Protein AF-A0A9D6H8S3-F1 (afdb_monomer_lite)

pLDDT: mean 74.0, std 25.75, range [20.06, 98.12]

Radius of gyration: 40.2 Å; chains: 1; bounding box: 94×130×103 Å

Foldseek 3Di:
DDDDDDDDDDDDDDDDDDDDDDDDDDDDDDDDDDDDDDDDDDDDDDDDDDDDDDDDDDDDDDDDDDDDDDDDDDDDDDDDDDDDDDDDDDDDYDDDDDDDDDDDDDDDDDDDDPPPPPVPPDDDDDDDDPDDDDDDDDDDDDFDDKDADDPQWIKGWRDDPPDPDTDIDTDGHDDDPPDDDGDDDDDDDDDPGDDDDDDDDDDDDDDDDDDDDDDDDDPDCVVVVVVVVVVVVVVLLVLLVVLVVVVLVCCVVCCVPVVVVVVVVCVVPVPDPVAPCVLQLPDDLQLFDPDAAAEEEEQADLVSLVLVLLQQVLLCVLCVPHAYEYEYNDPVSQVSNCVRPVVRHRYYGHHHQLNLQSLLNNCLGNVYLAYEYEADPLRQNNLVVCLLLFHAYEYAQYAQDPVGLVVLLVCLSHRQNSLCSHQAYAYQDVVSLVSSVSSNHDNNRYDHLHHSVLADDLVVQAQDPLVVVLCVVLVFPFEEEEAQADDPGLLLVLVLVVLVCVVRVRYEYEYEHNDLVCLVVSQCSNVVSVAAEDEPVCPPDPDRDHPPHYYYDSDPDNRLNCLLVHQEYEWYPAAPQNQTDDPLSNLLSLFEYEGEHRNNVPVVLVVLLVVLLLYYYDPHSVVNNVVVVVCSVPVPVRSVSSPSSNVSSVVSHDSSVSVSVVVVQSSVLGQGHSADNPVLCVVWVVVLVVLQVVLVVVVVCLVVCVAAADEFPAAEEEQAEQFPFDQCLLLVLLVLLVVVVVVVFQEAEEEAQPPAQDPDQKDKADPVRGDDCNHRPLSRVLSQVVCVVSVHRHIYIYHPDRRVSSVVCVVPDDHRYYYYRNCLSVSNYDHLAYEYGDESSHPSVSAGGPPSGTGNYPLLSLQRHQAYEYEQDDPPRDPVVVVVVSCVSHVNYYYWYKYKDFAWKDFLQPDPDDTDGLLNQAPFAEEEEEQGPCCVSVVVNSVVSNHPDLYYDYHHNLDAQDPVNLVVSQVRCVVSPGQAYEYAPSCSSRYDPHRDVVCVPDTRTYIYTDIHMDIPPVVVVSVSVVVSSVVSVVVVVVVPDD

Secondary structure (DSSP, 8-state):
----------------------------------------S-------------------------------------------------------------------------GGGSTTS--------SS-------------EEEE-SSSEEEEEE--SSSS--EEEEEE----TT------------SSS-------------------------TTHHHHHHHHHHHHHHHHHHHHHHHHHHHHHHHHHHHHHHHHHHHHHHHTT-S-GGGGGGGGT---GGG--SSS-PEEEE--SHHHHHHHHHHHHHHHHH-TTS-EEEEESSHHHHHHHHHHHTTT-SEEEEPPPS-HHHHHHHHHHH--SEEEEETT---HHHHHHHHHHT-EEEEEEE---TTTHHHHHHTHHHHHHHHTT-SEEEESSHHHHHHHHHTT--GGGEEE---GGG---GGG-PPPHHHHHHHHHH--SEEEEEEEE-TTTHHHHHHHHHHHHTT-TTEEEEEEESSGGGHHHHHHHHHHTT-EEEEGGGPSPSSPPPSSEEEE--SSS-GGGTGGG-SEEEESSSSSSS----THHHHHTT--EEE-S--TTSHHHHHHHHHTT-SEE-SSGGGHHHHHHHHHH-HHHHHHHHHHHHHHHHHT--HHHHHHHHHHHHHHH-----PPPHHHHHHHHHHHHHHHHHHHHHHHHHHTTSS--B--SSEEEEEEESBSS--SHHHHHHHHHHHHHHTT--EEEEE--TT-----S-EEEBTTBPPPHHHH-HHHHHHHHHHHHTT----EEE-S-HHHHHHHHHHHS--SEEEETTGGG-TTB--SEEEEEEETTTTTTTPPBTTTSSBSS-GGGGGG-SEEEEES--TT---HHHHHHHHTT-TTS-EEEEEEEEEEEEE-SSSS-PPPPGGGGTT-EEEEEE--S-HHHHHHHHHHTT-EEEEEEE--TT----HHHHHHHHHHHHHTT-SEEEEEHHHHTTS-S---HHHHSSSPPEEEEEEEEEETT-HHHHHHHHHHHHHHHHHHHTTS--

Structure (mmCIF, N/CA/C/O backbone):
data_AF-A0A9D6H8S3-F1
#
_entry.id   AF-A0A9D6H8S3-F1
#
loop_
_atom_site.group_PDB
_atom_site.id
_atom_site.type_symbol
_atom_site.label_atom_id
_atom_site.label_alt_id
_atom_site.label_comp_id
_atom_site.label_asym_id
_atom_site.label_entity_id
_atom_site.label_seq_id
_atom_site.pdbx_PDB_ins_code
_atom_site.Cartn_x
_atom_site.Cartn_y
_atom_site.Cartn_z
_atom_site.occupancy
_atom_site.B_iso_or_equiv
_atom_site.auth_seq_id
_atom_site.auth_comp_id
_atom_site.auth_asym_id
_atom_site.auth_atom_id
_atom_site.pdbx_PDB_model_num
ATOM 1 N N . MET A 1 1 ? -20.662 59.085 -33.090 1.00 33.81 1 MET A N 1
ATOM 2 C CA . MET A 1 1 ? -19.699 58.443 -34.010 1.00 33.81 1 MET A CA 1
ATOM 3 C C . MET A 1 1 ? -19.449 57.039 -33.480 1.00 33.81 1 MET A C 1
ATOM 5 O O . MET A 1 1 ? -19.087 56.949 -32.317 1.00 33.81 1 MET A O 1
ATOM 9 N N . SER A 1 2 ? -19.647 55.932 -34.194 1.00 29.31 2 SER A N 1
ATOM 10 C CA . SER A 1 2 ? -20.456 55.616 -35.398 1.00 29.31 2 SER A CA 1
ATOM 11 C C . SER A 1 2 ? -20.367 54.081 -35.533 1.00 29.31 2 SER A C 1
ATOM 13 O O . SER A 1 2 ? -19.266 53.553 -35.450 1.00 29.31 2 SER A O 1
ATOM 15 N N . ASP A 1 3 ? -21.464 53.318 -35.443 1.00 36.59 3 ASP A N 1
ATOM 16 C CA . ASP A 1 3 ? -22.306 52.869 -36.580 1.00 36.59 3 ASP A CA 1
ATOM 17 C C . ASP A 1 3 ? -21.443 52.171 -37.668 1.00 36.59 3 ASP A C 1
ATOM 19 O O . ASP A 1 3 ? -20.520 52.786 -38.193 1.00 36.59 3 ASP A O 1
ATOM 23 N N . ILE A 1 4 ? -21.626 50.882 -38.001 1.00 33.19 4 ILE A N 1
ATOM 24 C CA . ILE A 1 4 ? -22.729 50.390 -38.854 1.00 33.19 4 ILE A CA 1
ATOM 25 C C . ILE A 1 4 ? -23.028 48.871 -38.682 1.00 33.19 4 ILE A C 1
ATOM 27 O O . ILE A 1 4 ? -22.128 48.039 -38.672 1.00 33.19 4 ILE A O 1
ATOM 31 N N . ARG A 1 5 ? -24.334 48.564 -38.576 1.00 31.28 5 ARG A N 1
ATOM 32 C CA . ARG A 1 5 ? -25.188 47.462 -39.133 1.00 31.28 5 ARG A CA 1
ATOM 33 C C . ARG A 1 5 ? -24.490 46.249 -39.815 1.00 31.28 5 ARG A C 1
ATOM 35 O O . ARG A 1 5 ? -23.592 46.451 -40.615 1.00 31.28 5 ARG A O 1
ATOM 42 N N . ALA A 1 6 ? -24.828 44.963 -39.611 1.00 31.61 6 ALA A N 1
ATOM 43 C CA . ALA A 1 6 ? -26.097 44.210 -39.424 1.00 31.61 6 ALA A CA 1
ATOM 44 C C . ALA A 1 6 ? -26.842 43.780 -40.716 1.00 31.61 6 ALA A C 1
ATOM 46 O O . ALA A 1 6 ? -27.068 44.618 -41.583 1.00 31.61 6 ALA A O 1
ATOM 47 N N . LEU A 1 7 ? -27.315 42.515 -40.785 1.00 26.23 7 LEU A N 1
ATOM 48 C CA . LEU A 1 7 ? -28.462 42.060 -41.610 1.00 26.23 7 LEU A CA 1
ATOM 49 C C . LEU A 1 7 ? -28.982 40.644 -41.229 1.00 26.23 7 LEU A C 1
ATOM 51 O O . LEU A 1 7 ? -28.207 39.765 -40.867 1.00 26.23 7 LEU A O 1
ATOM 55 N N . LEU A 1 8 ? -30.305 40.440 -41.334 1.00 33.34 8 LEU A N 1
ATOM 56 C CA . LEU A 1 8 ? -31.075 39.185 -41.164 1.00 33.34 8 LEU A CA 1
ATOM 57 C C . LEU A 1 8 ? -32.303 39.220 -42.102 1.00 33.34 8 LEU A C 1
ATOM 59 O O . LEU A 1 8 ? -32.842 40.304 -42.337 1.00 33.34 8 LEU A O 1
ATOM 63 N N . PRO A 1 9 ? -32.811 38.061 -42.562 1.00 40.59 9 PRO A N 1
ATOM 64 C CA . PRO A 1 9 ? -34.229 37.691 -42.328 1.00 40.59 9 PRO A CA 1
ATOM 65 C C . PRO A 1 9 ? -34.366 36.222 -41.834 1.00 40.59 9 PRO A C 1
ATOM 67 O O . PRO A 1 9 ? -33.515 35.402 -42.149 1.00 40.59 9 PRO A O 1
ATOM 70 N N . ARG A 1 10 ? -35.291 35.802 -40.942 1.00 33.41 10 ARG A N 1
ATOM 71 C CA . ARG A 1 10 ? -36.786 35.866 -40.893 1.00 33.41 10 ARG A CA 1
ATOM 72 C C . ARG A 1 10 ? -37.466 35.010 -41.982 1.00 33.41 10 ARG A C 1
ATOM 74 O O . ARG A 1 10 ? -37.045 35.089 -43.124 1.00 33.41 10 ARG A O 1
ATOM 81 N N . ARG A 1 11 ? -38.539 34.231 -41.738 1.00 32.72 11 ARG A N 1
ATOM 82 C CA . ARG A 1 11 ? -39.524 34.063 -40.612 1.00 32.72 11 ARG A CA 1
ATOM 83 C C . ARG A 1 11 ? -39.671 32.526 -40.304 1.00 32.72 11 ARG A C 1
ATOM 85 O O . ARG A 1 11 ? -38.696 31.849 -40.590 1.00 32.72 11 ARG A O 1
ATOM 92 N N . SER A 1 12 ? -40.681 31.831 -39.733 1.00 27.11 12 SER A N 1
ATOM 93 C CA . SER A 1 12 ? -42.059 31.995 -39.164 1.00 27.11 12 SER A CA 1
ATOM 94 C C . SER A 1 12 ? -42.478 30.643 -38.489 1.00 27.11 12 SER A C 1
ATOM 96 O O . SER A 1 12 ? -41.861 29.646 -38.838 1.00 27.11 12 SER A O 1
ATOM 98 N N . ILE A 1 13 ? -43.508 30.440 -37.636 1.00 28.83 13 ILE A N 1
ATOM 99 C CA . ILE A 1 13 ? -44.349 31.269 -36.728 1.00 28.83 13 ILE A CA 1
ATOM 100 C C . ILE A 1 13 ? -45.072 30.347 -35.685 1.00 28.83 13 ILE A C 1
ATOM 102 O O . ILE A 1 13 ? -45.577 29.303 -36.067 1.00 28.83 13 ILE A O 1
ATOM 106 N N . LEU A 1 14 ? -45.112 30.787 -34.414 1.00 27.53 14 LEU A N 1
ATOM 107 C CA . LEU A 1 14 ? -46.030 30.558 -33.252 1.00 27.53 14 LEU A CA 1
ATOM 108 C C . LEU A 1 14 ? -46.636 29.166 -32.828 1.00 27.53 14 LEU A C 1
ATOM 110 O O . LEU A 1 14 ? -47.081 28.401 -33.677 1.00 27.53 14 LEU A O 1
ATOM 114 N N . PRO A 1 15 ? -46.753 28.891 -31.494 1.00 54.25 15 PRO A N 1
ATOM 115 C CA . PRO A 1 15 ? -47.412 27.713 -30.873 1.00 54.25 15 PRO A CA 1
ATOM 116 C C . PRO A 1 15 ? -48.730 28.030 -30.102 1.00 54.25 15 PRO A C 1
ATOM 118 O O . PRO A 1 15 ? -49.084 29.204 -29.958 1.00 54.25 15 PRO A O 1
ATOM 121 N N . PRO A 1 16 ? -49.401 27.009 -29.513 1.00 43.47 16 PRO A N 1
ATOM 122 C CA . PRO A 1 16 ? -50.008 27.151 -28.170 1.00 43.47 16 PRO A CA 1
ATOM 123 C C . PRO A 1 16 ? -49.776 25.935 -27.211 1.00 43.47 16 PRO A C 1
ATOM 125 O O . PRO A 1 16 ? -48.857 25.148 -27.417 1.00 43.47 16 PRO A O 1
ATOM 128 N N . ASP A 1 17 ? -50.591 25.833 -26.147 1.00 32.09 17 ASP A N 1
ATOM 129 C CA . ASP A 1 17 ? -50.578 24.954 -24.938 1.00 32.09 17 ASP A CA 1
ATOM 130 C C . ASP A 1 17 ? -52.064 24.836 -24.429 1.00 32.09 17 ASP A C 1
ATOM 132 O O . ASP A 1 17 ? -52.899 25.492 -25.072 1.00 32.09 17 ASP A O 1
ATOM 136 N N . PRO A 1 18 ? -52.513 24.188 -23.311 1.00 55.19 18 PRO A N 1
ATOM 137 C CA . PRO A 1 18 ? -52.066 23.038 -22.472 1.00 55.19 18 PRO A CA 1
ATOM 138 C C . PRO A 1 18 ? -53.147 21.916 -22.292 1.00 55.19 18 PRO A C 1
ATOM 140 O O . PRO A 1 18 ? -54.264 22.068 -22.779 1.00 55.19 18 PRO A O 1
ATOM 143 N N . GLN A 1 19 ? -52.880 20.844 -21.501 1.00 26.05 19 GLN A N 1
ATOM 144 C CA . GLN A 1 19 ? -53.746 20.343 -20.379 1.00 26.05 19 GLN A CA 1
ATOM 145 C C . GLN A 1 19 ? -53.243 19.048 -19.662 1.00 26.05 19 GLN A C 1
ATOM 147 O O . GLN A 1 19 ? -52.348 18.357 -20.134 1.00 26.05 19 GLN A O 1
ATOM 152 N N . THR A 1 20 ? -53.816 18.741 -18.482 1.00 32.62 20 THR A N 1
ATOM 153 C CA . THR A 1 20 ? -53.541 17.594 -17.560 1.00 32.62 20 THR A CA 1
ATOM 154 C C . THR A 1 20 ? -54.868 16.845 -17.235 1.00 32.62 20 THR A C 1
ATOM 156 O O . THR A 1 20 ? -55.903 17.462 -17.496 1.00 32.62 20 THR A O 1
ATOM 159 N N . PRO A 1 21 ? -54.934 15.568 -16.733 1.00 33.53 21 PRO A N 1
ATOM 160 C CA . PRO A 1 21 ? -54.555 15.182 -15.347 1.00 33.53 21 PRO A CA 1
ATOM 161 C C . PRO A 1 21 ? -54.120 13.699 -15.078 1.00 33.53 21 PRO A C 1
ATOM 163 O O . PRO A 1 21 ? -54.003 12.867 -15.971 1.00 33.53 21 PRO A O 1
ATOM 166 N N . LYS A 1 22 ? -53.884 13.384 -13.788 1.00 30.67 22 LYS A N 1
ATOM 167 C CA . LYS A 1 22 ? -53.785 12.039 -13.138 1.00 30.67 22 LYS A CA 1
ATOM 168 C C . LYS A 1 22 ? -55.205 11.456 -12.873 1.00 30.67 22 LYS A C 1
ATOM 170 O O . LYS A 1 22 ? -56.114 12.286 -12.859 1.00 30.67 22 LYS A O 1
ATOM 175 N N . PRO A 1 23 ? -55.462 10.136 -12.611 1.00 35.81 23 PRO A N 1
ATOM 176 C CA . PRO A 1 23 ? -54.751 9.209 -11.685 1.00 35.81 23 PRO A CA 1
ATOM 177 C C . PRO A 1 23 ? -54.600 7.743 -12.234 1.00 35.81 23 PRO A C 1
ATOM 179 O O . PRO A 1 23 ? -54.707 7.564 -13.437 1.00 35.81 23 PRO A O 1
ATOM 182 N N . GLY A 1 24 ? -54.299 6.655 -11.486 1.00 23.38 24 GLY A N 1
ATOM 183 C CA . GLY A 1 24 ? -54.131 6.473 -10.030 1.00 23.38 24 GLY A CA 1
ATOM 184 C C . GLY A 1 24 ? -53.680 5.079 -9.514 1.00 23.38 24 GLY A C 1
ATOM 185 O O . GLY A 1 24 ? -53.259 4.207 -10.262 1.00 23.38 24 GLY A O 1
ATOM 186 N N . ILE A 1 25 ? -53.770 4.951 -8.183 1.00 24.86 25 ILE A N 1
ATOM 187 C CA . ILE A 1 25 ? -53.483 3.852 -7.224 1.00 24.86 25 ILE A CA 1
ATOM 188 C C . ILE A 1 25 ? -53.869 2.409 -7.643 1.00 24.86 25 ILE A C 1
ATOM 190 O O . ILE A 1 25 ? -55.033 2.154 -7.935 1.00 24.86 25 ILE A O 1
ATOM 194 N N . ALA A 1 26 ? -52.952 1.445 -7.429 1.00 23.09 26 ALA A N 1
ATOM 195 C CA . ALA A 1 26 ? -53.270 0.071 -6.987 1.00 23.09 26 ALA A CA 1
ATOM 196 C C . ALA A 1 26 ? -52.069 -0.633 -6.296 1.00 23.09 26 ALA A C 1
ATOM 198 O O . ALA A 1 26 ? -50.996 -0.762 -6.879 1.00 23.09 26 ALA A O 1
ATOM 199 N N . GLN A 1 27 ? -52.267 -1.144 -5.074 1.00 24.50 27 GLN A N 1
ATOM 200 C CA . GLN A 1 27 ? -51.538 -2.297 -4.504 1.00 24.50 27 GLN A CA 1
ATOM 201 C C . GLN A 1 27 ? -52.573 -3.410 -4.255 1.00 24.50 27 GLN A C 1
ATOM 203 O O . GLN A 1 27 ? -53.744 -3.084 -4.042 1.00 24.50 27 GLN A O 1
ATOM 208 N N . PRO A 1 28 ? -52.179 -4.699 -4.250 1.00 28.92 28 PRO A N 1
ATOM 209 C CA . PRO A 1 28 ? -52.040 -5.345 -2.937 1.00 28.92 28 PRO A CA 1
ATOM 210 C C . PRO A 1 28 ? -50.944 -6.434 -2.808 1.00 28.92 28 PRO A C 1
ATOM 212 O O . PRO A 1 28 ? -50.746 -7.267 -3.683 1.00 28.92 28 PRO A O 1
ATOM 215 N N . LEU A 1 29 ? -50.313 -6.448 -1.628 1.00 22.42 29 LEU A N 1
ATOM 216 C CA . LEU A 1 29 ? -49.989 -7.609 -0.771 1.00 22.42 29 LEU A CA 1
ATOM 217 C C . LEU A 1 29 ? -49.414 -8.927 -1.366 1.00 22.42 29 LEU A C 1
ATOM 219 O O . LEU A 1 29 ? -50.128 -9.756 -1.912 1.00 22.42 29 LEU A O 1
ATOM 223 N N . LEU A 1 30 ? -48.155 -9.197 -0.983 1.00 22.56 30 LEU A N 1
ATOM 224 C CA . LEU A 1 30 ? -47.640 -10.461 -0.402 1.00 22.56 30 LEU A CA 1
ATOM 225 C C . LEU A 1 30 ? -48.010 -11.832 -1.030 1.00 22.56 30 LEU A C 1
ATOM 227 O O . LEU A 1 30 ? -49.073 -12.374 -0.731 1.00 22.56 30 LEU A O 1
ATOM 231 N N . ARG A 1 31 ? -46.998 -12.542 -1.577 1.00 23.41 31 ARG A N 1
ATOM 232 C CA . ARG A 1 31 ? -46.445 -13.771 -0.936 1.00 23.41 31 ARG A CA 1
ATOM 233 C C . ARG A 1 31 ? -45.162 -14.350 -1.580 1.00 23.41 31 ARG A C 1
ATOM 235 O O . ARG A 1 31 ? -45.115 -14.617 -2.766 1.00 23.41 31 ARG A O 1
ATOM 242 N N . GLU A 1 32 ? -44.182 -14.604 -0.706 1.00 24.72 32 GLU A N 1
ATOM 243 C CA . GLU A 1 32 ? -43.235 -15.744 -0.639 1.00 24.72 32 GLU A CA 1
ATOM 244 C C . GLU A 1 32 ? -42.379 -16.258 -1.839 1.00 24.72 32 GLU A C 1
ATOM 246 O O . GLU A 1 32 ? -42.882 -16.826 -2.798 1.00 24.72 32 GLU A O 1
ATOM 251 N N . ARG A 1 33 ? -41.054 -16.303 -1.563 1.00 24.73 33 ARG A N 1
ATOM 252 C CA . ARG A 1 33 ? -40.019 -17.319 -1.923 1.00 24.73 33 ARG A CA 1
ATOM 253 C C . ARG A 1 33 ? -39.271 -17.298 -3.280 1.00 24.73 33 ARG A C 1
ATOM 255 O O . ARG A 1 33 ? -39.770 -17.723 -4.307 1.00 24.73 33 ARG A O 1
ATOM 262 N N . ASN A 1 34 ? -37.958 -17.067 -3.124 1.00 23.72 34 ASN A N 1
ATOM 263 C CA . ASN A 1 34 ? -36.814 -17.816 -3.687 1.00 23.72 34 ASN A CA 1
ATOM 264 C C . ASN A 1 34 ? -36.468 -17.753 -5.196 1.00 23.72 34 ASN A C 1
ATOM 266 O O . ASN A 1 34 ? -37.016 -18.481 -6.010 1.00 23.72 34 ASN A O 1
ATOM 270 N N . LEU A 1 35 ? -35.392 -17.004 -5.486 1.00 23.89 35 LEU A N 1
ATOM 271 C CA . LEU A 1 35 ? -34.115 -17.498 -6.055 1.00 23.89 35 LEU A CA 1
ATOM 272 C C . LEU A 1 35 ? -34.138 -18.692 -7.040 1.00 23.89 35 LEU A C 1
ATOM 274 O O . LEU A 1 35 ? -34.229 -19.830 -6.595 1.00 23.89 35 LEU A O 1
ATOM 278 N N . GLU A 1 36 ? -33.843 -18.426 -8.321 1.00 25.59 36 GLU A N 1
ATOM 279 C CA . GLU A 1 36 ? -32.632 -18.863 -9.074 1.00 25.59 36 GLU A CA 1
ATOM 280 C C . GLU A 1 36 ? -32.708 -18.273 -10.511 1.00 25.59 36 GLU A C 1
ATOM 282 O O . GLU A 1 36 ? -33.702 -18.434 -11.204 1.00 25.59 36 GLU A O 1
ATOM 287 N N . VAL A 1 37 ? -31.872 -17.297 -10.894 1.00 23.05 37 VAL A N 1
ATOM 288 C CA . VAL A 1 37 ? -30.551 -17.441 -11.555 1.00 23.05 37 VAL A CA 1
ATOM 289 C C . VAL A 1 37 ? -30.594 -18.190 -12.905 1.00 23.05 37 VAL A C 1
ATOM 291 O O . VAL A 1 37 ? -30.011 -19.258 -13.040 1.00 23.05 37 VAL A O 1
ATOM 294 N N . GLU A 1 38 ? -31.199 -17.586 -13.941 1.00 25.58 38 GLU A N 1
ATOM 295 C CA . GLU A 1 38 ? -31.004 -18.025 -15.343 1.00 25.58 38 GLU A CA 1
ATOM 296 C C . GLU A 1 38 ? -31.072 -16.881 -16.391 1.00 25.58 38 GLU A C 1
ATOM 298 O O . GLU A 1 38 ? -31.665 -17.003 -17.458 1.00 25.58 38 GLU A O 1
ATOM 303 N N . GLN A 1 39 ? -30.434 -15.735 -16.111 1.00 25.38 39 GLN A N 1
ATOM 304 C CA . GLN A 1 39 ? -30.171 -14.689 -17.120 1.00 25.38 39 GLN A CA 1
ATOM 305 C C . GLN A 1 39 ? -28.735 -14.158 -17.028 1.00 25.38 39 GLN A C 1
ATOM 307 O O . GLN A 1 39 ? -28.475 -13.118 -16.427 1.00 25.38 39 GLN A O 1
ATOM 312 N N . LEU A 1 40 ? -27.789 -14.880 -17.637 1.00 23.80 40 LEU A N 1
ATOM 313 C CA . LEU A 1 40 ? -26.440 -14.374 -17.910 1.00 23.80 40 LEU A CA 1
ATOM 314 C C . LEU A 1 40 ? -25.747 -15.221 -18.996 1.00 23.80 40 LEU A C 1
ATOM 316 O O . LEU A 1 40 ? -24.937 -16.079 -18.668 1.00 23.80 40 LEU A O 1
ATOM 320 N N . LEU A 1 41 ? -26.110 -15.003 -20.273 1.00 24.98 41 LEU A N 1
ATOM 321 C CA . LEU A 1 41 ? -25.296 -15.229 -21.497 1.00 24.98 41 LEU A CA 1
ATOM 322 C C . LEU A 1 41 ? -26.126 -14.999 -22.789 1.00 24.98 41 LEU A C 1
ATOM 324 O O . LEU A 1 41 ? -26.194 -15.843 -23.677 1.00 24.98 41 LEU A O 1
ATOM 328 N N . ALA A 1 42 ? -26.749 -13.825 -22.914 1.00 25.20 42 ALA A N 1
ATOM 329 C CA . ALA A 1 42 ? -27.334 -13.344 -24.169 1.00 25.20 42 ALA A CA 1
ATOM 330 C C . ALA A 1 42 ? -26.985 -11.856 -24.325 1.00 25.20 42 ALA A C 1
ATOM 332 O O . ALA A 1 42 ? -27.493 -11.020 -23.583 1.00 25.20 42 ALA A O 1
ATOM 333 N N . GLY A 1 43 ? -26.047 -11.538 -25.221 1.00 23.30 43 GLY A N 1
ATOM 334 C CA . GLY A 1 43 ? -25.469 -10.193 -25.325 1.00 23.30 43 GLY A CA 1
ATOM 335 C C . GLY A 1 43 ? -24.113 -10.195 -26.026 1.00 23.30 43 GLY A C 1
ATOM 336 O O . GLY A 1 43 ? -23.083 -9.996 -25.391 1.00 23.30 43 GLY A O 1
ATOM 337 N N . GLY A 1 44 ? -24.117 -10.461 -27.333 1.00 23.67 44 GLY A N 1
ATOM 338 C CA . GLY A 1 44 ? -22.907 -10.575 -28.151 1.00 23.67 44 GLY A CA 1
ATOM 339 C C . GLY A 1 44 ? -23.187 -10.238 -29.611 1.00 23.67 44 GLY A C 1
ATOM 340 O O . GLY A 1 44 ? -23.170 -11.120 -30.462 1.00 23.67 44 GLY A O 1
ATOM 341 N N . HIS A 1 45 ? -23.493 -8.970 -29.893 1.00 24.23 45 HIS A N 1
ATOM 342 C CA . HIS A 1 45 ? -23.654 -8.488 -31.265 1.00 24.23 45 HIS A CA 1
ATOM 343 C C . HIS A 1 45 ? -22.294 -8.374 -31.968 1.00 24.23 45 HIS A C 1
ATOM 345 O O . HIS A 1 45 ? -21.372 -7.759 -31.435 1.00 24.23 45 HIS A O 1
ATOM 351 N N . ILE A 1 46 ? -22.218 -8.873 -33.201 1.00 25.72 46 ILE A N 1
ATOM 352 C CA . ILE A 1 46 ? -21.268 -8.422 -34.227 1.00 25.72 46 ILE A CA 1
ATOM 353 C C . ILE A 1 46 ? -22.103 -7.984 -35.443 1.00 25.72 46 ILE A C 1
ATOM 355 O O . ILE A 1 46 ? -23.221 -8.466 -35.635 1.00 25.72 46 ILE A O 1
ATOM 359 N N . ALA A 1 47 ? -21.618 -6.978 -36.174 1.00 22.89 47 ALA A N 1
ATOM 360 C CA . ALA A 1 47 ? -22.399 -6.210 -37.144 1.00 22.89 47 ALA A CA 1
ATOM 361 C C . ALA A 1 47 ? -22.504 -6.855 -38.546 1.00 22.89 47 ALA A C 1
ATOM 363 O O . ALA A 1 47 ? -21.920 -7.898 -38.826 1.00 22.89 47 ALA A O 1
ATOM 364 N N . GLN A 1 48 ? -23.298 -6.211 -39.405 1.00 23.09 48 GLN A N 1
ATOM 365 C CA . GLN A 1 48 ? -23.763 -6.690 -40.711 1.00 23.09 48 GLN A CA 1
ATOM 366 C C . GLN A 1 48 ? -22.693 -6.679 -41.815 1.00 23.09 48 GLN A C 1
ATOM 368 O O . GLN A 1 48 ? -21.868 -5.770 -41.874 1.00 23.09 48 GLN A O 1
ATOM 373 N N . THR A 1 49 ? -22.814 -7.612 -42.765 1.00 23.12 49 THR A N 1
ATOM 374 C CA . THR A 1 49 ? -22.696 -7.443 -44.239 1.00 23.12 49 THR A CA 1
ATOM 375 C C . THR A 1 49 ? -22.949 -8.818 -44.889 1.00 23.12 49 THR A C 1
ATOM 377 O O . THR A 1 49 ? -22.525 -9.822 -44.328 1.00 23.12 49 THR A O 1
ATOM 380 N N . GLY A 1 50 ? -23.653 -8.981 -46.013 1.00 22.61 50 GLY A N 1
ATOM 381 C CA . GLY A 1 50 ? -24.462 -8.057 -46.824 1.00 22.61 50 GLY A CA 1
ATOM 382 C C . GLY A 1 50 ? -25.577 -8.830 -47.566 1.00 22.61 50 GLY A C 1
ATOM 383 O O . GLY A 1 50 ? -25.818 -9.995 -47.253 1.00 22.61 50 GLY A O 1
ATOM 384 N N . ASP A 1 51 ? -26.276 -8.191 -48.506 1.00 21.12 51 ASP A N 1
ATOM 385 C CA . ASP A 1 51 ? -27.444 -8.757 -49.209 1.00 21.12 51 ASP A CA 1
ATOM 386 C C . ASP A 1 51 ? -27.139 -9.932 -50.164 1.00 21.12 51 ASP A C 1
ATOM 388 O O . ASP A 1 51 ? -26.064 -9.997 -50.757 1.00 21.12 51 ASP A O 1
ATOM 392 N N . VAL A 1 52 ? -28.133 -10.807 -50.394 1.00 24.66 52 VAL A N 1
ATOM 393 C CA . VAL A 1 52 ? -28.931 -10.825 -51.648 1.00 24.66 52 VAL A CA 1
ATOM 394 C C . VAL A 1 52 ? -30.140 -11.779 -51.534 1.00 24.66 52 VAL A C 1
ATOM 396 O O . VAL A 1 52 ? -29.987 -12.984 -51.387 1.00 24.66 52 VAL A O 1
ATOM 399 N N . ASP A 1 53 ? -31.325 -11.161 -51.606 1.00 24.33 53 ASP A N 1
ATOM 400 C CA . ASP A 1 53 ? -32.641 -11.568 -52.150 1.00 24.33 53 ASP A CA 1
ATOM 401 C C . ASP A 1 53 ? -33.268 -12.983 -51.962 1.00 24.33 53 ASP A C 1
ATOM 403 O O . ASP A 1 53 ? -32.640 -13.994 -51.664 1.00 24.33 53 ASP A O 1
ATOM 407 N N . ARG A 1 54 ? -34.596 -13.041 -52.144 1.00 29.34 54 ARG A N 1
ATOM 408 C CA . ARG A 1 54 ? -35.477 -14.209 -51.992 1.00 29.34 54 ARG A CA 1
ATOM 409 C C . ARG A 1 54 ? -36.208 -14.518 -53.301 1.00 29.34 54 ARG A C 1
ATOM 411 O O . ARG A 1 54 ? -36.960 -13.683 -53.794 1.00 29.34 54 ARG A O 1
ATOM 418 N N . SER A 1 55 ? -36.170 -15.762 -53.775 1.00 24.39 55 SER A N 1
ATOM 419 C CA . SER A 1 55 ? -37.177 -16.252 -54.733 1.00 24.39 55 SER A CA 1
ATOM 420 C C . SER A 1 55 ? -37.443 -17.758 -54.595 1.00 24.39 55 SER A C 1
ATOM 422 O O . SER A 1 55 ? -36.636 -18.480 -54.022 1.00 24.39 55 SER A O 1
ATOM 424 N N . ALA A 1 56 ? -38.622 -18.189 -55.068 1.00 27.61 56 ALA A N 1
ATOM 425 C CA . ALA A 1 56 ? -39.075 -19.578 -55.254 1.00 27.61 56 ALA A CA 1
ATOM 426 C C . ALA A 1 56 ? -38.725 -20.603 -54.146 1.00 27.61 56 ALA A C 1
ATOM 428 O O . ALA A 1 56 ? -37.708 -21.288 -54.192 1.00 27.61 56 ALA A O 1
ATOM 429 N N . GLY A 1 57 ? -39.631 -20.802 -53.183 1.00 24.38 57 GLY A N 1
ATOM 430 C CA . GLY A 1 57 ? -39.474 -21.843 -52.162 1.00 24.38 57 GLY A CA 1
ATOM 431 C C . GLY A 1 57 ? -40.199 -23.153 -52.487 1.00 24.38 57 GLY A C 1
ATOM 432 O O . GLY A 1 57 ? -41.411 -23.141 -52.691 1.00 24.38 57 GLY A O 1
ATOM 433 N N . GLN A 1 58 ? -39.501 -24.290 -52.377 1.00 24.44 58 GLN A N 1
ATOM 434 C CA . GLN A 1 58 ? -40.062 -25.525 -51.810 1.00 24.44 58 GLN A CA 1
ATOM 435 C C . GLN A 1 58 ? -38.961 -26.473 -51.291 1.00 24.44 58 GLN A C 1
ATOM 437 O O . GLN A 1 58 ? -37.949 -26.679 -51.943 1.00 24.44 58 GLN A O 1
ATOM 442 N N . ARG A 1 59 ? -39.196 -27.022 -50.088 1.00 22.62 59 ARG A N 1
ATOM 443 C CA . ARG A 1 59 ? -38.545 -28.175 -49.423 1.00 22.62 59 ARG A CA 1
ATOM 444 C C . ARG A 1 59 ? -37.197 -28.665 -49.998 1.00 22.62 59 ARG A C 1
ATOM 446 O O . ARG A 1 59 ? -37.178 -29.546 -50.853 1.00 22.62 59 ARG A O 1
ATOM 453 N N . VAL A 1 60 ? -36.084 -28.250 -49.388 1.00 21.48 60 VAL A N 1
ATOM 454 C CA . VAL A 1 60 ? -34.827 -29.013 -49.487 1.00 21.48 60 VAL A CA 1
ATOM 455 C C . VAL A 1 60 ? -34.922 -30.240 -48.580 1.00 21.48 60 VAL A C 1
ATOM 457 O O . VAL A 1 60 ? -34.977 -30.113 -47.357 1.00 21.48 60 VAL A O 1
ATOM 460 N N . ALA A 1 61 ? -34.926 -31.423 -49.185 1.00 21.50 61 ALA A N 1
ATOM 461 C CA . ALA A 1 61 ? -34.479 -32.647 -48.536 1.00 21.50 61 ALA A CA 1
ATOM 462 C C . ALA A 1 61 ? -33.027 -32.903 -48.959 1.00 21.50 61 ALA A C 1
ATOM 464 O O . ALA A 1 61 ? -32.685 -32.682 -50.118 1.00 21.50 61 ALA A O 1
ATOM 465 N N . LEU A 1 62 ? -32.194 -33.390 -48.040 1.00 21.97 62 LEU A N 1
ATOM 466 C CA . LEU A 1 62 ? -30.872 -33.926 -48.359 1.00 21.97 62 LEU A CA 1
ATOM 467 C C . LEU A 1 62 ? -30.747 -35.318 -47.742 1.00 21.97 62 LEU A C 1
ATOM 469 O O . LEU A 1 62 ? -30.666 -35.475 -46.523 1.00 21.97 62 LEU A O 1
ATOM 473 N N . VAL A 1 63 ? -30.800 -36.315 -48.622 1.00 20.66 63 VAL A N 1
ATOM 474 C CA . VAL A 1 63 ? -30.335 -37.684 -48.373 1.00 20.66 63 VAL A CA 1
ATOM 475 C C . VAL A 1 63 ? -28.817 -37.718 -48.629 1.00 20.66 63 VAL A C 1
ATOM 477 O O . VAL A 1 63 ? -28.240 -36.735 -49.093 1.00 20.66 63 VAL A O 1
ATOM 480 N N . SER A 1 64 ? -28.171 -38.805 -48.228 1.00 21.58 64 SER A N 1
ATOM 481 C CA . SER A 1 64 ? -26.734 -39.052 -48.328 1.00 21.58 64 SER A CA 1
ATOM 482 C C . SER A 1 64 ? -26.212 -39.270 -49.759 1.00 21.58 64 SER A C 1
ATOM 484 O O . SER A 1 64 ? -26.981 -39.366 -50.714 1.00 21.58 64 SER A O 1
ATOM 486 N N . ASP A 1 65 ? -24.887 -39.457 -49.813 1.00 20.73 65 ASP A N 1
ATOM 487 C CA . ASP A 1 65 ? -24.094 -40.081 -50.883 1.00 20.73 65 ASP A CA 1
ATOM 488 C C . ASP A 1 65 ? -23.658 -39.164 -52.045 1.00 20.73 65 ASP A C 1
ATOM 490 O O . ASP A 1 65 ? -24.089 -38.017 -52.126 1.00 20.73 65 ASP A O 1
ATOM 494 N N . VAL A 1 66 ? -22.739 -39.681 -52.884 1.00 20.78 66 VAL A N 1
ATOM 495 C CA . VAL A 1 66 ? -21.824 -38.959 -53.812 1.00 20.78 66 VAL A CA 1
ATOM 496 C C . VAL A 1 66 ? -20.642 -38.288 -53.067 1.00 20.78 66 VAL A C 1
ATOM 498 O O . VAL A 1 66 ? -20.841 -37.395 -52.251 1.00 20.78 66 VAL A O 1
ATOM 501 N N . GLU A 1 67 ? -19.371 -38.669 -53.266 1.00 20.81 67 GLU A N 1
ATOM 502 C CA . GLU A 1 67 ? -18.805 -39.732 -54.122 1.00 20.81 67 GLU A CA 1
ATOM 503 C C . GLU A 1 67 ? -17.438 -40.230 -53.597 1.00 20.81 67 GLU A C 1
ATOM 505 O O . GLU A 1 67 ? -16.751 -39.527 -52.853 1.00 20.81 67 GLU A O 1
ATOM 510 N N . ILE A 1 68 ? -17.032 -41.436 -54.011 1.00 20.06 68 ILE A N 1
ATOM 511 C CA . ILE A 1 68 ? -15.646 -41.930 -53.952 1.00 20.06 68 ILE A CA 1
ATOM 512 C C . ILE A 1 68 ? -15.309 -42.441 -55.352 1.00 20.06 68 ILE A C 1
ATOM 514 O O . ILE A 1 68 ? -16.033 -43.285 -55.874 1.00 20.06 68 ILE A O 1
ATOM 518 N N . GLU A 1 69 ? -14.191 -41.990 -55.918 1.00 21.27 69 GLU A N 1
ATOM 519 C CA . GLU A 1 69 ? -13.613 -42.554 -57.141 1.00 21.27 69 GLU A CA 1
ATOM 520 C C . GLU A 1 69 ? -12.164 -42.998 -56.856 1.00 21.27 69 GLU A C 1
ATOM 522 O O . GLU A 1 69 ? -11.414 -42.295 -56.173 1.00 21.27 69 GLU A O 1
ATOM 527 N N . GLU A 1 70 ? -11.775 -44.193 -57.315 1.00 22.22 70 GLU A N 1
ATOM 528 C CA . GLU A 1 70 ? -10.445 -44.772 -57.069 1.00 22.22 70 GLU A CA 1
ATOM 529 C C . GLU A 1 70 ? -9.485 -44.566 -58.251 1.00 22.22 70 GLU A C 1
ATOM 531 O O . GLU A 1 70 ? -9.656 -45.169 -59.309 1.00 22.22 70 GLU A O 1
ATOM 536 N N . ALA A 1 71 ? -8.385 -43.843 -58.022 1.00 22.19 71 ALA A N 1
ATOM 537 C CA . ALA A 1 71 ? -7.119 -44.021 -58.742 1.00 22.19 71 ALA A CA 1
ATOM 538 C C . ALA A 1 71 ? -5.949 -43.446 -57.905 1.00 22.19 71 ALA A C 1
ATOM 540 O O . ALA A 1 71 ? -6.101 -42.407 -57.273 1.00 22.19 71 ALA A O 1
ATOM 541 N N . ALA A 1 72 ? -4.751 -44.038 -57.843 1.00 23.08 72 ALA A N 1
ATOM 542 C CA . ALA A 1 72 ? -4.270 -45.262 -58.485 1.00 23.08 72 ALA A CA 1
ATOM 543 C C . ALA A 1 72 ? -3.356 -46.077 -57.549 1.00 23.08 72 ALA A C 1
ATOM 545 O O . ALA A 1 72 ? -2.623 -45.527 -56.727 1.00 23.08 72 ALA A O 1
ATOM 546 N N . PHE A 1 73 ? -3.354 -47.400 -57.731 1.00 25.02 73 PHE A N 1
ATOM 547 C CA . PHE A 1 73 ? -2.397 -48.316 -57.106 1.00 25.02 73 PHE A CA 1
ATOM 548 C C . PHE A 1 73 ? -1.105 -48.428 -57.930 1.00 25.02 73 PHE A C 1
ATOM 550 O O . PHE A 1 73 ? -1.142 -48.445 -59.158 1.00 25.02 73 PHE A O 1
ATOM 557 N N . GLY A 1 74 ? 0.026 -48.642 -57.253 1.00 23.38 74 GLY A N 1
ATOM 558 C CA . GLY A 1 74 ? 1.277 -49.062 -57.890 1.00 23.38 74 GLY A CA 1
ATOM 559 C C . GLY A 1 74 ? 2.374 -49.372 -56.867 1.00 23.38 74 GLY A C 1
ATOM 560 O O . GLY A 1 74 ? 3.010 -48.456 -56.367 1.00 23.38 74 GLY A O 1
ATOM 561 N N . GLY A 1 75 ? 2.639 -50.630 -56.503 1.00 23.89 75 GLY A N 1
ATOM 562 C CA . GLY A 1 75 ? 1.927 -51.869 -56.845 1.00 23.89 75 GLY A CA 1
ATOM 563 C C . GLY A 1 75 ? 2.586 -53.100 -56.192 1.00 23.89 75 GLY A C 1
ATOM 564 O O . GLY A 1 75 ? 3.732 -53.007 -55.779 1.00 23.89 75 GLY A O 1
ATOM 565 N N . ALA A 1 76 ? 1.859 -54.230 -56.146 1.00 27.23 76 ALA A N 1
ATOM 566 C CA . ALA A 1 76 ? 2.275 -55.592 -55.734 1.00 27.23 76 ALA A CA 1
ATOM 567 C C . ALA A 1 76 ? 2.957 -55.786 -54.344 1.00 27.23 76 ALA A C 1
ATOM 569 O O . ALA A 1 76 ? 3.979 -55.187 -54.044 1.00 27.23 76 ALA A O 1
ATOM 570 N N . GLY A 1 77 ? 2.525 -56.708 -53.471 1.00 25.17 77 GLY A N 1
ATOM 571 C CA . GLY A 1 77 ? 1.372 -57.628 -53.492 1.00 25.17 77 GLY A CA 1
ATOM 572 C C . GLY A 1 77 ? 1.567 -58.828 -52.534 1.00 25.17 77 GLY A C 1
ATOM 573 O O . GLY A 1 77 ? 2.704 -59.087 -52.146 1.00 25.17 77 GLY A O 1
ATOM 574 N N . ARG A 1 78 ? 0.484 -59.587 -52.245 1.00 27.28 78 ARG A N 1
ATOM 575 C CA . ARG A 1 78 ? 0.412 -60.822 -51.399 1.00 27.28 78 ARG A CA 1
ATOM 576 C C . ARG A 1 78 ? 0.671 -60.623 -49.889 1.00 27.28 78 ARG A C 1
ATOM 578 O O . ARG A 1 78 ? 1.373 -59.691 -49.523 1.00 27.28 78 ARG A O 1
ATOM 585 N N . ASP A 1 79 ? 0.203 -61.441 -48.932 1.00 28.02 79 ASP A N 1
ATOM 586 C CA . ASP A 1 79 ? -0.833 -62.509 -48.773 1.00 28.02 79 ASP A CA 1
ATOM 587 C C . ASP A 1 79 ? -0.926 -62.781 -47.232 1.00 28.02 79 ASP A C 1
ATOM 589 O O . ASP A 1 79 ? 0.027 -62.451 -46.528 1.00 28.02 79 ASP A O 1
ATOM 593 N N . ASP A 1 80 ? -1.906 -63.418 -46.567 1.00 27.50 80 ASP A N 1
ATOM 594 C CA . ASP A 1 80 ? -3.325 -63.808 -46.765 1.00 27.50 80 ASP A CA 1
ATOM 595 C C . ASP A 1 80 ? -3.831 -64.366 -45.381 1.00 27.50 80 ASP A C 1
ATOM 597 O O . ASP A 1 80 ? -3.002 -64.748 -44.555 1.00 27.50 80 ASP A O 1
ATOM 601 N N . ARG A 1 81 ? -5.157 -64.502 -45.141 1.00 25.77 81 ARG A N 1
ATOM 602 C CA . ARG A 1 81 ? -5.845 -65.255 -44.030 1.00 25.77 81 ARG A CA 1
ATOM 603 C C . ARG A 1 81 ? -5.800 -64.700 -42.580 1.00 25.77 81 ARG A C 1
ATOM 605 O O . ARG A 1 81 ? -4.874 -63.993 -42.222 1.00 25.77 81 ARG A O 1
ATOM 612 N N . ARG A 1 82 ? -6.713 -65.042 -41.633 1.00 23.47 82 ARG A N 1
ATOM 613 C CA . ARG A 1 82 ? -8.153 -65.488 -41.581 1.00 23.47 82 ARG A CA 1
ATOM 614 C C . ARG A 1 82 ? -8.599 -65.645 -40.090 1.00 23.47 82 ARG A C 1
ATOM 616 O O . ARG A 1 82 ? -7.832 -66.254 -39.360 1.00 23.47 82 ARG A O 1
ATOM 623 N N . ARG A 1 83 ? -9.880 -65.344 -39.751 1.00 22.62 83 ARG A N 1
ATOM 624 C CA . ARG A 1 83 ? -10.778 -66.082 -38.780 1.00 22.62 83 ARG A CA 1
ATOM 625 C C . ARG A 1 83 ? -10.359 -66.166 -37.275 1.00 22.62 83 ARG A C 1
ATOM 627 O O . ARG A 1 83 ? -9.242 -65.792 -36.963 1.00 22.62 83 ARG A O 1
ATOM 634 N N . GLU A 1 84 ? -11.136 -66.622 -36.265 1.00 22.09 84 GLU A N 1
ATOM 635 C CA . GLU A 1 84 ? -12.590 -66.839 -35.966 1.00 22.09 84 GLU A CA 1
ATOM 636 C C . GLU A 1 84 ? -12.804 -66.945 -34.408 1.00 22.09 84 GLU A C 1
ATOM 638 O O . GLU A 1 84 ? -11.821 -66.963 -33.678 1.00 22.09 84 GLU A O 1
ATOM 643 N N . LEU A 1 85 ? -14.077 -66.975 -33.949 1.00 20.67 85 LEU A N 1
ATOM 644 C CA . LEU A 1 85 ? -14.754 -67.510 -32.713 1.00 20.67 85 LEU A CA 1
ATOM 645 C C . LEU A 1 85 ? -13.970 -68.174 -31.513 1.00 20.67 85 LEU A C 1
ATOM 647 O O . LEU A 1 85 ? -12.876 -68.674 -31.722 1.00 20.67 85 LEU A O 1
ATOM 651 N N . VAL A 1 86 ? -14.496 -68.431 -30.278 1.00 20.75 86 VAL A N 1
ATOM 652 C CA . VAL A 1 86 ? -15.600 -67.927 -29.378 1.00 20.75 86 VAL A CA 1
ATOM 653 C C . VAL A 1 86 ? -15.640 -68.745 -28.023 1.00 20.75 86 VAL A C 1
ATOM 655 O O . VAL A 1 86 ? -14.958 -69.761 -27.954 1.00 20.75 86 VAL A O 1
ATOM 658 N N . ILE A 1 87 ? -16.480 -68.373 -27.020 1.00 21.86 87 ILE A N 1
ATOM 659 C CA . ILE A 1 87 ? -17.033 -69.167 -25.852 1.00 21.86 87 ILE A CA 1
ATOM 660 C C . ILE A 1 87 ? -16.260 -69.361 -24.492 1.00 21.86 87 ILE A C 1
ATOM 662 O O . ILE A 1 87 ? -15.108 -69.774 -24.484 1.00 21.86 87 ILE A O 1
ATOM 666 N N . ASP A 1 88 ? -16.983 -69.060 -23.380 1.00 23.69 88 ASP A N 1
ATOM 667 C CA . ASP A 1 88 ? -17.155 -69.566 -21.963 1.00 23.69 88 ASP A CA 1
ATOM 668 C C . ASP A 1 88 ? -15.994 -70.230 -21.123 1.00 23.69 88 ASP A C 1
ATOM 670 O O . ASP A 1 88 ? -14.907 -70.449 -21.643 1.00 23.69 88 ASP A O 1
ATOM 674 N N . ASP A 1 89 ? -16.050 -70.553 -19.799 1.00 24.28 89 ASP A N 1
ATOM 675 C CA . ASP A 1 89 ? -17.108 -70.582 -18.736 1.00 24.28 89 ASP A CA 1
ATOM 676 C C . ASP A 1 89 ? -16.571 -70.424 -17.246 1.00 24.28 89 ASP A C 1
ATOM 678 O O . ASP A 1 89 ? -15.388 -70.179 -17.011 1.00 24.28 89 ASP A O 1
ATOM 682 N N . LEU A 1 90 ? -17.464 -70.554 -16.239 1.00 24.70 90 LEU A N 1
ATOM 683 C CA . LEU A 1 90 ? -17.442 -70.426 -14.746 1.00 24.70 90 LEU A CA 1
ATOM 684 C C . LEU A 1 90 ? -16.316 -71.071 -13.864 1.00 24.70 90 LEU A C 1
ATOM 686 O O . LEU A 1 90 ? -15.740 -72.099 -14.200 1.00 24.70 90 LEU A O 1
ATOM 690 N N . GLY A 1 91 ? -16.124 -70.572 -12.609 1.00 22.22 91 GLY A N 1
ATOM 691 C CA . GLY A 1 91 ? -15.272 -71.232 -11.568 1.00 22.22 91 GLY A CA 1
ATOM 692 C C . GLY A 1 91 ? -15.207 -70.653 -10.113 1.00 22.22 91 GLY A C 1
ATOM 693 O O . GLY A 1 91 ? -14.517 -69.683 -9.837 1.00 22.22 91 GLY A O 1
ATOM 694 N N . LEU A 1 92 ? -15.875 -71.309 -9.150 1.00 24.08 92 LEU A N 1
ATOM 695 C CA . LEU A 1 92 ? -16.128 -71.028 -7.700 1.00 24.08 92 LEU A CA 1
ATOM 696 C C . LEU A 1 92 ? -14.975 -70.928 -6.619 1.00 24.08 92 LEU A C 1
ATOM 698 O O . LEU A 1 92 ? -13.995 -71.657 -6.678 1.00 24.08 92 LEU A O 1
ATOM 702 N N . ARG A 1 93 ? -15.290 -70.235 -5.481 1.00 23.83 93 ARG A N 1
ATOM 703 C CA . ARG A 1 93 ? -15.033 -70.533 -4.008 1.00 23.83 93 ARG A CA 1
ATOM 704 C C . ARG A 1 93 ? -13.778 -70.091 -3.159 1.00 23.83 93 ARG A C 1
ATOM 706 O O . ARG A 1 93 ? -12.718 -70.687 -3.209 1.00 23.83 93 ARG A O 1
ATOM 713 N N . GLN A 1 94 ? -14.072 -69.225 -2.158 1.00 24.64 94 GLN A N 1
ATOM 714 C CA . GLN A 1 94 ? -13.822 -69.261 -0.670 1.00 24.64 94 GLN A CA 1
ATOM 715 C C . GLN A 1 94 ? -12.440 -69.197 0.083 1.00 24.64 94 GLN A C 1
ATOM 717 O O . GLN A 1 94 ? -11.617 -70.094 0.015 1.00 24.64 94 GLN A O 1
ATOM 722 N N . ARG A 1 95 ? -12.386 -68.221 1.031 1.00 23.44 95 ARG A N 1
ATOM 723 C CA . ARG A 1 95 ? -11.894 -68.189 2.457 1.00 23.44 95 ARG A CA 1
ATOM 724 C C . ARG A 1 95 ? -10.486 -68.675 2.906 1.00 23.44 95 ARG A C 1
ATOM 726 O O . ARG A 1 95 ? -10.223 -69.867 2.938 1.00 23.44 95 ARG A O 1
ATOM 733 N N . ALA A 1 96 ? -9.757 -67.774 3.598 1.00 22.61 96 ALA A N 1
ATOM 734 C CA . ALA A 1 96 ? -8.959 -68.043 4.822 1.00 22.61 96 ALA A CA 1
ATOM 735 C C . ALA A 1 96 ? -8.676 -66.740 5.631 1.00 22.61 96 ALA A C 1
ATOM 737 O O . ALA A 1 96 ? -8.914 -65.642 5.127 1.00 22.61 96 ALA A O 1
ATOM 738 N N . LEU A 1 97 ? -8.181 -66.848 6.875 1.00 22.39 97 LEU A N 1
ATOM 739 C CA . LEU A 1 97 ? -7.853 -65.746 7.810 1.00 22.39 97 LEU A CA 1
ATOM 740 C C . LEU A 1 97 ? -6.582 -66.094 8.610 1.00 22.39 97 LEU A C 1
ATOM 742 O O . LEU A 1 97 ? -6.429 -67.266 8.938 1.00 22.39 97 LEU A O 1
ATOM 746 N N . LEU A 1 98 ? -5.751 -65.107 8.993 1.00 22.81 98 LEU A N 1
ATOM 747 C CA . LEU A 1 98 ? -5.040 -65.055 10.293 1.00 22.81 98 LEU A CA 1
ATOM 748 C C . LEU A 1 98 ? -4.285 -63.721 10.529 1.00 22.81 98 LEU A C 1
ATOM 750 O O . LEU A 1 98 ? -4.238 -62.857 9.654 1.00 22.81 98 LEU A O 1
ATOM 754 N N . ASP A 1 99 ? -3.780 -63.540 11.754 1.00 23.25 99 ASP A N 1
ATOM 755 C CA . ASP A 1 99 ? -3.340 -62.274 12.376 1.00 23.25 99 ASP A CA 1
ATOM 756 C C . ASP A 1 99 ? -1.801 -62.181 12.541 1.00 23.25 99 ASP A C 1
ATOM 758 O O . ASP A 1 99 ? -1.127 -63.207 12.507 1.00 23.25 99 ASP A O 1
ATOM 762 N N . LEU A 1 100 ? -1.247 -60.973 12.760 1.00 22.31 100 LEU A N 1
ATOM 763 C CA . LEU A 1 100 ? 0.024 -60.736 13.482 1.00 22.31 100 LEU A CA 1
ATOM 764 C C . LEU A 1 100 ? 0.305 -59.234 13.748 1.00 22.31 100 LEU A C 1
ATOM 766 O O . LEU A 1 100 ? -0.010 -58.350 12.945 1.00 22.31 100 LEU A O 1
ATOM 770 N N . ARG A 1 101 ? 0.950 -58.937 14.889 1.00 22.30 101 ARG A N 1
ATOM 771 C CA . ARG A 1 101 ? 1.171 -57.574 15.432 1.00 22.30 101 ARG A CA 1
ATOM 772 C C . ARG A 1 101 ? 2.592 -57.016 15.165 1.00 22.30 101 ARG A C 1
ATOM 774 O O . ARG A 1 101 ? 3.486 -57.783 14.822 1.00 22.30 101 ARG A O 1
ATOM 781 N N . PRO A 1 102 ? 2.830 -55.686 15.283 1.00 37.72 102 PRO A N 1
ATOM 782 C CA . PRO A 1 102 ? 4.038 -55.050 14.744 1.00 37.72 102 PRO A CA 1
ATOM 783 C C . PRO A 1 102 ? 5.140 -54.741 15.778 1.00 37.72 102 PRO A C 1
ATOM 785 O O . PRO A 1 102 ? 4.869 -54.144 16.818 1.00 37.72 102 PRO A O 1
ATOM 788 N N . ALA A 1 103 ? 6.405 -54.991 15.413 1.00 22.12 103 ALA A N 1
ATOM 789 C CA . ALA A 1 103 ? 7.576 -54.442 16.101 1.00 22.12 103 ALA A CA 1
ATOM 790 C C . ALA A 1 103 ? 8.736 -54.089 15.140 1.00 22.12 103 ALA A C 1
ATOM 792 O O . ALA A 1 103 ? 8.931 -54.698 14.095 1.00 22.12 103 ALA A O 1
ATOM 793 N N . GLN A 1 104 ? 9.450 -53.037 15.536 1.00 23.80 104 GLN A N 1
ATOM 794 C CA . GLN A 1 104 ? 10.717 -52.446 15.074 1.00 23.80 104 GLN A CA 1
ATOM 795 C C . GLN A 1 104 ? 11.601 -53.192 14.036 1.00 23.80 104 GLN A C 1
ATOM 797 O O . GLN A 1 104 ? 12.135 -54.259 14.307 1.00 23.80 104 GLN A O 1
ATOM 802 N N . ALA A 1 105 ? 11.935 -52.498 12.936 1.00 23.64 105 ALA A N 1
ATOM 803 C CA . ALA A 1 105 ? 13.175 -52.682 12.161 1.00 23.64 105 ALA A CA 1
ATOM 804 C C . ALA A 1 105 ? 13.624 -51.336 11.535 1.00 23.64 105 ALA A C 1
ATOM 806 O O . ALA A 1 105 ? 12.788 -50.463 11.279 1.00 23.64 105 ALA A O 1
ATOM 807 N N . ARG A 1 106 ? 14.937 -51.136 11.328 1.00 22.42 106 ARG A N 1
ATOM 808 C CA . ARG A 1 106 ? 15.556 -49.876 10.840 1.00 22.42 106 ARG A CA 1
ATOM 809 C C . ARG A 1 106 ? 16.069 -49.988 9.384 1.00 22.42 106 ARG A C 1
ATOM 811 O O . ARG A 1 106 ? 15.797 -50.964 8.701 1.00 22.42 106 ARG A O 1
ATOM 818 N N . HIS A 1 107 ? 16.722 -48.921 8.909 1.00 25.41 107 HIS A N 1
ATOM 819 C CA . HIS A 1 107 ? 17.257 -48.676 7.557 1.00 25.41 107 HIS A CA 1
ATOM 820 C C . HIS A 1 107 ? 17.823 -49.876 6.771 1.00 25.41 107 HIS A C 1
ATOM 822 O O . HIS A 1 107 ? 18.589 -50.653 7.320 1.00 25.41 107 HIS A O 1
ATOM 828 N N . VAL A 1 108 ? 17.597 -49.861 5.449 1.00 22.62 108 VAL A N 1
ATOM 829 C CA . VAL A 1 108 ? 18.613 -49.845 4.365 1.00 22.62 108 VAL A CA 1
ATOM 830 C C . VAL A 1 108 ? 17.923 -49.278 3.096 1.00 22.62 108 VAL A C 1
ATOM 832 O O . VAL A 1 108 ? 16.699 -49.109 3.094 1.00 22.62 108 VAL A O 1
ATOM 835 N N . GLY A 1 109 ? 18.682 -48.867 2.072 1.00 22.58 109 GLY A N 1
ATOM 836 C CA . GLY A 1 109 ? 18.171 -48.266 0.827 1.00 22.58 109 GLY A CA 1
ATOM 837 C C . GLY A 1 109 ? 18.454 -49.078 -0.451 1.00 22.58 109 GLY A C 1
ATOM 838 O O . GLY A 1 109 ? 18.686 -50.280 -0.392 1.00 22.58 109 GLY A O 1
ATOM 839 N N . ASN A 1 110 ? 18.490 -48.362 -1.582 1.00 24.27 110 ASN A N 1
ATOM 840 C CA . ASN A 1 110 ? 18.734 -48.811 -2.965 1.00 24.27 110 ASN A CA 1
ATOM 841 C C . ASN A 1 110 ? 17.643 -49.635 -3.677 1.00 24.27 110 ASN A C 1
ATOM 843 O O . ASN A 1 110 ? 16.781 -50.273 -3.079 1.00 24.27 110 ASN A O 1
ATOM 847 N N . VAL A 1 111 ? 17.671 -49.528 -5.012 1.00 34.16 111 VAL A N 1
ATOM 848 C CA . VAL A 1 111 ? 16.661 -50.030 -5.953 1.00 34.16 111 VAL A CA 1
ATOM 849 C C . VAL A 1 111 ? 17.208 -51.256 -6.682 1.00 34.16 111 VAL A C 1
ATOM 851 O O . VAL A 1 111 ? 17.936 -51.129 -7.660 1.00 34.16 111 VAL A O 1
ATOM 854 N N . ALA A 1 112 ? 16.839 -52.445 -6.209 1.00 29.61 112 ALA A N 1
ATOM 855 C CA . ALA A 1 112 ? 16.985 -53.717 -6.917 1.00 29.61 112 ALA A CA 1
ATOM 856 C C . ALA A 1 112 ? 16.030 -54.763 -6.306 1.00 29.61 112 ALA A C 1
ATOM 858 O O . ALA A 1 112 ? 15.577 -54.596 -5.178 1.00 29.61 112 ALA A O 1
ATOM 859 N N . ARG A 1 113 ? 15.775 -55.866 -7.029 1.00 31.64 113 ARG A N 1
ATOM 860 C CA . ARG A 1 113 ? 15.026 -57.060 -6.564 1.00 31.64 113 ARG A CA 1
ATOM 861 C C . ARG A 1 113 ? 13.528 -56.863 -6.234 1.00 31.64 113 ARG A C 1
ATOM 863 O O . ARG A 1 113 ? 13.089 -57.120 -5.120 1.00 31.64 113 ARG A O 1
ATOM 870 N N . LEU A 1 114 ? 12.721 -56.564 -7.258 1.00 28.02 114 LEU A N 1
ATOM 871 C CA . LEU A 1 114 ? 11.288 -56.938 -7.306 1.00 28.02 114 LEU A CA 1
ATOM 872 C C . LEU A 1 114 ? 10.908 -57.695 -8.601 1.00 28.02 114 LEU A C 1
ATOM 874 O O . LEU A 1 114 ? 9.764 -57.671 -9.036 1.00 28.02 114 LEU A O 1
ATOM 878 N N . GLY A 1 115 ? 11.868 -58.402 -9.208 1.00 31.53 115 GLY A N 1
ATOM 879 C CA . GLY A 1 115 ? 11.625 -59.254 -10.383 1.00 31.53 115 GLY A CA 1
ATOM 880 C C . GLY A 1 115 ? 10.645 -60.425 -10.159 1.00 31.53 115 GLY A C 1
ATOM 881 O O . GLY A 1 115 ? 9.766 -60.608 -10.995 1.00 31.53 115 GLY A O 1
ATOM 882 N N . PRO A 1 116 ? 10.719 -61.192 -9.047 1.00 33.12 116 PRO A N 1
ATOM 883 C CA . PRO A 1 116 ? 9.938 -62.432 -8.908 1.00 33.12 116 PRO A CA 1
ATOM 884 C C . PRO A 1 116 ? 8.411 -62.288 -8.776 1.00 33.12 116 PRO A C 1
ATOM 886 O O . PRO A 1 116 ? 7.716 -63.294 -8.826 1.00 33.12 116 PRO A O 1
ATOM 889 N N . TRP A 1 117 ? 7.871 -61.078 -8.586 1.00 29.92 117 TRP A N 1
ATOM 890 C CA . TRP A 1 117 ? 6.434 -60.871 -8.322 1.00 29.92 117 TRP A CA 1
ATOM 891 C C . TRP A 1 117 ? 5.580 -60.588 -9.571 1.00 29.92 117 TRP A C 1
ATOM 893 O O . TRP A 1 117 ? 4.364 -60.485 -9.453 1.00 29.92 117 TRP A O 1
ATOM 903 N N . LEU A 1 118 ? 6.183 -60.473 -10.762 1.00 32.50 118 LEU A N 1
ATOM 904 C CA . LEU A 1 118 ? 5.468 -60.139 -12.008 1.00 32.50 118 LEU A CA 1
ATOM 905 C C . LEU A 1 118 ? 5.146 -61.345 -12.911 1.00 32.50 118 LEU A C 1
ATOM 907 O O . LEU A 1 118 ? 4.521 -61.171 -13.949 1.00 32.50 118 LEU A O 1
ATOM 911 N N . VAL A 1 119 ? 5.525 -62.565 -12.517 1.00 30.25 119 VAL A N 1
ATOM 912 C CA . VAL A 1 119 ? 5.295 -63.792 -13.315 1.00 30.25 119 VAL A CA 1
ATOM 913 C C . VAL A 1 119 ? 3.883 -64.379 -13.104 1.00 30.25 119 VAL A C 1
ATOM 915 O O . VAL A 1 119 ? 3.421 -65.191 -13.896 1.00 30.25 119 VAL A O 1
ATOM 918 N N . ALA A 1 120 ? 3.151 -63.935 -12.077 1.00 31.14 120 ALA A N 1
ATOM 919 C CA . ALA A 1 120 ? 1.849 -64.489 -11.680 1.00 31.14 120 ALA A CA 1
ATOM 920 C C . ALA A 1 120 ? 0.629 -63.988 -12.495 1.00 31.14 120 ALA A C 1
ATOM 922 O O . ALA A 1 120 ? -0.506 -64.228 -12.093 1.00 31.14 120 ALA A O 1
ATOM 923 N N . LEU A 1 121 ? 0.838 -63.268 -13.604 1.00 30.06 121 LEU A N 1
ATOM 924 C CA . LEU A 1 121 ? -0.214 -62.663 -14.441 1.00 30.06 121 LEU A CA 1
ATOM 925 C C . LEU A 1 121 ? 0.091 -62.888 -15.934 1.00 30.06 121 LEU A C 1
ATOM 927 O O . LEU A 1 121 ? 0.317 -61.943 -16.687 1.00 30.06 121 LEU A O 1
ATOM 931 N N . GLY A 1 122 ? 0.192 -64.156 -16.338 1.00 34.59 122 GLY A N 1
ATOM 932 C CA . GLY A 1 122 ? 0.706 -64.552 -17.650 1.00 34.59 122 GLY A CA 1
ATOM 933 C C . GLY A 1 122 ? -0.117 -64.048 -18.841 1.00 34.59 122 GLY A C 1
ATOM 934 O O . GLY A 1 122 ? -1.179 -64.588 -19.132 1.00 34.59 122 GLY A O 1
ATOM 935 N N . ILE A 1 123 ? 0.433 -63.078 -19.575 1.00 27.77 123 ILE A N 1
ATOM 936 C CA . ILE A 1 123 ? 0.036 -62.714 -20.943 1.00 27.77 123 ILE A CA 1
ATOM 937 C C . ILE A 1 123 ? 1.325 -62.657 -21.788 1.00 27.77 123 ILE A C 1
ATOM 939 O O . ILE A 1 123 ? 2.258 -61.945 -21.401 1.00 27.77 123 ILE A O 1
ATOM 943 N N . PRO A 1 124 ? 1.435 -63.406 -22.901 1.00 27.72 124 PRO A N 1
ATOM 944 C CA . PRO A 1 124 ? 2.616 -63.385 -23.763 1.00 27.72 124 PRO A CA 1
ATOM 945 C C . PRO A 1 124 ? 2.618 -62.175 -24.716 1.00 27.72 124 PRO A C 1
ATOM 947 O O . PRO A 1 124 ? 1.568 -61.631 -25.042 1.00 27.72 124 PRO A O 1
ATOM 950 N N . GLY A 1 125 ? 3.799 -61.807 -25.233 1.00 33.28 125 GLY A N 1
ATOM 951 C CA . GLY A 1 125 ? 3.906 -60.937 -26.417 1.00 33.28 125 GLY A CA 1
ATOM 952 C C . GLY A 1 125 ? 4.227 -59.453 -26.189 1.00 33.28 125 GLY A C 1
ATOM 953 O O . GLY A 1 125 ? 3.667 -58.611 -26.882 1.00 33.28 125 GLY A O 1
ATOM 954 N N . LEU A 1 126 ? 5.154 -59.106 -25.284 1.00 25.94 126 LEU A N 1
ATOM 955 C CA . LEU A 1 126 ? 5.678 -57.733 -25.178 1.00 25.94 126 LEU A CA 1
ATOM 956 C C . LEU A 1 126 ? 7.216 -57.690 -25.213 1.00 25.94 126 LEU A C 1
ATOM 958 O O . LEU A 1 126 ? 7.878 -57.910 -24.198 1.00 25.94 126 LEU A O 1
ATOM 962 N N . GLN A 1 127 ? 7.787 -57.354 -26.373 1.00 26.50 127 GLN A N 1
ATOM 963 C CA . GLN A 1 127 ? 9.164 -56.852 -26.458 1.00 26.50 127 GLN A CA 1
ATOM 964 C C . GLN A 1 127 ? 9.178 -55.341 -26.183 1.00 26.50 127 GLN A C 1
ATOM 966 O O . GLN A 1 127 ? 8.272 -54.623 -26.599 1.00 26.50 127 GLN A O 1
ATOM 971 N N . ILE A 1 128 ? 10.205 -54.853 -25.481 1.00 30.97 128 ILE A N 1
ATOM 972 C CA . ILE A 1 128 ? 10.332 -53.444 -25.081 1.00 30.97 128 ILE A CA 1
ATOM 973 C C . ILE A 1 128 ? 11.664 -52.888 -25.611 1.00 30.97 128 ILE A C 1
ATOM 975 O O . ILE A 1 128 ? 12.713 -53.228 -25.058 1.00 30.97 128 ILE A O 1
ATOM 979 N N . PRO A 1 129 ? 11.653 -52.019 -26.639 1.00 27.17 129 PRO A N 1
ATOM 980 C CA . PRO A 1 129 ? 12.810 -51.202 -27.004 1.00 27.17 129 PRO A CA 1
ATOM 981 C C . PRO A 1 129 ? 13.191 -50.243 -25.865 1.00 27.17 129 PRO A C 1
ATOM 983 O O . PRO A 1 129 ? 12.335 -49.779 -25.110 1.00 27.17 129 PRO A O 1
ATOM 986 N N . ALA A 1 130 ? 14.478 -49.931 -25.720 1.00 31.97 130 ALA A N 1
ATOM 987 C CA . ALA A 1 130 ? 14.979 -49.160 -24.582 1.00 31.97 130 ALA A CA 1
ATOM 988 C C . ALA A 1 130 ? 14.703 -47.643 -24.706 1.00 31.97 130 ALA A C 1
ATOM 990 O O . ALA A 1 130 ? 15.543 -46.889 -25.189 1.00 31.97 130 ALA A O 1
ATOM 991 N N . GLY A 1 131 ? 13.548 -47.189 -24.210 1.00 30.00 131 GLY A N 1
ATOM 992 C CA . GLY A 1 131 ? 13.182 -45.772 -24.074 1.00 30.00 131 GLY A CA 1
ATOM 993 C C . GLY A 1 131 ? 11.965 -45.574 -23.158 1.00 30.00 131 GLY A C 1
ATOM 994 O O . GLY A 1 131 ? 11.156 -46.486 -23.025 1.00 30.00 131 GLY A O 1
ATOM 995 N N . ASP A 1 132 ? 11.886 -44.421 -22.480 1.00 26.91 132 ASP A N 1
ATOM 996 C CA . ASP A 1 132 ? 10.878 -43.983 -21.487 1.00 26.91 132 ASP A CA 1
ATOM 997 C C . ASP A 1 132 ? 9.605 -44.853 -21.314 1.00 26.91 132 ASP A C 1
ATOM 999 O O . ASP A 1 132 ? 8.723 -44.929 -22.167 1.00 26.91 132 ASP A O 1
ATOM 1003 N N . ARG A 1 133 ? 9.476 -45.468 -20.126 1.00 25.92 133 ARG A N 1
ATOM 1004 C CA . ARG A 1 133 ? 8.399 -46.417 -19.786 1.00 25.92 133 ARG A CA 1
ATOM 1005 C C . ARG A 1 133 ? 7.012 -45.770 -19.741 1.00 25.92 133 ARG A C 1
ATOM 1007 O O . ARG A 1 133 ? 6.720 -44.985 -18.838 1.00 25.92 133 ARG A O 1
ATOM 1014 N N . LEU A 1 134 ? 6.125 -46.234 -20.616 1.00 24.11 134 LEU A N 1
ATOM 1015 C CA . LEU A 1 134 ? 4.687 -45.964 -20.584 1.00 24.11 134 LEU A CA 1
ATOM 1016 C C . LEU A 1 134 ? 3.942 -47.118 -19.880 1.00 24.11 134 LEU A C 1
ATOM 1018 O O . LEU A 1 134 ? 4.306 -48.282 -20.039 1.00 24.11 134 LEU A O 1
ATOM 1022 N N . GLN A 1 135 ? 2.908 -46.810 -19.091 1.00 23.08 135 GLN A N 1
ATOM 1023 C CA . GLN A 1 135 ? 1.971 -47.795 -18.528 1.00 23.08 135 GLN A CA 1
ATOM 1024 C C . GLN A 1 135 ? 0.554 -47.211 -18.505 1.00 23.08 135 GLN A C 1
ATOM 1026 O O . GLN A 1 135 ? 0.347 -46.112 -17.991 1.00 23.08 135 GLN A O 1
ATOM 1031 N N . ALA A 1 136 ? -0.417 -47.957 -19.034 1.00 24.50 136 ALA A N 1
ATOM 1032 C CA . ALA A 1 136 ? -1.835 -47.604 -19.048 1.00 24.50 136 ALA A CA 1
ATOM 1033 C C . ALA A 1 136 ? -2.699 -48.875 -18.977 1.00 24.50 136 ALA A C 1
ATOM 1035 O O . ALA A 1 136 ? -2.338 -49.887 -19.568 1.00 24.50 136 ALA A O 1
ATOM 1036 N N . PHE A 1 137 ? -3.828 -48.810 -18.266 1.00 20.97 137 PHE A N 1
ATOM 1037 C CA . PHE A 1 137 ? -4.871 -49.844 -18.210 1.00 20.97 137 PHE A CA 1
ATOM 1038 C C . PHE A 1 137 ? -6.216 -49.178 -17.878 1.00 20.97 137 PHE A C 1
ATOM 1040 O O . PHE A 1 137 ? -6.265 -48.316 -17.000 1.00 20.97 137 PHE A O 1
ATOM 1047 N N . VAL A 1 138 ? -7.294 -49.570 -18.568 1.00 24.02 138 VAL A N 1
ATOM 1048 C CA . VAL A 1 138 ? -8.663 -49.042 -18.391 1.00 24.02 138 VAL A CA 1
ATOM 1049 C C . VAL A 1 138 ? -9.686 -50.134 -18.719 1.00 24.02 138 VAL A C 1
ATOM 1051 O O . VAL A 1 138 ? -9.618 -50.692 -19.807 1.00 24.02 138 VAL A O 1
ATOM 1054 N N . ALA A 1 139 ? -10.642 -50.394 -17.817 1.00 24.81 139 ALA A N 1
ATOM 1055 C CA . ALA A 1 139 ? -11.937 -51.050 -18.072 1.00 24.81 139 ALA A CA 1
ATOM 1056 C C . ALA A 1 139 ? -12.790 -51.075 -16.776 1.00 24.81 139 ALA A C 1
ATOM 1058 O O . ALA A 1 139 ? -12.205 -51.114 -15.691 1.00 24.81 139 ALA A O 1
ATOM 1059 N N . PRO A 1 140 ? -14.133 -51.172 -16.838 1.00 24.45 140 PRO A N 1
ATOM 1060 C CA . PRO A 1 140 ? -15.019 -50.607 -17.856 1.00 24.45 140 PRO A CA 1
ATOM 1061 C C . PRO A 1 140 ? -16.196 -49.801 -17.255 1.00 24.45 140 PRO A C 1
ATOM 1063 O O . PRO A 1 140 ? -16.687 -50.079 -16.164 1.00 24.45 140 PRO A O 1
ATOM 1066 N N . LEU A 1 141 ? -16.715 -48.847 -18.028 1.00 29.92 141 LEU A N 1
ATOM 1067 C CA . LEU A 1 141 ? -18.124 -48.437 -18.008 1.00 29.92 141 LEU A CA 1
ATOM 1068 C C . LEU A 1 141 ? -18.433 -47.836 -19.387 1.00 29.92 141 LEU A C 1
ATOM 1070 O O . LEU A 1 141 ? -17.583 -47.152 -19.960 1.00 29.92 141 LEU A O 1
ATOM 1074 N N . HIS A 1 142 ? -19.586 -48.165 -19.965 1.00 35.59 142 HIS A N 1
ATOM 1075 C CA . HIS A 1 142 ? -19.819 -47.972 -21.398 1.00 35.59 142 HIS A CA 1
ATOM 1076 C C . HIS A 1 142 ? -20.054 -46.496 -21.761 1.00 35.59 142 HIS A C 1
ATOM 1078 O O . HIS A 1 142 ? -20.864 -45.808 -21.145 1.00 35.59 142 HIS A O 1
ATOM 1084 N N . VAL A 1 143 ? -19.361 -46.023 -22.800 1.00 36.50 143 VAL A N 1
ATOM 1085 C CA . VAL A 1 143 ? -19.621 -44.730 -23.450 1.00 36.50 143 VAL A CA 1
ATOM 1086 C C . VAL A 1 143 ? -20.452 -45.008 -24.698 1.00 36.50 143 VAL A C 1
ATOM 1088 O O . VAL A 1 143 ? -20.038 -45.814 -25.525 1.00 36.50 143 VAL A O 1
ATOM 1091 N N . ALA A 1 144 ? -21.612 -44.359 -24.826 1.00 35.91 144 ALA A N 1
ATOM 1092 C CA . ALA A 1 144 ? -22.536 -44.610 -25.932 1.00 35.91 144 ALA A CA 1
ATOM 1093 C C . ALA A 1 144 ? -22.047 -43.971 -27.242 1.00 35.91 144 ALA A C 1
ATOM 1095 O O . ALA A 1 144 ? -21.846 -44.676 -28.223 1.00 35.91 144 ALA A O 1
ATOM 1096 N N . HIS A 1 145 ? -21.795 -42.655 -27.248 1.00 33.62 145 HIS A N 1
ATOM 1097 C CA . HIS A 1 145 ? -21.176 -41.966 -28.385 1.00 33.62 145 HIS A CA 1
ATOM 1098 C C . HIS A 1 145 ? -20.321 -40.766 -27.948 1.00 33.62 145 HIS A C 1
ATOM 1100 O O . HIS A 1 145 ? -20.682 -39.989 -27.060 1.00 33.62 145 HIS A O 1
ATOM 1106 N N . LEU A 1 146 ? -19.202 -40.585 -28.650 1.00 35.00 146 LEU A N 1
ATOM 1107 C CA . LEU A 1 146 ? -18.383 -39.375 -28.654 1.00 35.00 146 LEU A CA 1
ATOM 1108 C C . LEU A 1 146 ? -18.495 -38.744 -30.047 1.00 35.00 146 LEU A C 1
ATOM 1110 O O . LEU A 1 146 ? -18.342 -39.455 -31.040 1.00 35.00 146 LEU A O 1
ATOM 1114 N N . LYS A 1 147 ? -18.732 -37.431 -30.136 1.00 30.88 147 LYS A N 1
ATOM 1115 C CA . LYS A 1 147 ? -18.684 -36.697 -31.408 1.00 30.88 147 LYS A CA 1
ATOM 1116 C C . LYS A 1 147 ? -17.833 -35.440 -31.244 1.00 30.88 147 LYS A C 1
ATOM 1118 O O . LYS A 1 147 ? -18.119 -34.584 -30.408 1.00 30.88 147 LYS A O 1
ATOM 1123 N N . ILE A 1 148 ? -16.759 -35.356 -32.023 1.00 35.12 148 ILE A N 1
ATOM 1124 C CA . ILE A 1 148 ? -15.934 -34.148 -32.134 1.00 35.12 148 ILE A CA 1
ATOM 1125 C C . ILE A 1 148 ? -16.736 -33.129 -32.954 1.00 35.12 148 ILE A C 1
ATOM 1127 O O . ILE A 1 148 ? -17.403 -33.520 -33.914 1.00 35.12 148 ILE A O 1
ATOM 1131 N N . LEU A 1 149 ? -16.733 -31.859 -32.539 1.00 32.59 149 LEU A N 1
ATOM 1132 C CA . LEU A 1 149 ? -17.487 -30.792 -33.205 1.00 32.59 149 LEU A CA 1
ATOM 1133 C C . LEU A 1 149 ? -16.555 -29.837 -33.957 1.00 32.59 149 LEU A C 1
ATOM 1135 O O . LEU A 1 149 ? -16.827 -29.524 -35.110 1.00 32.59 149 LEU A O 1
ATOM 1139 N N . ASP A 1 150 ? -15.441 -29.440 -33.339 1.00 33.38 150 ASP A N 1
ATOM 1140 C CA . ASP A 1 150 ? -14.343 -28.716 -33.987 1.00 33.38 150 ASP A CA 1
ATOM 1141 C C . ASP A 1 150 ? -12.998 -28.984 -33.265 1.00 33.38 150 ASP A C 1
ATOM 1143 O O . ASP A 1 150 ? -12.881 -29.917 -32.467 1.00 33.38 150 ASP A O 1
ATOM 1147 N N . VAL A 1 151 ? -11.971 -28.183 -33.570 1.00 34.81 151 VAL A N 1
ATOM 1148 C CA . VAL A 1 151 ? -10.597 -28.308 -33.044 1.00 34.81 151 VAL A CA 1
ATOM 1149 C C . VAL A 1 151 ? -10.432 -27.920 -31.559 1.00 34.81 151 VAL A C 1
ATOM 1151 O O . VAL A 1 151 ? -9.455 -28.339 -30.942 1.00 34.81 151 VAL A O 1
ATOM 1154 N N . ASP A 1 152 ? -11.365 -27.154 -30.980 1.00 30.14 152 ASP A N 1
ATOM 1155 C CA . ASP A 1 152 ? -11.394 -26.709 -29.570 1.00 30.14 152 ASP A CA 1
ATOM 1156 C C . ASP A 1 152 ? -12.521 -27.397 -28.745 1.00 30.14 152 ASP A C 1
ATOM 1158 O O . ASP A 1 152 ? -12.537 -27.337 -27.502 1.00 30.14 152 ASP A O 1
ATOM 1162 N N . HIS A 1 153 ? -13.492 -28.043 -29.411 1.00 32.91 153 HIS A N 1
ATOM 1163 C CA . HIS A 1 153 ? -14.738 -28.528 -28.803 1.00 32.91 153 HIS A CA 1
ATOM 1164 C C . HIS A 1 153 ? -15.082 -29.990 -29.154 1.00 32.91 153 HIS A C 1
ATOM 1166 O O . HIS A 1 153 ? -15.345 -30.352 -30.305 1.00 32.91 153 HIS A O 1
ATOM 1172 N N . ALA A 1 154 ? -15.201 -30.827 -28.116 1.00 33.88 154 ALA A N 1
ATOM 1173 C CA . ALA A 1 154 ? -15.678 -32.207 -28.216 1.00 33.88 154 ALA A CA 1
ATOM 1174 C C . ALA A 1 154 ? -16.908 -32.441 -27.322 1.00 33.88 154 ALA A C 1
ATOM 1176 O O . ALA A 1 154 ? -16.958 -31.988 -26.173 1.00 33.88 154 ALA A O 1
ATOM 1177 N N . LEU A 1 155 ? -17.894 -33.182 -27.838 1.00 30.09 155 LEU A N 1
ATOM 1178 C CA . LEU A 1 155 ? -19.132 -33.511 -27.134 1.00 30.09 155 LEU A CA 1
ATOM 1179 C C . LEU A 1 155 ? -19.176 -35.002 -26.776 1.00 30.09 155 LEU A C 1
ATOM 1181 O O . LEU A 1 155 ? -19.116 -35.871 -27.649 1.00 30.09 155 LEU A O 1
ATOM 1185 N N . ALA A 1 156 ? -19.324 -35.296 -25.483 1.00 35.47 156 ALA A N 1
ATOM 1186 C CA . ALA A 1 156 ? -19.489 -36.651 -24.969 1.00 35.47 156 ALA A CA 1
ATOM 1187 C C . ALA A 1 156 ? -20.931 -36.875 -24.490 1.00 35.47 156 ALA A C 1
ATOM 1189 O O . ALA A 1 156 ? -21.417 -36.174 -23.596 1.00 35.47 156 ALA A O 1
ATOM 1190 N N . LEU A 1 157 ? -21.602 -37.878 -25.065 1.00 30.84 157 LEU A N 1
ATOM 1191 C CA . LEU A 1 157 ? -22.924 -38.331 -24.640 1.00 30.84 157 LEU A CA 1
ATOM 1192 C C . LEU A 1 157 ? -22.784 -39.649 -23.876 1.00 30.84 157 LEU A C 1
ATOM 1194 O O . LEU A 1 157 ? -22.533 -40.714 -24.446 1.00 30.84 157 LEU A O 1
ATOM 1198 N N . ILE A 1 158 ? -22.946 -39.556 -22.557 1.00 37.69 158 ILE A N 1
ATOM 1199 C CA . ILE A 1 158 ? -22.924 -40.700 -21.647 1.00 37.69 158 ILE A CA 1
ATOM 1200 C C . ILE A 1 158 ? -24.376 -41.046 -21.309 1.00 37.69 158 ILE A C 1
ATOM 1202 O O . ILE A 1 158 ? -25.063 -40.293 -20.616 1.00 37.69 158 ILE A O 1
ATOM 1206 N N . GLY A 1 159 ? -24.847 -42.176 -21.834 1.00 33.22 159 GLY A N 1
ATOM 1207 C CA . GLY A 1 159 ? -26.116 -42.775 -21.436 1.00 33.22 159 GLY A CA 1
ATOM 1208 C C . GLY A 1 159 ? -25.908 -43.677 -20.225 1.00 33.22 159 GLY A C 1
ATOM 1209 O O . GLY A 1 159 ? -25.127 -44.622 -20.299 1.00 33.22 159 GLY A O 1
ATOM 1210 N N . ASP A 1 160 ? -26.608 -43.396 -19.128 1.00 36.50 160 ASP A N 1
ATOM 1211 C CA . ASP A 1 160 ? -26.831 -44.388 -18.074 1.00 36.50 160 ASP A CA 1
ATOM 1212 C C . ASP A 1 160 ? -28.007 -45.276 -18.505 1.00 36.50 160 ASP A C 1
ATOM 1214 O O . ASP A 1 160 ? -29.011 -44.773 -19.016 1.00 36.50 160 ASP A O 1
ATOM 1218 N N . HIS A 1 161 ? -27.870 -46.591 -18.351 1.00 32.16 161 HIS A N 1
ATOM 1219 C CA . HIS A 1 161 ? -28.852 -47.558 -18.838 1.00 32.16 161 HIS A CA 1
ATOM 1220 C C . HIS A 1 161 ? -29.921 -47.931 -17.794 1.00 32.16 161 HIS A C 1
ATOM 1222 O O . HIS A 1 161 ? -30.850 -48.665 -18.134 1.00 32.16 161 HIS A O 1
ATOM 1228 N N . HIS A 1 162 ? -29.809 -47.435 -16.550 1.00 34.12 162 HIS A N 1
ATOM 1229 C CA . HIS A 1 162 ? -30.706 -47.789 -15.436 1.00 34.12 162 HIS A CA 1
ATOM 1230 C C . HIS A 1 162 ? -31.619 -46.664 -14.913 1.00 34.12 162 HIS A C 1
ATOM 1232 O O . HIS A 1 162 ? -32.591 -46.959 -14.220 1.00 34.12 162 HIS A O 1
ATOM 1238 N N . GLU A 1 163 ? -31.389 -45.400 -15.278 1.00 32.66 163 GLU A N 1
ATOM 1239 C CA . GLU A 1 163 ? -32.370 -44.312 -15.128 1.00 32.66 163 GLU A CA 1
ATOM 1240 C C . GLU A 1 163 ? -32.512 -43.594 -16.483 1.00 32.66 163 GLU A C 1
ATOM 1242 O O . GLU A 1 163 ? -31.507 -43.211 -17.076 1.00 32.66 163 GLU A O 1
ATOM 1247 N N . HIS A 1 164 ? -33.740 -43.365 -16.978 1.00 30.62 164 HIS A N 1
ATOM 1248 C CA . HIS A 1 164 ? -34.014 -42.700 -18.271 1.00 30.62 164 HIS A CA 1
ATOM 1249 C C . HIS A 1 164 ? -33.691 -41.185 -18.257 1.00 30.62 164 HIS A C 1
ATOM 1251 O O . HIS A 1 164 ? -34.562 -40.334 -18.443 1.00 30.62 164 HIS A O 1
ATOM 1257 N N . ARG A 1 165 ? -32.430 -40.821 -18.000 1.00 31.34 165 ARG A N 1
ATOM 1258 C CA . ARG A 1 165 ? -31.937 -39.441 -17.888 1.00 31.34 165 ARG A CA 1
ATOM 1259 C C . ARG A 1 165 ? -30.557 -39.300 -18.526 1.00 31.34 165 ARG A C 1
ATOM 1261 O O . ARG A 1 165 ? -29.535 -39.312 -17.843 1.00 31.34 165 ARG A O 1
ATOM 1268 N N . GLN A 1 166 ? -30.542 -39.114 -19.845 1.00 33.91 166 GLN A N 1
ATOM 1269 C CA . GLN A 1 166 ? -29.332 -38.723 -20.572 1.00 33.91 166 GLN A CA 1
ATOM 1270 C C . GLN A 1 166 ? -28.770 -37.409 -20.005 1.00 33.91 166 GLN A C 1
ATOM 1272 O O . GLN A 1 166 ? -29.523 -36.477 -19.714 1.00 33.91 166 GLN A O 1
ATOM 1277 N N . LYS A 1 167 ? -27.443 -37.318 -19.867 1.00 33.12 167 LYS A N 1
ATOM 1278 C CA . LYS A 1 167 ? -26.746 -36.081 -19.490 1.00 33.12 167 LYS A CA 1
ATOM 1279 C C . LYS A 1 167 ? -25.591 -35.823 -20.448 1.00 33.12 167 LYS A C 1
ATOM 1281 O O . LYS A 1 167 ? -24.590 -36.534 -20.427 1.00 33.12 167 LYS A O 1
ATOM 1286 N N . ALA A 1 168 ? -25.726 -34.783 -21.266 1.00 30.98 168 ALA A N 1
ATOM 1287 C CA . ALA A 1 168 ? -24.616 -34.261 -22.051 1.00 30.98 168 ALA A CA 1
ATOM 1288 C C . ALA A 1 168 ? -23.592 -33.587 -21.125 1.00 30.98 168 ALA A C 1
ATOM 1290 O O . ALA A 1 168 ? -23.968 -32.851 -20.209 1.00 30.98 168 ALA A O 1
ATOM 1291 N N . ILE A 1 169 ? -22.302 -33.820 -21.370 1.00 34.34 169 ILE A N 1
ATOM 1292 C CA . ILE A 1 169 ? -21.212 -33.117 -20.687 1.00 34.34 169 ILE A CA 1
ATOM 1293 C C . ILE A 1 169 ? -20.348 -32.444 -21.752 1.00 34.34 169 ILE A C 1
ATOM 1295 O O . ILE A 1 169 ? -19.716 -33.109 -22.573 1.00 34.34 169 ILE A O 1
ATOM 1299 N N . PHE A 1 170 ? -20.319 -31.113 -21.724 1.00 30.75 170 PHE A N 1
ATOM 1300 C CA . PHE A 1 170 ? -19.451 -30.311 -22.580 1.00 30.75 170 PHE A CA 1
ATOM 1301 C C . PHE A 1 170 ? -18.038 -30.272 -21.991 1.00 30.75 170 PHE A C 1
ATOM 1303 O O . PHE A 1 170 ? -17.856 -29.911 -20.826 1.00 30.75 170 PHE A O 1
ATOM 1310 N N . VAL A 1 171 ? -17.033 -30.623 -22.796 1.00 33.56 171 VAL A N 1
ATOM 1311 C CA . VAL A 1 171 ? -15.619 -30.580 -22.401 1.00 33.56 171 VAL A CA 1
ATOM 1312 C C . VAL A 1 171 ? -14.859 -29.719 -23.403 1.00 33.56 171 VAL A C 1
ATOM 1314 O O . VAL A 1 171 ? -14.700 -30.086 -24.564 1.00 33.56 171 VAL A O 1
ATOM 1317 N N . ARG A 1 172 ? -14.378 -28.561 -22.944 1.00 31.12 172 ARG A N 1
ATOM 1318 C CA . ARG A 1 172 ? -13.535 -27.668 -23.745 1.00 31.12 172 ARG A CA 1
ATOM 1319 C C . ARG A 1 172 ? -12.080 -28.115 -23.659 1.00 31.12 172 ARG A C 1
ATOM 1321 O O . ARG A 1 172 ? -11.558 -28.274 -22.553 1.00 31.12 172 ARG A O 1
ATOM 1328 N N . ILE A 1 173 ? -11.423 -28.282 -24.802 1.00 34.09 173 ILE A N 1
ATOM 1329 C CA . ILE A 1 173 ? -10.030 -28.724 -24.890 1.00 34.09 173 ILE A CA 1
ATOM 1330 C C . ILE A 1 173 ? -9.282 -27.682 -25.711 1.00 34.09 173 ILE A C 1
ATOM 1332 O O . ILE A 1 173 ? -9.531 -27.563 -26.897 1.00 34.09 173 ILE A O 1
ATOM 1336 N N . ARG A 1 174 ? -8.347 -26.948 -25.099 1.00 32.06 174 ARG A N 1
ATOM 1337 C CA . ARG A 1 174 ? -7.412 -26.120 -25.869 1.00 32.06 174 ARG A CA 1
ATOM 1338 C C . ARG A 1 174 ? -6.238 -26.967 -26.324 1.00 32.06 174 ARG A C 1
ATOM 1340 O O . ARG A 1 174 ? -5.543 -27.545 -25.485 1.00 32.06 174 ARG A O 1
ATOM 1347 N N . LEU A 1 175 ? -5.985 -26.972 -27.625 1.00 32.19 175 LEU A N 1
ATOM 1348 C CA . LEU A 1 175 ? -4.708 -27.410 -28.168 1.00 32.19 175 LEU A CA 1
ATOM 1349 C C . LEU A 1 175 ? -3.676 -26.284 -28.021 1.00 32.19 175 LEU A C 1
ATOM 1351 O O . LEU A 1 175 ? -3.989 -25.102 -28.143 1.00 32.19 175 LEU A O 1
ATOM 1355 N N . ALA A 1 176 ? -2.437 -26.668 -27.731 1.00 31.52 176 ALA A N 1
ATOM 1356 C CA . ALA A 1 176 ? -1.276 -25.796 -27.804 1.00 31.52 176 ALA A CA 1
ATOM 1357 C C . ALA A 1 176 ? -0.283 -26.449 -28.764 1.00 31.52 176 ALA A C 1
ATOM 1359 O O . ALA A 1 176 ? -0.001 -27.648 -28.655 1.00 31.52 176 ALA A O 1
ATOM 1360 N N . GLU A 1 177 ? 0.224 -25.675 -29.717 1.00 36.72 177 GLU A N 1
ATOM 1361 C CA . GLU A 1 177 ? 1.203 -26.177 -30.672 1.00 36.72 177 GLU A CA 1
ATOM 1362 C C . GLU A 1 177 ? 2.469 -26.635 -29.935 1.00 36.72 177 GLU A C 1
ATOM 1364 O O . GLU A 1 177 ? 2.946 -25.981 -29.008 1.00 36.72 177 GLU A O 1
ATOM 1369 N N . ARG A 1 178 ? 3.012 -27.786 -30.353 1.00 32.12 178 ARG A N 1
ATOM 1370 C CA . ARG A 1 178 ? 4.179 -28.452 -29.738 1.00 32.12 178 ARG A CA 1
ATOM 1371 C C . ARG A 1 178 ? 3.973 -29.002 -28.311 1.00 32.12 178 ARG A C 1
ATOM 1373 O O . ARG A 1 178 ? 4.903 -28.988 -27.508 1.00 32.12 178 ARG A O 1
ATOM 1380 N N . GLY A 1 179 ? 2.821 -29.618 -28.023 1.00 29.53 179 GLY A N 1
ATOM 1381 C CA . GLY A 1 179 ? 2.750 -30.671 -26.993 1.00 29.53 179 GLY A CA 1
ATOM 1382 C C . GLY A 1 179 ? 1.406 -30.832 -26.280 1.00 29.53 179 GLY A C 1
ATOM 1383 O O . GLY A 1 179 ? 0.976 -29.958 -25.529 1.00 29.53 179 GLY A O 1
ATOM 1384 N N . LEU A 1 180 ? 0.780 -32.006 -26.431 1.00 25.53 180 LEU A N 1
ATOM 1385 C CA . LEU A 1 180 ? -0.459 -32.372 -25.733 1.00 25.53 180 LEU A CA 1
ATOM 1386 C C . LEU A 1 180 ? -0.305 -32.299 -24.202 1.00 25.53 180 LEU A C 1
ATOM 1388 O O . LEU A 1 180 ? 0.412 -33.094 -23.596 1.00 25.53 180 LEU A O 1
ATOM 1392 N N . SER A 1 181 ? -1.048 -31.388 -23.566 1.00 23.67 181 SER A N 1
ATOM 1393 C CA . SER A 1 181 ? -1.185 -31.303 -22.106 1.00 23.67 181 SER A CA 1
ATOM 1394 C C . SER A 1 181 ? -2.660 -31.205 -21.692 1.00 23.67 181 SER A C 1
ATOM 1396 O O . SER A 1 181 ? -3.225 -30.137 -21.467 1.00 23.67 181 SER A O 1
ATOM 1398 N N . LEU A 1 182 ? -3.312 -32.366 -21.597 1.00 24.64 182 LEU A N 1
ATOM 1399 C CA . LEU A 1 182 ? -4.736 -32.484 -21.273 1.00 24.64 182 LEU A CA 1
ATOM 1400 C C . LEU A 1 182 ? -5.004 -32.196 -19.783 1.00 24.64 182 LEU A C 1
ATOM 1402 O O . LEU A 1 182 ? -4.530 -32.913 -18.902 1.00 24.64 182 LEU A O 1
ATOM 1406 N N . ARG A 1 183 ? -5.788 -31.148 -19.490 1.00 24.77 183 ARG A N 1
ATOM 1407 C CA . ARG A 1 183 ? -6.046 -30.647 -18.125 1.00 24.77 183 ARG A CA 1
ATOM 1408 C C . ARG A 1 183 ? -7.527 -30.764 -17.737 1.00 24.77 183 ARG A C 1
ATOM 1410 O O . ARG A 1 183 ? -8.250 -29.773 -17.718 1.00 24.77 183 ARG A O 1
ATOM 1417 N N . VAL A 1 184 ? -7.979 -31.975 -17.407 1.00 26.75 184 VAL A N 1
ATOM 1418 C CA . VAL A 1 184 ? -9.376 -32.246 -17.006 1.00 26.75 184 VAL A CA 1
ATOM 1419 C C . VAL A 1 184 ? -9.573 -32.054 -15.494 1.00 26.75 184 VAL A C 1
ATOM 1421 O O . VAL A 1 184 ? -8.835 -32.625 -14.693 1.00 26.75 184 VAL A O 1
ATOM 1424 N N . VAL A 1 185 ? -10.589 -31.277 -15.093 1.00 26.39 185 VAL A N 1
ATOM 1425 C CA . VAL A 1 185 ? -10.946 -31.002 -13.685 1.00 26.39 185 VAL A CA 1
ATOM 1426 C C . VAL A 1 185 ? -12.472 -30.996 -13.518 1.00 26.39 185 VAL A C 1
ATOM 1428 O O . VAL A 1 185 ? -13.126 -30.098 -14.036 1.00 26.39 185 VAL A O 1
ATOM 1431 N N . VAL A 1 186 ? -13.047 -31.955 -12.771 1.00 25.25 186 VAL A N 1
ATOM 1432 C CA . VAL A 1 186 ? -14.490 -31.989 -12.415 1.00 25.25 186 VAL A CA 1
ATOM 1433 C C . VAL A 1 186 ? -14.713 -32.575 -11.003 1.00 25.25 186 VAL A C 1
ATOM 1435 O O . VAL A 1 186 ? -13.987 -33.465 -10.558 1.00 25.25 186 VAL A O 1
ATOM 1438 N N . VAL A 1 187 ? -15.744 -32.089 -10.300 1.00 25.31 187 VAL A N 1
ATOM 1439 C CA . VAL A 1 187 ? -16.124 -32.391 -8.897 1.00 25.31 187 VAL A CA 1
ATOM 1440 C C . VAL A 1 187 ? -17.603 -32.852 -8.863 1.00 25.31 187 VAL A C 1
ATOM 1442 O O . VAL A 1 187 ? -18.358 -32.479 -9.749 1.00 25.31 187 VAL A O 1
ATOM 1445 N N . GLY A 1 188 ? -18.104 -33.684 -7.939 1.00 26.94 188 GLY A N 1
ATOM 1446 C CA . GLY A 1 188 ? -17.480 -34.320 -6.770 1.00 26.94 188 GLY A CA 1
ATOM 1447 C C . GLY A 1 188 ? -18.311 -35.480 -6.186 1.00 26.94 188 GLY A C 1
ATOM 1448 O O . GLY A 1 188 ? -19.120 -36.087 -6.884 1.00 26.94 188 GLY A O 1
ATOM 1449 N N . LEU A 1 189 ? -18.038 -35.822 -4.923 1.00 25.36 189 LEU A N 1
ATOM 1450 C CA . LEU A 1 189 ? -18.703 -36.854 -4.098 1.00 25.36 189 LEU A CA 1
ATOM 1451 C C . LEU A 1 189 ? -20.238 -36.947 -4.287 1.00 25.36 189 LEU A C 1
ATOM 1453 O O . LEU A 1 189 ? -20.857 -35.929 -4.568 1.00 25.36 189 LEU A O 1
ATOM 1457 N N . ASP A 1 190 ? -20.951 -38.043 -4.012 1.00 31.83 190 ASP A N 1
ATOM 1458 C CA . ASP A 1 190 ? -20.728 -39.505 -3.976 1.00 31.83 190 ASP A CA 1
ATOM 1459 C C . ASP A 1 190 ? -22.134 -40.159 -3.782 1.00 31.83 190 ASP A C 1
ATOM 1461 O O . ASP A 1 190 ? -23.129 -39.432 -3.813 1.00 31.83 190 ASP A O 1
ATOM 1465 N N . ARG A 1 191 ? -22.266 -41.484 -3.568 1.00 30.95 191 ARG A N 1
ATOM 1466 C CA . ARG A 1 191 ? -23.453 -42.038 -2.854 1.00 30.95 191 ARG A CA 1
ATOM 1467 C C . ARG A 1 191 ? -23.158 -43.004 -1.684 1.00 30.95 191 ARG A C 1
ATOM 1469 O O . ARG A 1 191 ? -24.090 -43.387 -0.983 1.00 30.95 191 ARG A O 1
ATOM 1476 N N . HIS A 1 192 ? -21.895 -43.368 -1.428 1.00 37.72 192 HIS A N 1
ATOM 1477 C CA . HIS A 1 192 ? -21.441 -44.157 -0.257 1.00 37.72 192 HIS A CA 1
ATOM 1478 C C . HIS A 1 192 ? -20.023 -43.774 0.255 1.00 37.72 192 HIS A C 1
ATOM 1480 O O . HIS A 1 192 ? -19.446 -44.464 1.097 1.00 37.72 192 HIS A O 1
ATOM 1486 N N . GLY A 1 193 ? -19.462 -42.656 -0.215 1.00 36.47 193 GLY A N 1
ATOM 1487 C CA . GLY A 1 193 ? -18.198 -42.065 0.249 1.00 36.47 193 GLY A CA 1
ATOM 1488 C C . GLY A 1 193 ? -16.978 -42.208 -0.671 1.00 36.47 193 GLY A C 1
ATOM 1489 O O . GLY A 1 193 ? -15.911 -41.712 -0.310 1.00 36.47 193 GLY A O 1
ATOM 1490 N N . HIS A 1 194 ? -17.079 -42.871 -1.834 1.00 27.02 194 HIS A N 1
ATOM 1491 C CA . HIS A 1 194 ? -15.900 -43.218 -2.645 1.00 27.02 194 HIS A CA 1
ATOM 1492 C C . HIS A 1 194 ? -16.008 -42.905 -4.149 1.00 27.02 194 HIS A C 1
ATOM 1494 O O . HIS A 1 194 ? -17.041 -43.099 -4.783 1.00 27.02 194 HIS A O 1
ATOM 1500 N N . ARG A 1 195 ? -14.881 -42.422 -4.695 1.00 30.11 195 ARG A N 1
ATOM 1501 C CA . ARG A 1 195 ? -14.571 -42.128 -6.106 1.00 30.11 195 ARG A CA 1
ATOM 1502 C C . ARG A 1 195 ? -13.074 -42.395 -6.336 1.00 30.11 195 ARG A C 1
ATOM 1504 O O . ARG A 1 195 ? -12.273 -41.967 -5.508 1.00 30.11 195 ARG A O 1
ATOM 1511 N N . ALA A 1 196 ? -12.700 -42.978 -7.475 1.00 25.52 196 ALA A N 1
ATOM 1512 C CA . ALA A 1 196 ? -11.372 -42.858 -8.099 1.00 25.52 196 ALA A CA 1
ATOM 1513 C C . ALA A 1 196 ? -11.526 -43.142 -9.615 1.00 25.52 196 ALA A C 1
ATOM 1515 O O . ALA A 1 196 ? -12.307 -44.026 -9.942 1.00 25.52 196 ALA A O 1
ATOM 1516 N N . LEU A 1 197 ? -10.968 -42.434 -10.611 1.00 27.48 197 LEU A N 1
ATOM 1517 C CA . LEU A 1 197 ? -9.885 -41.434 -10.747 1.00 27.48 197 LEU A CA 1
ATOM 1518 C C . LEU A 1 197 ? -8.461 -41.991 -10.942 1.00 27.48 197 LEU A C 1
ATOM 1520 O O . LEU A 1 197 ? -7.821 -42.370 -9.966 1.00 27.48 197 LEU A O 1
ATOM 1524 N N . LEU A 1 198 ? -7.918 -41.826 -12.159 1.00 23.80 198 LEU A N 1
ATOM 1525 C CA . LEU A 1 198 ? -6.557 -41.309 -12.380 1.00 23.80 198 LEU A CA 1
ATOM 1526 C C . LEU A 1 198 ? -6.355 -40.793 -13.821 1.00 23.80 198 LEU A C 1
ATOM 1528 O O . LEU A 1 198 ? -6.930 -41.341 -14.753 1.00 23.80 198 LEU A O 1
ATOM 1532 N N . LEU A 1 199 ? -5.487 -39.790 -13.994 1.00 23.34 199 LEU A N 1
ATOM 1533 C CA . LEU A 1 199 ? -4.696 -39.534 -15.210 1.00 23.34 199 LEU A CA 1
ATOM 1534 C C . LEU A 1 199 ? -3.420 -38.755 -14.816 1.00 23.34 199 LEU A C 1
ATOM 1536 O O . LEU A 1 199 ? -3.331 -38.242 -13.699 1.00 23.34 199 LEU A O 1
ATOM 1540 N N . LEU A 1 200 ? -2.395 -38.759 -15.674 1.00 24.12 200 LEU A N 1
ATOM 1541 C CA . LEU A 1 200 ? -0.990 -38.540 -15.283 1.00 24.12 200 LEU A CA 1
ATOM 1542 C C . LEU A 1 200 ? -0.425 -37.150 -15.644 1.00 24.12 200 LEU A C 1
ATOM 1544 O O . LEU A 1 200 ? -0.878 -36.504 -16.582 1.00 24.12 200 LEU A O 1
ATOM 1548 N N . GLY A 1 201 ? 0.626 -36.724 -14.928 1.00 24.69 201 GLY A N 1
ATOM 1549 C CA . GLY A 1 201 ? 1.391 -35.500 -15.209 1.00 24.69 201 GLY A CA 1
ATOM 1550 C C . GLY A 1 201 ? 2.786 -35.508 -14.560 1.00 24.69 201 GLY A C 1
ATOM 1551 O O . GLY A 1 201 ? 2.959 -36.016 -13.452 1.00 24.69 201 GLY A O 1
ATOM 1552 N N . ARG A 1 202 ?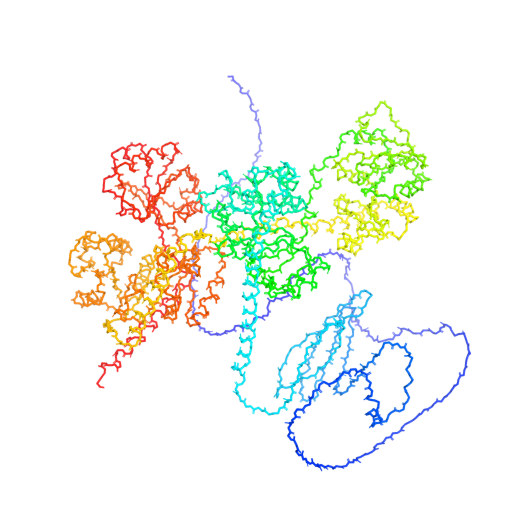 3.797 -34.968 -15.257 1.00 25.33 202 ARG A N 1
ATOM 1553 C CA . ARG A 1 202 ? 5.234 -35.054 -14.910 1.00 25.33 202 ARG A CA 1
ATOM 1554 C C . ARG A 1 202 ? 5.711 -33.824 -14.124 1.00 25.33 202 ARG A C 1
ATOM 1556 O O . ARG A 1 202 ? 5.743 -32.730 -14.672 1.00 25.33 202 ARG A O 1
ATOM 1563 N N . ILE A 1 203 ? 6.171 -34.009 -12.880 1.00 26.42 203 ILE A N 1
ATOM 1564 C CA . ILE A 1 203 ? 6.944 -33.008 -12.113 1.00 26.42 203 ILE A CA 1
ATOM 1565 C C . ILE A 1 203 ? 8.119 -33.708 -11.417 1.00 26.42 203 ILE A C 1
ATOM 1567 O O . ILE A 1 203 ? 7.953 -34.776 -10.830 1.00 26.42 203 ILE A O 1
ATOM 1571 N N . GLY A 1 204 ? 9.313 -33.112 -11.478 1.00 25.16 204 GLY A N 1
ATOM 1572 C CA . GLY A 1 204 ? 10.512 -33.640 -10.824 1.00 25.16 204 GLY A CA 1
ATOM 1573 C C . GLY A 1 204 ? 10.696 -33.154 -9.380 1.00 25.16 204 GLY A C 1
ATOM 1574 O O . GLY A 1 204 ? 10.538 -31.972 -9.096 1.00 25.16 204 GLY A O 1
ATOM 1575 N N . GLY A 1 205 ? 11.133 -34.060 -8.497 1.00 26.09 205 GLY A N 1
ATOM 1576 C CA . GLY A 1 205 ? 11.841 -33.726 -7.252 1.00 26.09 205 GLY A CA 1
ATOM 1577 C C . GLY A 1 205 ? 10.999 -33.411 -6.005 1.00 26.09 205 GLY A C 1
ATOM 1578 O O . GLY A 1 205 ? 10.737 -32.251 -5.703 1.00 26.09 205 GLY A O 1
ATOM 1579 N N . GLY A 1 206 ? 10.722 -34.427 -5.175 1.00 25.33 206 GLY A N 1
ATOM 1580 C CA . GLY A 1 206 ? 10.350 -34.216 -3.764 1.00 25.33 206 GLY A CA 1
ATOM 1581 C C . GLY A 1 206 ? 9.451 -35.294 -3.151 1.00 25.33 206 GLY A C 1
ATOM 1582 O O . GLY A 1 206 ? 8.245 -35.298 -3.366 1.00 25.33 206 GLY A O 1
ATOM 1583 N N . PHE A 1 207 ? 10.012 -36.179 -2.320 1.00 22.39 207 PHE A N 1
ATOM 1584 C CA . PHE A 1 207 ? 9.230 -37.182 -1.584 1.00 22.39 207 PHE A CA 1
ATOM 1585 C C . PHE A 1 207 ? 8.427 -36.568 -0.422 1.00 22.39 207 PHE A C 1
ATOM 1587 O O . PHE A 1 207 ? 8.996 -35.945 0.473 1.00 22.39 207 PHE A O 1
ATOM 1594 N N . LEU A 1 208 ? 7.131 -36.887 -0.347 1.00 22.44 208 LEU A N 1
ATOM 1595 C CA . LEU A 1 208 ? 6.340 -36.841 0.889 1.00 22.44 208 LEU A CA 1
ATOM 1596 C C . LEU A 1 208 ? 5.642 -38.190 1.093 1.00 22.44 208 LEU A C 1
ATOM 1598 O O . LEU A 1 208 ? 4.912 -38.669 0.231 1.00 22.44 208 LEU A O 1
ATOM 1602 N N . ARG A 1 209 ? 5.907 -38.834 2.235 1.00 24.00 209 ARG A N 1
ATOM 1603 C CA . ARG A 1 209 ? 5.559 -40.240 2.487 1.00 24.00 209 ARG A CA 1
ATOM 1604 C C . ARG A 1 209 ? 4.357 -40.338 3.428 1.00 24.00 209 ARG A C 1
ATOM 16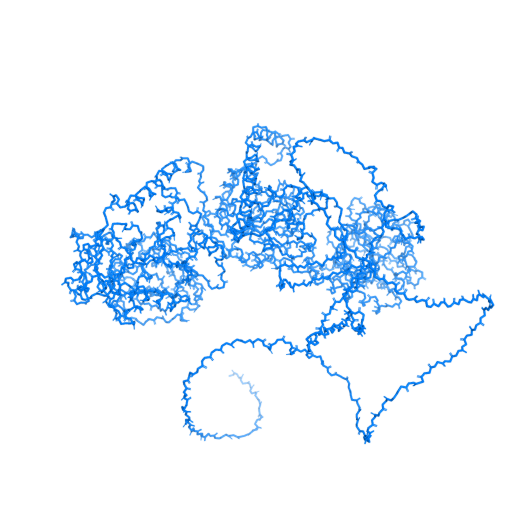06 O O . ARG A 1 209 ? 4.516 -40.195 4.637 1.00 24.00 209 ARG A O 1
ATOM 1613 N N . ALA A 1 210 ? 3.173 -40.621 2.889 1.00 23.58 210 ALA A N 1
ATOM 1614 C CA . ALA A 1 210 ? 1.957 -40.851 3.670 1.00 23.58 210 ALA A CA 1
ATOM 1615 C C . ALA A 1 210 ? 1.493 -42.312 3.533 1.00 23.58 210 ALA A C 1
ATOM 1617 O O . ALA A 1 210 ? 1.096 -42.740 2.455 1.00 23.58 210 ALA A O 1
ATOM 1618 N N . LYS A 1 211 ? 1.536 -43.083 4.629 1.00 24.80 211 LYS A N 1
ATOM 1619 C CA . LYS A 1 211 ? 0.846 -44.381 4.721 1.00 24.80 211 LYS A CA 1
ATOM 1620 C C . LYS A 1 211 ? -0.533 -44.169 5.342 1.00 24.80 211 LYS A C 1
ATOM 1622 O O . LYS A 1 211 ? -0.613 -43.742 6.490 1.00 24.80 211 LYS A O 1
ATOM 1627 N N . SER A 1 212 ? -1.586 -44.560 4.635 1.00 25.67 212 SER A N 1
ATOM 1628 C CA . SER A 1 212 ? -2.929 -44.741 5.191 1.00 25.67 212 SER A CA 1
ATOM 1629 C C . SER A 1 212 ? -3.321 -46.217 5.101 1.00 25.67 212 SER A C 1
ATOM 1631 O O . SER A 1 212 ? -3.687 -46.696 4.030 1.00 25.67 212 SER A O 1
ATOM 1633 N N . ARG A 1 213 ? -3.263 -46.944 6.225 1.00 24.30 213 ARG A N 1
ATOM 1634 C CA . ARG A 1 213 ? -4.136 -48.115 6.400 1.00 24.30 213 ARG A CA 1
ATOM 1635 C C . ARG A 1 213 ? -5.535 -47.567 6.684 1.00 24.30 213 ARG A C 1
ATOM 1637 O O . ARG A 1 213 ? -5.661 -46.678 7.522 1.00 24.30 213 ARG A O 1
ATOM 1644 N N . LEU A 1 214 ? -6.543 -48.058 5.974 1.00 26.39 214 LEU A N 1
ATOM 1645 C CA . LEU A 1 214 ? -7.934 -47.621 6.100 1.00 26.39 214 LEU A CA 1
ATOM 1646 C C . LEU A 1 214 ? -8.752 -48.794 6.651 1.00 26.39 214 LEU A C 1
ATOM 1648 O O . LEU A 1 214 ? -8.662 -49.898 6.122 1.00 26.39 214 LEU A O 1
ATOM 1652 N N . GLY A 1 215 ? -9.493 -48.573 7.739 1.00 24.05 215 GLY A N 1
ATOM 1653 C CA . GLY A 1 215 ? -10.175 -49.641 8.471 1.00 24.05 215 GLY A CA 1
ATOM 1654 C C . GLY A 1 215 ? -11.309 -49.121 9.352 1.00 24.05 215 GLY A C 1
ATOM 1655 O O . GLY A 1 215 ? -11.088 -48.856 10.526 1.00 24.05 215 GLY A O 1
ATOM 1656 N N . ARG A 1 216 ? -12.509 -49.045 8.755 1.00 22.84 216 ARG A N 1
ATOM 1657 C CA . ARG A 1 216 ? -13.820 -48.686 9.344 1.00 22.84 216 ARG A CA 1
ATOM 1658 C C . ARG A 1 216 ? -13.963 -47.276 9.959 1.00 22.84 216 ARG A C 1
ATOM 1660 O O . ARG A 1 216 ? -13.000 -46.534 10.121 1.00 22.84 216 ARG A O 1
ATOM 1667 N N . ARG A 1 217 ? -15.234 -46.880 10.128 1.00 32.50 217 ARG A N 1
ATOM 1668 C CA . ARG A 1 217 ? -15.722 -45.551 10.543 1.00 32.50 217 ARG A CA 1
ATOM 1669 C C . ARG A 1 217 ? -16.020 -45.520 12.042 1.00 32.50 217 ARG A C 1
ATOM 1671 O O . ARG A 1 217 ? -16.434 -46.541 12.575 1.00 32.50 217 ARG A O 1
ATOM 1678 N N . GLU A 1 218 ? -15.966 -44.322 12.618 1.00 27.27 218 GLU A N 1
ATOM 1679 C CA . GLU A 1 218 ? -16.985 -43.788 13.537 1.00 27.27 218 GLU A CA 1
ATOM 1680 C C . GLU A 1 218 ? -16.893 -42.244 13.537 1.00 27.27 218 GLU A C 1
ATOM 1682 O O . GLU A 1 218 ? -15.846 -41.678 13.201 1.00 27.27 218 GLU A O 1
ATOM 1687 N N . ASP A 1 219 ? -17.995 -41.545 13.820 1.00 32.25 219 ASP A N 1
ATOM 1688 C CA . ASP A 1 219 ? -18.220 -40.152 13.382 1.00 32.25 219 ASP A CA 1
ATOM 1689 C C . ASP A 1 219 ? -17.585 -39.052 14.267 1.00 32.25 219 ASP A C 1
ATOM 1691 O O . ASP A 1 219 ? -18.239 -38.108 14.711 1.00 32.25 219 ASP A O 1
ATOM 1695 N N . GLY A 1 220 ? -16.267 -39.137 14.498 1.00 33.44 220 GLY A N 1
ATOM 1696 C CA . GLY A 1 220 ? -15.498 -38.172 15.309 1.00 33.44 220 GLY A CA 1
ATOM 1697 C C . GLY A 1 220 ? -14.557 -37.206 14.558 1.00 33.44 220 GLY A C 1
ATOM 1698 O O . GLY A 1 220 ? -14.040 -36.257 15.156 1.00 33.44 220 GLY A O 1
ATOM 1699 N N . ASP A 1 221 ? -14.278 -37.415 13.265 1.00 40.16 221 ASP A N 1
ATOM 1700 C CA . ASP A 1 221 ? -13.115 -36.786 12.592 1.00 40.16 221 ASP A CA 1
ATOM 1701 C C . ASP A 1 221 ? -13.329 -35.332 12.110 1.00 40.16 221 ASP A C 1
ATOM 1703 O O . ASP A 1 221 ? -12.370 -34.629 11.792 1.00 40.16 221 ASP A O 1
ATOM 1707 N N . SER A 1 222 ? -14.557 -34.798 12.100 1.00 42.16 222 SER A N 1
ATOM 1708 C CA . SER A 1 222 ? -14.800 -33.408 11.655 1.00 42.16 222 SER A CA 1
ATOM 1709 C C . SER A 1 222 ? -14.072 -32.371 12.532 1.00 42.16 222 SER A C 1
ATOM 1711 O O . SER A 1 222 ? -13.542 -31.373 12.026 1.00 42.16 222 SER A O 1
ATOM 1713 N N . GLY A 1 223 ? -13.972 -32.649 13.837 1.00 41.09 223 GLY A N 1
ATOM 1714 C CA . GLY A 1 223 ? -13.143 -31.909 14.784 1.00 41.09 223 GLY A CA 1
ATOM 1715 C C . GLY A 1 223 ? -11.652 -32.154 14.555 1.00 41.09 223 GLY A C 1
ATOM 1716 O O . GLY A 1 223 ? -10.900 -31.198 14.365 1.00 41.09 223 GLY A O 1
ATOM 1717 N N . GLN A 1 224 ? -11.219 -33.418 14.500 1.00 42.97 224 GLN A N 1
ATOM 1718 C CA . GLN A 1 224 ? -9.800 -33.784 14.381 1.00 42.97 224 GLN A CA 1
ATOM 1719 C C . GLN A 1 224 ? -9.158 -33.325 13.061 1.00 42.97 224 GLN A C 1
ATOM 1721 O O . GLN A 1 224 ? -8.002 -32.895 13.063 1.00 42.97 224 GLN A O 1
ATOM 1726 N N . ARG A 1 225 ? -9.889 -33.309 11.939 1.00 39.50 225 ARG A N 1
ATOM 1727 C CA . ARG A 1 225 ? -9.413 -32.753 10.661 1.00 39.50 225 ARG A CA 1
ATOM 1728 C C . ARG A 1 225 ? -9.206 -31.238 10.737 1.00 39.50 225 ARG A C 1
ATOM 1730 O O . ARG A 1 225 ? -8.165 -30.745 10.291 1.00 39.50 225 ARG A O 1
ATOM 1737 N N . ARG A 1 226 ? -10.143 -30.497 11.346 1.00 44.72 226 ARG A N 1
ATOM 1738 C CA . ARG A 1 226 ? -9.974 -29.058 11.640 1.00 44.72 226 ARG A CA 1
ATOM 1739 C C . ARG A 1 226 ? -8.797 -28.832 12.588 1.00 44.72 226 ARG A C 1
ATOM 1741 O O . ARG A 1 226 ? -7.992 -27.929 12.362 1.00 44.72 226 ARG A O 1
ATOM 1748 N N . GLU A 1 227 ? -8.647 -29.682 13.600 1.00 47.56 227 GLU A N 1
ATOM 1749 C CA . GLU A 1 227 ? -7.567 -29.584 14.574 1.00 47.56 227 GLU A CA 1
ATOM 1750 C C . GLU A 1 227 ? -6.195 -29.914 13.969 1.00 47.56 227 GLU A C 1
ATOM 1752 O O . GLU A 1 227 ? -5.228 -29.217 14.257 1.00 47.56 227 GLU A O 1
ATOM 1757 N N . ARG A 1 228 ? -6.086 -30.894 13.063 1.00 51.53 228 ARG A N 1
ATOM 1758 C CA . ARG A 1 228 ? -4.862 -31.169 12.289 1.00 51.53 228 ARG A CA 1
ATOM 1759 C C . ARG A 1 228 ? -4.436 -29.958 11.465 1.00 51.53 228 ARG A C 1
ATOM 1761 O O . ARG A 1 228 ? -3.274 -29.563 11.538 1.00 51.53 228 ARG A O 1
ATOM 1768 N N . ILE A 1 229 ? -5.369 -29.336 10.740 1.00 52.84 229 ILE A N 1
ATOM 1769 C CA . ILE A 1 229 ? -5.104 -28.117 9.958 1.00 52.84 229 ILE A CA 1
ATOM 1770 C C . ILE A 1 229 ? -4.664 -26.974 10.889 1.00 52.84 229 ILE A C 1
ATOM 1772 O O . ILE A 1 229 ? -3.661 -26.309 10.619 1.00 52.84 229 ILE A O 1
ATOM 1776 N N . ALA A 1 230 ? -5.336 -26.788 12.030 1.00 50.75 230 ALA A N 1
ATOM 1777 C CA . ALA A 1 230 ? -4.967 -25.785 13.028 1.00 50.75 230 ALA A CA 1
ATOM 1778 C C . ALA A 1 230 ? -3.581 -26.045 13.652 1.00 50.75 230 ALA A C 1
ATOM 1780 O O . ALA A 1 230 ? -2.762 -25.128 13.718 1.00 50.75 230 ALA A O 1
ATOM 1781 N N . ARG A 1 231 ? -3.277 -27.290 14.047 1.00 55.22 231 ARG A N 1
ATOM 1782 C CA . ARG A 1 231 ? -1.977 -27.732 14.586 1.00 55.22 231 ARG A CA 1
ATOM 1783 C C . ARG A 1 231 ? -0.856 -27.545 13.556 1.00 55.22 231 ARG A C 1
ATOM 1785 O O . ARG A 1 231 ? 0.214 -27.059 13.916 1.00 55.22 231 ARG A O 1
ATOM 1792 N N . GLN A 1 232 ? -1.097 -27.836 12.277 1.00 60.06 232 GLN A N 1
ATOM 1793 C CA . GLN A 1 232 ? -0.126 -27.628 11.197 1.00 60.06 232 GLN A CA 1
ATOM 1794 C C . GLN A 1 232 ? 0.110 -26.132 10.911 1.00 60.06 232 GLN A C 1
ATOM 1796 O O . GLN A 1 232 ? 1.259 -25.691 10.821 1.00 60.06 232 GLN A O 1
ATOM 1801 N N . ALA A 1 233 ? -0.948 -25.315 10.869 1.00 59.16 233 ALA A N 1
ATOM 1802 C CA . ALA A 1 233 ? -0.844 -23.858 10.751 1.00 59.16 233 ALA A CA 1
ATOM 1803 C C . ALA A 1 233 ? -0.216 -23.195 11.999 1.00 59.16 233 ALA A C 1
ATOM 1805 O O . ALA A 1 233 ? 0.390 -22.126 11.906 1.00 59.16 233 ALA A O 1
ATOM 1806 N N . HIS A 1 234 ? -0.343 -23.808 13.179 1.00 64.94 234 HIS A N 1
ATOM 1807 C CA . HIS A 1 234 ? 0.335 -23.395 14.414 1.00 64.94 234 HIS A CA 1
ATOM 1808 C C . HIS A 1 234 ? 1.821 -23.761 14.392 1.00 64.94 234 HIS A C 1
ATOM 1810 O O . HIS A 1 234 ? 2.660 -22.919 14.704 1.00 64.94 234 HIS A O 1
ATOM 1816 N N . TYR A 1 235 ? 2.169 -24.972 13.944 1.00 64.31 235 TYR A N 1
ATOM 1817 C CA . TYR A 1 235 ? 3.557 -25.404 13.763 1.00 64.31 235 TYR A CA 1
ATOM 1818 C C . TYR A 1 235 ? 4.305 -24.511 12.762 1.00 64.31 235 TYR A C 1
ATOM 1820 O O . TYR A 1 235 ? 5.393 -24.024 13.070 1.00 64.31 235 TYR A O 1
ATOM 1828 N N . HIS A 1 236 ? 3.708 -24.220 11.600 1.00 67.31 236 HIS A N 1
ATOM 1829 C CA . HIS A 1 236 ? 4.316 -23.314 10.622 1.00 67.31 236 HIS A CA 1
ATOM 1830 C C . HIS A 1 236 ? 4.508 -21.894 11.180 1.00 67.31 236 HIS A C 1
ATOM 1832 O O . HIS A 1 236 ? 5.586 -21.329 11.001 1.00 67.31 236 HIS A O 1
ATOM 1838 N N . ARG A 1 237 ? 3.541 -21.351 11.938 1.00 69.06 237 ARG A N 1
ATOM 1839 C CA . ARG A 1 237 ? 3.688 -20.037 12.596 1.00 69.06 237 ARG A CA 1
ATOM 1840 C C . ARG A 1 237 ? 4.727 -20.033 13.722 1.00 69.06 237 ARG A C 1
ATOM 1842 O O . ARG A 1 237 ? 5.491 -19.077 13.818 1.00 69.06 237 ARG A O 1
ATOM 1849 N N . LYS A 1 238 ? 4.848 -21.106 14.515 1.00 72.81 238 LYS A N 1
ATOM 1850 C CA . LYS A 1 238 ? 5.948 -21.266 15.488 1.00 72.81 238 LYS A CA 1
ATOM 1851 C C . LYS A 1 238 ? 7.316 -21.330 14.801 1.00 72.81 238 LYS A C 1
ATOM 1853 O O . LYS A 1 238 ? 8.236 -20.645 15.236 1.00 72.81 238 LYS A O 1
ATOM 1858 N N . LYS A 1 239 ? 7.449 -22.093 13.707 1.00 74.38 239 LYS A N 1
ATOM 1859 C CA . LYS A 1 239 ? 8.697 -22.168 12.925 1.00 74.38 239 LYS A CA 1
ATOM 1860 C C . LYS A 1 239 ? 9.073 -20.808 12.325 1.00 74.38 239 LYS A C 1
ATOM 1862 O O . LYS A 1 239 ? 10.236 -20.426 12.392 1.00 74.38 239 LYS A O 1
ATOM 1867 N N . ALA A 1 240 ? 8.099 -20.068 11.800 1.00 74.00 240 ALA A N 1
ATOM 1868 C CA . ALA A 1 240 ? 8.296 -18.713 11.290 1.00 74.00 240 ALA A CA 1
ATOM 1869 C C . ALA A 1 240 ? 8.742 -17.722 12.381 1.00 74.00 240 ALA A C 1
ATOM 1871 O O . ALA A 1 240 ? 9.693 -16.967 12.181 1.00 74.00 240 ALA A O 1
ATOM 1872 N N . ALA A 1 241 ? 8.114 -17.764 13.561 1.00 76.38 241 ALA A N 1
ATOM 1873 C CA . ALA A 1 241 ? 8.515 -16.940 14.700 1.00 76.38 241 ALA A CA 1
ATOM 1874 C C . ALA A 1 241 ? 9.960 -17.233 15.146 1.00 76.38 241 ALA A C 1
ATOM 1876 O O . ALA A 1 241 ? 10.732 -16.297 15.348 1.00 76.38 241 ALA A O 1
ATOM 1877 N N . LEU A 1 242 ? 10.346 -18.512 15.221 1.00 81.38 242 LEU A N 1
ATOM 1878 C CA . LEU A 1 242 ? 11.699 -18.935 15.597 1.00 81.38 242 LEU A CA 1
ATOM 1879 C C . LEU A 1 242 ? 12.751 -18.532 14.549 1.00 81.38 242 LEU A C 1
ATOM 1881 O O . LEU A 1 242 ? 13.822 -18.059 14.917 1.00 81.38 242 LEU A O 1
ATOM 1885 N N . LEU A 1 243 ? 12.444 -18.635 13.250 1.00 82.88 243 LEU A N 1
ATOM 1886 C CA . LEU A 1 243 ? 13.313 -18.116 12.182 1.00 82.88 243 LEU A CA 1
ATOM 1887 C C . LEU A 1 243 ? 13.470 -16.587 12.268 1.00 82.88 243 LEU A C 1
ATOM 1889 O O . LEU A 1 243 ? 14.569 -16.069 12.087 1.00 82.88 243 LEU A O 1
ATOM 1893 N N . GLY A 1 244 ? 12.398 -15.865 12.607 1.00 80.31 244 GLY A N 1
ATOM 1894 C CA . GLY A 1 244 ? 12.447 -14.423 12.861 1.00 80.31 244 GLY A CA 1
ATOM 1895 C C . GLY A 1 244 ? 13.295 -14.047 14.084 1.00 80.31 244 GLY A C 1
ATOM 1896 O O . GLY A 1 244 ? 14.032 -13.067 14.026 1.00 80.31 244 GLY A O 1
ATOM 1897 N N . GLN A 1 245 ? 13.232 -14.836 15.162 1.00 81.56 245 GLN A N 1
ATOM 1898 C CA . GLN A 1 245 ? 14.077 -14.669 16.351 1.00 81.56 245 GLN A CA 1
ATOM 1899 C C . GLN A 1 245 ? 15.550 -14.971 16.052 1.00 81.56 245 GLN A C 1
ATOM 1901 O O . GLN A 1 245 ? 16.416 -14.196 16.448 1.00 81.56 245 GLN A O 1
ATOM 1906 N N . LEU A 1 246 ? 15.840 -16.041 15.304 1.00 85.62 246 LEU A N 1
ATOM 1907 C CA . LEU A 1 246 ? 17.197 -16.365 14.856 1.00 85.62 246 LEU A CA 1
ATOM 1908 C C . LEU A 1 246 ? 17.779 -15.242 13.987 1.00 85.62 246 LEU A C 1
ATOM 1910 O O . LEU A 1 246 ? 18.926 -14.858 14.177 1.00 85.62 246 LEU A O 1
ATOM 1914 N N . TYR A 1 247 ? 16.984 -14.657 13.088 1.00 86.94 247 TYR A N 1
ATOM 1915 C CA . TYR A 1 247 ? 17.405 -13.498 12.298 1.00 86.94 247 TYR A CA 1
ATOM 1916 C C . TYR A 1 247 ? 17.699 -12.264 13.163 1.00 86.94 247 TYR A C 1
ATOM 1918 O O . TYR A 1 247 ? 18.705 -11.591 12.951 1.00 86.94 247 TYR A O 1
ATOM 1926 N N . HIS A 1 248 ? 16.880 -11.987 14.185 1.00 85.00 248 HIS A N 1
ATOM 1927 C CA . HIS A 1 248 ? 17.165 -10.921 15.156 1.00 85.00 248 HIS A CA 1
ATOM 1928 C C . HIS A 1 248 ? 18.434 -11.186 15.971 1.00 85.00 248 HIS A C 1
ATOM 1930 O O . HIS A 1 248 ? 19.196 -10.250 16.200 1.00 85.00 248 HIS A O 1
ATOM 1936 N N . LEU A 1 249 ? 18.697 -12.438 16.355 1.00 85.56 249 LEU A N 1
ATOM 1937 C CA . LEU A 1 249 ? 19.920 -12.833 17.055 1.00 85.56 249 LEU A CA 1
ATOM 1938 C C . LEU A 1 249 ? 21.160 -12.701 16.158 1.00 85.56 249 LEU A C 1
ATOM 1940 O O . LEU A 1 249 ? 22.161 -12.143 16.593 1.00 85.56 249 LEU A O 1
ATOM 1944 N N . LEU A 1 250 ? 21.083 -13.141 14.899 1.00 87.06 250 LEU A N 1
ATOM 1945 C CA . LEU A 1 250 ? 22.162 -12.999 13.915 1.00 87.06 250 LEU A CA 1
ATOM 1946 C C . LEU A 1 250 ? 22.468 -11.527 13.612 1.00 87.06 250 LEU A C 1
ATOM 1948 O O . LEU A 1 250 ? 23.635 -11.154 13.530 1.00 87.06 250 LEU A O 1
ATOM 1952 N N . LEU A 1 251 ? 21.444 -10.671 13.509 1.00 86.44 251 LEU A N 1
ATOM 1953 C CA . LEU A 1 251 ? 21.641 -9.224 13.410 1.00 86.44 251 LEU A CA 1
ATOM 1954 C C . LEU A 1 251 ? 22.294 -8.654 14.678 1.00 86.44 251 LEU A C 1
ATOM 1956 O O . LEU A 1 251 ? 23.207 -7.845 14.564 1.00 86.44 251 LEU A O 1
ATOM 1960 N N . LEU A 1 252 ? 21.861 -9.069 15.873 1.00 85.31 252 LEU A N 1
ATOM 1961 C CA . LEU A 1 252 ? 22.396 -8.573 17.146 1.00 85.31 252 LEU A CA 1
ATOM 1962 C C . LEU A 1 252 ? 23.868 -8.963 17.358 1.00 85.31 252 LEU A C 1
ATOM 1964 O O . LEU A 1 252 ? 24.675 -8.105 17.698 1.00 85.31 252 LEU A O 1
ATOM 1968 N N . VAL A 1 253 ? 24.217 -10.231 17.124 1.00 86.12 253 VAL A N 1
ATOM 1969 C CA . VAL A 1 253 ? 25.585 -10.766 17.262 1.00 86.12 253 VAL A CA 1
ATOM 1970 C C . VAL A 1 253 ? 26.485 -10.306 16.110 1.00 86.12 253 VAL A C 1
ATOM 1972 O O . VAL A 1 253 ? 27.678 -10.096 16.304 1.00 86.12 253 VAL A O 1
ATOM 1975 N N . GLY A 1 254 ? 25.923 -10.091 14.917 1.00 84.19 254 GLY A N 1
ATOM 1976 C CA . GLY A 1 254 ? 26.649 -9.549 13.770 1.00 84.19 254 GLY A CA 1
ATOM 1977 C C . GLY A 1 254 ? 26.936 -8.046 13.862 1.00 84.19 254 GLY A C 1
ATOM 1978 O O . GLY A 1 254 ? 27.928 -7.595 13.293 1.00 84.19 254 GLY A O 1
ATOM 1979 N N . ALA A 1 255 ? 26.117 -7.255 14.570 1.00 84.88 255 ALA A N 1
ATOM 1980 C CA . ALA A 1 255 ? 26.263 -5.793 14.610 1.00 84.88 255 ALA A CA 1
ATOM 1981 C C . ALA A 1 255 ? 27.634 -5.307 15.137 1.00 84.88 255 ALA A C 1
ATOM 1983 O O . ALA A 1 255 ? 28.207 -4.430 14.488 1.00 84.88 255 ALA A O 1
ATOM 1984 N N . PRO A 1 256 ? 28.204 -5.870 16.227 1.00 85.12 256 PRO A N 1
ATOM 1985 C CA . PRO A 1 256 ? 29.543 -5.522 16.715 1.00 85.12 256 PRO A CA 1
ATOM 1986 C C . PRO A 1 256 ? 30.683 -5.710 15.706 1.00 85.12 256 PRO A C 1
ATOM 1988 O O . PRO A 1 256 ? 31.716 -5.073 15.859 1.00 85.12 256 PRO A O 1
ATOM 1991 N N . VAL A 1 257 ? 30.509 -6.540 14.671 1.00 85.94 257 VAL A N 1
ATOM 1992 C CA . VAL A 1 257 ? 31.498 -6.722 13.591 1.00 85.94 257 VAL A CA 1
ATOM 1993 C C . VAL A 1 257 ? 31.109 -5.904 12.357 1.00 85.94 257 VAL A C 1
ATOM 1995 O O . VAL A 1 257 ? 31.926 -5.178 11.792 1.00 85.94 257 VAL A O 1
ATOM 1998 N N . LEU A 1 258 ? 29.836 -5.975 11.954 1.00 81.75 258 LEU A N 1
ATOM 1999 C CA . LEU A 1 258 ? 29.324 -5.330 10.747 1.00 81.75 258 LEU A CA 1
ATOM 2000 C C . LEU A 1 258 ? 29.378 -3.799 10.837 1.00 81.75 258 LEU A C 1
ATOM 2002 O O . LEU A 1 258 ? 29.712 -3.150 9.849 1.00 81.75 258 LEU A O 1
ATOM 2006 N N . VAL A 1 259 ? 29.056 -3.209 11.993 1.00 82.62 259 VAL A N 1
ATOM 2007 C CA . VAL A 1 259 ? 29.019 -1.746 12.145 1.00 82.62 259 VAL A CA 1
ATOM 2008 C C . VAL A 1 259 ? 30.432 -1.144 12.082 1.00 82.62 259 VAL A C 1
ATOM 2010 O O . VAL A 1 259 ? 30.628 -0.273 11.232 1.00 82.62 259 VAL A O 1
ATOM 2013 N N . PRO A 1 260 ? 31.446 -1.623 12.837 1.00 82.69 260 PRO A N 1
ATOM 2014 C CA . PRO A 1 260 ? 32.829 -1.176 12.651 1.00 82.69 260 PRO A CA 1
ATOM 2015 C C . PRO A 1 260 ? 33.374 -1.444 11.245 1.00 82.69 260 PRO A C 1
ATOM 2017 O O . PRO A 1 260 ? 34.015 -0.563 10.680 1.00 82.69 260 PRO A O 1
ATOM 2020 N N . TYR A 1 261 ? 33.066 -2.594 10.629 1.00 82.06 261 TYR A N 1
ATOM 2021 C CA . TYR A 1 261 ? 33.474 -2.874 9.246 1.00 82.06 261 TYR A CA 1
ATOM 2022 C C . TYR A 1 261 ? 32.898 -1.859 8.245 1.00 82.06 261 TYR A C 1
ATOM 2024 O O . TYR A 1 261 ? 33.614 -1.381 7.365 1.00 82.06 261 TYR A O 1
ATOM 2032 N N . LEU A 1 262 ? 31.617 -1.497 8.376 1.00 76.75 262 LEU A N 1
ATOM 2033 C CA . LEU A 1 262 ? 30.977 -0.495 7.519 1.00 76.75 262 LEU A CA 1
ATOM 2034 C C . LEU A 1 262 ? 31.537 0.915 7.758 1.00 76.75 262 LEU A C 1
ATOM 2036 O O . LEU A 1 262 ? 31.699 1.661 6.794 1.00 76.75 262 LEU A O 1
ATOM 2040 N N . ILE A 1 263 ? 31.880 1.263 9.003 1.00 76.25 263 ILE A N 1
ATOM 2041 C CA . ILE A 1 263 ? 32.548 2.529 9.348 1.00 76.25 263 ILE A CA 1
ATOM 2042 C C . ILE A 1 263 ? 33.963 2.572 8.749 1.00 76.25 263 ILE A C 1
ATOM 2044 O O . ILE A 1 263 ? 34.309 3.535 8.070 1.00 76.25 263 ILE A O 1
ATOM 2048 N N . TRP A 1 264 ? 34.764 1.516 8.910 1.00 80.69 264 TRP A N 1
ATOM 2049 C CA . TRP A 1 264 ? 36.107 1.417 8.327 1.00 80.69 264 TRP A CA 1
ATOM 2050 C C . TRP A 1 264 ? 36.079 1.444 6.791 1.00 80.69 264 TRP A C 1
ATOM 2052 O O . TRP A 1 264 ? 36.850 2.161 6.157 1.00 80.69 264 TRP A O 1
ATOM 2062 N N . ARG A 1 265 ? 35.124 0.743 6.169 1.00 75.19 265 ARG A N 1
ATOM 2063 C CA . ARG A 1 265 ? 34.916 0.772 4.713 1.00 75.19 265 ARG A CA 1
ATOM 2064 C C . ARG A 1 265 ? 34.408 2.131 4.205 1.00 75.19 265 ARG A C 1
ATOM 2066 O O . ARG A 1 265 ? 34.560 2.405 3.015 1.00 75.19 265 ARG A O 1
ATOM 2073 N N . ALA A 1 266 ? 33.838 2.970 5.074 1.00 68.81 266 ALA A N 1
ATOM 2074 C CA . ALA A 1 266 ? 33.540 4.371 4.783 1.00 68.81 266 ALA A CA 1
ATOM 2075 C C . ALA A 1 266 ? 34.764 5.285 4.995 1.00 68.81 266 ALA A C 1
ATOM 2077 O O . ALA A 1 266 ? 34.971 6.182 4.182 1.00 68.81 266 ALA A O 1
ATOM 2078 N N . LEU A 1 267 ? 35.607 5.056 6.020 1.00 71.38 267 LEU A N 1
ATOM 2079 C CA . LEU A 1 267 ? 36.903 5.750 6.189 1.00 71.38 267 LEU A CA 1
ATOM 2080 C C . LEU A 1 267 ? 37.744 5.580 4.917 1.00 71.38 267 LEU A C 1
ATOM 2082 O O . LEU A 1 267 ? 38.072 6.551 4.242 1.00 71.38 267 LEU A O 1
ATOM 2086 N N . ALA A 1 268 ? 38.004 4.326 4.541 1.00 73.44 268 ALA A N 1
ATOM 2087 C CA . ALA A 1 268 ? 38.931 3.935 3.479 1.00 73.44 268 ALA A CA 1
ATOM 2088 C C . ALA A 1 268 ? 38.481 4.285 2.041 1.00 73.44 268 ALA A C 1
ATOM 2090 O O . ALA A 1 268 ? 39.076 3.801 1.081 1.00 73.44 268 ALA A O 1
ATOM 2091 N N . ARG A 1 269 ? 37.396 5.053 1.861 1.00 65.50 269 ARG A N 1
ATOM 2092 C CA . ARG A 1 269 ? 36.837 5.401 0.538 1.00 65.50 269 ARG A CA 1
ATOM 2093 C C . ARG A 1 269 ? 36.515 6.887 0.357 1.00 65.50 269 ARG A C 1
ATOM 2095 O O . ARG A 1 269 ? 36.034 7.254 -0.714 1.00 65.50 269 ARG A O 1
ATOM 2102 N N . GLY A 1 270 ? 36.735 7.727 1.375 1.00 56.84 270 GLY A N 1
ATOM 2103 C CA . GLY A 1 270 ? 36.536 9.190 1.359 1.00 56.84 270 GLY A CA 1
ATOM 2104 C C . GLY A 1 270 ? 35.081 9.681 1.237 1.00 56.84 270 GLY A C 1
ATOM 2105 O O . GLY A 1 270 ? 34.710 10.699 1.813 1.00 56.84 270 GLY A O 1
ATOM 2106 N N . HIS A 1 271 ? 34.224 8.944 0.534 1.00 53.66 271 HIS A N 1
ATOM 2107 C CA . HIS A 1 271 ? 32.874 9.359 0.174 1.00 53.66 271 HIS A CA 1
ATOM 2108 C C . HIS A 1 271 ? 31.825 8.911 1.211 1.00 53.66 271 HIS A C 1
ATOM 2110 O O . HIS A 1 271 ? 31.856 7.789 1.713 1.00 53.66 271 HIS A O 1
ATOM 2116 N N . ALA A 1 272 ? 30.830 9.778 1.447 1.00 53.81 272 ALA A N 1
ATOM 2117 C CA . ALA A 1 272 ? 29.614 9.549 2.248 1.00 53.81 272 ALA A CA 1
ATOM 2118 C C . ALA A 1 272 ? 29.722 9.544 3.796 1.00 53.81 272 ALA A C 1
ATOM 2120 O O . ALA A 1 272 ? 28.792 9.079 4.461 1.00 53.81 272 ALA A O 1
ATOM 2121 N N . TRP A 1 273 ? 30.755 10.158 4.389 1.00 55.72 273 TRP A N 1
ATOM 2122 C CA . TRP A 1 273 ? 30.852 10.348 5.852 1.00 55.72 273 TRP A CA 1
ATOM 2123 C C . TRP A 1 273 ? 29.631 11.036 6.473 1.00 55.72 273 TRP A C 1
ATOM 2125 O O . TRP A 1 273 ? 28.957 10.457 7.327 1.00 55.72 273 TRP A O 1
ATOM 2135 N N . GLY A 1 274 ? 29.281 12.230 5.987 1.00 61.16 274 GLY A N 1
ATOM 2136 C CA . GLY A 1 274 ? 28.203 13.053 6.554 1.00 61.16 274 GLY A CA 1
ATOM 2137 C C . GLY A 1 274 ? 26.790 12.452 6.495 1.00 61.16 274 GLY A C 1
ATOM 2138 O O . GLY A 1 274 ? 25.877 13.007 7.099 1.00 61.16 274 GLY A O 1
ATOM 2139 N N . ARG A 1 275 ? 26.581 11.326 5.793 1.00 77.12 275 ARG A N 1
ATOM 2140 C CA . ARG A 1 275 ? 25.262 10.678 5.639 1.00 77.12 275 ARG A CA 1
ATOM 2141 C C . ARG A 1 275 ? 25.202 9.233 6.152 1.00 77.12 275 ARG A C 1
ATOM 2143 O O . ARG A 1 275 ? 24.136 8.621 6.094 1.00 77.12 275 ARG A O 1
ATOM 2150 N N . LEU A 1 276 ? 26.285 8.686 6.721 1.00 80.88 276 LEU A N 1
ATOM 2151 C CA . LEU A 1 276 ? 26.306 7.306 7.241 1.00 80.88 276 LEU A CA 1
ATOM 2152 C C . LEU A 1 276 ? 25.230 7.065 8.322 1.00 80.88 276 LEU A C 1
ATOM 2154 O O . LEU A 1 276 ? 24.641 5.987 8.386 1.00 80.88 276 LEU A O 1
ATOM 2158 N N . GLY A 1 277 ? 24.906 8.090 9.119 1.00 85.62 277 GLY A N 1
ATOM 2159 C CA . GLY A 1 277 ? 23.849 8.033 10.133 1.00 85.62 277 GLY A CA 1
ATOM 2160 C C . GLY A 1 277 ? 22.453 7.703 9.583 1.00 85.62 277 GLY A C 1
ATOM 2161 O O . GLY A 1 277 ? 21.647 7.098 10.295 1.00 85.62 277 GLY A O 1
ATOM 2162 N N . GLU A 1 278 ? 22.156 8.017 8.319 1.00 90.44 278 GLU A N 1
ATOM 2163 C CA . GLU A 1 278 ? 20.859 7.718 7.695 1.00 90.44 278 GLU A CA 1
ATOM 2164 C C . GLU A 1 278 ? 20.606 6.209 7.597 1.00 90.44 278 GLU A C 1
ATOM 2166 O O . GLU A 1 278 ? 19.503 5.747 7.894 1.00 90.44 278 GLU A O 1
ATOM 2171 N N . LYS A 1 279 ? 21.664 5.425 7.342 1.00 89.44 279 LYS A N 1
ATOM 2172 C CA . LYS A 1 279 ? 21.634 3.951 7.353 1.00 89.44 279 LYS A CA 1
ATOM 2173 C C . LYS A 1 279 ? 21.314 3.356 8.732 1.00 89.44 279 LYS A C 1
ATOM 2175 O O . LYS A 1 279 ? 20.990 2.175 8.839 1.00 89.44 279 LYS A O 1
ATOM 2180 N N . PHE A 1 280 ? 21.344 4.183 9.776 1.00 89.75 280 PHE A N 1
ATOM 2181 C CA . PHE A 1 280 ? 20.953 3.869 11.151 1.00 89.75 280 PHE A CA 1
ATOM 2182 C C . PHE A 1 280 ? 19.721 4.684 11.614 1.00 89.75 280 PHE A C 1
ATOM 2184 O O . PHE A 1 280 ? 19.420 4.769 12.807 1.00 89.75 280 PHE A O 1
ATOM 2191 N N . GLY A 1 281 ? 18.994 5.302 10.674 1.00 89.44 281 GLY A N 1
ATOM 2192 C CA . GLY A 1 281 ? 17.772 6.079 10.904 1.00 89.44 281 GLY A CA 1
ATOM 2193 C C . GLY A 1 281 ? 17.982 7.489 11.476 1.00 89.44 281 GLY A C 1
ATOM 2194 O O . GLY A 1 281 ? 17.037 8.094 11.983 1.00 89.44 281 GLY A O 1
ATOM 2195 N N . TYR A 1 282 ? 19.200 8.035 11.447 1.00 90.25 282 TYR A N 1
ATOM 2196 C CA . TYR A 1 282 ? 19.483 9.434 11.798 1.00 90.25 282 TYR A CA 1
ATOM 2197 C C . TYR A 1 282 ? 19.246 10.324 10.565 1.00 90.25 282 TYR A C 1
ATOM 2199 O O . TYR A 1 282 ? 20.191 10.748 9.912 1.00 90.25 282 TYR A O 1
ATOM 2207 N N . LEU A 1 283 ? 17.978 10.572 10.221 1.00 91.06 283 LEU A N 1
ATOM 2208 C CA . LEU A 1 283 ? 17.613 11.358 9.033 1.00 91.06 283 LEU A CA 1
ATOM 2209 C C . LEU A 1 283 ? 17.726 12.882 9.255 1.00 91.06 283 LEU A C 1
ATOM 2211 O O . LEU A 1 283 ? 17.438 13.349 10.370 1.00 91.06 283 LEU A O 1
ATOM 2215 N N . PRO A 1 284 ? 18.085 13.668 8.218 1.00 86.81 284 PRO A N 1
ATOM 2216 C CA . PRO A 1 284 ? 18.171 15.129 8.292 1.00 86.81 284 PRO A CA 1
ATOM 2217 C C . PRO A 1 284 ? 16.792 15.780 8.522 1.00 86.81 284 PRO A C 1
ATOM 2219 O O . PRO A 1 284 ? 15.775 15.166 8.189 1.00 86.81 284 PRO A O 1
ATOM 2222 N N . PRO A 1 285 ? 16.720 17.007 9.083 1.00 83.69 285 PRO A N 1
ATOM 2223 C CA . PRO A 1 285 ? 15.452 17.662 9.422 1.00 83.69 285 PRO A CA 1
ATOM 2224 C C . PRO A 1 285 ? 14.468 17.813 8.255 1.00 83.69 285 PRO A C 1
ATOM 2226 O O . PRO A 1 285 ? 13.284 17.566 8.453 1.00 83.69 285 PRO A O 1
ATOM 2229 N N . SER A 1 286 ? 14.949 18.123 7.047 1.00 83.69 286 SER A N 1
ATOM 2230 C CA . SER A 1 286 ? 14.138 18.304 5.828 1.00 83.69 286 SER A CA 1
ATOM 2231 C C . SER A 1 286 ? 13.256 17.099 5.469 1.00 83.69 286 SER A C 1
ATOM 2233 O O . SER A 1 286 ? 12.156 17.257 4.941 1.00 83.69 286 SER A O 1
ATOM 2235 N N . ILE A 1 287 ? 13.716 15.890 5.797 1.00 87.38 287 ILE A N 1
ATOM 2236 C CA . ILE A 1 287 ? 13.036 14.622 5.495 1.00 87.38 287 ILE A CA 1
ATOM 2237 C C . ILE A 1 287 ? 12.080 14.208 6.634 1.00 87.38 287 ILE A C 1
ATOM 2239 O O . ILE A 1 287 ? 11.237 13.324 6.455 1.00 87.38 287 ILE A O 1
ATOM 2243 N N . ARG A 1 288 ? 12.150 14.855 7.806 1.00 86.25 288 ARG A N 1
ATOM 2244 C CA . ARG A 1 288 ? 11.276 14.556 8.952 1.00 86.25 288 ARG A CA 1
ATOM 2245 C C . ARG A 1 288 ? 9.886 15.150 8.746 1.00 86.25 288 ARG A C 1
ATOM 2247 O O . ARG A 1 288 ? 9.754 16.268 8.259 1.00 86.25 288 ARG A O 1
ATOM 2254 N N . GLN A 1 289 ? 8.853 14.422 9.166 1.00 79.50 289 GLN A N 1
ATOM 2255 C CA . GLN A 1 289 ? 7.464 14.873 9.071 1.00 79.50 289 GLN A CA 1
ATOM 2256 C C . GLN A 1 289 ? 6.855 15.102 10.452 1.00 79.50 289 GLN A C 1
ATOM 2258 O O . GLN A 1 289 ? 6.991 14.263 11.351 1.00 79.50 289 GLN A O 1
ATOM 2263 N N . ALA A 1 290 ? 6.162 16.234 10.608 1.00 63.94 290 ALA A N 1
ATOM 2264 C CA . ALA A 1 290 ? 5.348 16.525 11.785 1.00 63.94 290 ALA A CA 1
ATOM 2265 C C . ALA A 1 290 ? 4.187 15.524 11.895 1.00 63.94 290 ALA A C 1
ATOM 2267 O O . ALA A 1 290 ? 4.051 14.877 12.932 1.00 63.94 290 ALA A O 1
ATOM 2268 N N . GLU A 1 291 ? 3.470 15.300 10.790 1.00 68.19 291 GLU A N 1
ATOM 2269 C CA . GLU A 1 291 ? 2.306 14.413 10.722 1.00 68.19 291 GLU A CA 1
ATOM 2270 C C . GLU A 1 291 ? 2.503 13.192 9.805 1.00 68.19 291 GLU A C 1
ATOM 2272 O O . GLU A 1 291 ? 3.383 13.203 8.938 1.00 68.19 291 GLU A O 1
ATOM 2277 N N . PRO A 1 292 ? 1.715 12.112 9.983 1.00 74.25 292 PRO A N 1
ATOM 2278 C CA . PRO A 1 292 ? 1.719 10.966 9.078 1.00 74.25 292 PRO A CA 1
ATOM 2279 C C . PRO A 1 292 ? 1.064 11.280 7.728 1.00 74.25 292 PRO A C 1
ATOM 2281 O O . PRO A 1 292 ? -0.028 11.840 7.676 1.00 74.25 292 PRO A O 1
ATOM 2284 N N . GLY A 1 293 ? 1.678 10.829 6.633 1.00 80.38 293 GLY A N 1
ATOM 2285 C CA . GLY A 1 293 ? 1.115 11.011 5.284 1.00 80.38 293 GLY A CA 1
ATOM 2286 C C . GLY A 1 293 ? 2.055 10.634 4.142 1.00 80.38 293 GLY A C 1
ATOM 2287 O O . GLY A 1 293 ? 1.593 10.187 3.092 1.00 80.38 293 GLY A O 1
ATOM 2288 N N . ALA A 1 294 ? 3.368 10.738 4.372 1.00 91.69 294 ALA A N 1
ATOM 2289 C CA . ALA A 1 294 ? 4.388 10.525 3.350 1.00 91.69 294 ALA A CA 1
ATOM 2290 C C . ALA A 1 294 ? 4.312 9.144 2.673 1.00 91.69 294 ALA A C 1
ATOM 2292 O O . ALA A 1 294 ? 3.956 8.133 3.290 1.00 91.69 294 ALA A O 1
ATOM 2293 N N . ILE A 1 295 ? 4.714 9.113 1.407 1.00 96.75 295 ILE A N 1
ATOM 2294 C CA . ILE A 1 295 ? 4.915 7.904 0.612 1.00 96.75 295 ILE A CA 1
ATOM 2295 C C . ILE A 1 295 ? 6.416 7.634 0.586 1.00 96.75 295 ILE A C 1
ATOM 2297 O O . ILE A 1 295 ? 7.186 8.442 0.074 1.00 96.75 295 ILE A O 1
ATOM 2301 N N . TRP A 1 296 ? 6.844 6.510 1.152 1.00 97.31 296 TRP A N 1
ATOM 2302 C CA . TRP A 1 296 ? 8.232 6.066 1.080 1.00 97.31 296 TRP A CA 1
ATOM 2303 C C . TRP A 1 296 ? 8.394 5.111 -0.103 1.00 97.31 296 TRP A C 1
ATOM 2305 O O . TRP A 1 296 ? 7.806 4.035 -0.099 1.00 97.31 296 TRP A O 1
ATOM 2315 N N . VAL A 1 297 ? 9.206 5.486 -1.092 1.00 97.75 297 VAL A N 1
ATOM 2316 C CA . VAL A 1 297 ? 9.640 4.601 -2.182 1.00 97.75 297 VAL A CA 1
ATOM 2317 C C . VAL A 1 297 ? 11.042 4.067 -1.872 1.00 97.75 297 VAL A C 1
ATOM 2319 O O . VAL A 1 297 ? 11.975 4.830 -1.609 1.00 97.75 297 VAL A O 1
ATOM 2322 N N . HIS A 1 298 ? 11.196 2.748 -1.858 1.00 96.75 298 HIS A N 1
ATOM 2323 C CA . HIS A 1 298 ? 12.416 2.045 -1.472 1.00 96.75 298 HIS A CA 1
ATOM 2324 C C . HIS A 1 298 ? 13.030 1.359 -2.699 1.00 96.75 298 HIS A C 1
ATOM 2326 O O . HIS A 1 298 ? 12.490 0.370 -3.191 1.00 96.75 298 HIS A O 1
ATOM 2332 N N . ALA A 1 299 ? 14.137 1.930 -3.183 1.00 93.31 299 ALA A N 1
ATOM 2333 C CA . ALA A 1 299 ? 14.823 1.574 -4.422 1.00 93.31 299 ALA A CA 1
ATOM 2334 C C . ALA A 1 299 ? 16.335 1.481 -4.150 1.00 93.31 299 ALA A C 1
ATOM 2336 O O . ALA A 1 299 ? 17.053 2.482 -4.163 1.00 93.31 299 ALA A O 1
ATOM 2337 N N . VAL A 1 300 ? 16.817 0.292 -3.795 1.00 86.31 300 VAL A N 1
ATOM 2338 C CA . VAL A 1 300 ? 18.147 0.078 -3.207 1.00 86.31 300 VAL A CA 1
ATOM 2339 C C . VAL A 1 300 ? 19.257 0.195 -4.257 1.00 86.31 300 VAL A C 1
ATOM 2341 O O . VAL A 1 300 ? 20.292 0.809 -3.971 1.00 86.31 300 VAL A O 1
ATOM 2344 N N . SER A 1 301 ? 19.059 -0.347 -5.459 1.00 85.94 301 SER A N 1
ATOM 2345 C CA . SER A 1 301 ? 20.020 -0.286 -6.568 1.00 85.94 301 SER A CA 1
ATOM 2346 C C . SER A 1 301 ? 19.817 0.908 -7.512 1.00 85.94 301 SER A C 1
ATOM 2348 O O . SER A 1 301 ? 18.782 1.572 -7.523 1.00 85.94 301 SER A O 1
ATOM 2350 N N . VAL A 1 302 ? 20.819 1.148 -8.370 1.00 80.81 302 VAL A N 1
ATOM 2351 C CA . VAL A 1 302 ? 20.725 2.101 -9.494 1.00 80.81 302 VAL A CA 1
ATOM 2352 C C . VAL A 1 302 ? 19.594 1.709 -10.456 1.00 80.81 302 VAL A C 1
ATOM 2354 O O . VAL A 1 302 ? 18.877 2.578 -10.937 1.00 80.81 302 VAL A O 1
ATOM 2357 N N . GLY A 1 303 ? 19.398 0.408 -10.705 1.00 80.56 303 GLY A N 1
ATOM 2358 C CA . GLY A 1 303 ? 18.344 -0.082 -11.597 1.00 80.56 303 GLY A CA 1
ATOM 2359 C C . GLY A 1 303 ? 16.949 0.263 -11.079 1.00 80.56 303 GLY A C 1
ATOM 2360 O O . GLY A 1 303 ? 16.146 0.824 -11.816 1.00 80.56 303 GLY A O 1
ATOM 2361 N N . GLU A 1 304 ? 16.681 0.015 -9.796 1.00 88.50 304 GLU A N 1
ATOM 2362 C CA . GLU A 1 304 ? 15.411 0.397 -9.164 1.00 88.50 304 GLU A CA 1
ATOM 2363 C C . GLU A 1 304 ? 15.197 1.917 -9.167 1.00 88.50 304 GLU A C 1
ATOM 2365 O O . GLU A 1 304 ? 14.090 2.371 -9.444 1.00 88.50 304 GLU A O 1
ATOM 2370 N N . ALA A 1 305 ? 16.249 2.708 -8.919 1.00 86.12 305 ALA A N 1
ATOM 2371 C CA . ALA A 1 305 ? 16.170 4.169 -8.969 1.00 86.12 305 ALA A CA 1
ATOM 2372 C C . ALA A 1 305 ? 15.797 4.693 -10.371 1.00 86.12 305 ALA A C 1
ATOM 2374 O O . ALA A 1 305 ? 15.062 5.673 -10.478 1.00 86.12 305 ALA A O 1
ATOM 2375 N N . LEU A 1 306 ? 16.236 4.021 -11.441 1.00 83.44 306 LEU A N 1
ATOM 2376 C CA . LEU A 1 306 ? 15.817 4.332 -12.811 1.00 83.44 306 LEU A CA 1
ATOM 2377 C C . LEU A 1 306 ? 14.372 3.877 -13.094 1.00 83.44 306 LEU A C 1
ATOM 2379 O O . LEU A 1 306 ? 13.627 4.604 -13.745 1.00 83.44 306 LEU A O 1
ATOM 2383 N N . LEU A 1 307 ? 13.923 2.737 -12.552 1.00 87.62 307 LEU A N 1
ATOM 2384 C CA . LEU A 1 307 ? 12.518 2.297 -12.658 1.00 87.62 307 LEU A CA 1
ATOM 2385 C C . LEU A 1 307 ? 11.548 3.246 -11.948 1.00 87.62 307 LEU A C 1
ATOM 2387 O O . LEU A 1 307 ? 10.428 3.461 -12.416 1.00 87.62 307 LEU A O 1
ATOM 2391 N N . CYS A 1 308 ? 11.980 3.861 -10.846 1.00 91.69 308 CYS A N 1
ATOM 2392 C CA . CYS A 1 308 ? 11.210 4.897 -10.168 1.00 91.69 308 CYS A CA 1
ATOM 2393 C C . CYS A 1 308 ? 10.871 6.087 -11.081 1.00 91.69 308 CYS A C 1
ATOM 2395 O O . CYS A 1 308 ? 9.836 6.707 -10.854 1.00 91.69 308 CYS A O 1
ATOM 2397 N N . ALA A 1 309 ? 11.651 6.380 -12.130 1.00 88.38 309 ALA A N 1
ATOM 2398 C CA . ALA A 1 309 ? 11.343 7.468 -13.063 1.00 88.38 309 ALA A CA 1
ATOM 2399 C C . ALA A 1 309 ? 10.045 7.235 -13.858 1.00 88.38 309 ALA A C 1
ATOM 2401 O O . ALA A 1 309 ? 9.396 8.201 -14.240 1.00 88.38 309 ALA A O 1
ATOM 2402 N N . GLN A 1 310 ? 9.629 5.977 -14.047 1.00 90.12 310 GLN A N 1
ATOM 2403 C CA . GLN A 1 310 ? 8.363 5.628 -14.707 1.00 90.12 310 GLN A CA 1
ATOM 2404 C C . GLN A 1 310 ? 7.176 5.679 -13.728 1.00 90.12 310 GLN A C 1
ATOM 2406 O O . GLN A 1 310 ? 6.073 6.088 -14.080 1.00 90.12 310 GLN A O 1
ATOM 2411 N N . LEU A 1 311 ? 7.404 5.309 -12.461 1.00 94.69 311 LEU A N 1
ATOM 2412 C CA . LEU A 1 311 ? 6.364 5.235 -11.428 1.00 94.69 311 LEU A CA 1
ATOM 2413 C C . LEU A 1 311 ? 6.038 6.595 -10.779 1.00 94.69 311 LEU A C 1
ATOM 2415 O O . LEU A 1 311 ? 4.876 6.901 -10.504 1.00 94.69 311 LEU A O 1
ATOM 2419 N N . LEU A 1 312 ? 7.053 7.416 -10.500 1.00 95.19 312 LEU A N 1
ATOM 2420 C CA . LEU A 1 312 ? 6.887 8.676 -9.768 1.00 95.19 312 LEU A CA 1
ATOM 2421 C C . LEU A 1 312 ? 6.005 9.730 -10.471 1.00 95.19 312 LEU A C 1
ATOM 2423 O O . LEU A 1 312 ? 5.272 10.408 -9.750 1.00 95.19 312 LEU A O 1
ATOM 2427 N N . PRO A 1 313 ? 5.978 9.868 -11.813 1.00 93.38 313 PRO A N 1
ATOM 2428 C CA . PRO A 1 313 ? 5.036 10.757 -12.497 1.00 93.38 313 PRO A CA 1
ATOM 2429 C C . PRO A 1 313 ? 3.565 10.382 -12.257 1.00 93.38 313 PRO A C 1
ATOM 2431 O O . PRO A 1 313 ? 2.726 11.264 -12.064 1.00 93.38 313 PRO A O 1
ATOM 2434 N N . ALA A 1 314 ? 3.245 9.082 -12.233 1.00 93.88 314 ALA A N 1
ATOM 2435 C CA . ALA A 1 314 ? 1.901 8.590 -11.927 1.00 93.88 314 ALA A CA 1
ATOM 2436 C C . ALA A 1 314 ? 1.557 8.807 -10.443 1.00 93.88 314 ALA A C 1
ATOM 2438 O O . ALA A 1 314 ? 0.512 9.378 -10.123 1.00 93.88 314 ALA A O 1
ATOM 2439 N N . LEU A 1 315 ? 2.478 8.469 -9.529 1.00 95.69 315 LEU A N 1
ATOM 2440 C CA . LEU A 1 315 ? 2.304 8.749 -8.099 1.00 95.69 315 LEU A CA 1
ATOM 2441 C C . LEU A 1 315 ? 2.119 10.246 -7.816 1.00 95.69 315 LEU A C 1
ATOM 2443 O O . LEU A 1 315 ? 1.243 10.596 -7.033 1.00 95.69 315 LEU A O 1
ATOM 2447 N N . ARG A 1 316 ? 2.880 11.145 -8.453 1.00 94.69 316 ARG A N 1
ATOM 2448 C CA . ARG A 1 316 ? 2.759 12.594 -8.221 1.00 94.69 316 ARG A CA 1
ATOM 2449 C C . ARG A 1 316 ? 1.427 13.158 -8.724 1.00 94.69 316 ARG A C 1
ATOM 2451 O O . ARG A 1 316 ? 0.843 13.980 -8.026 1.00 94.69 316 ARG A O 1
ATOM 2458 N N . ARG A 1 317 ? 0.910 12.685 -9.868 1.00 92.25 317 ARG A N 1
ATOM 2459 C CA . ARG A 1 317 ? -0.449 13.029 -10.338 1.00 92.25 317 ARG A CA 1
ATOM 2460 C C . ARG A 1 317 ? -1.528 12.579 -9.356 1.00 92.25 317 ARG A C 1
ATOM 2462 O O . ARG A 1 317 ? -2.495 13.298 -9.133 1.00 92.25 317 ARG A O 1
ATOM 2469 N N . GLN A 1 318 ? -1.359 11.411 -8.739 1.00 85.94 318 GLN A N 1
ATOM 2470 C CA . GLN A 1 318 ? -2.297 10.920 -7.730 1.00 85.94 318 GLN A CA 1
ATOM 2471 C C . GLN A 1 318 ? -2.158 11.654 -6.382 1.00 85.94 318 GLN A C 1
ATOM 2473 O O . GLN A 1 318 ? -3.160 11.947 -5.723 1.00 85.94 318 GLN A O 1
ATOM 2478 N N . PHE A 1 319 ? -0.938 11.977 -5.968 1.00 88.44 319 PHE A N 1
ATOM 2479 C CA . PHE A 1 319 ? -0.619 12.513 -4.649 1.00 88.44 319 PHE A CA 1
ATOM 2480 C C . PHE A 1 319 ? 0.106 13.872 -4.737 1.00 88.44 319 PHE A C 1
ATOM 2482 O O . PHE A 1 319 ? 1.271 13.963 -4.342 1.00 88.44 319 PHE A O 1
ATOM 2489 N N . PRO A 1 320 ? -0.559 14.944 -5.218 1.00 84.00 320 PRO A N 1
ATOM 2490 C CA . PRO A 1 320 ? 0.050 16.272 -5.293 1.00 84.00 320 PRO A CA 1
ATOM 2491 C C . PRO A 1 320 ? 0.447 16.774 -3.896 1.00 84.00 320 PRO A C 1
ATOM 2493 O O . PRO A 1 320 ? 1.616 17.070 -3.661 1.00 84.00 320 PRO A O 1
ATOM 2496 N N . ASP A 1 321 ? -0.498 16.740 -2.950 1.00 84.19 321 ASP A N 1
ATOM 2497 C CA . ASP A 1 321 ? -0.378 17.283 -1.587 1.00 84.19 321 ASP A CA 1
ATOM 2498 C C . ASP A 1 321 ? 0.547 16.474 -0.644 1.00 84.19 321 ASP A C 1
ATOM 2500 O O . ASP A 1 321 ? 0.692 16.837 0.525 1.00 84.19 321 ASP A O 1
ATOM 2504 N N . GLN A 1 322 ? 1.093 15.324 -1.066 1.00 86.75 322 GLN A N 1
ATOM 2505 C CA . GLN A 1 322 ? 1.835 14.408 -0.181 1.00 86.75 322 GLN A CA 1
ATOM 2506 C C . GLN A 1 322 ? 3.316 14.336 -0.543 1.00 86.75 322 GLN A C 1
ATOM 2508 O O . GLN A 1 322 ? 3.686 14.326 -1.715 1.00 86.75 322 GLN A O 1
ATOM 2513 N N . LYS A 1 323 ? 4.180 14.205 0.470 1.00 92.06 323 LYS A N 1
ATOM 2514 C CA . LYS A 1 323 ? 5.616 14.034 0.230 1.00 92.06 323 LYS A CA 1
ATOM 2515 C C . LYS A 1 323 ? 5.949 12.610 -0.209 1.00 92.06 323 LYS A C 1
ATOM 2517 O O . LYS A 1 323 ? 5.649 11.654 0.510 1.00 92.06 323 LYS A O 1
ATOM 2522 N N . ILE A 1 324 ? 6.618 12.490 -1.348 1.00 96.69 324 ILE A N 1
ATOM 2523 C CA . ILE A 1 324 ? 7.198 11.266 -1.896 1.00 96.69 324 ILE A CA 1
ATOM 2524 C C . ILE A 1 324 ? 8.693 11.281 -1.563 1.00 96.69 324 ILE A C 1
ATOM 2526 O O . ILE A 1 324 ? 9.437 12.148 -2.016 1.00 96.69 324 ILE A O 1
ATOM 2530 N N . LEU A 1 325 ? 9.132 10.328 -0.744 1.00 96.75 325 LEU A N 1
ATOM 2531 C CA . LEU A 1 325 ? 10.488 10.252 -0.202 1.00 96.75 325 LEU A CA 1
ATOM 2532 C C . LEU A 1 325 ? 11.171 8.979 -0.707 1.00 96.75 325 LEU A C 1
ATOM 2534 O O . LEU A 1 325 ? 10.667 7.877 -0.484 1.00 96.75 325 LEU A O 1
ATOM 2538 N N . VAL A 1 326 ? 12.323 9.116 -1.362 1.00 96.75 326 VAL A N 1
ATOM 2539 C CA . VAL A 1 326 ? 13.044 7.998 -1.991 1.00 96.75 326 VAL A CA 1
ATOM 2540 C C . VAL A 1 326 ? 14.233 7.577 -1.124 1.00 96.75 326 VAL A C 1
ATOM 2542 O O . VAL A 1 326 ? 15.030 8.417 -0.700 1.00 96.75 326 VAL A O 1
ATOM 2545 N N . SER A 1 327 ? 14.388 6.274 -0.870 1.00 95.44 327 SER A N 1
ATOM 2546 C CA . SER A 1 327 ? 15.562 5.735 -0.168 1.00 95.44 327 SER A CA 1
ATOM 2547 C C . SER A 1 327 ? 16.407 4.817 -1.041 1.00 95.44 327 SER A C 1
ATOM 2549 O O . SER A 1 327 ? 15.853 3.872 -1.605 1.00 95.44 327 SER A O 1
ATOM 2551 N N . THR A 1 328 ? 17.729 5.009 -1.039 1.00 93.25 328 THR A N 1
ATOM 2552 C CA . THR A 1 328 ? 18.673 4.234 -1.865 1.00 93.25 328 THR A CA 1
ATOM 2553 C C . THR A 1 328 ? 19.759 3.508 -1.063 1.00 93.25 328 THR A C 1
ATOM 2555 O O . THR A 1 328 ? 20.036 3.818 0.101 1.00 93.25 328 THR A O 1
ATOM 2558 N N . GLY A 1 329 ? 20.381 2.494 -1.668 1.00 87.19 329 GLY A N 1
ATOM 2559 C CA . GLY A 1 329 ? 21.408 1.661 -1.037 1.00 87.19 329 GLY A CA 1
ATOM 2560 C C . GLY A 1 329 ? 22.828 2.224 -1.132 1.00 87.19 329 GLY A C 1
ATOM 2561 O O . GLY A 1 329 ? 23.579 2.156 -0.152 1.00 87.19 329 GLY A O 1
ATOM 2562 N N . THR A 1 330 ? 23.202 2.794 -2.279 1.00 83.81 330 THR A N 1
ATOM 2563 C CA . THR A 1 330 ? 24.586 3.177 -2.628 1.00 83.81 330 THR A CA 1
ATOM 2564 C C . THR A 1 330 ? 24.713 4.659 -3.006 1.00 83.81 330 THR A C 1
ATOM 2566 O O . THR A 1 330 ? 23.718 5.258 -3.413 1.00 83.81 330 THR A O 1
ATOM 2569 N N . PRO A 1 331 ? 25.913 5.275 -2.914 1.00 83.12 331 PRO A N 1
ATOM 2570 C CA . PRO A 1 331 ? 26.108 6.670 -3.322 1.00 83.12 331 PRO A CA 1
ATOM 2571 C C . PRO A 1 331 ? 25.787 6.930 -4.796 1.00 83.12 331 PRO A C 1
ATOM 2573 O O . PRO A 1 331 ? 25.096 7.894 -5.102 1.00 83.12 331 PRO A O 1
ATOM 2576 N N . THR A 1 332 ? 26.184 6.025 -5.696 1.00 79.56 332 THR A N 1
ATOM 2577 C CA . THR A 1 332 ? 25.840 6.098 -7.126 1.00 79.56 332 THR A CA 1
ATOM 2578 C C . THR A 1 332 ? 24.333 5.975 -7.366 1.00 79.56 332 THR A C 1
ATOM 2580 O O . THR A 1 332 ? 23.774 6.736 -8.149 1.00 79.56 332 THR A O 1
ATOM 2583 N N . GLY A 1 333 ? 23.646 5.086 -6.637 1.00 83.81 333 GLY A N 1
ATOM 2584 C CA . GLY A 1 333 ? 22.184 4.990 -6.662 1.00 83.81 333 GLY A CA 1
ATOM 2585 C C . GLY A 1 333 ? 21.501 6.250 -6.126 1.00 83.81 333 GLY A C 1
ATOM 2586 O O . GLY A 1 333 ? 20.499 6.681 -6.682 1.00 83.81 333 GLY A O 1
ATOM 2587 N N . GLN A 1 334 ? 22.057 6.885 -5.087 1.00 88.06 334 GLN A N 1
ATOM 2588 C CA . GLN A 1 334 ? 21.557 8.164 -4.578 1.00 88.06 334 GLN A CA 1
ATOM 2589 C C . GLN A 1 334 ? 21.755 9.307 -5.580 1.00 88.06 334 GLN A C 1
ATOM 2591 O O . GLN A 1 334 ? 20.824 10.077 -5.783 1.00 88.06 334 GLN A O 1
ATOM 2596 N N . GLN A 1 335 ? 22.921 9.401 -6.222 1.00 87.44 335 GLN A N 1
ATOM 2597 C CA . GLN A 1 335 ? 23.202 10.413 -7.241 1.00 87.44 335 GLN A CA 1
ATOM 2598 C C . GLN A 1 335 ? 22.231 10.293 -8.423 1.00 87.44 335 GLN A C 1
ATOM 2600 O O . GLN A 1 335 ? 21.583 11.274 -8.770 1.00 87.44 335 GLN A O 1
ATOM 2605 N N . GLN A 1 336 ? 22.058 9.086 -8.971 1.00 84.31 336 GLN A N 1
ATOM 2606 C CA . GLN A 1 336 ? 21.115 8.835 -10.066 1.00 84.31 336 GLN A CA 1
ATOM 2607 C C . GLN A 1 336 ? 19.653 9.080 -9.660 1.00 84.31 336 GLN A C 1
ATOM 2609 O O . GLN A 1 336 ? 18.892 9.654 -10.436 1.00 84.31 336 GLN A O 1
ATOM 2614 N N . ALA A 1 337 ? 19.259 8.725 -8.431 1.00 89.25 337 ALA A N 1
ATOM 2615 C CA . ALA A 1 337 ? 17.929 9.049 -7.915 1.00 89.25 337 ALA A CA 1
ATOM 2616 C C . ALA A 1 337 ? 17.700 10.568 -7.808 1.00 89.25 337 ALA A C 1
ATOM 2618 O O . ALA A 1 337 ? 16.643 11.047 -8.206 1.00 89.25 337 ALA A O 1
ATOM 2619 N N . VAL A 1 338 ? 18.678 11.337 -7.318 1.00 91.50 338 VAL A N 1
ATOM 2620 C CA . VAL A 1 338 ? 18.581 12.805 -7.243 1.00 91.50 338 VAL A CA 1
ATOM 2621 C C . VAL A 1 338 ? 18.509 13.412 -8.647 1.00 91.50 338 VAL A C 1
ATOM 2623 O O . VAL A 1 338 ? 17.589 14.179 -8.923 1.00 91.50 338 VAL A O 1
ATOM 2626 N N . GLU A 1 339 ? 19.418 13.030 -9.545 1.00 88.31 339 GLU A N 1
ATOM 2627 C CA . GLU A 1 339 ? 19.482 13.514 -10.932 1.00 88.31 339 GLU A CA 1
ATOM 2628 C C . GLU A 1 339 ? 18.160 13.290 -11.684 1.00 88.31 339 GLU A C 1
ATOM 2630 O O . GLU A 1 339 ? 17.644 14.204 -12.323 1.00 88.31 339 GLU A O 1
ATOM 2635 N N . ARG A 1 340 ? 17.586 12.083 -11.586 1.00 85.88 340 ARG A N 1
ATOM 2636 C CA . ARG A 1 340 ? 16.434 11.675 -12.405 1.00 85.88 340 ARG A CA 1
ATOM 2637 C C . ARG A 1 340 ? 15.074 11.901 -11.753 1.00 85.88 340 ARG A C 1
ATOM 2639 O O . ARG A 1 340 ? 14.092 12.000 -12.478 1.00 85.88 340 ARG A O 1
ATOM 2646 N N . LEU A 1 341 ? 14.980 11.964 -10.421 1.00 92.69 341 LEU A N 1
ATOM 2647 C CA . LEU A 1 341 ? 13.689 11.939 -9.714 1.00 92.69 341 LEU A CA 1
ATOM 2648 C C . LEU A 1 341 ? 13.346 13.234 -8.960 1.00 92.69 341 LEU A C 1
ATOM 2650 O O . LEU A 1 341 ? 12.223 13.346 -8.468 1.00 92.69 341 LEU A O 1
ATOM 2654 N N . SER A 1 342 ? 14.248 14.222 -8.870 1.00 92.81 342 SER A N 1
ATOM 2655 C CA . SER A 1 342 ? 13.988 15.470 -8.113 1.00 92.81 342 SER A CA 1
ATOM 2656 C C . SER A 1 342 ? 12.804 16.294 -8.643 1.00 92.81 342 SER A C 1
ATOM 2658 O O . SER A 1 342 ? 12.243 17.094 -7.904 1.00 92.81 342 SER A O 1
ATOM 2660 N N . ARG A 1 343 ? 12.357 16.062 -9.887 1.00 91.25 343 ARG A N 1
ATOM 2661 C CA . ARG A 1 343 ? 11.114 16.641 -10.439 1.00 91.25 343 ARG A CA 1
ATOM 2662 C C . ARG A 1 343 ? 9.841 16.115 -9.751 1.00 91.25 343 ARG A C 1
ATOM 2664 O O . ARG A 1 343 ? 8.793 16.748 -9.845 1.00 91.25 343 ARG A O 1
ATOM 2671 N N . TRP A 1 344 ? 9.909 14.957 -9.089 1.00 93.81 344 TRP A N 1
ATOM 2672 C CA . TRP A 1 344 ? 8.737 14.242 -8.568 1.00 93.81 344 TRP A CA 1
ATOM 2673 C C . TRP A 1 344 ? 8.852 13.788 -7.104 1.00 93.81 344 TRP A C 1
ATOM 2675 O O . TRP A 1 344 ? 7.829 13.411 -6.527 1.00 93.81 344 TRP A O 1
ATOM 2685 N N . ALA A 1 345 ? 10.040 13.828 -6.491 1.00 94.81 345 ALA A N 1
ATOM 2686 C CA . ALA A 1 345 ? 10.293 13.426 -5.103 1.00 94.81 345 ALA A CA 1
ATOM 2687 C C . ALA A 1 345 ? 10.839 14.580 -4.242 1.00 94.81 345 ALA A C 1
ATOM 2689 O O . ALA A 1 345 ? 11.752 15.291 -4.648 1.00 94.81 345 ALA A O 1
ATOM 2690 N N . ASP A 1 346 ? 10.323 14.712 -3.019 1.00 94.38 346 ASP A N 1
ATOM 2691 C CA . ASP A 1 346 ? 10.597 15.829 -2.097 1.00 94.38 346 ASP A CA 1
ATOM 2692 C C . ASP A 1 346 ? 11.821 15.596 -1.193 1.00 94.38 346 ASP A C 1
ATOM 2694 O O . ASP A 1 346 ? 12.155 16.432 -0.351 1.00 94.38 346 ASP A O 1
ATOM 2698 N N . GLY A 1 347 ? 12.466 14.430 -1.286 1.00 93.69 347 GLY A N 1
ATOM 2699 C CA . GLY A 1 347 ? 13.611 14.110 -0.441 1.00 93.69 347 GLY A CA 1
ATOM 2700 C C . GLY A 1 347 ? 14.218 12.732 -0.682 1.00 93.69 347 GLY A C 1
ATOM 2701 O O . GLY A 1 347 ? 13.517 11.749 -0.925 1.00 93.69 347 GLY A O 1
ATOM 2702 N N . PHE A 1 348 ? 15.543 12.669 -0.543 1.00 94.25 348 PHE A N 1
ATOM 2703 C CA . PHE A 1 348 ? 16.367 11.489 -0.805 1.00 94.25 348 PHE A CA 1
ATOM 2704 C C . PHE A 1 348 ? 17.215 11.139 0.415 1.00 94.25 348 PHE A C 1
ATOM 2706 O O . PHE A 1 348 ? 17.902 12.012 0.949 1.00 94.25 348 PHE A O 1
ATOM 2713 N N . PHE A 1 349 ? 17.217 9.875 0.836 1.00 94.06 349 PHE A N 1
ATOM 2714 C CA . PHE A 1 349 ? 18.021 9.389 1.966 1.00 94.06 349 PHE A CA 1
ATOM 2715 C C . PHE A 1 349 ? 18.624 8.005 1.704 1.00 94.06 349 PHE A C 1
ATOM 2717 O O . PHE A 1 349 ? 18.231 7.306 0.772 1.00 94.06 349 PHE A O 1
ATOM 2724 N N . TYR A 1 350 ? 19.590 7.578 2.515 1.00 92.88 350 TYR A N 1
ATOM 2725 C CA . TYR A 1 350 ? 20.039 6.187 2.492 1.00 92.88 350 TYR A CA 1
ATOM 2726 C C . TYR A 1 350 ? 19.078 5.275 3.251 1.00 92.88 350 TYR A C 1
ATOM 2728 O O . TYR A 1 350 ? 18.694 5.560 4.386 1.00 92.88 350 TYR A O 1
ATOM 2736 N N . ALA A 1 351 ? 18.742 4.137 2.647 1.00 92.62 351 ALA A N 1
ATOM 2737 C CA . ALA A 1 351 ? 17.929 3.107 3.276 1.00 92.62 351 ALA A CA 1
ATOM 2738 C C . ALA A 1 351 ? 18.523 2.668 4.636 1.00 92.62 351 ALA A C 1
ATOM 2740 O O . ALA A 1 351 ? 19.726 2.382 4.709 1.00 92.62 351 ALA A O 1
ATOM 2741 N N . PRO A 1 352 ? 17.710 2.592 5.711 1.00 93.50 352 PRO A N 1
ATOM 2742 C CA . PRO A 1 352 ? 18.165 2.104 7.006 1.00 93.50 352 PRO A CA 1
ATOM 2743 C C . PRO A 1 352 ? 18.417 0.602 6.926 1.00 93.50 352 PRO A C 1
ATOM 2745 O O . PRO A 1 352 ? 17.526 -0.129 6.506 1.00 93.50 352 PRO A O 1
ATOM 2748 N N . HIS A 1 353 ? 19.577 0.124 7.380 1.00 91.06 353 HIS A N 1
ATOM 2749 C CA . HIS A 1 353 ? 19.823 -1.314 7.526 1.00 91.06 353 HIS A CA 1
ATOM 2750 C C . HIS A 1 353 ? 18.684 -1.979 8.317 1.00 91.06 353 HIS A C 1
ATOM 2752 O O . HIS A 1 353 ? 18.175 -1.384 9.270 1.00 91.06 353 HIS A O 1
ATOM 2758 N N . ASP A 1 354 ? 18.326 -3.223 7.972 1.00 92.44 354 ASP A N 1
ATOM 2759 C CA . ASP A 1 354 ? 17.153 -3.938 8.514 1.00 92.44 354 ASP A CA 1
ATOM 2760 C C . ASP A 1 354 ? 17.251 -4.309 10.015 1.00 92.44 354 ASP A C 1
ATOM 2762 O O . ASP A 1 354 ? 16.536 -5.172 10.521 1.00 92.44 354 ASP A O 1
ATO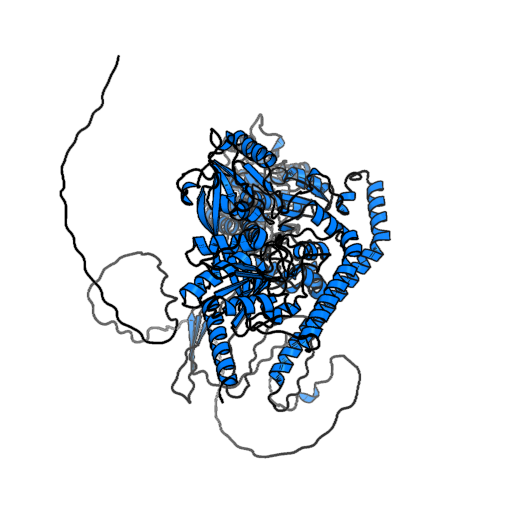M 2766 N N . PHE A 1 355 ? 18.113 -3.641 10.783 1.00 89.88 355 PHE A N 1
ATOM 2767 C CA . PHE A 1 355 ? 18.084 -3.667 12.237 1.00 89.88 355 PHE A CA 1
ATOM 2768 C C . PHE A 1 355 ? 16.733 -3.145 12.752 1.00 89.88 355 PHE A C 1
ATOM 2770 O O . PHE A 1 355 ? 16.330 -2.030 12.397 1.00 89.88 355 PHE A O 1
ATOM 2777 N N . PRO A 1 356 ? 16.054 -3.865 13.670 1.00 87.44 356 PRO A N 1
ATOM 2778 C CA . PRO A 1 356 ? 14.740 -3.457 14.156 1.00 87.44 356 PRO A CA 1
ATOM 2779 C C . PRO A 1 356 ? 14.683 -2.029 14.718 1.00 87.44 356 PRO A C 1
ATOM 2781 O O . PRO A 1 356 ? 13.670 -1.351 14.564 1.00 87.44 356 PRO A O 1
ATOM 2784 N N . TRP A 1 357 ? 15.766 -1.549 15.333 1.00 86.88 357 TRP A N 1
ATOM 2785 C CA . TRP A 1 357 ? 15.852 -0.207 15.911 1.00 86.88 357 TRP A CA 1
ATOM 2786 C C . TRP A 1 357 ? 16.098 0.904 14.874 1.00 86.88 357 TRP A C 1
ATOM 2788 O O . TRP A 1 357 ? 15.592 2.011 15.068 1.00 86.88 357 TRP A O 1
ATOM 2798 N N . ALA A 1 358 ? 16.817 0.621 13.780 1.00 91.38 358 ALA A N 1
ATOM 2799 C CA . ALA A 1 358 ? 17.098 1.583 12.711 1.00 91.38 358 ALA A CA 1
ATOM 2800 C C . ALA A 1 358 ? 15.835 1.826 11.875 1.00 91.38 358 ALA A C 1
ATOM 2802 O O . ALA A 1 358 ? 15.381 2.965 11.760 1.00 91.38 358 ALA A O 1
ATOM 2803 N N . VAL A 1 359 ? 15.180 0.745 11.435 1.00 93.56 359 VAL A N 1
ATOM 2804 C CA . VAL A 1 359 ? 13.851 0.777 10.800 1.00 93.56 359 VAL A CA 1
ATOM 2805 C C . VAL A 1 359 ? 12.839 1.519 11.686 1.00 93.56 359 VAL A C 1
ATOM 2807 O O . VAL A 1 359 ? 12.202 2.472 11.236 1.00 93.56 359 VAL A O 1
ATOM 2810 N N . ALA A 1 360 ? 12.751 1.182 12.981 1.00 90.25 360 ALA A N 1
ATOM 2811 C CA . ALA A 1 360 ? 11.867 1.871 13.929 1.00 90.25 360 ALA A CA 1
ATOM 2812 C C . ALA A 1 360 ? 12.214 3.354 14.149 1.00 90.25 360 ALA A C 1
ATOM 2814 O O . ALA A 1 360 ? 11.402 4.093 14.709 1.00 90.25 360 ALA A O 1
ATOM 2815 N N . LYS A 1 361 ? 13.423 3.805 13.802 1.00 91.38 361 LYS A N 1
ATOM 2816 C CA . LYS A 1 361 ? 13.832 5.212 13.885 1.00 91.38 361 LYS A CA 1
ATOM 2817 C C . LYS A 1 361 ? 13.478 5.961 12.603 1.00 91.38 361 LYS A C 1
ATOM 2819 O O . LYS A 1 361 ? 12.852 7.012 12.706 1.00 91.38 361 LYS A O 1
ATOM 2824 N N . THR A 1 362 ? 13.745 5.372 11.439 1.00 94.38 362 THR A N 1
ATOM 2825 C CA . THR A 1 362 ? 13.283 5.873 10.136 1.00 94.38 362 THR A CA 1
ATOM 2826 C C . THR A 1 362 ? 11.768 6.053 10.116 1.00 94.38 362 THR A C 1
ATOM 2828 O O . THR A 1 362 ? 11.303 7.169 9.912 1.00 94.38 362 THR A O 1
ATOM 2831 N N . LEU A 1 363 ? 10.988 5.021 10.461 1.00 92.88 363 LEU A N 1
ATOM 2832 C CA . LEU A 1 363 ? 9.518 5.092 10.472 1.00 92.88 363 LEU A CA 1
ATOM 2833 C C . LEU A 1 363 ? 8.960 6.189 11.403 1.00 92.88 363 LEU A C 1
ATOM 2835 O O . LEU A 1 363 ? 7.916 6.763 11.110 1.00 92.88 363 LEU A O 1
ATOM 2839 N N . ARG A 1 364 ? 9.658 6.529 12.499 1.00 89.31 364 ARG A N 1
ATOM 2840 C CA . ARG A 1 364 ? 9.292 7.663 13.375 1.00 89.31 364 ARG A CA 1
ATOM 2841 C C . ARG A 1 364 ? 9.657 9.030 12.795 1.00 89.31 364 ARG A C 1
ATOM 2843 O O . ARG A 1 364 ? 9.023 10.007 13.167 1.00 89.31 364 ARG A O 1
ATOM 2850 N N . ALA A 1 365 ? 10.689 9.104 11.958 1.00 90.75 365 ALA A N 1
ATOM 2851 C CA . ALA A 1 365 ? 11.146 10.342 11.338 1.00 90.75 365 ALA A CA 1
ATOM 2852 C C . ALA A 1 365 ? 10.290 10.709 10.117 1.00 90.75 365 ALA A C 1
ATOM 2854 O O . ALA A 1 365 ? 9.799 11.830 10.043 1.00 90.75 365 ALA A O 1
ATOM 2855 N N . ILE A 1 366 ? 10.075 9.764 9.195 1.00 92.31 366 ILE A N 1
ATOM 2856 C CA . ILE A 1 366 ? 9.307 9.994 7.957 1.00 92.31 366 ILE A CA 1
ATOM 2857 C C . ILE A 1 366 ? 7.793 9.777 8.095 1.00 92.31 366 ILE A C 1
ATOM 2859 O O . ILE A 1 366 ? 7.052 10.270 7.254 1.00 92.31 366 ILE A O 1
ATOM 2863 N N . ARG A 1 367 ? 7.329 9.055 9.130 1.00 88.94 367 ARG A N 1
ATOM 2864 C CA . ARG A 1 367 ? 5.905 8.744 9.389 1.00 88.94 367 ARG A CA 1
ATOM 2865 C C . ARG A 1 367 ? 5.120 8.347 8.117 1.00 88.94 367 ARG A C 1
ATOM 2867 O O . ARG A 1 367 ? 4.129 9.000 7.774 1.00 88.94 367 ARG A O 1
ATOM 2874 N N . PRO A 1 368 ? 5.555 7.298 7.393 1.00 93.19 368 PRO A N 1
ATOM 2875 C CA . PRO A 1 368 ? 4.940 6.950 6.126 1.00 93.19 368 PRO A CA 1
ATOM 2876 C C . PRO A 1 368 ? 3.509 6.466 6.346 1.00 93.19 368 PRO A C 1
ATOM 2878 O O . PRO A 1 368 ? 3.223 5.730 7.294 1.00 93.19 368 PRO A O 1
ATOM 2881 N N . ARG A 1 369 ? 2.622 6.856 5.434 1.00 91.00 369 ARG A N 1
ATOM 2882 C CA . ARG A 1 369 ? 1.296 6.255 5.275 1.00 91.00 369 ARG A CA 1
ATOM 2883 C C . ARG A 1 369 ? 1.317 5.127 4.241 1.00 91.00 369 ARG A C 1
ATOM 2885 O O . ARG A 1 369 ? 0.531 4.194 4.356 1.00 91.00 369 ARG A O 1
ATOM 2892 N N . LEU A 1 370 ? 2.273 5.155 3.314 1.00 94.81 370 LEU A N 1
ATOM 2893 C CA . LEU A 1 370 ? 2.538 4.083 2.357 1.00 94.81 370 LEU A CA 1
ATOM 2894 C C . LEU A 1 370 ? 4.045 3.810 2.260 1.00 94.81 370 LEU A C 1
ATOM 2896 O O . LEU A 1 370 ? 4.847 4.744 2.233 1.00 94.81 370 LEU A O 1
ATOM 2900 N N . LEU A 1 371 ? 4.414 2.534 2.181 1.00 97.69 371 LEU A N 1
ATOM 2901 C CA . LEU A 1 371 ? 5.719 2.046 1.748 1.00 97.69 371 LEU A CA 1
ATOM 2902 C C . LEU A 1 371 ? 5.543 1.323 0.406 1.00 97.69 371 LEU A C 1
ATOM 2904 O O . LEU A 1 371 ? 4.752 0.388 0.313 1.00 97.69 371 LEU A O 1
ATOM 2908 N N . ILE A 1 372 ? 6.307 1.729 -0.601 1.00 98.12 372 ILE A N 1
ATOM 2909 C CA . ILE A 1 372 ? 6.442 1.061 -1.896 1.00 98.12 372 ILE A CA 1
ATOM 2910 C C . ILE A 1 372 ? 7.866 0.510 -1.972 1.00 98.12 372 ILE A C 1
ATOM 2912 O O . ILE A 1 372 ? 8.826 1.269 -1.863 1.00 98.12 372 ILE A O 1
ATOM 2916 N N . VAL A 1 373 ? 8.009 -0.798 -2.157 1.00 97.38 373 VAL A N 1
ATOM 2917 C CA . VAL A 1 373 ? 9.294 -1.477 -2.370 1.00 97.38 373 VAL A CA 1
ATOM 2918 C C . VAL A 1 373 ? 9.416 -1.874 -3.835 1.00 97.38 373 VAL A C 1
ATOM 2920 O O . VAL A 1 373 ? 8.445 -2.355 -4.415 1.00 97.38 373 VAL A O 1
ATOM 2923 N N . MET A 1 374 ? 10.595 -1.684 -4.425 1.00 94.88 374 MET A N 1
ATOM 2924 C CA . MET A 1 374 ? 10.863 -2.019 -5.825 1.00 94.88 374 MET A CA 1
ATOM 2925 C C . MET A 1 374 ? 11.475 -3.427 -5.980 1.00 94.88 374 MET A C 1
ATOM 2927 O O . MET A 1 374 ? 12.237 -3.897 -5.134 1.00 94.88 374 MET A O 1
ATOM 2931 N N . GLU A 1 375 ? 11.128 -4.100 -7.081 1.00 90.50 375 GLU A N 1
ATOM 2932 C CA . GLU A 1 375 ? 11.586 -5.441 -7.494 1.00 90.50 375 GLU A CA 1
ATOM 2933 C C . GLU A 1 375 ? 11.556 -6.524 -6.388 1.00 90.50 375 GLU A C 1
ATOM 2935 O O . GLU A 1 375 ? 10.517 -7.154 -6.197 1.00 90.50 375 GLU A O 1
ATOM 2940 N N . THR A 1 376 ? 12.659 -6.814 -5.683 1.00 83.12 376 THR A N 1
ATOM 2941 C CA . THR A 1 376 ? 12.716 -7.922 -4.692 1.00 83.12 376 THR A CA 1
ATOM 2942 C C . THR A 1 376 ? 13.497 -7.629 -3.411 1.00 83.12 376 THR A C 1
ATOM 2944 O O . THR A 1 376 ? 13.973 -8.551 -2.742 1.00 83.12 376 THR A O 1
ATOM 2947 N N . GLU A 1 377 ? 13.563 -6.367 -2.994 1.00 87.44 377 GLU A N 1
ATOM 2948 C CA . GLU A 1 377 ? 14.189 -5.967 -1.726 1.00 87.44 377 GLU A CA 1
ATOM 2949 C C . GLU A 1 377 ? 13.309 -6.320 -0.504 1.00 87.44 377 GLU A C 1
ATOM 2951 O O . GLU A 1 377 ? 12.847 -5.473 0.256 1.00 87.44 377 GLU A O 1
ATOM 2956 N N . ILE A 1 378 ? 13.073 -7.621 -0.288 1.00 91.06 378 ILE A N 1
ATOM 2957 C CA . ILE A 1 378 ? 12.209 -8.185 0.766 1.00 91.06 378 ILE A CA 1
ATOM 2958 C C . ILE A 1 378 ? 12.941 -8.165 2.121 1.00 91.06 378 ILE A C 1
ATOM 2960 O O . ILE A 1 378 ? 13.506 -9.168 2.565 1.00 91.06 378 ILE A O 1
ATOM 2964 N N . TRP A 1 379 ? 12.948 -7.001 2.775 1.00 93.00 379 TRP A N 1
ATOM 2965 C CA . TRP A 1 379 ? 13.641 -6.745 4.046 1.00 93.00 379 TRP A CA 1
ATOM 2966 C C . TRP A 1 379 ? 12.704 -7.057 5.241 1.00 93.00 379 TRP A C 1
ATOM 2968 O O . TRP A 1 379 ? 11.725 -6.333 5.466 1.00 93.00 379 TRP A O 1
ATOM 2978 N N . PRO A 1 380 ? 12.919 -8.146 6.015 1.00 91.81 380 PRO A N 1
ATOM 2979 C CA . PRO A 1 380 ? 11.877 -8.682 6.898 1.00 91.81 380 PRO A CA 1
ATOM 2980 C C . PRO A 1 380 ? 11.488 -7.811 8.096 1.00 91.81 380 PRO A C 1
ATOM 2982 O O . PRO A 1 380 ? 10.409 -8.016 8.656 1.00 91.81 380 PRO A O 1
ATOM 2985 N N . ASN A 1 381 ? 12.318 -6.870 8.547 1.00 92.19 381 ASN A N 1
ATOM 2986 C CA . ASN A 1 381 ? 11.941 -5.927 9.601 1.00 92.19 381 ASN A CA 1
ATOM 2987 C C . ASN A 1 381 ? 11.316 -4.656 9.032 1.00 92.19 381 ASN A C 1
ATOM 2989 O O . ASN A 1 381 ? 10.369 -4.169 9.643 1.00 92.19 381 ASN A O 1
ATOM 2993 N N . LEU A 1 382 ? 11.756 -4.173 7.870 1.00 94.69 382 LEU A N 1
ATOM 2994 C CA . LEU A 1 382 ? 11.117 -3.095 7.116 1.00 94.69 382 LEU A CA 1
ATOM 2995 C C . LEU A 1 382 ? 9.637 -3.402 6.849 1.00 94.69 382 LEU A C 1
ATOM 2997 O O . LEU A 1 382 ? 8.772 -2.677 7.340 1.00 94.69 382 LEU A O 1
ATOM 3001 N N . PHE A 1 383 ? 9.342 -4.517 6.172 1.00 94.12 383 PHE A N 1
ATOM 3002 C CA . PHE A 1 383 ? 7.976 -4.908 5.795 1.00 94.12 383 PHE A CA 1
ATOM 3003 C C . PHE A 1 383 ? 7.085 -5.060 7.036 1.00 94.12 383 PHE A C 1
ATOM 3005 O O . PHE A 1 383 ? 6.048 -4.405 7.175 1.00 94.12 383 PHE A O 1
ATOM 3012 N N . ARG A 1 384 ? 7.533 -5.877 8.002 1.00 88.50 384 ARG A N 1
ATOM 3013 C CA . ARG A 1 384 ? 6.768 -6.146 9.228 1.00 88.50 384 ARG A CA 1
ATOM 3014 C C . ARG A 1 384 ? 6.585 -4.901 10.092 1.00 88.50 384 ARG A C 1
ATOM 3016 O O . ARG A 1 384 ? 5.540 -4.784 10.724 1.00 88.50 384 ARG A O 1
ATOM 3023 N N . GLN A 1 385 ? 7.545 -3.972 10.147 1.00 90.62 385 GLN A N 1
ATOM 3024 C CA . GLN A 1 385 ? 7.393 -2.753 10.948 1.00 90.62 385 GLN A CA 1
ATOM 3025 C C . GLN A 1 385 ? 6.603 -1.652 10.253 1.00 90.62 385 GLN A C 1
ATOM 3027 O O . GLN A 1 385 ? 5.873 -0.960 10.956 1.00 90.62 385 GLN A O 1
ATOM 3032 N N . ALA A 1 386 ? 6.669 -1.514 8.928 1.00 91.62 386 ALA A N 1
ATOM 3033 C CA . ALA A 1 386 ? 5.786 -0.614 8.187 1.00 91.62 386 ALA A CA 1
ATOM 3034 C C . ALA A 1 386 ? 4.315 -1.042 8.361 1.00 91.62 386 ALA A C 1
ATOM 3036 O O . ALA A 1 386 ? 3.478 -0.264 8.827 1.00 91.62 386 ALA A O 1
ATOM 3037 N N . LYS A 1 387 ? 4.016 -2.333 8.161 1.00 87.56 387 LYS A N 1
ATOM 3038 C CA . LYS A 1 387 ? 2.673 -2.884 8.399 1.00 87.56 387 LYS A CA 1
ATOM 3039 C C . LYS A 1 387 ? 2.264 -2.859 9.879 1.00 87.56 387 LYS A C 1
ATOM 3041 O O . LYS A 1 387 ? 1.088 -2.667 10.192 1.00 87.56 387 LYS A O 1
ATOM 3046 N N . ALA A 1 388 ? 3.202 -3.022 10.820 1.00 82.00 388 ALA A N 1
ATOM 3047 C CA . ALA A 1 388 ? 2.915 -2.926 12.257 1.00 82.00 388 ALA A CA 1
ATOM 3048 C C . ALA A 1 388 ? 2.781 -1.483 12.771 1.00 82.00 388 ALA A C 1
ATOM 3050 O O . ALA A 1 388 ? 2.080 -1.278 13.760 1.00 82.00 388 ALA A O 1
ATOM 3051 N N . CYS A 1 389 ? 3.391 -0.487 12.119 1.00 81.06 389 CYS A N 1
ATOM 3052 C CA . CYS A 1 389 ? 3.081 0.921 12.368 1.00 81.06 389 CYS A CA 1
ATOM 3053 C C . CYS A 1 389 ? 1.805 1.359 11.635 1.00 81.06 389 CYS A C 1
ATOM 3055 O O . CYS A 1 389 ? 1.216 2.364 12.009 1.00 81.06 389 CYS A O 1
ATOM 3057 N N . GLY A 1 390 ? 1.314 0.579 10.668 1.00 78.06 390 GLY A N 1
ATOM 3058 C CA . GLY A 1 390 ? 0.030 0.800 10.001 1.00 78.06 390 GLY A CA 1
ATOM 3059 C C . GLY A 1 390 ? 0.110 1.627 8.722 1.00 78.06 390 GLY A C 1
ATOM 3060 O O . GLY A 1 390 ? -0.922 2.124 8.280 1.00 78.06 390 GLY A O 1
ATOM 3061 N N . ALA A 1 391 ? 1.302 1.750 8.135 1.00 89.50 391 ALA A N 1
ATOM 3062 C CA . ALA A 1 391 ? 1.420 2.098 6.727 1.00 89.50 391 ALA A CA 1
ATOM 3063 C C . ALA A 1 391 ? 0.874 0.949 5.860 1.00 89.50 391 ALA A C 1
ATOM 3065 O O . ALA A 1 391 ? 0.954 -0.219 6.262 1.00 89.50 391 ALA A O 1
ATOM 3066 N N . GLY A 1 392 ? 0.372 1.281 4.671 1.00 91.44 392 GLY A N 1
ATOM 3067 C CA . GLY A 1 392 ? 0.242 0.309 3.588 1.00 91.44 392 GLY A CA 1
ATOM 3068 C C . GLY A 1 392 ? 1.632 -0.130 3.116 1.00 91.44 392 GLY A C 1
ATOM 3069 O O . GLY A 1 392 ? 2.593 0.636 3.232 1.00 91.44 392 GLY A O 1
ATOM 3070 N N . VAL A 1 393 ? 1.760 -1.352 2.608 1.00 95.88 393 VAL A N 1
ATOM 3071 C CA . VAL A 1 393 ? 3.021 -1.924 2.117 1.00 95.88 393 VAL A CA 1
ATOM 3072 C C . VAL A 1 393 ? 2.783 -2.581 0.763 1.00 95.88 393 VAL A C 1
ATOM 3074 O O . VAL A 1 393 ? 2.070 -3.576 0.674 1.00 95.88 393 VAL A O 1
ATOM 3077 N N . LEU A 1 394 ? 3.414 -2.055 -0.282 1.00 97.19 394 LEU A N 1
ATOM 3078 C CA . LEU A 1 394 ? 3.356 -2.592 -1.639 1.00 97.19 394 LEU A CA 1
ATOM 3079 C C . LEU A 1 394 ? 4.724 -3.099 -2.083 1.00 97.19 394 LEU A C 1
ATOM 3081 O O . LEU A 1 394 ? 5.746 -2.482 -1.778 1.00 97.19 394 LEU A O 1
ATOM 3085 N N . LEU A 1 395 ? 4.732 -4.188 -2.850 1.00 97.38 395 LEU A N 1
ATOM 3086 C CA . LEU A 1 395 ? 5.889 -4.614 -3.638 1.00 97.38 395 LEU A CA 1
ATOM 3087 C C . LEU A 1 395 ? 5.548 -4.420 -5.119 1.00 97.38 395 LEU A C 1
ATOM 3089 O O . LEU A 1 395 ? 4.627 -5.055 -5.625 1.00 97.38 395 LEU A O 1
ATOM 3093 N N . VAL A 1 396 ? 6.259 -3.521 -5.794 1.00 96.88 396 VAL A N 1
ATOM 3094 C CA . VAL A 1 396 ? 5.985 -3.093 -7.172 1.00 96.88 396 VAL A CA 1
ATOM 3095 C C . VAL A 1 396 ? 7.096 -3.575 -8.101 1.00 96.88 396 VAL A C 1
ATOM 3097 O O . VAL A 1 396 ? 8.277 -3.549 -7.749 1.00 96.88 396 VAL A O 1
ATOM 3100 N N . ASN A 1 397 ? 6.716 -3.992 -9.312 1.00 94.12 397 ASN A N 1
ATOM 3101 C CA . ASN A 1 397 ? 7.614 -4.601 -10.294 1.00 94.12 397 ASN A CA 1
ATOM 3102 C C . ASN A 1 397 ? 8.231 -5.920 -9.782 1.00 94.12 397 ASN A C 1
ATOM 3104 O O . ASN A 1 397 ? 9.395 -6.214 -10.054 1.00 94.12 397 ASN A O 1
ATOM 3108 N N . GLY A 1 398 ? 7.470 -6.699 -9.005 1.00 92.38 398 GLY A N 1
ATOM 3109 C CA . GLY A 1 398 ? 7.946 -7.877 -8.278 1.00 92.38 398 GLY A CA 1
ATOM 3110 C C . GLY A 1 398 ? 8.468 -8.992 -9.188 1.00 92.38 398 GLY A C 1
ATOM 3111 O O . GLY A 1 398 ? 7.745 -9.433 -10.082 1.00 92.38 398 GLY A O 1
ATOM 3112 N N . ARG A 1 399 ? 9.707 -9.460 -8.967 1.00 89.38 399 ARG A N 1
ATOM 3113 C CA . ARG A 1 399 ? 10.353 -10.468 -9.832 1.00 89.38 399 ARG A CA 1
ATOM 3114 C C . ARG A 1 399 ? 11.373 -11.353 -9.119 1.00 89.38 399 ARG A C 1
ATOM 3116 O O . ARG A 1 399 ? 12.470 -10.900 -8.800 1.00 89.38 399 ARG A O 1
ATOM 3123 N N . ILE A 1 400 ? 11.086 -12.644 -8.951 1.00 88.94 400 ILE A N 1
ATOM 3124 C CA . ILE A 1 400 ? 12.047 -13.585 -8.351 1.00 88.94 400 ILE A CA 1
ATOM 3125 C C . ILE A 1 400 ? 12.788 -14.329 -9.466 1.00 88.94 400 ILE A C 1
ATOM 3127 O O . ILE A 1 400 ? 12.229 -15.186 -10.147 1.00 88.94 400 ILE A O 1
ATOM 3131 N N . SER A 1 401 ? 14.082 -14.044 -9.622 1.00 84.69 401 SER A N 1
ATOM 3132 C CA . SER A 1 401 ? 14.920 -14.685 -10.643 1.00 84.69 401 SER A CA 1
ATOM 3133 C C . SER A 1 401 ? 15.058 -16.202 -10.458 1.00 84.69 401 SER A C 1
ATOM 3135 O O . SER A 1 401 ? 15.034 -16.725 -9.342 1.00 84.69 401 SER A O 1
ATOM 3137 N N . ASP A 1 402 ? 15.268 -16.914 -11.563 1.00 80.56 402 ASP A N 1
ATOM 3138 C CA . ASP A 1 402 ? 15.311 -18.380 -11.673 1.00 80.56 402 ASP A CA 1
ATOM 3139 C C . ASP A 1 402 ? 16.330 -19.008 -10.712 1.00 80.56 402 ASP A C 1
ATOM 3141 O O . ASP A 1 402 ? 16.027 -19.943 -9.971 1.00 80.56 402 ASP A O 1
ATOM 3145 N N . ARG A 1 403 ? 17.522 -18.404 -10.628 1.00 83.94 403 ARG A N 1
ATOM 3146 C CA . ARG A 1 403 ? 18.600 -18.778 -9.694 1.00 83.94 403 ARG A CA 1
ATOM 3147 C C . ARG A 1 403 ? 18.211 -18.605 -8.214 1.00 83.94 403 ARG A C 1
ATOM 3149 O O . ARG A 1 403 ? 18.829 -19.210 -7.335 1.00 83.94 403 ARG A O 1
ATOM 3156 N N . SER A 1 404 ? 17.206 -17.779 -7.930 1.00 86.44 404 SER A N 1
ATOM 3157 C CA . SER A 1 404 ? 16.764 -17.398 -6.583 1.00 86.44 404 SER A CA 1
ATOM 3158 C C . SER A 1 404 ? 15.484 -18.112 -6.144 1.00 86.44 404 SER A C 1
ATOM 3160 O O . SER A 1 404 ? 15.351 -18.413 -4.956 1.00 86.44 404 SER A O 1
ATOM 3162 N N . ALA A 1 405 ? 14.563 -18.436 -7.058 1.00 88.50 405 ALA A N 1
ATOM 3163 C CA . ALA A 1 405 ? 13.268 -19.037 -6.727 1.00 88.50 405 ALA A CA 1
ATOM 3164 C C . ALA A 1 405 ? 13.379 -20.329 -5.877 1.00 88.50 405 ALA A C 1
ATOM 3166 O O . ALA A 1 405 ? 12.732 -20.391 -4.825 1.00 88.50 405 ALA A O 1
ATOM 3167 N N . PRO A 1 406 ? 14.281 -21.295 -6.170 1.00 90.69 406 PRO A N 1
ATOM 3168 C CA . PRO A 1 406 ? 14.478 -22.472 -5.316 1.00 90.69 406 PRO A CA 1
ATOM 3169 C C . PRO A 1 406 ? 15.019 -22.149 -3.915 1.00 90.69 406 PRO A C 1
ATOM 3171 O O . PRO A 1 406 ? 14.936 -22.983 -3.013 1.00 90.69 406 PRO A O 1
ATOM 3174 N N . ARG A 1 407 ? 15.625 -20.973 -3.697 1.00 90.56 407 ARG A N 1
ATOM 3175 C CA . ARG A 1 407 ? 16.067 -20.506 -2.371 1.00 90.56 407 ARG A CA 1
ATOM 3176 C C . ARG A 1 407 ? 14.900 -19.888 -1.603 1.00 90.56 407 ARG A C 1
ATOM 3178 O O . ARG A 1 407 ? 14.678 -20.272 -0.457 1.00 90.56 407 ARG A O 1
ATOM 3185 N N . TYR A 1 408 ? 14.136 -19.000 -2.239 1.00 90.81 408 TYR A N 1
ATOM 3186 C CA . TYR A 1 408 ? 12.944 -18.381 -1.648 1.00 90.81 408 TYR A CA 1
ATOM 3187 C C . TYR A 1 408 ? 11.893 -19.427 -1.252 1.00 90.81 408 TYR A C 1
ATOM 3189 O O . TYR A 1 408 ? 11.428 -19.415 -0.116 1.00 90.81 408 TYR A O 1
ATOM 3197 N N . GLN A 1 409 ? 11.609 -20.404 -2.118 1.00 90.12 409 GLN A N 1
ATOM 3198 C CA . GLN A 1 409 ? 10.674 -21.499 -1.837 1.00 90.12 409 GLN A CA 1
ATOM 3199 C C . GLN A 1 409 ? 11.118 -22.363 -0.636 1.00 90.12 409 GLN A C 1
ATOM 3201 O O . GLN A 1 409 ? 10.320 -22.652 0.260 1.00 90.12 409 GLN A O 1
ATOM 3206 N N . ARG A 1 410 ? 12.412 -22.727 -0.553 1.00 89.56 410 ARG A N 1
ATOM 3207 C CA . ARG A 1 410 ? 12.984 -23.439 0.613 1.00 89.56 410 ARG A CA 1
ATOM 3208 C C . ARG A 1 410 ? 12.906 -22.609 1.898 1.00 89.56 410 ARG A C 1
ATOM 3210 O O . ARG A 1 410 ? 12.661 -23.159 2.971 1.00 89.56 410 ARG A O 1
ATOM 3217 N N . LEU A 1 411 ? 13.076 -21.292 1.791 1.00 87.81 411 LEU A N 1
ATOM 3218 C CA . LEU A 1 411 ? 13.021 -20.337 2.899 1.00 87.81 411 LEU A CA 1
ATOM 3219 C C . LEU A 1 411 ? 11.642 -19.669 3.068 1.00 87.81 411 LEU A C 1
ATOM 3221 O O . LEU A 1 411 ? 11.544 -18.649 3.750 1.00 87.81 411 LEU A O 1
ATOM 3225 N N . ARG A 1 412 ? 10.552 -20.258 2.549 1.00 88.25 412 ARG A N 1
ATOM 3226 C CA . ARG A 1 412 ? 9.197 -19.671 2.641 1.00 88.25 412 ARG A CA 1
ATOM 3227 C C . ARG A 1 412 ? 8.726 -19.386 4.072 1.00 88.25 412 ARG A C 1
ATOM 3229 O O . ARG A 1 412 ? 7.923 -18.495 4.304 1.00 88.25 412 ARG A O 1
ATOM 3236 N N . GLY A 1 413 ? 9.246 -20.126 5.057 1.00 82.06 413 GLY A N 1
ATOM 3237 C CA . GLY A 1 413 ? 8.970 -19.888 6.481 1.00 82.06 413 GLY A CA 1
ATOM 3238 C C . GLY A 1 413 ? 9.658 -18.647 7.068 1.00 82.06 413 GLY A C 1
ATOM 3239 O O . GLY A 1 413 ? 9.327 -18.257 8.180 1.00 82.06 413 GLY A O 1
ATOM 3240 N N . PHE A 1 414 ? 10.607 -18.053 6.343 1.00 87.00 414 PHE A N 1
ATOM 3241 C CA . PHE A 1 414 ? 11.315 -16.822 6.697 1.00 87.00 414 PHE A CA 1
ATOM 3242 C C . PHE A 1 414 ? 10.806 -15.622 5.882 1.00 87.00 414 PHE A C 1
ATOM 3244 O O . PHE A 1 414 ? 10.527 -14.578 6.465 1.00 87.00 414 PHE A O 1
ATOM 3251 N N . PHE A 1 415 ? 10.614 -15.788 4.566 1.00 89.38 415 PHE A N 1
ATOM 3252 C CA . PHE A 1 415 ? 10.122 -14.717 3.685 1.00 89.38 415 PHE A CA 1
ATOM 3253 C C . PHE A 1 415 ? 8.596 -14.553 3.689 1.00 89.38 415 PHE A C 1
ATOM 3255 O O . PHE A 1 415 ? 8.118 -13.422 3.652 1.00 89.38 415 PHE A O 1
ATOM 3262 N N . GLY A 1 416 ? 7.822 -15.637 3.808 1.00 89.06 416 GLY A N 1
ATOM 3263 C CA . GLY A 1 416 ? 6.355 -15.589 3.860 1.00 89.06 416 GLY A CA 1
ATOM 3264 C C . GLY A 1 416 ? 5.795 -14.594 4.891 1.00 89.06 416 GLY A C 1
ATOM 3265 O O . GLY A 1 416 ? 4.980 -13.768 4.512 1.00 89.06 416 GLY A O 1
ATOM 3266 N N . PRO A 1 417 ? 6.284 -14.546 6.148 1.00 86.88 417 PRO A N 1
ATOM 3267 C CA . PRO A 1 417 ? 5.858 -13.551 7.146 1.00 86.88 417 PRO A CA 1
ATOM 3268 C C . PRO A 1 417 ? 6.227 -12.086 6.846 1.00 86.88 417 PRO A C 1
ATOM 3270 O O . PRO A 1 417 ? 5.817 -11.197 7.593 1.00 86.88 417 PRO A O 1
ATOM 3273 N N . ALA A 1 418 ? 7.055 -11.826 5.829 1.00 90.31 418 ALA A N 1
ATOM 3274 C CA . ALA A 1 418 ? 7.284 -10.487 5.289 1.00 90.31 418 ALA A CA 1
ATOM 3275 C C . ALA A 1 418 ? 6.337 -10.210 4.109 1.00 90.31 418 ALA A C 1
ATOM 3277 O O . ALA A 1 418 ? 5.770 -9.128 4.039 1.00 90.31 418 ALA A O 1
ATOM 3278 N N . LEU A 1 419 ? 6.095 -11.201 3.246 1.00 92.44 419 LEU A N 1
ATOM 3279 C CA . LEU A 1 419 ? 5.146 -11.107 2.129 1.00 92.44 419 LEU A CA 1
ATOM 3280 C C . LEU A 1 419 ? 3.676 -11.025 2.607 1.00 92.44 419 LEU A C 1
ATOM 3282 O O . LEU A 1 419 ? 2.900 -10.260 2.054 1.00 92.44 419 LEU A O 1
ATOM 3286 N N . GLU A 1 420 ? 3.316 -11.703 3.705 1.00 88.50 420 GLU A N 1
ATOM 3287 C CA . GLU A 1 420 ? 2.037 -11.570 4.440 1.00 88.50 420 GLU A CA 1
ATOM 3288 C C . GLU A 1 420 ? 1.846 -10.158 5.043 1.00 88.50 420 GLU A C 1
ATOM 3290 O O . GLU A 1 420 ? 0.760 -9.814 5.505 1.00 88.50 420 GLU A O 1
ATOM 3295 N N . ALA A 1 421 ? 2.891 -9.320 5.063 1.00 88.94 421 ALA A N 1
ATOM 3296 C CA . ALA A 1 421 ? 2.790 -7.929 5.497 1.00 88.94 421 ALA A CA 1
ATOM 3297 C C . ALA A 1 421 ? 2.445 -6.954 4.355 1.00 88.94 421 ALA A C 1
ATOM 3299 O O . ALA A 1 421 ? 2.116 -5.807 4.653 1.00 88.94 421 ALA A O 1
ATOM 3300 N N . CYS A 1 422 ? 2.493 -7.381 3.089 1.00 92.31 422 CYS A N 1
ATOM 3301 C CA . CYS A 1 422 ? 2.028 -6.577 1.958 1.00 92.31 422 CYS A CA 1
ATOM 3302 C C . CYS A 1 422 ? 0.497 -6.413 1.975 1.00 92.31 422 CYS A C 1
ATOM 3304 O O . CYS A 1 422 ? -0.232 -7.245 2.511 1.00 92.31 422 CYS A O 1
ATOM 3306 N N . ASP A 1 423 ? 0.007 -5.309 1.419 1.00 88.75 423 ASP A N 1
ATOM 3307 C CA . ASP A 1 423 ? -1.390 -5.140 1.003 1.00 88.75 423 ASP A CA 1
ATOM 3308 C C . ASP A 1 423 ? -1.580 -5.777 -0.381 1.00 88.75 423 ASP A C 1
ATOM 3310 O O . ASP A 1 423 ? -2.459 -6.614 -0.560 1.00 88.75 423 ASP A O 1
ATOM 3314 N N . GLU A 1 424 ? -0.673 -5.475 -1.313 1.00 94.50 424 GLU A N 1
ATOM 3315 C CA . GLU A 1 424 ? -0.617 -6.070 -2.648 1.00 94.50 424 GLU A CA 1
ATOM 3316 C C . GLU A 1 424 ? 0.841 -6.207 -3.127 1.00 94.50 424 GLU A C 1
ATOM 3318 O O . GLU A 1 424 ? 1.734 -5.439 -2.746 1.00 94.50 424 GLU A O 1
ATOM 3323 N N . ILE A 1 425 ? 1.086 -7.220 -3.955 1.00 97.00 425 ILE A N 1
ATOM 3324 C CA . ILE A 1 425 ? 2.343 -7.477 -4.650 1.00 97.00 425 ILE A CA 1
ATOM 3325 C C . ILE A 1 425 ? 2.048 -7.529 -6.150 1.00 97.00 425 ILE A C 1
ATOM 3327 O O . ILE A 1 425 ? 1.436 -8.480 -6.633 1.00 97.00 425 ILE A O 1
ATOM 3331 N N . LEU A 1 426 ? 2.522 -6.514 -6.866 1.00 96.44 426 LEU A N 1
ATOM 3332 C CA . LEU A 1 426 ? 2.371 -6.335 -8.306 1.00 96.44 426 LEU A CA 1
ATOM 3333 C C . LEU A 1 426 ? 3.575 -6.956 -9.021 1.00 96.44 426 LEU A C 1
ATOM 3335 O O . LEU A 1 426 ? 4.632 -6.329 -9.149 1.00 96.44 426 LEU A O 1
ATOM 3339 N N . ALA A 1 427 ? 3.428 -8.207 -9.456 1.00 95.00 427 ALA A N 1
ATOM 3340 C CA . ALA A 1 427 ? 4.468 -8.959 -10.153 1.00 95.00 427 ALA A CA 1
ATOM 3341 C C . ALA A 1 427 ? 4.649 -8.501 -11.615 1.00 95.00 427 ALA A C 1
ATOM 3343 O O . ALA A 1 427 ? 3.696 -8.035 -12.244 1.00 95.00 427 ALA A O 1
ATOM 3344 N N . GLN A 1 428 ? 5.858 -8.667 -12.171 1.00 92.00 428 GLN A N 1
ATOM 3345 C CA . GLN A 1 428 ? 6.148 -8.338 -13.580 1.00 92.00 428 GLN A CA 1
ATOM 3346 C C . GLN A 1 428 ? 5.361 -9.238 -14.549 1.00 92.00 428 GLN A C 1
ATOM 3348 O O . GLN A 1 428 ? 4.844 -8.756 -15.554 1.00 92.00 428 GLN A O 1
ATOM 3353 N N . SER A 1 429 ? 5.242 -10.524 -14.208 1.00 88.31 429 SER A N 1
ATOM 3354 C CA . SER A 1 429 ? 4.664 -11.591 -15.030 1.00 88.31 429 SER A CA 1
ATOM 3355 C C . SER A 1 429 ? 3.836 -12.562 -14.175 1.00 88.31 429 SER A C 1
ATOM 3357 O O . SER A 1 429 ? 3.972 -12.586 -12.947 1.00 88.31 429 SER A O 1
ATOM 3359 N N . GLU A 1 430 ? 3.019 -13.420 -14.797 1.00 88.88 430 GLU A N 1
ATOM 3360 C CA . GLU A 1 430 ? 2.325 -14.498 -14.068 1.00 88.88 430 GLU A CA 1
ATOM 3361 C C . GLU A 1 430 ? 3.324 -15.528 -13.501 1.00 88.88 430 GLU A C 1
ATOM 3363 O O . GLU A 1 430 ? 3.141 -16.031 -12.396 1.00 88.88 430 GLU A O 1
ATOM 3368 N N . LEU A 1 431 ? 4.443 -15.771 -14.193 1.00 88.75 431 LEU A N 1
ATOM 3369 C CA . LEU A 1 431 ? 5.526 -16.632 -13.709 1.00 88.75 431 LEU A CA 1
ATOM 3370 C C . LEU A 1 431 ? 6.186 -16.059 -12.441 1.00 88.75 431 LEU A C 1
ATOM 3372 O O . LEU A 1 431 ? 6.512 -16.799 -11.511 1.00 88.75 431 LEU A O 1
ATOM 3376 N N . ASP A 1 432 ? 6.357 -14.741 -12.360 1.00 92.19 432 ASP A N 1
ATOM 3377 C CA . ASP A 1 432 ? 6.827 -14.076 -11.144 1.00 92.19 432 ASP A CA 1
ATOM 3378 C C . ASP A 1 432 ? 5.768 -14.092 -10.037 1.00 92.19 432 ASP A C 1
ATOM 3380 O O . ASP A 1 432 ? 6.114 -14.319 -8.875 1.00 92.19 432 ASP A O 1
ATOM 3384 N N . ALA A 1 433 ? 4.485 -13.952 -10.381 1.00 94.00 433 ALA A N 1
ATOM 3385 C CA . ALA A 1 433 ? 3.381 -14.108 -9.439 1.00 94.00 433 ALA A CA 1
ATOM 3386 C C . ALA A 1 433 ? 3.358 -15.523 -8.823 1.00 94.00 433 ALA A C 1
ATOM 3388 O O . ALA A 1 433 ? 3.304 -15.668 -7.599 1.00 94.00 433 ALA A O 1
ATOM 3389 N N . GLU A 1 434 ? 3.501 -16.579 -9.632 1.00 93.19 434 GLU A N 1
ATOM 3390 C CA . GLU A 1 434 ? 3.670 -17.959 -9.160 1.00 93.19 434 GLU A CA 1
ATOM 3391 C C . GLU A 1 434 ? 4.887 -18.117 -8.237 1.00 93.19 434 GLU A C 1
ATOM 3393 O O . GLU A 1 434 ? 4.777 -18.719 -7.164 1.00 93.19 434 GLU A O 1
ATOM 3398 N N . ARG A 1 435 ? 6.043 -17.544 -8.600 1.00 93.81 435 ARG A N 1
ATOM 3399 C CA . ARG A 1 435 ? 7.273 -17.618 -7.789 1.00 93.81 435 ARG A CA 1
ATOM 3400 C C . ARG A 1 435 ? 7.136 -16.886 -6.452 1.00 93.81 435 ARG A C 1
ATOM 3402 O O . ARG A 1 435 ? 7.609 -17.396 -5.434 1.00 93.81 435 ARG A O 1
ATOM 3409 N N . VAL A 1 436 ? 6.460 -15.738 -6.421 1.00 93.69 436 VAL A N 1
ATOM 3410 C CA . VAL A 1 436 ? 6.157 -14.970 -5.200 1.00 93.69 436 VAL A CA 1
ATOM 3411 C C . VAL A 1 436 ? 5.175 -15.729 -4.295 1.00 93.69 436 VAL A C 1
ATOM 3413 O O . VAL A 1 436 ? 5.422 -15.862 -3.092 1.00 93.69 436 VAL A O 1
ATOM 3416 N N . ARG A 1 437 ? 4.116 -16.325 -4.857 1.00 94.25 437 ARG A N 1
ATOM 3417 C CA . ARG A 1 437 ? 3.204 -17.224 -4.122 1.00 94.25 437 ARG A CA 1
ATOM 3418 C C . ARG A 1 437 ? 3.967 -18.439 -3.564 1.00 94.25 437 ARG A C 1
ATOM 3420 O O . ARG A 1 437 ? 3.828 -18.776 -2.388 1.00 94.25 437 ARG A O 1
ATOM 3427 N N . ALA A 1 438 ? 4.870 -19.043 -4.344 1.00 91.19 438 ALA A N 1
ATOM 3428 C CA . ALA A 1 438 ? 5.729 -20.151 -3.905 1.00 91.19 438 ALA A CA 1
ATOM 3429 C C . ALA A 1 438 ? 6.752 -19.758 -2.814 1.00 91.19 438 ALA A C 1
ATOM 3431 O O . ALA A 1 438 ? 7.108 -20.593 -1.974 1.00 91.19 438 ALA A O 1
ATOM 3432 N N . ALA A 1 439 ? 7.188 -18.493 -2.780 1.00 90.75 439 ALA A N 1
ATOM 3433 C CA . ALA A 1 439 ? 8.002 -17.910 -1.709 1.00 90.75 439 ALA A CA 1
ATOM 3434 C C . ALA A 1 439 ? 7.223 -17.683 -0.395 1.00 90.75 439 ALA A C 1
ATOM 3436 O O . ALA A 1 439 ? 7.837 -17.435 0.645 1.00 90.75 439 ALA A O 1
ATOM 3437 N N . GLY A 1 440 ? 5.893 -17.826 -0.415 1.00 89.38 440 GLY A N 1
ATOM 3438 C CA . GLY A 1 440 ? 5.027 -17.772 0.762 1.00 89.38 440 GLY A CA 1
ATOM 3439 C C . GLY A 1 440 ? 4.142 -16.530 0.870 1.00 89.38 440 GLY A C 1
ATOM 3440 O O . GLY A 1 440 ? 3.638 -16.279 1.962 1.00 89.38 440 GLY A O 1
ATOM 3441 N N . ALA A 1 441 ? 3.957 -15.763 -0.208 1.00 91.25 441 ALA A N 1
ATOM 3442 C CA . ALA A 1 441 ? 2.943 -14.710 -0.244 1.00 91.25 441 ALA A CA 1
ATOM 3443 C C . ALA A 1 441 ? 1.508 -15.289 -0.214 1.00 91.25 441 ALA A C 1
ATOM 3445 O O . ALA A 1 441 ? 1.280 -16.363 -0.784 1.00 91.25 441 ALA A O 1
ATOM 3446 N N . PRO A 1 442 ? 0.534 -14.592 0.401 1.00 87.50 442 PRO A N 1
ATOM 3447 C CA . PRO A 1 442 ? -0.889 -14.887 0.228 1.00 87.50 442 PRO A CA 1
ATOM 3448 C C . PRO A 1 442 ? -1.303 -14.824 -1.251 1.00 87.50 442 PRO A C 1
ATOM 3450 O O . PRO A 1 442 ? -0.810 -13.991 -2.005 1.00 87.50 442 PRO A O 1
ATOM 3453 N N . ALA A 1 443 ? -2.215 -15.696 -1.687 1.00 84.44 443 ALA A N 1
ATOM 3454 C CA . ALA A 1 443 ? -2.688 -15.686 -3.077 1.00 84.44 443 ALA A CA 1
ATOM 3455 C C . ALA A 1 443 ? -3.614 -14.489 -3.365 1.00 84.44 443 ALA A C 1
ATOM 3457 O O . ALA A 1 443 ? -3.630 -13.983 -4.481 1.00 84.44 443 ALA A O 1
ATOM 3458 N N . ASP A 1 444 ? -4.332 -14.021 -2.340 1.00 85.81 444 ASP A N 1
ATOM 3459 C CA . ASP A 1 444 ? -5.207 -12.846 -2.341 1.00 85.81 444 ASP A CA 1
ATOM 3460 C C . ASP A 1 444 ? -4.451 -11.504 -2.379 1.00 85.81 444 ASP A C 1
ATOM 3462 O O . ASP A 1 444 ? -5.079 -10.475 -2.597 1.00 85.81 444 ASP A O 1
ATOM 3466 N N . SER A 1 445 ? -3.119 -11.504 -2.226 1.00 88.50 445 SER A N 1
ATOM 3467 C CA . SER A 1 445 ? -2.277 -10.298 -2.274 1.00 88.50 445 SER A CA 1
ATOM 3468 C C . SER A 1 445 ? -1.226 -10.320 -3.397 1.00 88.50 445 SER A C 1
ATOM 3470 O O . SER A 1 445 ? -0.204 -9.647 -3.267 1.00 88.50 445 SER A O 1
ATOM 3472 N N . VAL A 1 446 ? -1.398 -11.128 -4.455 1.00 94.75 446 VAL A N 1
ATOM 3473 C CA . VAL A 1 446 ? -0.431 -11.232 -5.572 1.00 94.75 446 VAL A CA 1
ATOM 3474 C C . VAL A 1 446 ? -1.130 -11.167 -6.931 1.00 94.75 446 VAL A C 1
ATOM 3476 O O . VAL A 1 446 ? -1.710 -12.156 -7.398 1.00 94.75 446 VAL A O 1
ATOM 3479 N N . SER A 1 447 ? -0.987 -10.018 -7.584 1.00 93.75 447 SER A N 1
ATOM 3480 C CA . SER A 1 447 ? -1.513 -9.673 -8.906 1.00 93.75 447 SER A CA 1
ATOM 3481 C C . SER A 1 447 ? -0.376 -9.505 -9.926 1.00 93.75 447 SER A C 1
ATOM 3483 O O . SER A 1 447 ? 0.800 -9.398 -9.567 1.00 93.75 447 SER A O 1
ATOM 3485 N N . VAL A 1 448 ? -0.706 -9.481 -11.221 1.00 93.69 448 VAL A N 1
ATOM 3486 C CA . VAL A 1 448 ? 0.251 -9.127 -12.282 1.00 93.69 448 VAL A CA 1
ATOM 3487 C C . VAL A 1 448 ? 0.110 -7.638 -12.582 1.00 93.69 448 VAL A C 1
ATOM 3489 O O . VAL A 1 448 ? -0.874 -7.202 -13.173 1.00 93.69 448 VAL A O 1
ATOM 3492 N N . GLY A 1 449 ? 1.104 -6.851 -12.171 1.00 89.19 449 GLY A N 1
ATOM 3493 C CA . GLY A 1 449 ? 1.169 -5.419 -12.467 1.00 89.19 449 GLY A CA 1
ATOM 3494 C C . GLY A 1 449 ? 1.719 -5.111 -13.860 1.00 89.19 449 GLY A C 1
ATOM 3495 O O . GLY A 1 449 ? 1.417 -4.054 -14.416 1.00 89.19 449 GLY A O 1
ATOM 3496 N N . GLY A 1 450 ? 2.490 -6.030 -14.446 1.00 89.38 450 GLY A N 1
ATOM 3497 C CA . GLY A 1 450 ? 3.304 -5.768 -15.635 1.00 89.38 450 GLY A CA 1
ATOM 3498 C C . GLY A 1 450 ? 4.665 -5.163 -15.275 1.00 89.38 450 GLY A C 1
ATOM 3499 O O . GLY A 1 450 ? 4.983 -4.967 -14.100 1.00 89.38 450 GLY A O 1
ATOM 3500 N N . ASN A 1 451 ? 5.487 -4.883 -16.288 1.00 89.88 451 ASN A N 1
ATOM 3501 C CA . ASN A 1 451 ? 6.868 -4.441 -16.097 1.00 89.88 451 ASN A CA 1
ATOM 3502 C C . ASN A 1 451 ? 7.013 -2.926 -16.301 1.00 89.88 451 ASN A C 1
ATOM 3504 O O . ASN A 1 451 ? 6.819 -2.431 -17.408 1.00 89.88 451 ASN A O 1
ATOM 3508 N N . LEU A 1 452 ? 7.456 -2.196 -15.274 1.00 89.50 452 LEU A N 1
ATOM 3509 C CA . LEU A 1 452 ? 7.735 -0.753 -15.355 1.00 89.50 452 LEU A CA 1
ATOM 3510 C C . LEU A 1 452 ? 8.782 -0.398 -16.423 1.00 89.50 452 LEU A C 1
ATOM 3512 O O . LEU A 1 452 ? 8.837 0.742 -16.871 1.00 89.50 452 LEU A O 1
ATOM 3516 N N . LYS A 1 453 ? 9.603 -1.362 -16.866 1.00 83.44 453 LYS A N 1
ATOM 3517 C CA . LYS A 1 453 ? 10.557 -1.185 -17.979 1.00 83.44 453 LYS A CA 1
ATOM 3518 C C . LYS A 1 453 ? 9.875 -0.873 -19.312 1.00 83.44 453 LYS A C 1
ATOM 3520 O O . LYS A 1 453 ? 10.562 -0.467 -20.240 1.00 83.44 453 LYS A O 1
ATOM 3525 N N . TYR A 1 454 ? 8.565 -1.090 -19.417 1.00 84.00 454 TYR A N 1
ATOM 3526 C CA . TYR A 1 454 ? 7.800 -0.960 -20.656 1.00 84.00 454 TYR A CA 1
ATOM 3527 C C . TYR A 1 454 ? 7.001 0.354 -20.721 1.00 84.00 454 TYR A C 1
ATOM 3529 O O . TYR A 1 454 ? 6.490 0.701 -21.776 1.00 84.00 454 TYR A O 1
ATOM 3537 N N . ASP A 1 455 ? 6.906 1.108 -19.619 1.00 80.50 455 ASP A N 1
ATOM 3538 C CA . ASP A 1 455 ? 6.034 2.289 -19.508 1.00 80.50 455 ASP A CA 1
ATOM 3539 C C . ASP A 1 455 ? 6.594 3.588 -20.104 1.00 80.50 455 ASP A C 1
ATOM 3541 O O . ASP A 1 455 ? 5.870 4.584 -20.135 1.00 80.50 455 ASP A O 1
ATOM 3545 N N . PHE A 1 456 ? 7.836 3.584 -20.597 1.00 75.19 456 PHE A N 1
ATOM 3546 C CA . PHE A 1 456 ? 8.469 4.749 -21.224 1.00 75.19 456 PHE A CA 1
ATOM 3547 C C . PHE A 1 456 ? 7.584 5.342 -22.333 1.00 75.19 456 PHE A C 1
ATOM 3549 O O . PHE A 1 456 ? 6.928 4.603 -23.071 1.00 75.19 456 PHE A O 1
ATOM 3556 N N . ASP A 1 457 ? 7.544 6.672 -22.453 1.00 65.19 457 ASP A N 1
ATOM 3557 C CA . ASP A 1 457 ? 6.738 7.318 -23.488 1.00 65.19 457 ASP A CA 1
ATOM 3558 C C . ASP A 1 457 ? 7.577 7.741 -24.694 1.00 65.19 457 ASP A C 1
ATOM 3560 O O . ASP A 1 457 ? 8.486 8.563 -24.590 1.00 65.19 457 ASP A O 1
ATOM 3564 N N . ALA A 1 458 ? 7.241 7.184 -25.856 1.00 59.00 458 ALA A N 1
ATOM 3565 C CA . ALA A 1 458 ? 7.861 7.544 -27.125 1.00 59.00 458 ALA A CA 1
ATOM 3566 C C . ALA A 1 458 ? 7.492 8.971 -27.581 1.00 59.00 458 ALA A C 1
ATOM 3568 O O . ALA A 1 458 ? 8.201 9.542 -28.403 1.00 59.00 458 ALA A O 1
ATOM 3569 N N . LYS A 1 459 ? 6.414 9.573 -27.050 1.00 55.47 459 LYS A N 1
ATOM 3570 C CA . LYS A 1 459 ? 5.956 10.918 -27.450 1.00 55.47 459 LYS A CA 1
ATOM 3571 C C . LYS A 1 459 ? 6.864 12.050 -26.967 1.00 55.47 459 LYS A C 1
ATOM 3573 O O . LYS A 1 459 ? 6.897 13.099 -27.603 1.00 55.47 459 LYS A O 1
ATOM 3578 N N . ASP A 1 460 ? 7.608 11.836 -25.882 1.00 54.31 460 ASP A N 1
ATOM 3579 C CA . ASP A 1 460 ? 8.568 12.816 -25.356 1.00 54.31 460 ASP A CA 1
ATOM 3580 C C . ASP A 1 460 ? 9.899 12.809 -26.145 1.00 54.31 460 ASP A C 1
ATOM 3582 O O . ASP A 1 460 ? 10.695 13.744 -26.044 1.00 54.31 460 ASP A O 1
ATOM 3586 N N . ALA A 1 461 ? 10.153 11.769 -26.949 1.00 65.62 461 ALA A N 1
ATOM 3587 C CA . ALA A 1 461 ? 11.408 11.551 -27.668 1.00 65.62 461 ALA A CA 1
ATOM 3588 C C . ALA A 1 461 ? 11.419 12.244 -29.046 1.00 65.62 461 ALA A C 1
ATOM 3590 O O . ALA A 1 461 ? 11.326 11.596 -30.089 1.00 65.62 461 ALA A O 1
ATOM 3591 N N . GLN A 1 462 ? 11.545 13.574 -29.061 1.00 75.62 462 GLN A N 1
ATOM 3592 C CA . GLN A 1 462 ? 11.671 14.343 -30.307 1.00 75.62 462 GLN A CA 1
ATOM 3593 C C . GLN A 1 462 ? 12.966 14.006 -31.064 1.00 75.62 462 GLN A C 1
ATOM 3595 O O . GLN A 1 462 ? 14.054 14.060 -30.493 1.00 75.62 462 GLN A O 1
ATOM 3600 N N . THR A 1 463 ? 12.859 13.726 -32.367 1.00 83.06 463 THR A N 1
ATOM 3601 C CA . THR A 1 463 ? 14.020 13.527 -33.248 1.00 83.06 463 THR A CA 1
ATOM 3602 C C . THR A 1 463 ? 14.912 14.781 -33.276 1.00 83.06 463 THR A C 1
ATOM 3604 O O . THR A 1 463 ? 14.404 15.869 -33.593 1.00 83.06 463 THR A O 1
ATOM 3607 N N . PRO A 1 464 ? 16.232 14.657 -33.014 1.00 86.50 464 PRO A N 1
ATOM 3608 C CA . PRO A 1 464 ? 17.179 15.767 -33.074 1.00 86.50 464 PRO A CA 1
ATOM 3609 C C . PRO A 1 464 ? 17.135 16.478 -34.425 1.00 86.50 464 PRO A C 1
ATOM 3611 O O . PRO A 1 464 ? 17.149 15.823 -35.469 1.00 86.50 464 PRO A O 1
ATOM 3614 N N . ALA A 1 465 ? 17.118 17.816 -34.407 1.00 86.94 465 ALA A N 1
ATOM 3615 C CA . ALA A 1 465 ? 16.998 18.625 -35.621 1.00 86.94 465 ALA A CA 1
ATOM 3616 C C . ALA A 1 465 ? 18.044 18.235 -36.669 1.00 86.94 465 ALA A C 1
ATOM 3618 O O . ALA A 1 465 ? 17.678 17.735 -37.722 1.00 86.94 465 ALA A O 1
ATOM 3619 N N . ALA A 1 466 ? 19.327 18.264 -36.304 1.00 88.00 466 ALA A N 1
ATOM 3620 C CA . ALA A 1 466 ? 20.421 17.938 -37.213 1.00 88.00 466 ALA A CA 1
ATOM 3621 C C . ALA A 1 466 ? 20.342 16.531 -37.858 1.00 88.00 466 ALA A C 1
ATOM 3623 O O . ALA A 1 466 ? 20.914 16.334 -38.925 1.00 88.00 466 ALA A O 1
ATOM 3624 N N . VAL A 1 467 ? 19.627 15.562 -37.263 1.00 89.25 467 VAL A N 1
ATOM 3625 C CA . VAL A 1 467 ? 19.391 14.237 -37.876 1.00 89.25 467 VAL A CA 1
ATOM 3626 C C . VAL A 1 467 ? 18.215 14.275 -38.856 1.00 89.25 467 VAL A C 1
ATOM 3628 O O . VAL A 1 467 ? 18.309 13.717 -39.946 1.00 89.25 467 VAL A O 1
ATOM 3631 N N . ARG A 1 468 ? 17.121 14.961 -38.505 1.00 89.06 468 ARG A N 1
ATOM 3632 C CA . ARG A 1 468 ? 15.988 15.201 -39.417 1.00 89.06 468 ARG A CA 1
ATOM 3633 C C . ARG A 1 468 ? 16.419 16.018 -40.635 1.00 89.06 468 ARG A C 1
ATOM 3635 O O . ARG A 1 468 ? 16.034 15.692 -41.752 1.00 89.06 468 ARG A O 1
ATOM 3642 N N . ASP A 1 469 ? 17.221 17.050 -40.411 1.00 89.69 469 ASP A N 1
ATOM 3643 C CA . ASP A 1 469 ? 17.676 17.975 -41.443 1.00 89.69 469 ASP A CA 1
ATOM 3644 C C . ASP A 1 469 ? 18.676 17.265 -42.385 1.00 89.69 469 ASP A C 1
ATOM 3646 O O . ASP A 1 469 ? 18.584 17.410 -43.603 1.00 89.69 469 ASP A O 1
ATOM 3650 N N . LEU A 1 470 ? 19.540 16.387 -41.847 1.00 90.00 470 LEU A N 1
ATOM 3651 C CA . LEU A 1 470 ? 20.381 15.473 -42.634 1.00 90.00 470 LEU A CA 1
ATOM 3652 C C . LEU A 1 470 ? 19.548 14.491 -43.477 1.00 90.00 470 LEU A C 1
ATOM 3654 O O . LEU A 1 470 ? 19.838 14.315 -44.656 1.00 90.00 470 LEU A O 1
ATOM 3658 N N . LEU A 1 471 ? 18.510 13.865 -42.910 1.00 91.12 471 LEU A N 1
ATOM 3659 C CA . LEU A 1 471 ? 17.622 12.958 -43.654 1.00 91.12 471 LEU A CA 1
ATOM 3660 C C . LEU A 1 471 ? 16.882 13.677 -44.790 1.00 91.12 471 LEU A C 1
ATOM 3662 O O . LEU A 1 471 ? 16.795 13.139 -45.892 1.00 91.12 471 LEU A O 1
ATOM 3666 N N . ALA A 1 472 ? 16.396 14.896 -44.542 1.00 89.88 472 ALA A N 1
ATOM 3667 C CA . ALA A 1 472 ? 15.735 15.719 -45.551 1.00 89.88 472 ALA A CA 1
ATOM 3668 C C . ALA A 1 472 ? 16.686 16.135 -46.689 1.00 89.88 472 ALA A C 1
ATOM 3670 O O . ALA A 1 472 ? 16.264 16.195 -47.841 1.00 89.88 472 ALA A O 1
ATOM 3671 N N . ALA A 1 473 ? 17.961 16.387 -46.379 1.00 89.62 473 ALA A N 1
ATOM 3672 C CA . ALA A 1 473 ? 18.982 16.739 -47.364 1.00 89.62 473 ALA A CA 1
ATOM 3673 C C . ALA A 1 473 ? 19.525 15.525 -48.147 1.00 89.62 473 ALA A C 1
ATOM 3675 O O . ALA A 1 473 ? 19.853 15.652 -49.324 1.00 89.62 473 ALA A O 1
ATOM 3676 N N . LEU A 1 474 ? 19.609 14.348 -47.514 1.00 91.00 474 LEU A N 1
ATOM 3677 C CA . LEU A 1 474 ? 20.024 13.100 -48.163 1.00 91.00 474 LEU A CA 1
ATOM 3678 C C . LEU A 1 474 ? 18.936 12.512 -49.068 1.00 91.00 474 LEU A C 1
ATOM 3680 O O . LEU A 1 474 ? 19.267 11.955 -50.116 1.00 91.00 474 LEU A O 1
ATOM 3684 N N . ALA A 1 475 ? 17.669 12.606 -48.646 1.00 92.25 475 ALA A N 1
ATOM 3685 C CA . ALA A 1 475 ? 16.512 11.940 -49.248 1.00 92.25 475 ALA A CA 1
ATOM 3686 C C . ALA A 1 475 ? 16.779 10.450 -49.583 1.00 92.25 475 ALA A C 1
ATOM 3688 O O . ALA A 1 475 ? 16.773 10.084 -50.761 1.00 92.25 475 ALA A O 1
ATOM 3689 N N . PRO A 1 476 ? 17.093 9.597 -48.587 1.00 94.00 476 PRO A N 1
ATOM 3690 C CA . PRO A 1 476 ? 17.361 8.181 -48.818 1.00 94.00 476 PRO A CA 1
ATOM 3691 C C . PRO A 1 476 ? 16.088 7.420 -49.212 1.00 94.00 476 PRO A C 1
ATOM 3693 O O . PRO A 1 476 ? 15.006 7.702 -48.701 1.00 94.00 476 PRO A O 1
ATOM 3696 N N . ASP A 1 477 ? 16.245 6.411 -50.067 1.00 91.56 477 ASP A N 1
ATOM 3697 C CA . ASP A 1 477 ? 15.144 5.565 -50.551 1.00 91.56 477 ASP A CA 1
ATOM 3698 C C . ASP A 1 477 ? 14.805 4.433 -49.550 1.00 91.56 477 ASP A C 1
ATOM 3700 O O . ASP A 1 477 ? 13.782 3.766 -49.692 1.00 91.56 477 ASP A O 1
ATOM 3704 N N . ALA A 1 478 ? 15.677 4.203 -48.557 1.00 95.00 478 ALA A N 1
ATOM 3705 C CA . ALA A 1 478 ? 15.467 3.307 -47.417 1.00 95.00 478 ALA A CA 1
ATOM 3706 C C . ALA A 1 478 ? 16.364 3.700 -46.224 1.00 95.00 478 ALA A C 1
ATOM 3708 O O . ALA A 1 478 ? 17.548 4.014 -46.399 1.00 95.00 478 ALA A O 1
ATOM 3709 N N . VAL A 1 479 ? 15.832 3.629 -45.001 1.00 97.06 479 VAL A N 1
ATOM 3710 C CA . VAL A 1 479 ? 16.560 3.868 -43.743 1.00 97.06 479 VAL A CA 1
ATOM 3711 C C . VAL A 1 479 ? 16.547 2.606 -42.878 1.00 97.06 479 VAL A C 1
ATOM 3713 O O . VAL A 1 479 ? 15.535 2.245 -42.280 1.00 97.06 479 VAL A O 1
ATOM 3716 N N . ILE A 1 480 ? 17.693 1.941 -42.760 1.00 97.94 480 ILE A N 1
ATOM 3717 C CA . ILE A 1 480 ? 17.867 0.744 -41.926 1.00 97.94 480 ILE A CA 1
ATOM 3718 C C . ILE A 1 480 ? 18.497 1.153 -40.593 1.00 97.94 480 ILE A C 1
ATOM 3720 O O . ILE A 1 480 ? 19.469 1.904 -40.591 1.00 97.94 480 ILE A O 1
ATOM 3724 N N . LEU A 1 481 ? 17.994 0.670 -39.452 1.00 98.12 481 LEU A N 1
ATOM 3725 C CA . LEU A 1 481 ? 18.510 1.054 -38.128 1.00 98.12 481 LEU A CA 1
ATOM 3726 C C . LEU A 1 481 ? 18.923 -0.158 -37.281 1.00 98.12 481 LEU A C 1
ATOM 3728 O O . LEU A 1 481 ? 18.116 -1.037 -36.992 1.00 98.12 481 LEU A O 1
ATOM 3732 N N . ALA A 1 482 ? 20.173 -0.171 -36.817 1.00 97.50 482 ALA A N 1
ATOM 3733 C CA . ALA A 1 482 ? 20.733 -1.157 -35.896 1.00 97.50 482 ALA A CA 1
ATOM 3734 C C . ALA A 1 482 ? 20.912 -0.551 -34.489 1.00 97.50 482 ALA A C 1
ATOM 3736 O O . ALA A 1 482 ? 21.841 0.216 -34.224 1.00 97.50 482 ALA A O 1
ATOM 3737 N N . GLY A 1 483 ? 19.987 -0.866 -33.578 1.00 95.56 483 GLY A N 1
ATOM 3738 C CA . GLY A 1 483 ? 19.882 -0.246 -32.254 1.00 95.56 483 GLY A CA 1
ATOM 3739 C C . GLY A 1 483 ? 20.510 -1.073 -31.129 1.00 95.56 483 GLY A C 1
ATOM 3740 O O . GLY A 1 483 ? 20.190 -2.249 -30.966 1.00 95.56 483 GLY A O 1
ATOM 3741 N N . SER A 1 484 ? 21.343 -0.442 -30.292 1.00 93.94 484 SER A N 1
ATOM 3742 C CA . SER A 1 484 ? 22.091 -1.087 -29.195 1.00 93.94 484 SER A CA 1
ATOM 3743 C C . SER A 1 484 ? 22.976 -2.257 -29.658 1.00 93.94 484 SER A C 1
ATOM 3745 O O . SER A 1 484 ? 22.937 -3.330 -29.056 1.00 93.94 484 SER A O 1
ATOM 3747 N N . THR A 1 485 ? 23.774 -2.062 -30.712 1.00 95.19 485 THR A N 1
ATOM 3748 C CA . THR A 1 485 ? 24.723 -3.088 -31.185 1.00 95.19 485 THR A CA 1
ATOM 3749 C C . THR A 1 485 ? 25.794 -3.410 -30.141 1.00 95.19 485 THR A C 1
ATOM 3751 O O . THR A 1 485 ? 26.132 -2.591 -29.272 1.00 95.19 485 THR A O 1
ATOM 3754 N N . ARG A 1 486 ? 26.291 -4.646 -30.202 1.00 93.00 486 ARG A N 1
ATOM 3755 C CA . ARG A 1 486 ? 27.339 -5.185 -29.338 1.00 93.00 486 ARG A CA 1
ATOM 3756 C C . ARG A 1 486 ? 28.571 -5.615 -30.119 1.00 93.00 486 ARG A C 1
ATOM 3758 O O . ARG A 1 486 ? 28.592 -5.633 -31.342 1.00 93.00 486 ARG A O 1
ATOM 3765 N N . GLU A 1 487 ? 29.580 -5.979 -29.343 1.00 86.81 487 GLU A N 1
ATOM 3766 C CA . GLU A 1 487 ? 30.819 -6.598 -29.779 1.00 86.81 487 GLU A CA 1
ATOM 3767 C C . GLU A 1 487 ? 30.530 -7.708 -30.812 1.00 86.81 487 GLU A C 1
ATOM 3769 O O . GLU A 1 487 ? 29.672 -8.578 -30.599 1.00 86.81 487 GLU A O 1
ATOM 3774 N N . ASP A 1 488 ? 31.230 -7.620 -31.945 1.00 87.75 488 ASP A N 1
ATOM 3775 C CA . ASP A 1 488 ? 31.124 -8.487 -33.124 1.00 87.75 488 ASP A CA 1
ATOM 3776 C C . ASP A 1 488 ? 29.759 -8.473 -33.859 1.00 87.75 488 ASP A C 1
ATOM 3778 O O . ASP A 1 488 ? 29.474 -9.378 -34.645 1.00 87.75 488 ASP A O 1
ATOM 3782 N N . GLU A 1 489 ? 28.899 -7.464 -33.645 1.00 94.00 489 GLU A N 1
ATOM 3783 C CA . GLU A 1 489 ? 27.629 -7.305 -34.386 1.00 94.00 489 GLU A CA 1
ATOM 3784 C C . GLU A 1 489 ? 27.666 -6.221 -35.476 1.00 94.00 489 GLU A C 1
ATOM 3786 O O . GLU A 1 489 ? 26.927 -6.339 -36.455 1.00 94.00 489 GLU A O 1
ATOM 3791 N N . GLU A 1 490 ? 28.512 -5.186 -35.366 1.00 94.88 490 GLU A N 1
ATOM 3792 C CA . GLU A 1 490 ? 28.509 -4.073 -36.334 1.00 94.88 490 GLU A CA 1
ATOM 3793 C C . GLU A 1 490 ? 28.912 -4.500 -37.758 1.00 94.88 490 GLU A C 1
ATOM 3795 O O . GLU A 1 490 ? 28.269 -4.090 -38.724 1.00 94.88 490 GLU A O 1
ATOM 3800 N N . ALA A 1 491 ? 29.926 -5.360 -37.912 1.00 93.00 491 ALA A N 1
ATOM 3801 C CA . ALA A 1 491 ? 30.377 -5.820 -39.230 1.00 93.00 491 ALA A CA 1
ATOM 3802 C C . ALA A 1 491 ? 29.374 -6.774 -39.931 1.00 93.00 491 ALA A C 1
ATOM 3804 O O . ALA A 1 491 ? 29.111 -6.576 -41.121 1.00 93.00 491 ALA A O 1
ATOM 3805 N N . PRO A 1 492 ? 28.740 -7.755 -39.249 1.00 94.00 492 PRO A N 1
ATOM 3806 C CA . PRO A 1 492 ? 27.616 -8.503 -39.822 1.00 94.00 492 PRO A CA 1
ATOM 3807 C C . PRO A 1 492 ? 26.428 -7.619 -40.235 1.00 94.00 492 PRO A C 1
ATOM 3809 O O . PRO A 1 492 ? 25.864 -7.828 -41.308 1.00 94.00 492 PRO A O 1
ATOM 3812 N N . VAL A 1 493 ? 26.084 -6.606 -39.430 1.00 96.75 493 VAL A N 1
ATOM 3813 C CA . VAL A 1 493 ? 25.048 -5.608 -39.760 1.00 96.75 493 VAL A CA 1
ATOM 3814 C C . VAL A 1 493 ? 25.417 -4.815 -41.018 1.00 96.75 493 VAL A C 1
ATOM 3816 O O . VAL A 1 493 ? 24.582 -4.665 -41.910 1.00 96.75 493 VAL A O 1
ATOM 3819 N N . ALA A 1 494 ? 26.666 -4.353 -41.131 1.00 96.44 494 ALA A N 1
ATOM 3820 C CA . ALA A 1 494 ? 27.150 -3.633 -42.307 1.00 96.44 494 ALA A CA 1
ATOM 3821 C C . ALA A 1 494 ? 27.095 -4.500 -43.577 1.00 96.44 494 ALA A C 1
ATOM 3823 O O . ALA A 1 494 ? 26.643 -4.041 -44.623 1.00 96.44 494 ALA A O 1
ATOM 3824 N N . ARG A 1 495 ? 27.478 -5.781 -43.479 1.00 95.44 495 ARG A N 1
ATOM 3825 C CA . ARG A 1 495 ? 27.391 -6.738 -44.591 1.00 95.44 495 ARG A CA 1
ATOM 3826 C C . ARG A 1 495 ? 25.948 -6.959 -45.056 1.00 95.44 495 ARG A C 1
ATOM 3828 O O . ARG A 1 495 ? 25.684 -6.857 -46.249 1.00 95.44 495 ARG A O 1
ATOM 3835 N N . ALA A 1 496 ? 25.022 -7.194 -44.127 1.00 96.62 496 ALA A N 1
ATOM 3836 C CA . ALA A 1 496 ? 23.597 -7.325 -44.434 1.00 96.62 496 ALA A CA 1
ATOM 3837 C C . ALA A 1 496 ? 23.014 -6.051 -45.079 1.00 96.62 496 ALA A C 1
ATOM 3839 O O . ALA A 1 496 ? 22.130 -6.125 -45.929 1.00 96.62 496 ALA A O 1
ATOM 3840 N N . PHE A 1 497 ? 23.531 -4.875 -44.713 1.00 97.62 497 PHE A N 1
ATOM 3841 C CA . PHE A 1 497 ? 23.135 -3.607 -45.319 1.00 97.62 497 PHE A CA 1
ATOM 3842 C C . PHE A 1 497 ? 23.675 -3.434 -46.750 1.00 97.62 497 PHE A C 1
ATOM 3844 O O . PHE A 1 497 ? 22.959 -2.924 -47.606 1.00 97.62 497 PHE A O 1
ATOM 3851 N N . LEU A 1 498 ? 24.884 -3.912 -47.060 1.00 96.06 498 LEU A N 1
ATOM 3852 C CA . LEU A 1 498 ? 25.415 -3.893 -48.433 1.00 96.06 498 LEU A CA 1
ATOM 3853 C C . LEU A 1 498 ? 24.577 -4.749 -49.403 1.00 96.06 498 LEU A C 1
ATOM 3855 O O . LEU A 1 498 ? 24.454 -4.411 -50.580 1.00 96.06 498 LEU A O 1
ATOM 3859 N N . GLU A 1 499 ? 23.938 -5.812 -48.911 1.00 95.56 499 GLU A N 1
ATOM 3860 C CA . GLU A 1 499 ? 22.967 -6.598 -49.687 1.00 95.56 499 GLU A CA 1
ATOM 3861 C C . GLU A 1 499 ? 21.685 -5.794 -49.984 1.00 95.56 499 GLU A C 1
ATOM 3863 O O . GLU A 1 499 ? 21.137 -5.901 -51.082 1.00 95.56 499 GLU A O 1
ATOM 3868 N N . VAL A 1 500 ? 21.251 -4.920 -49.064 1.00 95.81 500 VAL A N 1
ATOM 3869 C CA . VAL A 1 500 ? 20.158 -3.957 -49.303 1.00 95.81 500 VAL A CA 1
ATOM 3870 C C . VAL A 1 500 ? 20.567 -2.902 -50.336 1.00 95.81 500 VAL A C 1
ATOM 3872 O O . VAL A 1 500 ? 19.825 -2.653 -51.287 1.00 95.81 500 VAL A O 1
ATOM 3875 N N . VAL A 1 501 ? 21.774 -2.339 -50.209 1.00 96.06 501 VAL A N 1
ATOM 3876 C CA . VAL A 1 501 ? 22.350 -1.352 -51.145 1.00 96.06 501 VAL A CA 1
ATOM 3877 C C . VAL A 1 501 ? 22.369 -1.862 -52.590 1.00 96.06 501 VAL A C 1
ATOM 3879 O O . VAL A 1 501 ? 22.118 -1.086 -53.510 1.00 96.06 501 VAL A O 1
ATOM 3882 N N . ALA A 1 502 ? 22.586 -3.163 -52.807 1.00 93.81 502 ALA A N 1
ATOM 3883 C CA . ALA A 1 502 ? 22.580 -3.772 -54.140 1.00 93.81 502 ALA A CA 1
ATOM 3884 C C . ALA A 1 502 ? 21.219 -3.699 -54.874 1.00 93.81 502 ALA A C 1
ATOM 3886 O O . ALA A 1 502 ? 21.173 -3.930 -56.083 1.00 93.81 502 ALA A O 1
ATOM 3887 N N . ARG A 1 503 ? 20.119 -3.377 -54.175 1.00 93.81 503 ARG A N 1
ATOM 3888 C CA . ARG A 1 503 ? 18.799 -3.082 -54.774 1.00 93.81 503 ARG A CA 1
ATOM 3889 C C . ARG A 1 503 ? 18.314 -1.655 -54.505 1.00 93.81 503 ARG A C 1
ATOM 3891 O O . ARG A 1 503 ? 17.618 -1.090 -55.341 1.00 93.81 503 ARG A O 1
ATOM 3898 N N . HIS A 1 504 ? 18.706 -1.071 -53.375 1.00 94.81 504 HIS A N 1
ATOM 3899 C CA . HIS A 1 504 ? 18.352 0.279 -52.940 1.00 94.81 504 HIS A CA 1
ATOM 3900 C C . HIS A 1 504 ? 19.641 1.109 -52.770 1.00 94.81 504 HIS A C 1
ATOM 3902 O O . HIS A 1 504 ? 20.094 1.320 -51.642 1.00 94.81 504 HIS A O 1
ATOM 3908 N N . PRO A 1 505 ? 20.281 1.578 -53.860 1.00 93.50 505 PRO A N 1
ATOM 3909 C CA . PRO A 1 505 ? 21.610 2.200 -53.791 1.00 93.50 505 PRO A CA 1
ATOM 3910 C C . PRO A 1 505 ? 21.640 3.485 -52.951 1.00 93.50 505 PRO A C 1
ATOM 3912 O O . PRO A 1 505 ? 22.669 3.821 -52.369 1.00 93.50 505 PRO A O 1
ATOM 3915 N N . ARG A 1 506 ? 20.502 4.175 -52.815 1.00 95.62 506 ARG A N 1
ATOM 3916 C CA . ARG A 1 506 ? 20.328 5.357 -51.959 1.00 95.62 506 ARG A CA 1
ATOM 3917 C C . ARG A 1 506 ? 19.876 4.996 -50.533 1.00 95.62 506 ARG A C 1
ATOM 3919 O O . ARG A 1 506 ? 19.022 5.671 -49.966 1.00 95.62 506 ARG A O 1
ATOM 3926 N N . SER A 1 507 ? 20.417 3.929 -49.949 1.00 96.31 507 SER A N 1
ATOM 3927 C CA . SER A 1 507 ? 20.101 3.540 -48.565 1.00 96.31 507 SER A CA 1
ATOM 3928 C C . SER A 1 507 ? 20.974 4.265 -47.535 1.00 96.31 507 SER A C 1
ATOM 3930 O O . SER A 1 507 ? 22.149 4.540 -47.787 1.00 96.31 507 SER A O 1
ATOM 3932 N N . LEU A 1 508 ? 20.430 4.489 -46.336 1.00 97.44 508 LEU A N 1
ATOM 3933 C CA . LEU A 1 508 ? 21.163 4.953 -45.153 1.00 97.44 508 LEU A CA 1
ATOM 3934 C C . LEU A 1 508 ? 21.102 3.903 -44.032 1.00 97.44 508 LEU A C 1
ATOM 3936 O O . LEU A 1 508 ? 20.019 3.446 -43.669 1.00 97.44 508 LEU A O 1
ATOM 3940 N N . LEU A 1 509 ? 22.253 3.570 -43.442 1.00 97.88 509 LEU A N 1
ATOM 3941 C CA . LEU A 1 509 ? 22.345 2.734 -42.241 1.00 97.88 509 LEU A CA 1
ATOM 3942 C C . LEU A 1 509 ? 22.520 3.613 -40.997 1.00 97.88 509 LEU A C 1
ATOM 3944 O O . LEU A 1 509 ? 23.465 4.386 -40.920 1.00 97.88 509 LEU A O 1
ATOM 3948 N N . VAL A 1 510 ? 21.665 3.481 -39.988 1.00 97.56 510 VAL A N 1
ATOM 3949 C CA . VAL A 1 510 ? 21.792 4.173 -38.696 1.00 97.56 510 VAL A CA 1
ATOM 3950 C C . VAL A 1 510 ? 22.241 3.165 -37.639 1.00 97.56 510 VAL A C 1
ATOM 3952 O O . VAL A 1 510 ? 21.508 2.228 -37.339 1.00 97.56 510 VAL A O 1
ATOM 3955 N N . VAL A 1 511 ? 23.426 3.336 -37.048 1.00 97.38 511 VAL A N 1
ATOM 3956 C CA . VAL A 1 511 ? 23.985 2.391 -36.058 1.00 97.38 511 VAL A CA 1
ATOM 3957 C C . VAL A 1 511 ? 24.148 3.071 -34.709 1.00 97.38 511 VAL A C 1
ATOM 3959 O O . VAL A 1 511 ? 24.776 4.120 -34.622 1.00 97.38 511 VAL A O 1
ATOM 3962 N N . ALA A 1 512 ? 23.624 2.468 -33.643 1.00 95.75 512 ALA A N 1
ATOM 3963 C CA . ALA A 1 512 ? 23.741 2.983 -32.279 1.00 95.75 512 ALA A CA 1
ATOM 3964 C C . ALA A 1 512 ? 24.403 1.947 -31.348 1.00 95.75 512 ALA A C 1
ATOM 3966 O O . ALA A 1 512 ? 23.693 1.101 -30.786 1.00 95.75 512 ALA A O 1
ATOM 3967 N N . PRO A 1 513 ? 25.737 1.995 -31.158 1.00 94.12 513 PRO A N 1
ATOM 3968 C CA . PRO A 1 513 ? 26.451 1.080 -30.273 1.00 94.12 513 PRO A CA 1
ATOM 3969 C C . PRO A 1 513 ? 26.015 1.214 -28.816 1.00 94.12 513 PRO A C 1
ATOM 3971 O O . PRO A 1 513 ? 25.696 2.300 -28.329 1.00 94.12 513 PRO A O 1
ATOM 3974 N N . ARG A 1 514 ? 26.016 0.099 -28.080 1.00 89.81 514 ARG A N 1
ATOM 3975 C CA . ARG A 1 514 ? 25.507 0.077 -26.702 1.00 89.81 514 ARG A CA 1
ATOM 3976 C C . ARG A 1 514 ? 26.388 0.811 -25.683 1.00 89.81 514 ARG A C 1
ATOM 3978 O O . ARG A 1 514 ? 25.863 1.254 -24.657 1.00 89.81 514 ARG A O 1
ATOM 3985 N N . HIS A 1 515 ? 27.696 0.898 -25.930 1.00 87.44 515 HIS A N 1
ATOM 3986 C CA . HIS A 1 515 ? 28.694 1.402 -24.979 1.00 87.44 515 HIS A CA 1
ATOM 3987 C C . HIS A 1 515 ? 29.511 2.550 -25.593 1.00 87.44 515 HIS A C 1
ATOM 3989 O O . HIS A 1 515 ? 30.091 2.344 -26.659 1.00 87.44 515 HIS A O 1
ATOM 3995 N N . PRO A 1 516 ? 29.644 3.714 -24.924 1.00 86.62 516 PRO A N 1
ATOM 3996 C CA . PRO A 1 516 ? 30.390 4.854 -25.467 1.00 86.62 516 PRO A CA 1
ATOM 3997 C C . PRO A 1 516 ? 31.863 4.586 -25.778 1.00 86.62 516 PRO A C 1
ATOM 3999 O O . PRO A 1 516 ? 32.422 5.212 -26.668 1.00 86.62 516 PRO A O 1
ATOM 4002 N N . GLN A 1 517 ? 32.495 3.643 -25.072 1.00 89.00 517 GLN A N 1
ATOM 4003 C CA . GLN A 1 517 ? 33.892 3.266 -25.311 1.00 89.00 517 GLN A CA 1
ATOM 4004 C C . GLN A 1 517 ? 34.114 2.636 -26.695 1.00 89.00 517 GLN A C 1
ATOM 4006 O O . GLN A 1 517 ? 35.244 2.610 -27.162 1.00 89.00 517 GLN A O 1
ATOM 4011 N N . ARG A 1 518 ? 33.050 2.136 -27.340 1.00 89.94 518 ARG A N 1
ATOM 4012 C CA . ARG A 1 518 ? 33.099 1.446 -28.637 1.00 89.94 518 ARG A CA 1
ATOM 4013 C C . ARG A 1 518 ? 32.700 2.324 -29.826 1.00 89.94 518 ARG A C 1
ATOM 4015 O O . ARG A 1 518 ? 32.530 1.804 -30.923 1.00 89.94 518 ARG A O 1
ATOM 4022 N N . PHE A 1 519 ? 32.502 3.631 -29.644 1.00 94.12 519 PHE A N 1
ATOM 4023 C CA . PHE A 1 519 ? 32.111 4.500 -30.761 1.00 94.12 519 PHE A CA 1
ATOM 4024 C C . PHE A 1 519 ? 33.201 4.578 -31.845 1.00 94.12 519 PHE A C 1
ATOM 4026 O O . PHE A 1 519 ? 32.874 4.571 -33.028 1.00 94.12 519 PHE A O 1
ATOM 4033 N N . ASP A 1 520 ? 34.482 4.554 -31.472 1.00 93.75 520 ASP A N 1
ATOM 4034 C CA . ASP A 1 520 ? 35.578 4.503 -32.446 1.00 93.75 520 ASP A CA 1
ATOM 4035 C C . ASP A 1 520 ? 35.674 3.127 -33.131 1.00 93.75 520 ASP A C 1
ATOM 4037 O O . ASP A 1 520 ? 35.639 3.067 -34.358 1.00 93.75 520 ASP A O 1
ATOM 4041 N N . GLU A 1 521 ? 35.642 2.025 -32.368 1.00 93.50 521 GLU A N 1
ATOM 4042 C CA . GLU A 1 521 ? 35.600 0.650 -32.908 1.00 93.50 521 GLU A CA 1
ATOM 4043 C C . GLU A 1 521 ? 34.446 0.440 -33.907 1.00 93.50 521 GLU A C 1
ATOM 4045 O O . GLU A 1 521 ? 34.611 -0.189 -34.951 1.00 93.50 521 GLU A O 1
ATOM 4050 N N . ALA A 1 522 ? 33.258 0.970 -33.598 1.00 94.12 522 ALA A N 1
ATOM 4051 C CA . ALA A 1 522 ? 32.087 0.868 -34.461 1.00 94.12 522 ALA A CA 1
ATOM 4052 C C . ALA A 1 522 ? 32.228 1.719 -35.735 1.00 94.12 522 ALA A C 1
ATOM 4054 O O . ALA A 1 522 ? 31.774 1.296 -36.797 1.00 94.12 522 ALA A O 1
ATOM 4055 N N . ALA A 1 523 ? 32.877 2.887 -35.657 1.00 94.38 523 ALA A N 1
ATOM 4056 C CA . ALA A 1 523 ? 33.201 3.683 -36.839 1.00 94.38 523 ALA A CA 1
ATOM 4057 C C . ALA A 1 523 ? 34.186 2.939 -37.756 1.00 94.38 523 ALA A C 1
ATOM 4059 O O . ALA A 1 523 ? 33.965 2.875 -38.965 1.00 94.38 523 ALA A O 1
ATOM 4060 N N . GLU A 1 524 ? 35.229 2.334 -37.184 1.00 94.31 524 GLU A N 1
ATOM 4061 C CA . GLU A 1 524 ? 36.219 1.536 -37.917 1.00 94.31 524 GLU A CA 1
ATOM 4062 C C . GLU A 1 524 ? 35.594 0.288 -38.556 1.00 94.31 524 GLU A C 1
ATOM 4064 O O . GLU A 1 524 ? 35.848 0.013 -39.727 1.00 94.31 524 GLU A O 1
ATOM 4069 N N . ALA A 1 525 ? 34.713 -0.426 -37.846 1.00 93.56 525 ALA A N 1
ATOM 4070 C CA . ALA A 1 525 ? 34.005 -1.592 -38.383 1.00 93.56 525 ALA A CA 1
ATOM 4071 C C . ALA A 1 525 ? 33.088 -1.245 -39.573 1.00 93.56 525 ALA A C 1
ATOM 4073 O O . ALA A 1 525 ? 32.994 -2.017 -40.528 1.00 93.56 525 ALA A O 1
ATOM 4074 N N . LEU A 1 526 ? 32.429 -0.080 -39.541 1.00 95.19 526 LEU A N 1
ATOM 4075 C CA . LEU A 1 526 ? 31.574 0.399 -40.634 1.00 95.19 526 LEU A CA 1
ATOM 4076 C C . LEU A 1 526 ? 32.396 0.902 -41.832 1.00 95.19 526 LEU A C 1
ATOM 4078 O O . LEU A 1 526 ? 32.073 0.580 -42.976 1.00 95.19 526 LEU A O 1
ATOM 4082 N N . ALA A 1 527 ? 33.488 1.629 -41.582 1.00 93.56 527 ALA A N 1
ATOM 4083 C CA . ALA A 1 527 ? 34.400 2.091 -42.627 1.00 93.56 527 ALA A CA 1
ATOM 4084 C C . ALA A 1 527 ? 35.145 0.919 -43.296 1.00 93.56 527 ALA A C 1
ATOM 4086 O O . ALA A 1 527 ? 35.287 0.891 -44.517 1.00 93.56 527 ALA A O 1
ATOM 4087 N N . GLY A 1 528 ? 35.548 -0.093 -42.521 1.00 92.56 528 GLY A N 1
ATOM 4088 C CA . GLY A 1 528 ? 36.166 -1.329 -43.014 1.00 92.56 528 GLY A CA 1
ATOM 4089 C C . GLY A 1 528 ? 35.232 -2.205 -43.858 1.00 92.56 528 GLY A C 1
ATOM 4090 O O . GLY A 1 528 ? 35.709 -3.011 -44.653 1.00 92.56 528 GLY A O 1
ATOM 4091 N N . ALA A 1 529 ? 33.914 -2.013 -43.747 1.00 90.31 529 ALA A N 1
ATOM 4092 C CA . ALA A 1 529 ? 32.924 -2.588 -44.658 1.00 90.31 529 ALA A CA 1
ATOM 4093 C C . ALA A 1 529 ? 32.740 -1.771 -45.959 1.00 90.31 529 ALA A C 1
ATOM 4095 O O . ALA A 1 529 ? 31.967 -2.173 -46.823 1.00 90.31 529 ALA A O 1
ATOM 4096 N N . GLY A 1 530 ? 33.435 -0.639 -46.122 1.00 89.75 530 GLY A N 1
ATOM 4097 C CA . GLY A 1 530 ? 33.356 0.218 -47.310 1.00 89.75 530 GLY A CA 1
ATOM 4098 C C . GLY A 1 530 ? 32.225 1.254 -47.291 1.00 89.75 530 GLY A C 1
ATOM 4099 O O . GLY A 1 530 ? 31.904 1.809 -48.339 1.00 89.75 530 GLY A O 1
ATOM 4100 N N . LEU A 1 531 ? 31.612 1.525 -46.133 1.00 91.81 531 LEU A N 1
ATOM 4101 C CA . LEU A 1 531 ? 30.565 2.544 -45.993 1.00 91.81 531 LEU A CA 1
ATOM 4102 C C . LEU A 1 531 ? 31.156 3.919 -45.649 1.00 91.81 531 LEU A C 1
ATOM 4104 O O . LEU A 1 531 ? 32.065 4.029 -44.827 1.00 91.81 531 LEU A O 1
ATOM 4108 N N . ALA A 1 532 ? 30.588 4.987 -46.215 1.00 92.44 532 ALA A N 1
ATOM 4109 C CA . ALA A 1 532 ? 30.898 6.356 -45.805 1.00 92.44 532 ALA A CA 1
ATOM 4110 C C . ALA A 1 532 ? 30.295 6.638 -44.415 1.00 92.44 532 ALA A C 1
ATOM 4112 O O . ALA A 1 532 ? 29.074 6.736 -44.277 1.00 92.44 532 ALA A O 1
ATOM 4113 N N . VAL A 1 533 ? 31.136 6.743 -43.379 1.00 94.62 533 VAL A N 1
ATOM 4114 C CA . VAL A 1 533 ? 30.688 6.900 -41.983 1.00 94.62 533 VAL A CA 1
ATOM 4115 C C . VAL A 1 533 ? 30.612 8.372 -41.575 1.00 94.62 533 VAL A C 1
ATOM 4117 O O . VAL A 1 533 ? 31.615 9.082 -41.570 1.00 94.62 533 VAL A O 1
ATOM 4120 N N . VAL A 1 534 ? 29.430 8.804 -41.142 1.00 94.06 534 VAL A N 1
ATOM 4121 C CA . VAL A 1 534 ? 29.175 10.099 -40.499 1.00 94.06 534 VAL A CA 1
ATOM 4122 C C . VAL A 1 534 ? 28.874 9.880 -39.022 1.00 94.06 534 VAL A C 1
ATOM 4124 O O . VAL A 1 534 ? 28.075 9.014 -38.674 1.00 94.06 534 VAL A O 1
ATOM 4127 N N . ARG A 1 535 ? 29.466 10.687 -38.136 1.00 94.44 535 ARG A N 1
ATOM 4128 C CA . ARG A 1 535 ? 29.154 10.666 -36.699 1.00 94.44 535 ARG A CA 1
ATOM 4129 C C . ARG A 1 535 ? 28.055 11.665 -36.350 1.00 94.44 535 ARG A C 1
ATOM 4131 O O . ARG A 1 535 ? 28.059 12.801 -36.821 1.00 94.44 535 ARG A O 1
ATOM 4138 N N . ARG A 1 536 ? 27.134 11.263 -35.473 1.00 93.12 536 ARG A N 1
ATOM 4139 C CA . ARG A 1 536 ? 26.047 12.094 -34.933 1.00 93.12 536 ARG A CA 1
ATOM 4140 C C . ARG A 1 536 ? 26.584 13.339 -34.219 1.00 93.12 536 ARG A C 1
ATOM 4142 O O . ARG A 1 536 ? 25.959 14.397 -34.323 1.00 93.12 536 ARG A O 1
ATOM 4149 N N . SER A 1 537 ? 27.722 13.238 -33.536 1.00 92.12 537 SER A N 1
ATOM 4150 C CA . SER A 1 537 ? 28.429 14.357 -32.898 1.00 92.12 537 SER A CA 1
ATOM 4151 C C . SER A 1 537 ? 28.950 15.411 -33.883 1.00 92.12 537 SER A C 1
ATOM 4153 O O . SER A 1 537 ? 29.118 16.564 -33.497 1.00 92.12 537 SER A O 1
ATOM 4155 N N . SER A 1 538 ? 29.162 15.044 -35.151 1.00 90.88 538 SER A N 1
ATOM 4156 C CA . SER A 1 538 ? 29.663 15.931 -36.211 1.00 90.88 538 SER A CA 1
ATOM 4157 C C . SER A 1 538 ? 28.558 16.664 -36.984 1.00 90.88 538 SER A C 1
ATOM 4159 O O . SER A 1 538 ? 28.860 17.344 -37.957 1.00 90.88 538 SER A O 1
ATOM 4161 N N . LEU A 1 539 ? 27.283 16.524 -36.597 1.00 87.38 539 LEU A N 1
ATOM 4162 C CA . LEU A 1 539 ? 26.164 17.194 -37.271 1.00 87.38 539 LEU A CA 1
ATOM 4163 C C . LEU A 1 539 ? 25.871 18.579 -36.655 1.00 87.38 539 LEU A C 1
ATOM 4165 O O . LEU A 1 539 ? 25.792 18.672 -35.425 1.00 87.38 539 LEU A O 1
ATOM 4169 N N . PRO A 1 540 ? 25.585 19.624 -37.460 1.00 83.88 540 PRO A N 1
ATOM 4170 C CA . PRO A 1 540 ? 25.453 19.622 -38.923 1.00 83.88 540 PRO A CA 1
ATOM 4171 C C . PRO A 1 540 ? 26.803 19.613 -39.663 1.00 83.88 540 PRO A C 1
ATOM 4173 O O . PRO A 1 540 ? 27.788 20.165 -39.181 1.00 83.88 540 PRO A O 1
ATOM 4176 N N . LEU A 1 541 ? 26.820 19.012 -40.857 1.00 84.31 541 LEU A N 1
ATOM 4177 C CA . LEU A 1 541 ? 27.996 18.937 -41.732 1.00 84.31 541 LEU A CA 1
ATOM 4178 C C . LEU A 1 541 ? 28.079 20.135 -42.689 1.00 84.31 541 LEU A C 1
ATOM 4180 O O . LEU A 1 541 ? 27.052 20.682 -43.089 1.00 84.31 541 LEU A O 1
ATOM 4184 N N . SER A 1 542 ? 29.296 20.469 -43.125 1.00 79.00 542 SER A N 1
ATOM 4185 C CA . SER A 1 542 ? 29.543 21.420 -44.223 1.00 79.00 542 SER A CA 1
ATOM 4186 C C . SER A 1 542 ? 29.260 20.825 -45.609 1.00 79.00 542 SER A C 1
ATOM 4188 O O . SER A 1 542 ? 28.848 21.544 -46.512 1.00 79.00 542 SER A O 1
ATOM 4190 N N . GLU A 1 543 ? 29.475 19.516 -45.770 1.00 82.81 543 GLU A N 1
ATOM 4191 C CA . GLU A 1 543 ? 29.223 18.757 -46.999 1.00 82.81 543 GLU A CA 1
ATOM 4192 C C . GLU A 1 543 ? 28.403 17.504 -46.668 1.00 82.81 543 GLU A C 1
ATOM 4194 O O . GLU A 1 543 ? 28.601 16.868 -45.632 1.00 82.81 543 GLU A O 1
ATOM 4199 N N . ILE A 1 544 ? 27.453 17.159 -47.537 1.00 83.69 544 ILE A N 1
ATOM 4200 C CA . ILE A 1 544 ? 26.540 16.024 -47.356 1.00 83.69 544 ILE A CA 1
ATOM 4201 C C . ILE A 1 544 ? 27.172 14.791 -48.027 1.00 83.69 544 ILE A C 1
ATOM 4203 O O . ILE A 1 544 ? 27.580 14.897 -49.186 1.00 83.69 544 ILE A O 1
ATOM 4207 N N . PRO A 1 545 ? 27.263 13.624 -47.360 1.00 85.44 545 PRO A N 1
ATOM 4208 C CA . PRO A 1 545 ? 27.853 12.437 -47.970 1.00 85.44 545 PRO A CA 1
ATOM 4209 C C . PRO A 1 545 ? 26.983 11.910 -49.117 1.00 85.44 545 PRO A C 1
ATOM 4211 O O . PRO A 1 545 ? 25.752 11.971 -49.067 1.00 85.44 545 PRO A O 1
ATOM 4214 N N . ALA A 1 546 ? 27.619 11.309 -50.121 1.00 88.31 546 ALA A N 1
ATOM 4215 C CA . ALA A 1 546 ? 26.905 10.473 -51.078 1.00 88.31 546 ALA A CA 1
ATOM 4216 C C . ALA A 1 546 ? 26.334 9.228 -50.375 1.00 88.31 546 ALA A C 1
ATOM 4218 O O . ALA A 1 546 ? 26.962 8.666 -49.477 1.00 88.31 546 ALA A O 1
ATOM 4219 N N . LEU A 1 547 ? 25.151 8.784 -50.804 1.00 91.12 547 LEU A N 1
ATOM 4220 C CA . LEU A 1 547 ? 24.604 7.481 -50.425 1.00 91.12 547 LEU A CA 1
ATOM 4221 C C . LEU A 1 547 ? 25.203 6.395 -51.344 1.00 91.12 547 LEU A C 1
ATOM 4223 O O . LEU A 1 547 ? 25.411 6.680 -52.528 1.00 91.12 547 LEU A O 1
ATOM 4227 N N . PRO A 1 548 ? 25.467 5.172 -50.849 1.00 93.75 548 PRO A N 1
ATOM 4228 C CA . PRO A 1 548 ? 25.126 4.650 -49.523 1.00 93.75 548 PRO A CA 1
ATOM 4229 C C . PRO A 1 548 ? 26.058 5.146 -48.404 1.00 93.75 548 PRO A C 1
ATOM 4231 O O . PRO A 1 548 ? 27.273 5.232 -48.573 1.00 93.75 548 PRO A O 1
ATOM 4234 N N . ALA A 1 549 ? 25.486 5.419 -47.230 1.00 94.94 549 ALA A N 1
ATOM 4235 C CA . ALA A 1 549 ? 26.219 5.938 -46.072 1.00 94.94 549 ALA A CA 1
ATOM 4236 C C . ALA A 1 549 ? 25.792 5.265 -44.757 1.00 94.94 549 ALA A C 1
ATOM 4238 O O . ALA A 1 549 ? 24.741 4.622 -44.680 1.00 94.94 549 ALA A O 1
ATOM 4239 N N . ALA A 1 550 ? 26.596 5.456 -43.708 1.00 96.62 550 ALA A N 1
ATOM 4240 C CA . ALA A 1 550 ? 26.303 5.027 -42.346 1.00 96.62 550 ALA A CA 1
ATOM 4241 C C . ALA A 1 550 ? 26.336 6.216 -41.367 1.00 96.62 550 ALA A C 1
ATOM 4243 O O . ALA A 1 550 ? 27.366 6.866 -41.205 1.00 96.62 550 ALA A O 1
ATOM 4244 N N . LEU A 1 551 ? 25.227 6.480 -40.675 1.00 96.31 551 LEU A N 1
ATOM 4245 C CA . LEU A 1 551 ? 25.142 7.418 -39.557 1.00 96.31 551 LEU A CA 1
ATOM 4246 C C . LEU A 1 551 ? 25.392 6.674 -38.238 1.00 96.31 551 LEU A C 1
ATOM 4248 O O . LEU A 1 551 ? 24.531 5.941 -37.745 1.00 96.31 551 LEU A O 1
ATOM 4252 N N . LEU A 1 552 ? 26.559 6.895 -37.643 1.00 96.38 552 LEU A N 1
ATOM 4253 C CA . LEU A 1 552 ? 26.907 6.393 -36.321 1.00 96.38 552 LEU A CA 1
ATOM 4254 C C . LEU A 1 552 ? 26.361 7.324 -35.230 1.00 96.38 552 LEU A C 1
ATOM 4256 O O . LEU A 1 552 ? 26.739 8.491 -35.141 1.00 96.38 552 LEU A O 1
ATOM 4260 N N . VAL A 1 553 ? 25.506 6.791 -34.363 1.00 95.00 553 VAL A N 1
ATOM 4261 C CA . VAL A 1 553 ? 24.927 7.482 -33.207 1.00 95.00 553 VAL A CA 1
ATOM 4262 C C . VAL A 1 553 ? 25.886 7.369 -32.020 1.00 95.00 553 VAL A C 1
ATOM 4264 O O . VAL A 1 553 ? 25.706 6.548 -31.122 1.00 95.00 553 VAL A O 1
ATOM 4267 N N . ASP A 1 554 ? 26.918 8.212 -32.016 1.00 91.38 554 ASP A N 1
ATOM 4268 C CA . ASP A 1 554 ? 27.920 8.345 -30.950 1.00 91.38 554 ASP A CA 1
ATOM 4269 C C . ASP A 1 554 ? 27.434 9.225 -29.776 1.00 91.38 554 ASP A C 1
ATOM 4271 O O . ASP A 1 554 ? 28.180 9.995 -29.170 1.00 91.38 554 ASP A O 1
ATOM 4275 N N . SER A 1 555 ? 26.147 9.104 -29.434 1.00 85.12 555 SER A N 1
ATOM 4276 C CA . SER A 1 555 ? 25.460 9.871 -28.392 1.00 85.12 555 SER A CA 1
ATOM 4277 C C . SER A 1 555 ? 24.605 8.965 -27.494 1.00 85.12 555 SER A C 1
ATOM 4279 O O . SER A 1 555 ? 24.107 7.916 -27.904 1.00 85.12 555 SER A O 1
ATOM 4281 N N . LEU A 1 556 ? 24.411 9.362 -26.231 1.00 78.88 556 LEU A N 1
ATOM 4282 C CA . LEU A 1 556 ? 23.563 8.625 -25.287 1.00 78.88 556 LEU A CA 1
ATOM 4283 C C . LEU A 1 556 ? 22.172 9.250 -25.162 1.00 78.88 556 LEU A C 1
ATOM 4285 O O . LEU A 1 556 ? 22.032 10.436 -24.879 1.00 78.88 556 LEU A O 1
ATOM 4289 N N . GLY A 1 557 ? 21.142 8.407 -25.265 1.00 73.69 557 GLY A N 1
ATOM 4290 C CA . GLY A 1 557 ? 19.746 8.765 -24.987 1.00 73.69 557 GLY A CA 1
ATOM 4291 C C . GLY A 1 557 ? 18.907 9.145 -26.210 1.00 73.69 557 GLY A C 1
ATOM 4292 O O . GLY A 1 557 ? 17.686 9.157 -26.098 1.00 73.69 557 GLY A O 1
ATOM 4293 N N . GLU A 1 558 ? 19.515 9.384 -27.375 1.00 84.00 558 GLU A N 1
ATOM 4294 C CA . GLU A 1 558 ? 18.775 9.795 -28.580 1.00 84.00 558 GLU A CA 1
ATOM 4295 C C . GLU A 1 558 ? 18.083 8.626 -29.310 1.00 84.00 558 GLU A C 1
ATOM 4297 O O . GLU A 1 558 ? 17.063 8.848 -29.955 1.00 84.00 558 GLU A O 1
ATOM 4302 N N . LEU A 1 559 ? 18.568 7.382 -29.173 1.00 89.19 559 LEU A N 1
ATOM 4303 C CA . LEU A 1 559 ? 18.118 6.194 -29.932 1.00 89.19 559 LEU A CA 1
ATOM 4304 C C . LEU A 1 559 ? 16.586 6.028 -30.034 1.00 89.19 559 LEU A C 1
ATOM 4306 O O . LEU A 1 559 ? 16.069 5.785 -31.123 1.00 89.19 559 LEU A O 1
ATOM 4310 N N . ALA A 1 560 ? 15.846 6.218 -28.937 1.00 86.56 560 ALA A N 1
ATOM 4311 C CA . ALA A 1 560 ? 14.387 6.072 -28.931 1.00 86.56 560 ALA A CA 1
ATOM 4312 C C . ALA A 1 560 ? 13.665 7.046 -29.891 1.00 86.56 560 ALA A C 1
ATOM 4314 O O . ALA A 1 560 ? 12.620 6.703 -30.439 1.00 86.56 560 ALA A O 1
ATOM 4315 N N . SER A 1 561 ? 14.245 8.226 -30.139 1.00 88.19 561 SER A N 1
ATOM 4316 C CA . SER A 1 561 ? 13.729 9.245 -31.072 1.00 88.19 561 SER A CA 1
ATOM 4317 C C . SER A 1 561 ? 14.046 8.969 -32.549 1.00 88.19 561 SER A C 1
ATOM 4319 O O . SER A 1 561 ? 13.576 9.695 -33.429 1.00 88.19 561 SER A O 1
ATOM 4321 N N . LEU A 1 562 ? 14.866 7.945 -32.824 1.00 92.06 562 LEU A N 1
ATOM 4322 C CA . LEU A 1 562 ? 15.337 7.596 -34.165 1.00 92.06 562 LEU A CA 1
ATOM 4323 C C . LEU A 1 562 ? 14.575 6.410 -34.767 1.00 92.06 562 LEU A C 1
ATOM 4325 O O . LEU A 1 562 ? 14.429 6.347 -35.983 1.00 92.06 562 LEU A O 1
ATOM 4329 N N . TYR A 1 563 ? 14.014 5.510 -33.949 1.00 93.38 563 TYR A N 1
ATOM 4330 C CA . TYR A 1 563 ? 13.191 4.402 -34.455 1.00 93.38 563 TYR A CA 1
ATOM 4331 C C . TYR A 1 563 ? 12.018 4.834 -35.360 1.00 93.38 563 TYR A C 1
ATOM 4333 O O . TYR A 1 563 ? 11.799 4.154 -36.359 1.00 93.38 563 TYR A O 1
ATOM 4341 N N . PRO A 1 564 ? 11.292 5.952 -35.126 1.00 92.06 564 PRO A N 1
ATOM 4342 C CA . PRO A 1 564 ? 10.243 6.408 -36.048 1.00 92.06 564 PRO A CA 1
ATOM 4343 C C . PRO A 1 564 ? 10.727 6.705 -37.480 1.00 92.06 564 PRO A C 1
ATOM 4345 O O . PRO A 1 564 ? 9.914 6.710 -38.404 1.00 92.06 564 PRO A O 1
ATOM 4348 N N . LEU A 1 565 ? 12.033 6.916 -37.673 1.00 91.75 565 LEU A N 1
ATOM 4349 C CA . LEU A 1 565 ? 12.663 7.272 -38.949 1.00 91.75 565 LEU A CA 1
ATOM 4350 C C . LEU A 1 565 ? 13.065 6.051 -39.789 1.00 91.75 565 LEU A C 1
ATOM 4352 O O . LEU A 1 565 ? 13.334 6.209 -40.970 1.00 91.75 565 LEU A O 1
ATOM 4356 N N . ALA A 1 566 ? 13.148 4.864 -39.184 1.00 95.12 566 ALA A N 1
ATOM 4357 C CA . ALA A 1 566 ? 13.661 3.660 -39.833 1.00 95.12 566 ALA A CA 1
ATOM 4358 C C . ALA A 1 566 ? 12.555 2.871 -40.541 1.00 95.12 566 ALA A C 1
ATOM 4360 O O . ALA A 1 566 ? 11.470 2.712 -39.987 1.00 95.12 566 ALA A O 1
ATOM 4361 N N . ASP A 1 567 ? 12.828 2.317 -41.714 1.00 96.25 567 ASP A N 1
ATOM 4362 C CA . ASP A 1 567 ? 11.916 1.420 -42.432 1.00 96.25 567 ASP A CA 1
ATOM 4363 C C . ASP A 1 567 ? 12.035 -0.020 -41.920 1.00 96.25 567 ASP A C 1
ATOM 4365 O O . ASP A 1 567 ? 11.035 -0.728 -41.823 1.00 96.25 567 ASP A O 1
ATOM 4369 N N . ALA A 1 568 ? 13.234 -0.416 -41.477 1.00 96.94 568 ALA A N 1
ATOM 4370 C CA . ALA A 1 568 ? 13.474 -1.669 -40.767 1.00 96.94 568 ALA A CA 1
ATOM 4371 C C . ALA A 1 568 ? 14.443 -1.494 -39.591 1.00 96.94 568 ALA A C 1
ATOM 4373 O O . ALA A 1 568 ? 15.408 -0.729 -39.669 1.00 96.94 568 ALA A O 1
ATOM 4374 N N . VAL A 1 569 ? 14.203 -2.233 -38.500 1.00 98.12 569 VAL A N 1
ATOM 4375 C CA . VAL A 1 569 ? 15.015 -2.157 -37.277 1.00 98.12 569 VAL A CA 1
ATOM 4376 C C . VAL A 1 569 ? 15.593 -3.515 -36.888 1.00 98.12 569 VAL A C 1
ATOM 4378 O O . VAL A 1 569 ? 14.849 -4.460 -36.638 1.00 98.12 569 VAL A O 1
ATOM 4381 N N . PHE A 1 570 ? 16.913 -3.590 -36.724 1.00 98.06 570 PHE A N 1
ATOM 4382 C CA . PHE A 1 570 ? 17.585 -4.655 -35.977 1.00 98.06 570 PHE A CA 1
ATOM 4383 C C . PHE A 1 570 ? 17.873 -4.200 -34.540 1.00 98.06 570 PHE A C 1
ATOM 4385 O O . PHE A 1 570 ? 18.356 -3.088 -34.322 1.00 98.06 570 PHE A O 1
ATOM 4392 N N . VAL A 1 571 ? 17.610 -5.059 -33.551 1.00 97.31 571 VAL A N 1
ATOM 4393 C CA . VAL A 1 571 ? 17.966 -4.800 -32.143 1.00 97.31 571 VAL A CA 1
ATOM 4394 C C . VAL A 1 571 ? 19.107 -5.716 -31.714 1.00 97.31 571 VAL A C 1
ATOM 4396 O O . VAL A 1 571 ? 18.963 -6.940 -31.679 1.00 97.31 571 VAL A O 1
ATOM 4399 N N . GLY A 1 572 ? 20.236 -5.099 -31.370 1.00 94.25 572 GLY A N 1
ATOM 4400 C CA . GLY A 1 572 ? 21.490 -5.766 -31.041 1.00 94.25 572 GLY A CA 1
ATOM 4401 C C . GLY A 1 572 ? 21.547 -6.425 -29.662 1.00 94.25 572 GLY A C 1
ATOM 4402 O O . GLY A 1 572 ? 20.560 -6.554 -28.927 1.00 94.25 572 GLY A O 1
ATOM 4403 N N . GLY A 1 573 ? 22.747 -6.892 -29.327 1.00 93.12 573 GLY A N 1
ATOM 4404 C CA . GLY A 1 573 ? 23.034 -7.819 -28.238 1.00 93.12 573 GLY A CA 1
ATOM 4405 C C . GLY A 1 573 ? 22.374 -9.188 -28.419 1.00 93.12 573 GLY A C 1
ATOM 4406 O O . GLY A 1 573 ? 22.267 -9.939 -27.450 1.00 93.12 573 GLY A O 1
ATOM 4407 N N . SER A 1 574 ? 21.877 -9.494 -29.614 1.00 95.19 574 SER A N 1
ATOM 4408 C CA . SER A 1 574 ? 20.938 -10.583 -29.887 1.00 95.19 574 SER A CA 1
ATOM 4409 C C . SER A 1 574 ? 21.537 -11.688 -30.757 1.00 95.19 574 SER A C 1
ATOM 4411 O O . SER A 1 574 ? 21.048 -12.819 -30.700 1.00 95.19 574 SER A O 1
ATOM 4413 N N . LEU A 1 575 ? 22.624 -11.421 -31.490 1.00 92.06 575 LEU A N 1
ATOM 4414 C CA . LEU A 1 575 ? 23.363 -12.443 -32.236 1.00 92.06 575 LEU A CA 1
ATOM 4415 C C . LEU A 1 575 ? 24.295 -13.222 -31.295 1.00 92.06 575 LEU A C 1
ATOM 4417 O O . LEU A 1 575 ? 24.115 -14.419 -31.080 1.00 92.06 575 LEU A O 1
ATOM 4421 N N . ASN A 1 576 ? 25.231 -12.519 -30.653 1.00 84.25 576 ASN A N 1
ATOM 4422 C CA . ASN A 1 576 ? 26.432 -13.122 -30.058 1.00 84.25 576 ASN A CA 1
ATOM 4423 C C . ASN A 1 576 ? 26.288 -13.519 -28.570 1.00 84.25 576 ASN A C 1
ATOM 4425 O O . ASN A 1 576 ? 27.235 -13.439 -27.793 1.00 84.25 576 ASN A O 1
ATOM 4429 N N . GLY A 1 577 ? 25.097 -13.935 -28.128 1.00 80.31 577 GLY A N 1
ATOM 4430 C CA . GLY A 1 577 ? 24.886 -14.471 -26.773 1.00 80.31 577 GLY A CA 1
ATOM 4431 C C . GLY A 1 577 ? 24.723 -13.440 -25.650 1.00 80.31 577 GLY A C 1
ATOM 4432 O O . GLY A 1 577 ? 24.463 -13.834 -24.512 1.00 80.31 577 GLY A O 1
ATOM 4433 N N . TRP A 1 578 ? 24.796 -12.137 -25.943 1.00 84.00 578 TRP A N 1
ATOM 4434 C CA . TRP A 1 578 ? 24.663 -11.056 -24.952 1.00 84.00 578 TRP A CA 1
ATOM 4435 C C . TRP A 1 578 ? 23.271 -10.962 -24.288 1.00 84.00 578 TRP A C 1
ATOM 4437 O O . TRP A 1 578 ? 23.110 -10.279 -23.270 1.00 84.00 578 TRP A O 1
ATOM 4447 N N . GLY A 1 579 ? 22.271 -11.680 -24.811 1.00 81.88 579 GLY A N 1
ATOM 4448 C CA . GLY A 1 579 ? 20.952 -11.848 -24.196 1.00 81.88 579 GLY A CA 1
ATOM 4449 C C . GLY A 1 579 ? 19.904 -10.816 -24.630 1.00 81.88 579 GLY A C 1
ATOM 4450 O O . GLY A 1 579 ? 18.806 -10.806 -24.075 1.00 81.88 579 GLY A O 1
ATOM 4451 N N . GLY A 1 580 ? 20.215 -9.972 -25.609 1.00 89.56 580 GLY A N 1
ATOM 4452 C CA . GLY A 1 580 ? 19.294 -9.047 -26.260 1.00 89.56 580 GLY A CA 1
ATOM 4453 C C . GLY A 1 580 ? 19.118 -7.707 -25.551 1.00 89.56 580 GLY A C 1
ATOM 4454 O O . GLY A 1 580 ? 19.331 -7.576 -24.338 1.00 89.56 580 GLY A O 1
ATOM 4455 N N . HIS A 1 581 ? 18.679 -6.720 -26.334 1.00 89.44 581 HIS A N 1
ATOM 4456 C CA . HIS A 1 581 ? 18.267 -5.387 -25.895 1.00 89.44 581 HIS A CA 1
ATOM 4457 C C . HIS A 1 581 ? 16.754 -5.142 -26.116 1.00 89.44 581 HIS A C 1
ATOM 4459 O O . HIS A 1 581 ? 15.991 -6.067 -26.396 1.00 89.44 581 HIS A O 1
ATOM 4465 N N . ASN A 1 582 ? 16.281 -3.914 -25.873 1.00 87.06 582 ASN A N 1
ATOM 4466 C CA . ASN A 1 582 ? 14.855 -3.620 -25.714 1.00 87.06 582 ASN A CA 1
ATOM 4467 C C . ASN A 1 582 ? 14.098 -3.497 -27.051 1.00 87.06 582 ASN A C 1
ATOM 4469 O O . ASN A 1 582 ? 14.020 -2.418 -27.633 1.00 87.06 582 ASN A O 1
ATOM 4473 N N . ALA A 1 583 ? 13.464 -4.583 -27.493 1.00 91.94 583 ALA A N 1
ATOM 4474 C CA . ALA A 1 583 ? 12.649 -4.600 -28.711 1.00 91.94 583 ALA A CA 1
ATOM 4475 C C . ALA A 1 583 ? 11.340 -3.776 -28.640 1.00 91.94 583 ALA A C 1
ATOM 4477 O O . ALA A 1 583 ? 10.693 -3.578 -29.666 1.00 91.94 583 ALA A O 1
ATOM 4478 N N . LEU A 1 584 ? 10.935 -3.275 -27.464 1.00 89.31 584 LEU A N 1
ATOM 4479 C CA . LEU A 1 584 ? 9.697 -2.494 -27.327 1.00 89.31 584 LEU A CA 1
ATOM 4480 C C . LEU A 1 584 ? 9.783 -1.074 -27.884 1.00 89.31 584 LEU A C 1
ATOM 4482 O O . LEU A 1 584 ? 8.762 -0.541 -28.305 1.00 89.31 584 LEU A O 1
ATOM 4486 N N . GLU A 1 585 ? 10.958 -0.446 -27.860 1.00 88.88 585 GLU A N 1
ATOM 4487 C CA . GLU A 1 585 ? 11.128 0.924 -28.361 1.00 88.88 585 GLU A CA 1
ATOM 4488 C C . GLU A 1 585 ? 10.794 1.029 -29.867 1.00 88.88 585 GLU A C 1
ATOM 4490 O O . GLU A 1 585 ? 9.925 1.835 -30.211 1.00 88.88 585 GLU A O 1
ATOM 4495 N N . PRO A 1 586 ? 11.346 0.181 -30.764 1.00 92.19 586 PRO A N 1
ATOM 4496 C CA . PRO A 1 586 ? 10.933 0.176 -32.169 1.00 92.19 586 PRO A CA 1
ATOM 4497 C C . PRO A 1 586 ? 9.531 -0.403 -32.402 1.00 92.19 586 PRO A C 1
ATOM 4499 O O . PRO A 1 586 ? 8.835 0.051 -33.310 1.00 92.19 586 PRO A O 1
ATOM 4502 N N . ALA A 1 587 ? 9.073 -1.343 -31.565 1.00 93.38 587 ALA A N 1
ATOM 4503 C CA . ALA A 1 587 ? 7.710 -1.862 -31.661 1.00 93.38 587 ALA A CA 1
ATOM 4504 C C . ALA A 1 587 ? 6.661 -0.770 -31.368 1.00 93.38 587 ALA A C 1
ATOM 4506 O O . ALA A 1 587 ? 5.702 -0.638 -32.120 1.00 93.38 587 ALA A O 1
ATOM 4507 N N . LEU A 1 588 ? 6.854 0.081 -30.349 1.00 90.06 588 LEU A N 1
ATOM 4508 C CA . LEU A 1 588 ? 5.980 1.240 -30.096 1.00 90.06 588 LEU A CA 1
ATOM 4509 C C . LEU A 1 588 ? 6.037 2.284 -31.222 1.00 90.06 588 LEU A C 1
ATOM 4511 O O . LEU A 1 588 ? 5.022 2.920 -31.504 1.00 90.06 588 LEU A O 1
ATOM 4515 N N . ALA A 1 589 ? 7.182 2.426 -31.897 1.00 90.62 589 ALA A N 1
ATOM 4516 C CA . ALA A 1 589 ? 7.306 3.242 -33.106 1.00 90.62 589 ALA A CA 1
ATOM 4517 C C . ALA A 1 589 ? 6.582 2.639 -34.333 1.00 90.62 589 ALA A C 1
ATOM 4519 O O . ALA A 1 589 ? 6.514 3.288 -35.376 1.00 90.62 589 ALA A O 1
ATOM 4520 N N . GLY A 1 590 ? 6.019 1.428 -34.220 1.00 93.44 590 GLY A N 1
ATOM 4521 C CA . GLY A 1 590 ? 5.267 0.763 -35.286 1.00 93.44 590 GLY A CA 1
ATOM 4522 C C . GLY A 1 590 ? 6.129 0.251 -36.436 1.00 93.44 590 GLY A C 1
ATOM 4523 O O . GLY A 1 590 ? 5.617 0.098 -37.541 1.00 93.44 590 GLY A O 1
ATOM 4524 N N . LYS A 1 591 ? 7.425 0.014 -36.201 1.00 95.19 591 LYS A N 1
ATOM 4525 C CA . LYS A 1 591 ? 8.371 -0.450 -37.224 1.00 95.19 591 LYS A CA 1
ATOM 4526 C C . LYS A 1 591 ? 8.535 -1.970 -37.199 1.00 95.19 591 LYS A C 1
ATOM 4528 O O . LYS A 1 591 ? 8.375 -2.569 -36.133 1.00 95.19 591 LYS A O 1
ATOM 4533 N N . PRO A 1 592 ? 8.871 -2.611 -38.331 1.00 97.00 592 PRO A N 1
ATOM 4534 C CA . PRO A 1 592 ? 9.200 -4.025 -38.338 1.00 97.00 592 PRO A CA 1
ATOM 4535 C C . PRO A 1 592 ? 10.553 -4.251 -37.644 1.00 97.00 592 PRO A C 1
ATOM 4537 O O . PRO A 1 592 ? 11.540 -3.557 -37.905 1.00 97.00 592 PRO A O 1
ATOM 4540 N N . VAL A 1 593 ? 10.577 -5.204 -36.708 1.00 97.75 593 VAL A N 1
ATOM 4541 C CA . VAL A 1 593 ? 11.716 -5.454 -35.810 1.00 97.75 593 VAL A CA 1
ATOM 4542 C C . VAL A 1 593 ? 12.271 -6.852 -36.040 1.00 97.75 593 VAL A C 1
ATOM 4544 O O . VAL A 1 593 ? 11.514 -7.821 -35.998 1.00 97.75 593 VAL A O 1
ATOM 4547 N N . VAL A 1 594 ? 13.586 -6.965 -36.222 1.00 97.81 594 VAL A N 1
ATOM 4548 C CA . VAL A 1 594 ? 14.335 -8.229 -36.269 1.00 97.81 594 VAL A CA 1
ATOM 4549 C C . VAL A 1 594 ? 15.332 -8.321 -35.111 1.00 97.81 594 VAL A C 1
ATOM 4551 O O . VAL A 1 594 ? 15.960 -7.337 -34.715 1.00 97.81 594 VAL A O 1
ATOM 4554 N N . VAL A 1 595 ? 15.480 -9.525 -34.558 1.00 97.81 595 VAL A N 1
ATOM 4555 C CA . VAL A 1 595 ? 16.456 -9.860 -33.510 1.00 97.81 595 VAL A CA 1
ATOM 4556 C C . VAL A 1 595 ? 17.185 -11.160 -33.839 1.00 97.81 595 VAL A C 1
ATOM 4558 O O . VAL A 1 595 ? 16.623 -12.043 -34.481 1.00 97.81 595 VAL A O 1
ATOM 4561 N N . GLY A 1 596 ? 18.419 -11.310 -33.363 1.00 95.56 596 GLY A N 1
ATOM 4562 C CA . GLY A 1 596 ? 19.135 -12.586 -33.377 1.00 95.56 596 GLY A CA 1
ATOM 4563 C C . GLY A 1 596 ? 18.578 -13.616 -32.377 1.00 95.56 596 GLY A C 1
ATOM 4564 O O . GLY A 1 596 ? 17.657 -13.320 -31.604 1.00 95.56 596 GLY A O 1
ATOM 4565 N N . PRO A 1 597 ? 19.150 -14.832 -32.325 1.00 93.00 597 PRO A N 1
ATOM 4566 C CA . PRO A 1 597 ? 18.597 -15.954 -31.561 1.00 93.00 597 PRO A CA 1
ATOM 4567 C C . PRO A 1 597 ? 18.628 -15.776 -30.028 1.00 93.00 597 PRO A C 1
ATOM 4569 O O . PRO A 1 597 ? 17.957 -16.513 -29.303 1.00 93.00 597 PRO A O 1
ATOM 4572 N N . THR A 1 598 ? 19.386 -14.816 -29.484 1.00 93.06 598 THR A N 1
ATOM 4573 C CA . THR A 1 598 ? 19.725 -14.769 -28.048 1.00 93.06 598 THR A CA 1
ATOM 4574 C C . THR A 1 598 ? 19.056 -13.622 -27.283 1.00 93.06 598 THR A C 1
ATOM 4576 O O . THR A 1 598 ? 19.708 -12.698 -26.820 1.00 93.06 598 THR A O 1
ATOM 4579 N N . MET A 1 599 ? 17.742 -13.713 -27.050 1.00 92.12 599 MET A N 1
ATOM 4580 C CA . MET A 1 599 ? 16.935 -12.674 -26.365 1.00 92.12 599 MET A CA 1
ATOM 4581 C C . MET A 1 599 ? 16.662 -12.937 -24.864 1.00 92.12 599 MET A C 1
ATOM 4583 O O . MET A 1 599 ? 15.634 -12.544 -24.314 1.00 92.12 599 MET A O 1
ATOM 4587 N N . GLN A 1 600 ? 17.578 -13.618 -24.169 1.00 82.69 600 GLN A N 1
ATOM 4588 C CA . GLN A 1 600 ? 17.392 -14.127 -22.796 1.00 82.69 600 GLN A CA 1
ATOM 4589 C C . GLN A 1 600 ? 16.977 -13.071 -21.745 1.00 82.69 600 GLN A C 1
ATOM 4591 O O . GLN A 1 600 ? 16.199 -13.376 -20.839 1.00 82.69 600 GLN A O 1
ATOM 4596 N N . ASN A 1 601 ? 17.466 -11.832 -21.854 1.00 78.25 601 ASN A N 1
ATOM 4597 C CA . ASN A 1 601 ? 17.181 -10.736 -20.918 1.00 78.25 601 ASN A CA 1
ATOM 4598 C C . ASN A 1 601 ? 15.756 -10.177 -21.078 1.00 78.25 601 ASN A C 1
ATOM 4600 O O . ASN A 1 601 ? 15.186 -9.671 -20.109 1.00 78.25 601 ASN A O 1
ATOM 4604 N N . PHE A 1 602 ? 15.190 -10.287 -22.285 1.00 82.88 602 PHE A N 1
ATOM 4605 C CA . PHE A 1 602 ? 13.883 -9.753 -22.691 1.00 82.88 602 PHE A CA 1
ATOM 4606 C C . PHE A 1 602 ? 12.890 -10.862 -23.085 1.00 82.88 602 PHE A C 1
ATOM 4608 O O . PHE A 1 602 ? 11.836 -10.579 -23.651 1.00 82.88 602 PHE A O 1
ATOM 4615 N N . ARG A 1 603 ? 13.203 -12.117 -22.728 1.00 83.38 603 ARG A N 1
ATOM 4616 C CA . ARG A 1 603 ? 12.528 -13.343 -23.177 1.00 83.38 603 ARG A CA 1
ATOM 4617 C C . ARG A 1 603 ? 11.004 -13.227 -23.256 1.00 83.38 603 ARG A C 1
ATOM 4619 O O . ARG A 1 603 ? 10.452 -13.446 -24.322 1.00 83.38 603 ARG A O 1
ATOM 4626 N N . GLU A 1 604 ? 10.342 -12.858 -22.159 1.00 82.94 604 GLU A N 1
ATOM 4627 C CA . GLU A 1 604 ? 8.874 -12.814 -22.086 1.00 82.94 604 GLU A CA 1
ATOM 4628 C C . GLU A 1 604 ? 8.253 -11.889 -23.144 1.00 82.94 604 GLU A C 1
ATOM 4630 O O . GLU A 1 604 ? 7.247 -12.242 -23.759 1.00 82.94 604 GLU A O 1
ATOM 4635 N N . ILE A 1 605 ? 8.830 -10.703 -23.366 1.00 86.62 605 ILE A N 1
ATOM 4636 C CA . ILE A 1 605 ? 8.269 -9.757 -24.333 1.00 86.62 605 ILE A CA 1
ATOM 4637 C C . ILE A 1 605 ? 8.643 -10.125 -25.770 1.00 86.62 605 ILE A C 1
ATOM 4639 O O . ILE A 1 605 ? 7.822 -9.950 -26.665 1.00 86.62 605 ILE A O 1
ATOM 4643 N N . THR A 1 606 ? 9.812 -10.733 -25.987 1.00 90.69 606 THR A N 1
ATOM 4644 C CA . THR A 1 606 ? 10.170 -11.329 -27.282 1.00 90.69 606 THR A CA 1
ATOM 4645 C C . THR A 1 606 ? 9.234 -12.487 -27.639 1.00 90.69 606 THR A C 1
ATOM 4647 O O . THR A 1 606 ? 8.708 -12.508 -28.744 1.00 90.69 606 THR A O 1
ATOM 4650 N N . GLU A 1 607 ? 8.944 -13.399 -26.704 1.00 90.31 607 GLU A N 1
ATOM 4651 C CA . GLU A 1 607 ? 7.992 -14.505 -26.897 1.00 90.31 607 GLU A CA 1
ATOM 4652 C C . GLU A 1 607 ? 6.581 -13.985 -27.225 1.00 90.31 607 GLU A C 1
ATOM 4654 O O . GLU A 1 607 ? 5.944 -14.491 -28.148 1.00 90.31 607 GLU A O 1
ATOM 4659 N N . ARG A 1 608 ? 6.106 -12.930 -26.542 1.00 90.50 608 ARG A N 1
ATOM 4660 C CA . ARG A 1 608 ? 4.823 -12.268 -26.857 1.00 90.50 608 ARG A CA 1
ATOM 4661 C C . ARG A 1 608 ? 4.814 -11.637 -28.257 1.00 90.50 608 ARG A C 1
ATOM 4663 O O . ARG A 1 608 ? 3.845 -11.823 -28.988 1.00 90.50 608 ARG A O 1
ATOM 4670 N N . LEU A 1 609 ? 5.869 -10.907 -28.628 1.00 94.25 609 LEU A N 1
ATOM 4671 C CA . LEU A 1 609 ? 5.983 -10.245 -29.935 1.00 94.25 609 LEU A CA 1
ATOM 4672 C C . LEU A 1 609 ? 6.073 -11.262 -31.087 1.00 94.25 609 LEU A C 1
ATOM 4674 O O . LEU A 1 609 ? 5.386 -11.090 -32.092 1.00 94.25 609 LEU A O 1
ATOM 4678 N N . LEU A 1 610 ? 6.837 -12.347 -30.915 1.00 94.62 610 LEU A N 1
ATOM 4679 C CA . LEU A 1 610 ? 6.911 -13.470 -31.861 1.00 94.62 610 LEU A CA 1
ATOM 4680 C C . LEU A 1 610 ? 5.556 -14.169 -32.022 1.00 94.62 610 LEU A C 1
ATOM 4682 O O . LEU A 1 610 ? 5.098 -14.365 -33.142 1.00 94.62 610 LEU A O 1
ATOM 4686 N N . THR A 1 611 ? 4.880 -14.496 -30.913 1.00 94.25 611 THR A N 1
ATOM 4687 C CA . THR A 1 611 ? 3.575 -15.189 -30.937 1.00 94.25 611 THR A CA 1
ATOM 4688 C C . THR A 1 611 ? 2.490 -14.364 -31.643 1.00 94.25 611 THR A C 1
ATOM 4690 O O . THR A 1 611 ? 1.582 -14.925 -32.246 1.00 94.25 611 THR A O 1
ATOM 4693 N N . ALA A 1 612 ? 2.585 -13.032 -31.603 1.00 94.25 612 ALA A N 1
ATOM 4694 C CA . ALA A 1 612 ? 1.687 -12.130 -32.324 1.00 94.25 612 ALA A CA 1
ATOM 4695 C C . ALA A 1 612 ? 2.132 -11.821 -33.771 1.00 94.25 612 ALA A C 1
ATOM 4697 O O . ALA A 1 612 ? 1.499 -11.002 -34.438 1.00 94.25 612 ALA A O 1
ATOM 4698 N N . GLY A 1 613 ? 3.245 -12.394 -34.247 1.00 95.44 613 GLY A N 1
ATOM 4699 C CA . GLY A 1 613 ? 3.839 -12.058 -35.545 1.00 95.44 613 GLY A CA 1
ATOM 4700 C C . GLY A 1 613 ? 4.200 -10.574 -35.679 1.00 95.44 613 GLY A C 1
ATOM 4701 O O . GLY A 1 613 ? 4.064 -10.014 -36.766 1.00 95.44 613 GLY A O 1
ATOM 4702 N N . GLY A 1 614 ? 4.560 -9.918 -34.571 1.00 94.62 614 GLY A N 1
ATOM 4703 C CA . GLY A 1 614 ? 4.888 -8.489 -34.476 1.00 94.62 614 GLY A CA 1
ATOM 4704 C C . GLY A 1 614 ? 6.388 -8.187 -34.379 1.00 94.62 614 GLY A C 1
ATOM 4705 O O . GLY A 1 614 ? 6.776 -7.058 -34.090 1.00 94.62 614 GLY A O 1
ATOM 4706 N N . LEU A 1 615 ? 7.221 -9.213 -34.548 1.00 96.38 615 LEU A N 1
ATOM 4707 C CA . LEU A 1 615 ? 8.682 -9.192 -34.520 1.00 96.38 615 LEU A CA 1
ATOM 4708 C C . LEU A 1 615 ? 9.171 -10.458 -35.234 1.00 96.38 615 LEU A C 1
ATOM 4710 O O . LEU A 1 615 ? 8.555 -11.512 -35.085 1.00 96.38 615 LEU A O 1
ATOM 4714 N N . ALA A 1 616 ? 10.269 -10.362 -35.976 1.00 96.94 616 ALA A N 1
ATOM 4715 C CA . ALA A 1 616 ? 10.962 -11.500 -36.568 1.00 96.94 616 ALA A CA 1
ATOM 4716 C C . ALA A 1 616 ? 12.202 -11.875 -35.743 1.00 96.94 616 ALA A C 1
ATOM 4718 O O . ALA A 1 616 ? 12.836 -11.023 -35.116 1.00 96.94 616 ALA A O 1
ATOM 4719 N N . GLN A 1 617 ? 12.573 -13.154 -35.767 1.00 97.12 617 GLN A N 1
ATOM 4720 C CA . GLN A 1 617 ? 13.819 -13.637 -35.180 1.00 97.12 617 GLN A CA 1
ATOM 4721 C C . GLN A 1 617 ? 14.593 -14.449 -36.216 1.00 97.12 617 GLN A C 1
ATOM 4723 O O . GLN A 1 617 ? 14.060 -15.403 -36.775 1.00 97.12 617 GLN A O 1
ATOM 4728 N N . ILE A 1 618 ? 15.844 -14.057 -36.451 1.00 96.62 618 ILE A N 1
ATOM 4729 C CA . ILE A 1 618 ? 16.794 -14.784 -37.297 1.00 96.62 618 ILE A CA 1
ATOM 4730 C C . ILE A 1 618 ? 17.635 -15.737 -36.444 1.00 96.62 618 ILE A C 1
ATOM 4732 O O . ILE A 1 618 ? 17.917 -15.464 -35.276 1.00 96.62 618 ILE A O 1
ATOM 4736 N N . GLU A 1 619 ? 18.049 -16.856 -37.031 1.00 94.00 619 GLU A N 1
ATOM 4737 C CA . GLU A 1 619 ? 18.984 -17.809 -36.427 1.00 94.00 619 GLU A CA 1
ATOM 4738 C C . GLU A 1 619 ? 20.443 -17.405 -36.669 1.00 94.00 619 GLU A C 1
ATOM 4740 O O . GLU A 1 619 ? 21.309 -17.709 -35.848 1.00 94.00 619 GLU A O 1
ATOM 4745 N N . LYS A 1 620 ? 20.725 -16.728 -37.792 1.00 93.75 620 LYS A N 1
ATOM 4746 C CA . LYS A 1 620 ? 22.081 -16.383 -38.240 1.00 93.75 620 LYS A CA 1
ATOM 4747 C C . LYS A 1 620 ? 22.145 -15.000 -38.914 1.00 93.75 620 LYS A C 1
ATOM 4749 O O . LYS A 1 620 ? 21.137 -14.568 -39.472 1.00 93.75 620 LYS A O 1
ATOM 4754 N N . PRO A 1 621 ? 23.308 -14.314 -38.932 1.00 93.19 621 PRO A N 1
ATOM 4755 C CA . PRO A 1 621 ? 23.418 -12.964 -39.498 1.00 93.19 621 PRO A CA 1
ATOM 4756 C C . PRO A 1 621 ? 23.167 -12.870 -41.013 1.00 93.19 621 PRO A C 1
ATOM 4758 O O . PRO A 1 621 ? 22.695 -11.840 -41.479 1.00 93.19 621 PRO A O 1
ATOM 4761 N N . ASP A 1 622 ? 23.436 -13.931 -41.779 1.00 94.12 622 ASP A N 1
ATOM 4762 C CA . ASP A 1 622 ? 23.210 -14.017 -43.233 1.00 94.12 622 ASP A CA 1
ATOM 4763 C C . ASP A 1 622 ? 21.722 -13.991 -43.630 1.00 94.12 622 ASP A C 1
ATOM 4765 O O . ASP A 1 622 ? 21.389 -13.774 -44.790 1.00 94.12 622 ASP A O 1
ATOM 4769 N N . GLN A 1 623 ? 20.808 -14.146 -42.669 1.00 97.06 623 GLN A N 1
ATOM 4770 C CA . GLN A 1 623 ? 19.365 -14.004 -42.890 1.00 97.06 623 GLN A CA 1
ATOM 4771 C C . GLN A 1 623 ? 18.882 -12.543 -42.792 1.00 97.06 623 GLN A C 1
ATOM 4773 O O . GLN A 1 623 ? 17.737 -12.255 -43.135 1.00 97.06 623 GLN A O 1
ATOM 4778 N N . LEU A 1 624 ? 19.727 -11.614 -42.323 1.00 96.88 624 LEU A N 1
ATOM 4779 C CA . LEU A 1 624 ? 19.332 -10.232 -42.028 1.00 96.88 624 LEU A CA 1
ATOM 4780 C C . LEU A 1 624 ? 19.112 -9.385 -43.294 1.00 96.88 624 LEU A C 1
ATOM 4782 O O . LEU A 1 624 ? 18.097 -8.701 -43.398 1.00 96.88 624 LEU A O 1
ATOM 4786 N N . GLY A 1 625 ? 20.027 -9.468 -44.267 1.00 96.75 625 GLY A N 1
ATOM 4787 C CA . GLY A 1 625 ? 19.934 -8.755 -45.549 1.00 96.75 625 GLY A CA 1
ATOM 4788 C C . GLY A 1 625 ? 18.706 -9.167 -46.375 1.00 96.75 625 GLY A C 1
ATOM 4789 O O . GLY A 1 625 ? 17.917 -8.297 -46.753 1.00 96.75 625 GLY A O 1
ATOM 4790 N N . PRO A 1 626 ? 18.464 -10.477 -46.590 1.00 97.44 626 PRO A N 1
ATOM 4791 C CA . PRO A 1 626 ? 17.273 -10.965 -47.284 1.00 97.44 626 PRO A CA 1
ATOM 4792 C C . PRO A 1 626 ? 15.953 -10.535 -46.630 1.00 97.44 626 PRO A C 1
ATOM 4794 O O . PRO A 1 626 ? 15.032 -10.148 -47.345 1.00 97.44 626 PRO A O 1
ATOM 4797 N N . LEU A 1 627 ? 15.867 -10.538 -45.294 1.00 97.25 627 LEU A N 1
ATOM 4798 C CA . LEU A 1 627 ? 14.663 -10.123 -44.564 1.00 97.25 627 LEU A CA 1
ATOM 4799 C C . LEU A 1 627 ? 14.396 -8.611 -44.679 1.00 97.25 627 LEU A C 1
ATOM 4801 O O . LEU A 1 627 ? 13.248 -8.192 -44.810 1.00 97.25 627 LEU A O 1
ATOM 4805 N N . TRP A 1 628 ? 15.439 -7.777 -44.672 1.00 97.50 628 TRP A N 1
ATOM 4806 C CA . TRP A 1 628 ? 15.285 -6.347 -44.956 1.00 97.50 628 TRP A CA 1
ATOM 4807 C C . TRP A 1 628 ? 14.835 -6.096 -46.399 1.00 97.50 628 TRP A C 1
ATOM 4809 O O . TRP A 1 628 ? 13.961 -5.262 -46.625 1.00 97.50 628 TRP A O 1
ATOM 4819 N N . LEU A 1 629 ? 15.368 -6.845 -47.369 1.00 97.00 629 LEU A N 1
ATOM 4820 C CA . LEU A 1 629 ? 14.921 -6.777 -48.763 1.00 97.00 629 LEU A CA 1
ATOM 4821 C C . LEU A 1 629 ? 13.470 -7.248 -48.955 1.00 97.00 629 LEU A C 1
ATOM 4823 O O . LEU A 1 629 ? 12.778 -6.703 -49.809 1.00 97.00 629 LEU A O 1
ATOM 4827 N N . GLU A 1 630 ? 12.997 -8.220 -48.173 1.00 96.44 630 GLU A N 1
ATOM 4828 C CA . GLU A 1 630 ? 11.588 -8.638 -48.144 1.00 96.44 630 GLU A CA 1
ATOM 4829 C C . GLU A 1 630 ? 10.681 -7.488 -47.671 1.00 96.44 630 GLU A C 1
ATOM 4831 O O . GLU A 1 630 ? 9.707 -7.149 -48.340 1.00 96.44 630 GLU A O 1
ATOM 4836 N N . TRP A 1 631 ? 11.035 -6.827 -46.565 1.00 96.19 631 TRP A N 1
ATOM 4837 C CA . TRP A 1 631 ? 10.246 -5.725 -45.996 1.00 96.19 631 TRP A CA 1
ATOM 4838 C C . TRP A 1 631 ? 10.271 -4.435 -46.825 1.00 96.19 631 TRP A C 1
ATOM 4840 O O . TRP A 1 631 ? 9.302 -3.679 -46.795 1.00 96.19 631 TRP A O 1
ATOM 4850 N N . LEU A 1 632 ? 11.346 -4.181 -47.575 1.00 95.56 632 LEU A N 1
ATOM 4851 C CA . LEU A 1 632 ? 11.403 -3.076 -48.538 1.00 95.56 632 LEU A CA 1
ATOM 4852 C C . LEU A 1 632 ? 10.647 -3.391 -49.841 1.00 95.56 632 LEU A C 1
ATOM 4854 O O . LEU A 1 632 ? 10.165 -2.469 -50.497 1.00 95.56 632 LEU A O 1
ATOM 4858 N N . ALA A 1 633 ? 10.518 -4.671 -50.210 1.00 95.88 633 ALA A N 1
ATOM 4859 C CA . ALA A 1 633 ? 9.739 -5.107 -51.370 1.00 95.88 633 ALA A CA 1
ATOM 4860 C C . ALA A 1 633 ? 8.223 -5.158 -51.095 1.00 95.88 633 ALA A C 1
ATOM 4862 O O . ALA A 1 633 ? 7.443 -4.844 -51.993 1.00 95.88 633 ALA A O 1
ATOM 4863 N N . ASP A 1 634 ? 7.804 -5.492 -49.867 1.00 95.62 634 ASP A N 1
ATOM 4864 C CA . ASP A 1 634 ? 6.415 -5.355 -49.403 1.00 95.62 634 ASP A CA 1
ATOM 4865 C C . ASP A 1 634 ? 6.306 -4.465 -48.142 1.00 95.62 634 ASP A C 1
ATOM 4867 O O . ASP A 1 634 ? 6.219 -4.959 -47.006 1.00 95.62 634 ASP A O 1
ATOM 4871 N N . PRO A 1 635 ? 6.230 -3.131 -48.328 1.00 93.38 635 PRO A N 1
ATOM 4872 C CA . PRO A 1 635 ? 5.991 -2.187 -47.241 1.00 93.38 635 PRO A CA 1
ATOM 4873 C C . PRO A 1 635 ? 4.655 -2.395 -46.508 1.00 93.38 635 PRO A C 1
ATOM 4875 O O . PRO A 1 635 ? 4.517 -1.952 -45.367 1.00 93.38 635 PRO A O 1
ATOM 4878 N N . ALA A 1 636 ? 3.661 -3.056 -47.116 1.00 94.56 636 ALA A N 1
ATOM 4879 C CA . ALA A 1 636 ? 2.370 -3.310 -46.480 1.00 94.56 636 ALA A CA 1
ATOM 4880 C C . ALA A 1 636 ? 2.457 -4.484 -45.491 1.00 94.56 636 ALA A C 1
ATOM 4882 O O . ALA A 1 636 ? 1.969 -4.369 -44.363 1.00 94.56 636 ALA A O 1
ATOM 4883 N N . ALA A 1 637 ? 3.144 -5.572 -45.852 1.00 92.81 637 ALA A N 1
ATOM 4884 C CA . ALA A 1 637 ? 3.475 -6.656 -44.928 1.00 92.81 637 ALA A CA 1
ATOM 4885 C C . ALA A 1 637 ? 4.393 -6.172 -43.791 1.00 92.81 637 ALA A C 1
ATOM 4887 O O . ALA A 1 637 ? 4.151 -6.493 -42.621 1.00 92.81 637 ALA A O 1
ATOM 4888 N N . ALA A 1 638 ? 5.387 -5.338 -44.113 1.00 95.12 638 ALA A N 1
ATOM 4889 C CA . ALA A 1 638 ? 6.279 -4.706 -43.143 1.00 95.12 638 ALA A CA 1
ATOM 4890 C C . ALA A 1 638 ? 5.512 -3.818 -42.141 1.00 95.12 638 ALA A C 1
ATOM 4892 O O . ALA A 1 638 ? 5.654 -3.975 -40.923 1.00 95.12 638 ALA A O 1
ATOM 4893 N N . ALA A 1 639 ? 4.624 -2.945 -42.632 1.00 94.81 639 ALA A N 1
ATOM 4894 C CA . ALA A 1 639 ? 3.755 -2.119 -41.796 1.00 94.81 639 ALA A CA 1
ATOM 4895 C C . ALA A 1 639 ? 2.768 -2.958 -40.965 1.00 94.81 639 ALA A C 1
ATOM 4897 O O . ALA A 1 639 ? 2.518 -2.637 -39.803 1.00 94.81 639 ALA A O 1
ATOM 4898 N N . ALA A 1 640 ? 2.244 -4.064 -41.503 1.00 95.94 640 ALA A N 1
ATOM 4899 C CA . ALA A 1 640 ? 1.380 -4.977 -40.758 1.00 95.94 640 ALA A CA 1
ATOM 4900 C C . ALA A 1 640 ? 2.131 -5.695 -39.618 1.00 95.94 640 ALA A C 1
ATOM 4902 O O . ALA A 1 640 ? 1.568 -5.874 -38.535 1.00 95.94 640 ALA A O 1
ATOM 4903 N N . LEU A 1 641 ? 3.402 -6.067 -39.817 1.00 96.62 641 LEU A N 1
ATOM 4904 C CA . LEU A 1 641 ? 4.267 -6.601 -38.757 1.00 96.62 641 LEU A CA 1
ATOM 4905 C C . LEU A 1 641 ? 4.532 -5.539 -37.682 1.00 96.62 641 LEU A C 1
ATOM 4907 O O . LEU A 1 641 ? 4.305 -5.801 -36.500 1.00 96.62 641 LEU A O 1
ATOM 4911 N N . GLY A 1 642 ? 4.908 -4.323 -38.085 1.00 96.06 642 GLY A N 1
ATOM 4912 C CA . GLY A 1 642 ? 5.101 -3.194 -37.173 1.00 96.06 642 GLY A CA 1
ATOM 4913 C C . GLY A 1 642 ? 3.843 -2.831 -36.371 1.00 96.06 642 GLY A C 1
ATOM 4914 O O . GLY A 1 642 ? 3.921 -2.604 -35.164 1.00 96.06 642 GLY A O 1
ATOM 4915 N N . ALA A 1 643 ? 2.659 -2.869 -36.991 1.00 95.81 643 ALA A N 1
ATOM 4916 C CA . ALA A 1 643 ? 1.378 -2.625 -36.327 1.00 95.81 643 ALA A CA 1
ATOM 4917 C C . ALA A 1 643 ? 1.029 -3.704 -35.285 1.00 95.81 643 ALA A C 1
ATOM 4919 O O . ALA A 1 643 ? 0.579 -3.372 -34.185 1.00 95.81 643 ALA A O 1
ATOM 4920 N N . ARG A 1 644 ? 1.284 -4.989 -35.578 1.00 96.94 644 ARG A N 1
ATOM 4921 C CA . ARG A 1 644 ? 1.120 -6.083 -34.599 1.00 96.94 644 ARG A CA 1
ATOM 4922 C C . ARG A 1 644 ? 2.115 -5.953 -33.443 1.00 96.94 644 ARG A C 1
ATOM 4924 O O . ARG A 1 644 ? 1.725 -6.109 -32.285 1.00 96.94 644 ARG A O 1
ATOM 4931 N N . GLY A 1 645 ? 3.368 -5.596 -33.738 1.00 94.75 645 GLY A N 1
ATOM 4932 C CA . GLY A 1 645 ? 4.389 -5.300 -32.729 1.00 94.75 645 GLY A CA 1
ATOM 4933 C C . GLY A 1 645 ? 3.960 -4.164 -31.802 1.00 94.75 645 GLY A C 1
ATOM 4934 O O . GLY A 1 645 ? 3.997 -4.304 -30.577 1.00 94.75 645 GLY A O 1
ATOM 4935 N N . ARG A 1 646 ? 3.445 -3.075 -32.382 1.00 93.62 646 ARG A N 1
ATOM 4936 C CA . ARG A 1 646 ? 2.905 -1.928 -31.650 1.00 93.62 646 ARG A CA 1
ATOM 4937 C C . ARG A 1 646 ? 1.724 -2.292 -30.760 1.00 93.62 646 ARG A C 1
ATOM 4939 O O . ARG A 1 646 ? 1.715 -1.886 -29.603 1.00 93.62 646 ARG A O 1
ATOM 4946 N N . ALA A 1 647 ? 0.767 -3.080 -31.248 1.00 93.25 647 ALA A N 1
ATOM 4947 C CA . ALA A 1 647 ? -0.389 -3.502 -30.456 1.00 93.25 647 ALA A CA 1
ATOM 4948 C C . ALA A 1 647 ? 0.023 -4.311 -29.209 1.00 93.25 647 ALA A C 1
ATOM 4950 O O . ALA A 1 647 ? -0.476 -4.059 -28.111 1.00 93.25 647 ALA A O 1
ATOM 4951 N N . VAL A 1 648 ? 0.987 -5.233 -29.344 1.00 91.38 648 VAL A N 1
ATOM 4952 C CA . VAL A 1 648 ? 1.568 -5.967 -28.202 1.00 91.38 648 VAL A CA 1
ATOM 4953 C C . VAL A 1 648 ? 2.302 -5.027 -27.245 1.00 91.38 648 VAL A C 1
ATOM 4955 O O . VAL A 1 648 ? 2.182 -5.171 -26.027 1.00 91.38 648 VAL A O 1
ATOM 4958 N N . ALA A 1 649 ? 3.054 -4.067 -27.781 1.00 88.75 649 ALA A N 1
ATOM 4959 C CA . ALA A 1 649 ? 3.840 -3.131 -26.993 1.00 88.75 649 ALA A CA 1
ATOM 4960 C C . ALA A 1 649 ? 2.964 -2.136 -26.208 1.00 88.75 649 ALA A C 1
ATOM 4962 O O . ALA A 1 649 ? 3.196 -1.930 -25.018 1.00 88.75 649 ALA A O 1
ATOM 4963 N N . GLU A 1 650 ? 1.915 -1.581 -26.820 1.00 88.56 650 GLU A N 1
ATOM 4964 C CA . GLU A 1 650 ? 0.930 -0.723 -26.148 1.00 88.56 650 GLU A CA 1
ATOM 4965 C C . GLU A 1 650 ? 0.154 -1.505 -25.074 1.00 88.56 650 GLU A C 1
ATOM 4967 O O . GLU A 1 650 ? 0.015 -1.021 -23.949 1.00 88.56 650 GLU A O 1
ATOM 4972 N N . ALA A 1 651 ? -0.250 -2.751 -25.354 1.00 86.94 651 ALA A N 1
ATOM 4973 C CA . ALA A 1 651 ? -0.897 -3.633 -24.376 1.00 86.94 651 ALA A CA 1
ATOM 4974 C C . ALA A 1 651 ? 0.014 -4.036 -23.194 1.00 86.94 651 ALA A C 1
ATOM 4976 O O . ALA A 1 651 ? -0.483 -4.459 -22.147 1.00 86.94 651 ALA A O 1
ATOM 4977 N N . ALA A 1 652 ? 1.338 -3.903 -23.329 1.00 84.25 652 ALA A N 1
ATOM 4978 C CA . ALA A 1 652 ? 2.299 -4.163 -22.258 1.00 84.25 652 ALA A CA 1
ATOM 4979 C C . ALA A 1 652 ? 2.490 -2.973 -21.288 1.00 84.25 652 ALA A C 1
ATOM 4981 O O . ALA A 1 652 ? 3.026 -3.174 -20.193 1.00 84.25 652 ALA A O 1
ATOM 4982 N N . ARG A 1 653 ? 2.039 -1.759 -21.654 1.00 86.19 653 ARG A N 1
ATOM 4983 C CA . ARG A 1 653 ? 2.129 -0.535 -20.830 1.00 86.19 653 ARG A CA 1
ATOM 4984 C C . ARG A 1 653 ? 1.086 -0.505 -19.694 1.00 86.19 653 ARG A C 1
ATOM 4986 O O . ARG A 1 653 ? 0.318 -1.444 -19.451 1.00 86.19 653 ARG A O 1
ATOM 4993 N N . GLY A 1 654 ? 1.078 0.595 -18.948 1.00 88.38 654 GLY A N 1
ATOM 4994 C CA . GLY A 1 654 ? 0.172 0.907 -17.846 1.00 88.38 654 GLY A CA 1
ATOM 4995 C C . GLY A 1 654 ? 0.591 0.342 -16.486 1.00 88.38 654 GLY A C 1
ATOM 4996 O O . GLY A 1 654 ? -0.217 0.391 -15.558 1.00 88.38 654 GLY A O 1
ATOM 4997 N N . ALA A 1 655 ? 1.804 -0.202 -16.323 1.00 92.25 655 ALA A N 1
ATOM 4998 C CA . ALA A 1 655 ? 2.210 -0.805 -15.047 1.00 92.25 655 ALA A CA 1
ATOM 4999 C C . ALA A 1 655 ? 2.402 0.263 -13.953 1.00 92.25 655 ALA A C 1
ATOM 5001 O O . ALA A 1 655 ? 2.004 0.051 -12.807 1.00 92.25 655 ALA A O 1
ATOM 5002 N N . ALA A 1 656 ? 2.897 1.446 -14.321 1.00 93.88 656 ALA A N 1
ATOM 5003 C CA . ALA A 1 656 ? 2.999 2.625 -13.467 1.00 93.88 656 ALA A CA 1
ATOM 5004 C C . ALA A 1 656 ? 1.629 3.134 -12.990 1.00 93.88 656 ALA A C 1
ATOM 5006 O O . ALA A 1 656 ? 1.481 3.472 -11.817 1.00 93.88 656 ALA A O 1
ATOM 5007 N N . GLU A 1 657 ? 0.612 3.141 -13.859 1.00 93.31 657 GLU A N 1
ATOM 5008 C CA . GLU A 1 657 ? -0.751 3.559 -13.491 1.00 93.31 657 GLU A CA 1
ATOM 5009 C C . GLU A 1 657 ? -1.438 2.524 -12.596 1.00 93.31 657 GLU A C 1
ATOM 5011 O O . GLU A 1 657 ? -2.022 2.888 -11.575 1.00 93.31 657 GLU A O 1
ATOM 5016 N N . ARG A 1 658 ? -1.301 1.225 -12.908 1.00 94.06 658 ARG A N 1
ATOM 5017 C CA . ARG A 1 658 ? -1.784 0.132 -12.044 1.00 94.06 658 ARG A CA 1
ATOM 5018 C C . ARG A 1 658 ? -1.131 0.194 -10.658 1.00 94.06 658 ARG A C 1
ATOM 5020 O O . ARG A 1 658 ? -1.827 0.132 -9.648 1.00 94.06 658 ARG A O 1
ATOM 5027 N N . ALA A 1 659 ? 0.180 0.425 -10.594 1.00 96.06 659 ALA A N 1
ATOM 5028 C CA . ALA A 1 659 ? 0.904 0.609 -9.338 1.00 96.06 659 ALA A CA 1
ATOM 5029 C C . ALA A 1 659 ? 0.518 1.895 -8.584 1.00 96.06 659 ALA A C 1
ATOM 5031 O O . ALA A 1 659 ? 0.476 1.887 -7.353 1.00 96.06 659 ALA A O 1
ATOM 5032 N N . ALA A 1 660 ? 0.193 2.986 -9.282 1.00 95.50 660 ALA A N 1
ATOM 5033 C CA . ALA A 1 660 ? -0.305 4.209 -8.656 1.00 95.50 660 ALA A CA 1
ATOM 5034 C C . ALA A 1 660 ? -1.749 4.060 -8.130 1.00 95.50 660 ALA A C 1
ATOM 5036 O O . ALA A 1 660 ? -2.073 4.609 -7.075 1.00 95.50 660 ALA A O 1
ATOM 5037 N N . ALA A 1 661 ? -2.598 3.278 -8.803 1.00 89.56 661 ALA A N 1
ATOM 5038 C CA . ALA A 1 661 ? -3.937 2.925 -8.327 1.00 89.56 661 ALA A CA 1
ATOM 5039 C C . ALA A 1 661 ? -3.882 2.023 -7.079 1.00 89.56 661 ALA A C 1
ATOM 5041 O O . ALA A 1 661 ? -4.513 2.341 -6.071 1.00 89.56 661 ALA A O 1
ATOM 5042 N N . ALA A 1 662 ? -3.044 0.982 -7.082 1.00 89.94 662 ALA A N 1
ATOM 5043 C CA . ALA A 1 662 ? -2.768 0.172 -5.891 1.00 89.94 662 ALA A CA 1
ATOM 5044 C C . ALA A 1 662 ? -2.222 1.024 -4.729 1.00 89.94 662 ALA A C 1
ATOM 5046 O O . ALA A 1 662 ? -2.650 0.896 -3.579 1.00 89.94 662 ALA A O 1
ATOM 5047 N N . ALA A 1 663 ? -1.318 1.966 -5.030 1.00 93.56 663 ALA A N 1
ATOM 5048 C CA . ALA A 1 663 ? -0.822 2.940 -4.061 1.00 93.56 663 ALA A CA 1
ATOM 5049 C C . ALA A 1 663 ? -1.946 3.804 -3.474 1.00 93.56 663 ALA A C 1
ATOM 5051 O O . ALA A 1 663 ? -1.899 4.108 -2.281 1.00 93.56 663 ALA A O 1
ATOM 5052 N N . ARG A 1 664 ? -2.977 4.162 -4.254 1.00 86.38 664 ARG A N 1
ATOM 5053 C CA . ARG A 1 664 ? -4.160 4.866 -3.740 1.00 86.38 664 ARG A CA 1
ATOM 5054 C C . ARG A 1 664 ? -4.911 4.040 -2.710 1.00 86.38 664 ARG A C 1
ATOM 5056 O O . ARG A 1 664 ? -5.130 4.551 -1.615 1.00 86.38 664 ARG A O 1
ATOM 5063 N N . GLU A 1 665 ? -5.285 2.808 -3.046 1.00 78.81 665 GLU A N 1
ATOM 5064 C CA . GLU A 1 665 ? -6.092 1.952 -2.170 1.00 78.81 665 GLU A CA 1
ATOM 5065 C C . GLU A 1 665 ? -5.339 1.620 -0.872 1.00 78.81 665 GLU A C 1
ATOM 5067 O O . GLU A 1 665 ? -5.854 1.830 0.232 1.00 78.81 665 GLU A O 1
ATOM 5072 N N . ALA A 1 666 ? -4.068 1.221 -0.989 1.00 82.75 666 ALA A N 1
ATOM 5073 C CA . ALA A 1 666 ? -3.212 0.949 0.161 1.00 82.75 666 ALA A CA 1
ATOM 5074 C C . ALA A 1 666 ? -2.982 2.202 1.030 1.00 82.75 666 ALA A C 1
ATOM 5076 O O . ALA A 1 666 ? -2.990 2.105 2.258 1.00 82.75 666 ALA A O 1
ATOM 5077 N N . TRP A 1 667 ? -2.822 3.395 0.438 1.00 86.12 667 TRP A N 1
ATOM 5078 C CA . TRP A 1 667 ? -2.700 4.648 1.194 1.00 86.12 667 TRP A CA 1
ATOM 5079 C C . TRP A 1 667 ? -4.026 5.052 1.854 1.00 86.12 667 TRP A C 1
ATOM 5081 O O . TRP A 1 667 ? -4.013 5.482 3.009 1.00 86.12 667 TRP A O 1
ATOM 5091 N N . SER A 1 668 ? -5.180 4.898 1.193 1.00 71.62 668 SER A N 1
ATOM 5092 C CA . SER A 1 668 ? -6.477 5.257 1.785 1.00 71.62 668 SER A CA 1
ATOM 5093 C C . SER A 1 668 ? -6.828 4.355 2.965 1.00 71.62 668 SER A C 1
ATOM 5095 O O . SER A 1 668 ? -7.194 4.870 4.023 1.00 71.62 668 SER A O 1
ATOM 5097 N N . ALA A 1 669 ? -6.623 3.040 2.829 1.00 68.44 669 ALA A N 1
ATOM 5098 C CA . ALA A 1 669 ? -6.851 2.060 3.892 1.00 68.44 669 ALA A CA 1
ATOM 5099 C C . ALA A 1 669 ? -5.824 2.144 5.043 1.00 68.44 669 ALA A C 1
ATOM 5101 O O . ALA A 1 669 ? -6.104 1.700 6.161 1.00 68.44 669 ALA A O 1
ATOM 5102 N N . ALA A 1 670 ? -4.640 2.720 4.806 1.00 76.62 670 ALA A N 1
ATOM 5103 C CA . ALA A 1 670 ? -3.605 2.850 5.824 1.00 76.62 670 ALA A CA 1
ATOM 5104 C C . ALA A 1 670 ? -4.013 3.777 6.983 1.00 76.62 670 ALA A C 1
ATOM 5106 O O . ALA A 1 670 ? -4.427 4.922 6.792 1.00 76.62 670 ALA A O 1
ATOM 5107 N N . ALA A 1 671 ? -3.782 3.292 8.203 1.00 70.31 671 ALA A N 1
ATOM 5108 C CA . ALA A 1 671 ? -4.007 4.000 9.461 1.00 70.31 671 ALA A CA 1
ATOM 5109 C C . ALA A 1 671 ? -2.683 4.062 10.253 1.00 70.31 671 ALA A C 1
ATOM 5111 O O . ALA A 1 671 ? -2.481 3.280 11.195 1.00 70.31 671 ALA A O 1
ATOM 5112 N N . PRO A 1 672 ? -1.736 4.929 9.840 1.00 72.69 672 PRO A N 1
ATOM 5113 C CA . PRO A 1 672 ? -0.394 4.976 10.403 1.00 72.69 672 PRO A CA 1
ATOM 5114 C C . PRO A 1 672 ? -0.378 5.495 11.845 1.00 72.69 672 PRO A C 1
ATOM 5116 O O . PRO A 1 672 ? -1.097 6.409 12.242 1.00 72.69 672 PRO A O 1
ATOM 5119 N N . THR A 1 673 ? 0.510 4.912 12.639 1.00 72.81 673 THR A N 1
ATOM 5120 C CA . THR A 1 673 ? 0.735 5.195 14.055 1.00 72.81 673 THR A CA 1
ATOM 5121 C C . THR A 1 673 ? 2.232 5.307 14.300 1.00 72.81 673 THR A C 1
ATOM 5123 O O . THR A 1 673 ? 3.021 4.529 13.770 1.00 72.81 673 THR A O 1
ATOM 5126 N N . THR A 1 674 ? 2.659 6.280 15.104 1.00 68.69 674 THR A N 1
ATOM 5127 C CA . THR A 1 674 ? 4.088 6.443 15.415 1.00 68.69 674 THR A CA 1
ATOM 5128 C C . THR A 1 674 ? 4.516 5.327 16.383 1.00 68.69 674 THR A C 1
ATOM 5130 O O . THR A 1 674 ? 4.028 5.312 17.516 1.00 68.69 674 THR A O 1
ATOM 5133 N N . PRO A 1 675 ? 5.410 4.389 16.004 1.00 70.06 675 PRO A N 1
ATOM 5134 C CA . PRO A 1 675 ? 5.775 3.285 16.886 1.00 70.06 675 PRO A CA 1
ATOM 5135 C C . PRO A 1 675 ? 6.569 3.826 18.090 1.00 70.06 675 PRO A C 1
ATOM 5137 O O . PRO A 1 675 ? 7.445 4.674 17.902 1.00 70.06 675 PRO A O 1
ATOM 5140 N N . PRO A 1 676 ? 6.324 3.359 19.330 1.00 72.00 676 PRO A N 1
ATOM 5141 C CA . PRO A 1 676 ? 6.978 3.920 20.511 1.00 72.00 676 PRO A CA 1
ATOM 5142 C C . PRO A 1 676 ? 8.501 3.738 20.453 1.00 72.00 676 PRO A C 1
ATOM 5144 O O . PRO A 1 676 ? 9.001 2.715 19.970 1.00 72.00 676 PRO A O 1
ATOM 5147 N N . SER A 1 677 ? 9.253 4.722 20.959 1.00 77.00 677 SER A N 1
ATOM 5148 C CA . SER A 1 677 ? 10.714 4.625 21.083 1.00 77.00 677 SER A CA 1
ATOM 5149 C C . SER A 1 677 ? 11.113 3.471 22.010 1.00 77.00 677 SER A C 1
ATOM 5151 O O . SER A 1 677 ? 10.326 3.058 22.862 1.00 77.00 677 SER A O 1
ATOM 5153 N N . ILE A 1 678 ? 12.338 2.953 21.866 1.00 76.31 678 ILE A N 1
ATOM 5154 C CA . ILE A 1 678 ? 12.830 1.859 22.719 1.00 76.31 678 ILE A CA 1
ATOM 5155 C C . ILE A 1 678 ? 12.758 2.234 24.208 1.00 76.31 678 ILE A C 1
ATOM 5157 O O . ILE A 1 678 ? 12.199 1.477 24.994 1.00 76.31 678 ILE A O 1
ATOM 5161 N N . TRP A 1 679 ? 13.152 3.461 24.564 1.00 79.12 679 TRP A N 1
ATOM 5162 C CA . TRP A 1 679 ? 13.030 4.001 25.921 1.00 79.12 679 TRP A CA 1
ATOM 5163 C C . TRP A 1 679 ? 11.581 4.055 26.428 1.00 79.12 679 TRP A C 1
ATOM 5165 O O . TRP A 1 679 ? 11.318 3.607 27.540 1.00 79.12 679 TRP A O 1
ATOM 5175 N N . ARG A 1 680 ? 10.607 4.497 25.610 1.00 81.38 680 ARG A N 1
ATOM 5176 C CA . ARG A 1 680 ? 9.181 4.455 26.002 1.00 81.38 680 ARG A CA 1
ATOM 5177 C C . ARG A 1 680 ? 8.670 3.022 26.191 1.00 81.38 680 ARG A C 1
ATOM 5179 O O . ARG A 1 680 ? 7.851 2.802 27.075 1.00 81.38 680 ARG A O 1
ATOM 5186 N N . ARG A 1 681 ? 9.149 2.046 25.406 1.00 82.88 681 ARG A N 1
ATOM 5187 C CA . ARG A 1 681 ? 8.792 0.623 25.587 1.00 82.88 681 ARG A CA 1
ATOM 5188 C C . ARG A 1 681 ? 9.400 0.028 26.855 1.00 82.88 681 ARG A C 1
ATOM 5190 O O . ARG A 1 681 ? 8.720 -0.745 27.514 1.00 82.88 681 ARG A O 1
ATOM 5197 N N . LEU A 1 682 ? 10.636 0.390 27.199 1.00 84.06 682 LEU A N 1
ATOM 5198 C CA . LEU A 1 682 ? 11.292 -0.064 28.428 1.00 84.06 682 LEU A CA 1
ATOM 5199 C C . LEU A 1 682 ? 10.625 0.542 29.673 1.00 84.06 682 LEU A C 1
ATOM 5201 O O . LEU A 1 682 ? 10.289 -0.196 30.591 1.00 84.06 682 LEU A O 1
ATOM 5205 N N . ALA A 1 683 ? 10.346 1.850 29.671 1.00 87.69 683 ALA A N 1
ATOM 5206 C CA . ALA A 1 683 ? 9.729 2.536 30.808 1.00 87.69 683 ALA A CA 1
ATOM 5207 C C . ALA A 1 683 ? 8.238 2.190 31.005 1.00 87.69 683 ALA A C 1
ATOM 5209 O O . ALA A 1 683 ? 7.813 1.892 32.116 1.00 87.69 683 ALA A O 1
ATOM 5210 N N . LEU A 1 684 ? 7.427 2.213 29.938 1.00 89.69 684 LEU A N 1
ATOM 5211 C CA . LEU A 1 684 ? 5.968 2.028 30.035 1.00 89.69 684 LEU A CA 1
ATOM 5212 C C . LEU A 1 684 ? 5.509 0.588 29.752 1.00 89.69 684 LEU A C 1
ATOM 5214 O O . LEU A 1 684 ? 4.345 0.262 29.980 1.00 89.69 684 LEU A O 1
ATOM 5218 N N . GLY A 1 685 ? 6.399 -0.287 29.274 1.00 87.88 685 GLY A N 1
ATOM 5219 C CA . GLY A 1 685 ? 6.104 -1.695 28.990 1.00 87.88 685 GLY A CA 1
ATOM 5220 C C . GLY A 1 685 ? 5.711 -2.506 30.227 1.00 87.88 685 GLY A C 1
ATOM 5221 O O . GLY A 1 685 ? 4.631 -3.101 30.207 1.00 87.88 685 GLY A O 1
ATOM 5222 N N . PRO A 1 686 ? 6.513 -2.520 31.311 1.00 91.06 686 PRO A N 1
ATOM 5223 C CA . PRO A 1 686 ? 6.156 -3.229 32.538 1.00 91.06 686 PRO A CA 1
ATOM 5224 C C . PRO A 1 686 ? 4.873 -2.681 33.195 1.00 91.06 686 PRO A C 1
ATOM 5226 O O . PRO A 1 686 ? 3.977 -3.488 33.450 1.00 91.06 686 PRO A O 1
ATOM 5229 N N . PRO A 1 687 ? 4.666 -1.351 33.346 1.00 92.25 687 PRO A N 1
ATOM 5230 C CA . PRO A 1 687 ? 3.373 -0.800 33.761 1.00 92.25 687 PRO A CA 1
ATOM 5231 C C . PRO A 1 687 ? 2.200 -1.236 32.870 1.00 92.25 687 PRO A C 1
ATOM 5233 O O . PRO A 1 687 ? 1.133 -1.571 33.380 1.00 92.25 687 PRO A O 1
ATOM 5236 N N . ALA A 1 688 ? 2.385 -1.309 31.546 1.00 90.00 688 ALA A N 1
ATOM 5237 C CA . ALA A 1 688 ? 1.333 -1.755 30.632 1.00 90.00 688 ALA A CA 1
ATOM 5238 C C . ALA A 1 688 ? 1.057 -3.265 30.706 1.00 90.00 688 ALA A C 1
ATOM 5240 O O . ALA A 1 688 ? -0.071 -3.703 30.454 1.00 90.00 688 ALA A O 1
ATOM 5241 N N . ALA A 1 689 ? 2.051 -4.075 31.075 1.00 88.50 689 ALA A N 1
ATOM 5242 C CA . ALA A 1 689 ? 1.866 -5.486 31.395 1.00 88.50 689 ALA A CA 1
ATOM 5243 C C . ALA A 1 689 ? 1.084 -5.656 32.710 1.00 88.50 689 ALA A C 1
ATOM 5245 O O . ALA A 1 689 ? 0.117 -6.418 32.734 1.00 88.50 689 ALA A O 1
ATOM 5246 N N . LEU A 1 690 ? 1.428 -4.888 33.751 1.00 91.88 690 LEU A N 1
ATOM 5247 C CA . LEU A 1 690 ? 0.723 -4.871 35.037 1.00 91.88 690 LEU A CA 1
ATOM 5248 C C . LEU A 1 690 ? -0.734 -4.412 34.884 1.00 91.88 690 LEU A C 1
ATOM 5250 O O . LEU A 1 690 ? -1.635 -5.125 35.320 1.00 91.88 690 LEU A O 1
ATOM 5254 N N . TRP A 1 691 ? -0.999 -3.315 34.166 1.00 93.00 691 TRP A N 1
ATOM 5255 C CA . TRP A 1 691 ? -2.367 -2.888 33.833 1.00 93.00 691 TRP A CA 1
ATOM 5256 C C . TRP A 1 691 ? -3.132 -3.980 33.071 1.00 93.00 691 TRP A C 1
ATOM 5258 O O . TRP A 1 691 ? -4.283 -4.286 33.380 1.00 93.00 691 TRP A O 1
ATOM 5268 N N . SER A 1 692 ? -2.484 -4.630 32.096 1.00 89.12 692 SER A N 1
ATOM 5269 C CA . SER A 1 692 ? -3.087 -5.741 31.344 1.00 89.12 692 SER A CA 1
ATOM 5270 C C . SER A 1 692 ? -3.417 -6.955 32.212 1.00 89.12 692 SER A C 1
ATOM 5272 O O . SER A 1 692 ? -4.315 -7.714 31.848 1.00 89.12 692 SER A O 1
ATOM 5274 N N . LEU A 1 693 ? -2.674 -7.175 33.299 1.00 90.12 693 LEU A N 1
ATOM 5275 C CA . LEU A 1 693 ? -2.909 -8.246 34.261 1.00 90.12 693 LEU A CA 1
ATOM 5276 C C . LEU A 1 693 ? -4.029 -7.858 35.233 1.00 90.12 693 LEU A C 1
ATOM 5278 O O . LEU A 1 693 ? -4.989 -8.613 35.362 1.00 90.12 693 LEU A O 1
ATOM 5282 N N . GLY A 1 694 ? -3.976 -6.655 35.812 1.00 91.81 694 GLY A N 1
ATOM 5283 C CA . GLY A 1 694 ? -5.019 -6.107 36.682 1.00 91.81 694 GLY A CA 1
ATOM 5284 C C . GLY A 1 694 ? -6.388 -6.059 35.999 1.00 91.81 694 GLY A C 1
ATOM 5285 O O . GLY A 1 694 ? -7.366 -6.547 36.555 1.00 91.81 694 GLY A O 1
ATOM 5286 N N . ALA A 1 695 ? -6.458 -5.602 34.744 1.00 88.44 695 ALA A N 1
ATOM 5287 C CA . ALA A 1 695 ? -7.695 -5.602 33.961 1.00 88.44 695 ALA A CA 1
ATOM 5288 C C . ALA A 1 695 ? -8.243 -7.020 33.684 1.00 88.44 695 ALA A C 1
ATOM 5290 O O . ALA A 1 695 ? -9.458 -7.205 33.615 1.00 88.44 695 ALA A O 1
ATOM 5291 N N . ARG A 1 696 ? -7.379 -8.044 33.553 1.00 88.94 696 ARG A N 1
ATOM 5292 C CA . ARG A 1 696 ? -7.823 -9.453 33.479 1.00 88.94 696 ARG A CA 1
ATOM 5293 C C . ARG A 1 696 ? -8.321 -9.952 34.829 1.00 88.94 696 ARG A C 1
ATOM 5295 O O . ARG A 1 696 ? -9.367 -10.587 34.859 1.00 88.94 696 ARG A O 1
ATOM 5302 N N . ALA A 1 697 ? -7.584 -9.680 35.905 1.00 88.94 697 ALA A N 1
ATOM 5303 C CA . ALA A 1 697 ? -7.903 -10.134 37.254 1.00 88.94 697 ALA A CA 1
ATOM 5304 C C . ALA A 1 697 ? -9.227 -9.529 37.737 1.00 88.94 697 ALA A C 1
ATOM 5306 O O . ALA A 1 697 ? -10.142 -10.270 38.070 1.00 88.94 697 ALA A O 1
ATOM 5307 N N . HIS A 1 698 ? -9.384 -8.206 37.643 1.00 88.25 698 HIS A N 1
ATOM 5308 C CA . HIS A 1 698 ? -10.619 -7.484 37.962 1.00 88.25 698 HIS A CA 1
ATOM 5309 C C . HIS A 1 698 ? -11.829 -8.048 37.199 1.00 88.25 698 HIS A C 1
ATOM 5311 O O . HIS A 1 698 ? -12.841 -8.400 37.801 1.00 88.25 698 HIS A O 1
ATOM 5317 N N . ARG A 1 699 ? -11.707 -8.233 35.874 1.00 87.44 699 ARG A N 1
ATOM 5318 C CA . ARG A 1 699 ? -12.758 -8.868 35.062 1.00 87.44 699 ARG A CA 1
ATOM 5319 C C . ARG A 1 699 ? -13.008 -10.326 35.469 1.00 87.44 699 ARG A C 1
ATOM 5321 O O . ARG A 1 699 ? -14.146 -10.776 35.412 1.00 87.44 699 ARG A O 1
ATOM 5328 N N . GLY A 1 700 ? -11.963 -11.056 35.857 1.00 85.75 700 GLY A N 1
ATOM 5329 C CA . GLY A 1 700 ? -12.025 -12.433 36.346 1.00 85.75 700 GLY A CA 1
ATOM 5330 C C . GLY A 1 700 ? -12.808 -12.558 37.651 1.00 85.75 700 GLY A C 1
ATOM 5331 O O . GLY A 1 700 ? -13.713 -13.377 37.716 1.00 85.75 700 GLY A O 1
ATOM 5332 N N . LEU A 1 701 ? -12.544 -11.689 38.630 1.00 90.75 701 LEU A N 1
ATOM 5333 C CA . LEU A 1 701 ? -13.247 -11.649 39.918 1.00 90.75 701 LEU A CA 1
ATOM 5334 C C . LEU A 1 701 ? -14.752 -11.378 39.751 1.00 90.75 701 LEU A C 1
ATOM 5336 O O . LEU A 1 701 ? -15.576 -12.055 40.361 1.00 90.75 701 LEU A O 1
ATOM 5340 N N . TYR A 1 702 ? -15.131 -10.450 38.863 1.00 88.12 702 TYR A N 1
ATOM 5341 C CA . TYR A 1 702 ? -16.540 -10.261 38.490 1.00 88.12 702 TYR A CA 1
ATOM 5342 C C . TYR A 1 702 ? -17.111 -11.441 37.687 1.00 88.12 702 TYR A C 1
ATOM 5344 O O . TYR A 1 702 ? -18.318 -11.673 37.728 1.00 88.12 702 TYR A O 1
ATOM 5352 N N . ALA A 1 703 ? -16.295 -12.174 36.921 1.00 84.19 703 ALA A N 1
ATOM 5353 C CA . ALA A 1 703 ? -16.730 -13.331 36.132 1.00 84.19 703 ALA A CA 1
ATOM 5354 C C . ALA A 1 703 ? -16.927 -14.601 36.976 1.00 84.19 703 ALA A C 1
ATOM 5356 O O . ALA A 1 703 ? -17.804 -15.392 36.646 1.00 84.19 703 ALA A O 1
ATOM 5357 N N . SER A 1 704 ? -16.171 -14.769 38.064 1.00 87.06 704 SER A N 1
ATOM 5358 C CA . SER A 1 704 ? -16.309 -15.871 39.026 1.00 87.06 704 SER A CA 1
ATOM 5359 C C . SER A 1 704 ? -17.279 -15.576 40.178 1.00 87.06 704 SER A C 1
ATOM 5361 O O . SER A 1 704 ? -17.377 -16.377 41.100 1.00 87.06 704 SER A O 1
ATOM 5363 N N . GLY A 1 705 ? -17.957 -14.422 40.169 1.00 85.56 705 GLY A N 1
ATOM 5364 C CA . GLY A 1 705 ? -18.893 -14.011 41.223 1.00 85.56 705 GLY A CA 1
ATOM 5365 C C . GLY A 1 705 ? -18.245 -13.532 42.530 1.00 85.56 705 GLY A C 1
ATOM 5366 O O . GLY A 1 705 ? -18.966 -13.157 43.447 1.00 85.56 705 GLY A O 1
ATOM 5367 N N . LEU A 1 706 ? -16.909 -13.479 42.613 1.00 86.56 706 LEU A N 1
ATOM 5368 C CA . LEU A 1 706 ? -16.174 -13.006 43.800 1.00 86.56 706 LEU A CA 1
ATOM 5369 C C . LEU A 1 706 ? -16.337 -11.497 44.051 1.00 86.56 706 LEU A C 1
ATOM 5371 O O . LEU A 1 706 ? -16.103 -11.029 45.160 1.00 86.56 706 LEU A O 1
ATOM 5375 N N . LEU A 1 707 ? -16.737 -10.734 43.030 1.00 88.81 707 LEU A N 1
ATOM 5376 C CA . LEU A 1 707 ? -17.207 -9.358 43.178 1.00 88.81 707 LEU A CA 1
ATOM 5377 C C . LEU A 1 707 ? -18.684 -9.280 42.788 1.00 88.81 707 LEU A C 1
ATOM 5379 O O . LEU A 1 707 ? -19.059 -9.624 41.663 1.00 88.81 707 LEU A O 1
ATOM 5383 N N . GLY A 1 708 ? -19.505 -8.813 43.731 1.00 85.06 708 GLY A N 1
ATOM 5384 C CA . GLY A 1 708 ? -20.953 -8.713 43.574 1.00 85.06 708 GLY A CA 1
ATOM 5385 C C . GLY A 1 708 ? -21.360 -7.785 42.429 1.00 85.06 708 GLY A C 1
ATOM 5386 O O . GLY A 1 708 ? -20.803 -6.697 42.256 1.00 85.06 708 GLY A O 1
ATOM 5387 N N . ARG A 1 709 ? -22.360 -8.216 41.657 1.00 90.50 709 ARG A N 1
ATOM 5388 C CA . ARG A 1 709 ? -22.982 -7.426 40.590 1.00 90.50 709 ARG A CA 1
ATOM 5389 C C . ARG A 1 709 ? -24.380 -6.992 41.009 1.00 90.50 709 ARG A C 1
ATOM 5391 O O . ARG A 1 709 ? -25.132 -7.790 41.556 1.00 90.50 709 ARG A O 1
ATOM 5398 N N . SER A 1 710 ? -24.735 -5.760 40.679 1.00 91.69 710 SER A N 1
ATOM 5399 C CA . SER A 1 710 ? -26.103 -5.249 40.742 1.00 91.69 710 SER A CA 1
ATOM 5400 C C . SER A 1 710 ? -26.739 -5.335 39.352 1.00 91.69 710 SER A C 1
ATOM 5402 O O . SER A 1 710 ? -26.051 -5.118 38.354 1.00 91.69 710 SER A O 1
ATOM 5404 N N . ARG A 1 711 ? -28.044 -5.602 39.264 1.00 91.81 711 ARG A N 1
ATOM 5405 C CA . ARG A 1 711 ? -28.828 -5.555 38.015 1.00 91.81 711 ARG A CA 1
ATOM 5406 C C . ARG A 1 711 ? -29.920 -4.494 38.146 1.00 91.81 711 ARG A C 1
ATOM 5408 O O . ARG A 1 711 ? -30.374 -4.225 39.258 1.00 91.81 711 ARG A O 1
ATOM 5415 N N . LEU A 1 712 ? -30.328 -3.886 37.034 1.00 93.62 712 LEU A N 1
ATOM 5416 C CA . LEU A 1 712 ? -31.499 -3.006 36.991 1.00 93.62 712 LEU A CA 1
ATOM 5417 C C . LEU A 1 712 ? -32.778 -3.806 36.648 1.00 93.62 712 LEU A C 1
ATOM 5419 O O . LEU A 1 712 ? -32.684 -4.815 35.945 1.00 93.62 712 LEU A O 1
ATOM 5423 N N . PRO A 1 713 ? -33.974 -3.366 37.093 1.00 90.88 713 PRO A N 1
ATOM 5424 C CA . PRO A 1 713 ? -35.259 -4.007 36.762 1.00 90.88 713 PRO A CA 1
ATOM 5425 C C . PRO A 1 713 ? -35.693 -3.927 35.286 1.00 90.88 713 PRO A C 1
ATOM 5427 O O . PRO A 1 713 ? -36.750 -4.445 34.928 1.00 90.88 713 PRO A O 1
ATOM 5430 N N . ARG A 1 714 ? -34.926 -3.236 34.435 1.00 93.25 714 ARG A N 1
ATOM 5431 C CA . ARG A 1 714 ? -35.213 -2.989 33.013 1.00 93.25 714 ARG A CA 1
ATOM 5432 C C . ARG A 1 714 ? -34.025 -3.390 32.142 1.00 93.25 714 ARG A C 1
ATOM 5434 O O . ARG A 1 714 ? -32.907 -3.542 32.642 1.00 93.25 714 ARG A O 1
ATOM 5441 N N . PHE A 1 715 ? -34.275 -3.573 30.846 1.00 95.88 715 PHE A N 1
ATOM 5442 C CA . PHE A 1 715 ? -33.247 -3.993 29.893 1.00 95.88 715 PHE A CA 1
ATOM 5443 C C . PHE A 1 715 ? -32.084 -2.997 29.880 1.00 95.88 715 PHE A C 1
ATOM 5445 O O . PHE A 1 715 ? -32.297 -1.792 29.799 1.00 95.88 715 PHE A O 1
ATOM 5452 N N . THR A 1 716 ? -30.852 -3.489 29.986 1.00 96.31 716 THR A N 1
ATOM 5453 C CA . THR A 1 716 ? -29.667 -2.638 30.159 1.00 96.31 716 THR A CA 1
ATOM 5454 C C . THR A 1 716 ? -28.665 -2.861 29.026 1.00 96.31 716 THR A C 1
ATOM 5456 O O . THR A 1 716 ? -27.970 -3.881 28.995 1.00 96.31 716 THR A O 1
ATOM 5459 N N . LEU A 1 717 ? -28.554 -1.887 28.118 1.00 97.00 717 LEU A N 1
ATOM 5460 C CA . LEU A 1 717 ? -27.608 -1.866 26.999 1.00 97.00 717 LEU A CA 1
ATOM 5461 C C . LEU A 1 717 ? -26.439 -0.921 27.309 1.00 97.00 717 LEU A C 1
ATOM 5463 O O . LEU A 1 717 ? -26.647 0.213 27.732 1.00 97.00 717 LEU A O 1
ATOM 5467 N N . ALA A 1 718 ? -25.199 -1.350 27.065 1.00 96.19 718 ALA A N 1
ATOM 5468 C CA . ALA A 1 718 ? -24.038 -0.459 27.084 1.00 96.19 718 ALA A CA 1
ATOM 5469 C C . ALA A 1 718 ? -23.471 -0.208 25.693 1.00 96.19 718 ALA A C 1
ATOM 5471 O O . ALA A 1 718 ? -23.104 -1.137 24.973 1.00 96.19 718 ALA A O 1
ATOM 5472 N N . VAL A 1 719 ? -23.290 1.076 25.393 1.00 96.00 719 VAL A N 1
ATOM 5473 C CA . VAL A 1 719 ? -22.427 1.556 24.320 1.00 96.00 719 VAL A CA 1
ATOM 5474 C C . VAL A 1 719 ? -21.041 1.787 24.925 1.00 96.00 719 VAL A C 1
ATOM 5476 O O . VAL A 1 719 ? -20.884 2.451 25.951 1.00 96.00 719 VAL A O 1
ATOM 5479 N N . GLY A 1 720 ? -19.991 1.225 24.329 1.00 92.25 720 GLY A N 1
ATOM 5480 C CA . GLY A 1 720 ? -18.643 1.447 24.851 1.00 92.25 720 GLY A CA 1
ATOM 5481 C C . GLY A 1 720 ? -17.526 0.877 23.995 1.00 92.25 720 GLY A C 1
ATOM 5482 O O . GLY A 1 720 ? -17.761 0.247 22.971 1.00 92.25 720 GLY A O 1
ATOM 5483 N N . ASN A 1 721 ? -16.279 1.117 24.400 1.00 92.19 721 ASN A N 1
ATOM 5484 C CA . ASN A 1 721 ? -15.103 0.767 23.605 1.00 92.19 721 ASN A CA 1
ATOM 5485 C C . ASN A 1 721 ? -13.936 0.241 24.463 1.00 92.19 721 ASN A C 1
ATOM 5487 O O . ASN A 1 721 ? -13.909 0.381 25.686 1.00 92.19 721 ASN A O 1
ATOM 5491 N N . LEU A 1 722 ? -12.940 -0.378 23.818 1.00 89.44 722 LEU A N 1
ATOM 5492 C CA . LEU A 1 722 ? -11.741 -0.886 24.505 1.00 89.44 722 LEU A CA 1
ATOM 5493 C C . LEU A 1 722 ? -10.623 0.155 24.683 1.00 89.44 722 LEU A C 1
ATOM 5495 O O . LEU A 1 722 ? -9.564 -0.196 25.204 1.00 89.44 722 LEU A O 1
ATOM 5499 N N . THR A 1 723 ? -10.795 1.404 24.244 1.00 85.44 723 THR A N 1
ATOM 5500 C CA . THR A 1 723 ? -9.719 2.410 24.168 1.00 85.44 723 THR A CA 1
ATOM 5501 C C . THR A 1 723 ? -10.061 3.727 24.866 1.00 85.44 723 THR A C 1
ATOM 5503 O O . THR A 1 723 ? -11.212 4.137 24.957 1.00 85.44 723 THR A O 1
ATOM 5506 N N . ALA A 1 724 ? -9.045 4.425 25.368 1.00 80.56 724 ALA A N 1
ATOM 5507 C CA . ALA A 1 724 ? -9.163 5.823 25.767 1.00 80.56 724 ALA A CA 1
ATOM 5508 C C . ALA A 1 724 ? -9.232 6.748 24.532 1.00 80.56 724 ALA A C 1
ATOM 5510 O O . ALA A 1 724 ? -8.589 6.473 23.515 1.00 80.56 724 ALA A O 1
ATOM 5511 N N . GLY A 1 725 ? -9.979 7.851 24.649 1.00 73.88 725 GLY A N 1
ATOM 5512 C CA . GLY A 1 725 ? -10.243 8.816 23.574 1.00 73.88 725 GLY A CA 1
ATOM 5513 C C . GLY A 1 725 ? -11.598 8.621 22.876 1.00 73.88 725 GLY A C 1
ATOM 5514 O O . GLY A 1 725 ? -12.248 7.584 23.019 1.00 73.88 725 GLY A O 1
ATOM 5515 N N . GLY A 1 726 ? -12.026 9.638 22.121 1.00 73.69 726 GLY A N 1
ATOM 5516 C CA . GLY A 1 726 ? -13.315 9.657 21.424 1.00 73.69 726 GLY A CA 1
ATOM 5517 C C . GLY A 1 726 ? -13.392 8.680 20.244 1.00 73.69 726 GLY A C 1
ATOM 5518 O O . GLY A 1 726 ? -12.659 8.818 19.260 1.00 73.69 726 GLY A O 1
ATOM 5519 N N . VAL A 1 727 ? -14.321 7.722 20.333 1.00 79.12 727 VAL A N 1
ATOM 5520 C CA . VAL A 1 727 ? -14.591 6.657 19.337 1.00 79.12 727 VAL A CA 1
ATOM 5521 C C . VAL A 1 727 ? -16.039 6.717 18.794 1.00 79.12 727 VAL A C 1
ATOM 5523 O O . VAL A 1 727 ? -16.461 5.844 18.047 1.00 79.12 727 VAL A O 1
ATOM 5526 N N . GLY A 1 728 ? -16.799 7.771 19.120 1.00 81.12 728 GLY A N 1
ATOM 5527 C CA . GLY A 1 728 ? -18.174 7.973 18.625 1.00 81.12 728 GLY A CA 1
ATOM 5528 C C . GLY A 1 728 ? -19.286 7.412 19.521 1.00 81.12 728 GLY A C 1
ATOM 5529 O O . GLY A 1 728 ? -20.407 7.257 19.058 1.00 81.12 728 GLY A O 1
ATOM 5530 N N . LYS A 1 729 ? -19.000 7.123 20.801 1.00 88.50 729 LYS A N 1
ATOM 5531 C CA . LYS A 1 729 ? -19.994 6.587 21.752 1.00 88.50 729 LYS A CA 1
ATOM 5532 C C . LYS A 1 729 ? -21.207 7.500 21.908 1.00 88.50 729 LYS A C 1
ATOM 5534 O O . LYS A 1 729 ? -22.319 7.047 21.689 1.00 88.50 729 LYS A O 1
ATOM 5539 N N . T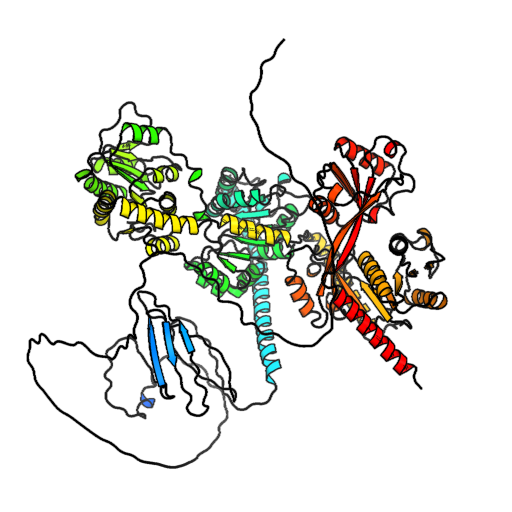HR A 1 730 ? -20.981 8.775 22.207 1.00 84.88 730 THR A N 1
ATOM 5540 C CA . THR A 1 730 ? -22.039 9.755 22.483 1.00 84.88 730 THR A CA 1
ATOM 5541 C C . THR A 1 730 ? -22.980 9.955 21.273 1.00 84.88 730 THR A C 1
ATOM 5543 O O . THR A 1 730 ? -24.182 9.795 21.466 1.00 84.88 730 THR A O 1
ATOM 5546 N N . PRO A 1 731 ? -22.502 10.118 20.014 1.00 86.75 731 PRO A N 1
ATOM 5547 C CA . PRO A 1 731 ? -23.371 10.048 18.828 1.00 86.75 731 PRO A CA 1
ATOM 5548 C C . PRO A 1 731 ? -24.122 8.717 18.647 1.00 86.75 731 PRO A C 1
ATOM 5550 O O . PRO A 1 731 ? -25.280 8.729 18.244 1.00 86.75 731 PRO A O 1
ATOM 5553 N N . THR A 1 732 ? -23.523 7.568 18.990 1.00 91.75 732 THR A N 1
ATOM 5554 C CA . THR A 1 732 ? -24.228 6.270 18.935 1.00 91.75 732 THR A CA 1
ATOM 5555 C C . THR A 1 732 ? -25.310 6.157 20.014 1.00 91.75 732 THR A C 1
ATOM 5557 O O . THR A 1 732 ? -26.366 5.595 19.750 1.00 91.75 732 THR A O 1
ATOM 5560 N N . VAL A 1 733 ? -25.081 6.696 21.218 1.00 92.12 733 VAL A N 1
ATOM 5561 C CA . VAL A 1 733 ? -26.092 6.750 22.289 1.00 92.12 733 VAL A CA 1
ATOM 5562 C C . VAL A 1 733 ? -27.266 7.637 21.872 1.00 92.12 733 VAL A C 1
ATOM 5564 O O . VAL A 1 733 ? -28.404 7.209 22.034 1.00 92.12 733 VAL A O 1
ATOM 5567 N N . LEU A 1 734 ? -27.001 8.808 21.277 1.00 88.56 734 LEU A N 1
ATOM 5568 C CA . LEU A 1 734 ? -28.038 9.683 20.715 1.00 88.56 734 LEU A CA 1
ATOM 5569 C C . LEU A 1 734 ? -28.859 8.960 19.642 1.00 88.56 734 LEU A C 1
ATOM 5571 O O . LEU A 1 734 ? -30.075 8.861 19.777 1.00 88.56 734 LEU A O 1
ATOM 5575 N N . ARG A 1 735 ? -28.199 8.387 18.626 1.00 90.81 735 ARG A N 1
ATOM 5576 C CA . ARG A 1 735 ? -28.878 7.709 17.512 1.00 90.81 735 ARG A CA 1
ATOM 5577 C C . ARG A 1 735 ? -29.713 6.508 17.969 1.00 90.81 735 ARG A C 1
ATOM 5579 O O . ARG A 1 735 ? -30.808 6.295 17.462 1.00 90.81 735 ARG A O 1
ATOM 5586 N N . LEU A 1 736 ? -29.229 5.739 18.949 1.00 93.00 736 LEU A N 1
ATOM 5587 C CA . LEU A 1 736 ? -29.997 4.633 19.531 1.00 93.00 736 LEU A CA 1
ATOM 5588 C C . LEU A 1 736 ? -31.165 5.118 20.399 1.00 93.00 736 LEU A C 1
ATOM 5590 O O . LEU A 1 736 ? -32.218 4.493 20.359 1.00 93.00 736 LEU A O 1
ATOM 5594 N N . ALA A 1 737 ? -31.014 6.203 21.165 1.00 92.00 737 ALA A N 1
ATOM 5595 C CA . ALA A 1 737 ? -32.117 6.776 21.938 1.00 92.00 737 ALA A CA 1
ATOM 5596 C C . ALA A 1 737 ? -33.237 7.276 21.012 1.00 92.00 737 ALA A C 1
ATOM 5598 O O . ALA A 1 737 ? -34.389 6.889 21.180 1.00 92.00 737 ALA A O 1
ATOM 5599 N N . GLU A 1 738 ? -32.873 8.053 19.992 1.00 89.19 738 GLU A N 1
ATOM 5600 C CA . GLU A 1 738 ? -33.766 8.564 18.950 1.00 89.19 738 GLU A CA 1
ATOM 5601 C C . GLU A 1 738 ? -34.530 7.425 18.248 1.00 89.19 738 GLU A C 1
ATOM 5603 O O . GLU A 1 738 ? -35.760 7.385 18.262 1.00 89.19 738 GLU A O 1
ATOM 5608 N N . GLN A 1 739 ? -33.813 6.449 17.685 1.00 91.50 739 GLN A N 1
ATOM 5609 C CA . GLN A 1 739 ? -34.427 5.395 16.875 1.00 91.50 739 GLN A CA 1
ATOM 5610 C C . GLN A 1 739 ? -35.226 4.367 17.694 1.00 91.50 739 GLN A C 1
ATOM 5612 O O . GLN A 1 739 ? -36.213 3.836 17.191 1.00 91.50 739 GLN A O 1
ATOM 5617 N N . LEU A 1 740 ? -34.862 4.100 18.955 1.00 92.06 740 LEU A N 1
ATOM 5618 C CA . LEU A 1 740 ? -35.661 3.228 19.829 1.00 92.06 740 LEU A CA 1
ATOM 5619 C C . LEU A 1 740 ? -36.905 3.952 20.375 1.00 92.06 740 LEU A C 1
ATOM 5621 O O . LEU A 1 740 ? -37.949 3.319 20.525 1.00 92.06 740 LEU A O 1
ATOM 5625 N N . ALA A 1 741 ? -36.844 5.273 20.583 1.00 90.25 741 ALA A N 1
ATOM 5626 C CA . ALA A 1 741 ? -38.024 6.080 20.900 1.00 90.25 741 ALA A CA 1
ATOM 5627 C C . ALA A 1 741 ? -39.013 6.146 19.722 1.00 90.25 741 ALA A C 1
ATOM 5629 O O . ALA A 1 741 ? -40.216 5.981 19.919 1.00 90.25 741 ALA A O 1
ATOM 5630 N N . LEU A 1 742 ? -38.520 6.272 18.483 1.00 90.12 742 LEU A N 1
ATOM 5631 C CA . LEU A 1 742 ? -39.349 6.201 17.268 1.00 90.12 742 LEU A CA 1
ATOM 5632 C C . LEU A 1 742 ? -40.019 4.829 17.054 1.00 90.12 742 LEU A C 1
ATOM 5634 O O . LEU A 1 742 ? -41.033 4.751 16.362 1.00 90.12 742 LEU A O 1
ATOM 5638 N N . ARG A 1 743 ? -39.506 3.757 17.675 1.00 89.88 743 ARG A N 1
ATOM 5639 C CA . ARG A 1 743 ? -40.159 2.434 17.739 1.00 89.88 743 ARG A CA 1
ATOM 5640 C C . ARG A 1 743 ? -41.108 2.257 18.937 1.00 89.88 743 ARG A C 1
ATOM 5642 O O . ARG A 1 743 ? -41.655 1.174 19.130 1.00 89.88 743 ARG A O 1
ATOM 5649 N N . GLY A 1 744 ? -41.346 3.306 19.726 1.00 89.62 744 GLY A N 1
ATOM 5650 C CA . GLY A 1 744 ? -42.295 3.290 20.845 1.00 89.62 744 GLY A CA 1
ATOM 5651 C C . GLY A 1 744 ? -41.758 2.672 22.141 1.00 89.62 744 GLY A C 1
ATOM 5652 O O . GLY A 1 744 ? -42.549 2.243 22.981 1.00 89.62 744 GLY A O 1
ATOM 5653 N N . LEU A 1 745 ? -40.434 2.609 22.315 1.00 91.25 745 LEU A N 1
ATOM 5654 C CA . LEU A 1 745 ? -39.800 2.288 23.596 1.00 91.25 745 LEU A CA 1
ATOM 5655 C C . LEU A 1 745 ? -39.447 3.573 24.357 1.00 91.25 745 LEU A C 1
ATOM 5657 O O . LEU A 1 745 ? -39.197 4.613 23.759 1.00 91.25 745 LEU A O 1
ATOM 5661 N N . GLU A 1 746 ? -39.346 3.488 25.681 1.00 91.62 746 GLU A N 1
ATOM 5662 C CA . GLU A 1 746 ? -38.886 4.590 26.539 1.00 91.62 746 GLU A CA 1
ATOM 5663 C C . GLU A 1 746 ? -37.420 4.371 26.976 1.00 91.62 746 GLU A C 1
ATOM 5665 O O . GLU A 1 746 ? -37.169 3.675 27.973 1.00 91.62 746 GLU A O 1
ATOM 5670 N N . PRO A 1 747 ? -36.421 4.903 26.244 1.00 94.44 747 PRO A N 1
ATOM 5671 C CA . PRO A 1 747 ? -35.024 4.844 26.655 1.00 94.44 747 PRO A CA 1
ATOM 5672 C C . PRO A 1 747 ? -34.688 5.919 27.697 1.00 94.44 747 PRO A C 1
ATOM 5674 O O . PRO A 1 747 ? -35.044 7.085 27.545 1.00 94.44 747 PRO A O 1
ATOM 5677 N N . ALA A 1 748 ? -33.897 5.551 28.706 1.00 94.88 748 ALA A N 1
ATOM 5678 C CA . ALA A 1 748 ? -33.226 6.498 29.596 1.00 94.88 748 ALA A CA 1
ATOM 5679 C C . ALA A 1 748 ? -31.702 6.300 29.563 1.00 94.88 748 ALA A C 1
ATOM 5681 O O . ALA A 1 748 ? -31.203 5.174 29.476 1.00 94.88 748 ALA A O 1
ATOM 5682 N N . ILE A 1 749 ? -30.936 7.388 29.630 1.00 95.00 749 ILE A N 1
ATOM 5683 C CA . ILE A 1 749 ? -29.480 7.373 29.444 1.00 95.00 749 ILE A CA 1
ATOM 5684 C C . ILE A 1 749 ? -28.760 7.407 30.794 1.00 95.00 749 ILE A C 1
ATOM 5686 O O . ILE A 1 749 ? -29.076 8.206 31.672 1.00 95.00 749 ILE A O 1
ATOM 5690 N N . LEU A 1 750 ? -27.744 6.557 30.953 1.00 94.50 750 LEU A N 1
ATOM 5691 C CA . LEU A 1 750 ? -26.925 6.454 32.160 1.00 94.50 750 LEU A CA 1
ATOM 5692 C C . LEU A 1 750 ? -25.465 6.809 31.863 1.00 94.50 750 LEU A C 1
ATOM 5694 O O . LEU A 1 750 ? -24.727 6.031 31.256 1.00 94.50 750 LEU A O 1
ATOM 5698 N N . THR A 1 751 ? -25.017 7.969 32.341 1.00 92.19 751 THR A N 1
ATOM 5699 C CA . THR A 1 751 ? -23.669 8.507 32.082 1.00 92.19 751 THR A CA 1
ATOM 5700 C C . THR A 1 751 ? -22.897 8.799 33.374 1.00 92.19 751 THR A C 1
ATOM 5702 O O . THR A 1 751 ? -23.439 8.748 34.479 1.00 92.19 751 THR A O 1
ATOM 5705 N N . ARG A 1 752 ? -21.582 9.035 33.261 1.00 85.75 752 ARG A N 1
ATOM 5706 C CA . ARG A 1 752 ? -20.687 9.222 34.416 1.00 85.75 752 ARG A CA 1
ATOM 5707 C C . ARG A 1 752 ? -20.742 10.628 35.019 1.00 85.75 752 ARG A C 1
ATOM 5709 O O . ARG A 1 752 ? -20.450 10.771 36.203 1.00 85.75 752 ARG A O 1
ATOM 5716 N N . GLY A 1 753 ? -21.031 11.641 34.200 1.00 74.75 753 GLY A N 1
ATOM 5717 C CA . GLY A 1 753 ? -20.837 13.052 34.555 1.00 74.75 753 GLY A CA 1
ATOM 5718 C C . GLY A 1 753 ? -19.358 13.416 34.674 1.00 74.75 753 GLY A C 1
ATOM 5719 O O . GLY A 1 753 ? -18.884 13.801 35.743 1.00 74.75 753 GLY A O 1
ATOM 5720 N N . TYR A 1 754 ? -18.588 13.228 33.598 1.00 69.62 754 TYR A N 1
ATOM 5721 C CA . TYR A 1 754 ? -17.190 13.655 33.580 1.00 69.62 754 TYR A CA 1
ATOM 5722 C C . TYR A 1 754 ? -17.107 15.190 33.665 1.00 69.62 754 TYR A C 1
ATOM 5724 O O . TYR A 1 754 ? -17.929 15.888 33.079 1.00 69.62 754 TYR A O 1
ATOM 5732 N N . ARG A 1 755 ? -16.141 15.712 34.437 1.00 67.44 755 ARG A N 1
ATOM 5733 C CA . ARG A 1 755 ? -15.960 17.150 34.750 1.00 67.44 755 ARG A CA 1
ATOM 5734 C C . ARG A 1 755 ? -17.145 17.882 35.420 1.00 67.44 755 ARG A C 1
ATOM 5736 O O . ARG A 1 755 ? -17.043 19.093 35.608 1.00 67.44 755 ARG A O 1
ATOM 5743 N N . ARG A 1 756 ? -18.223 17.199 35.834 1.00 78.38 756 ARG A N 1
ATOM 5744 C CA . ARG A 1 756 ? -19.324 17.834 36.589 1.00 78.38 756 ARG A CA 1
ATOM 5745 C C . ARG A 1 756 ? -18.807 18.527 37.861 1.00 78.38 756 ARG A C 1
ATOM 5747 O O . ARG A 1 756 ? -17.874 18.031 38.496 1.00 78.38 756 ARG A O 1
ATOM 5754 N N . ARG A 1 757 ? -19.433 19.641 38.246 1.00 70.38 757 ARG A N 1
ATOM 5755 C CA . ARG A 1 757 ? -19.107 20.413 39.461 1.00 70.38 757 ARG A CA 1
ATOM 5756 C C . ARG A 1 757 ? -19.998 20.055 40.653 1.00 70.38 757 ARG A C 1
ATOM 5758 O O . ARG A 1 757 ? -19.560 20.220 41.788 1.00 70.38 757 ARG A O 1
ATOM 5765 N N . SER A 1 758 ? -21.208 19.536 40.418 1.00 74.38 758 SER A N 1
ATOM 5766 C CA . SER A 1 758 ? -22.082 19.060 41.501 1.00 74.38 758 SER A CA 1
ATOM 5767 C C . SER A 1 758 ? -21.459 17.897 42.284 1.00 74.38 758 SER A C 1
ATOM 5769 O O . SER A 1 758 ? -20.937 16.929 41.714 1.00 74.38 758 SER A O 1
ATOM 5771 N N . GLN A 1 759 ? -21.562 17.986 43.612 1.00 71.75 759 GLN A N 1
ATOM 5772 C CA . GLN A 1 759 ? -21.146 16.937 44.542 1.00 71.75 759 GLN A CA 1
ATOM 5773 C C . GLN A 1 759 ? -22.220 15.850 44.740 1.00 71.75 759 GLN A C 1
ATOM 5775 O O . GLN A 1 759 ? -21.922 14.814 45.332 1.00 71.75 759 GLN A O 1
ATOM 5780 N N . GLU A 1 760 ? -23.445 16.028 44.224 1.00 76.81 760 GLU A N 1
ATOM 5781 C CA . GLU A 1 760 ? -24.553 15.089 44.453 1.00 76.81 760 GLU A CA 1
ATOM 5782 C C . GLU A 1 760 ? -24.229 13.658 43.989 1.00 76.81 760 GLU A C 1
ATOM 5784 O O . GLU A 1 760 ? -23.724 13.463 42.878 1.00 76.81 760 GLU A O 1
ATOM 5789 N N . PRO A 1 761 ? -24.560 12.611 44.764 1.00 78.12 761 PRO A N 1
ATOM 5790 C CA . PRO A 1 761 ? -24.212 11.235 44.406 1.00 78.12 761 PRO A CA 1
ATOM 5791 C C . PRO A 1 761 ? -24.897 10.751 43.116 1.00 78.12 761 PRO A C 1
ATOM 5793 O O . PRO A 1 761 ? -24.329 9.921 42.404 1.00 78.12 761 PRO A O 1
ATOM 5796 N N . VAL A 1 762 ? -26.086 11.272 42.798 1.00 83.94 762 VAL A N 1
ATOM 5797 C CA . VAL A 1 762 ? -26.864 10.982 41.583 1.00 83.94 762 VAL A CA 1
ATOM 5798 C C . VAL A 1 762 ? -27.634 12.242 41.187 1.00 83.94 762 VAL A C 1
ATOM 5800 O O . VAL A 1 762 ? -28.532 12.635 41.926 1.00 83.94 762 VAL A O 1
ATOM 5803 N N . VAL A 1 763 ? -27.335 12.814 40.018 1.00 85.00 763 VAL A N 1
ATOM 5804 C CA . VAL A 1 763 ? -28.134 13.896 39.409 1.00 85.00 763 VAL A CA 1
ATOM 5805 C C . VAL A 1 763 ? -29.095 13.277 38.387 1.00 85.00 763 VAL A C 1
ATOM 5807 O O . VAL A 1 763 ? -28.688 12.395 37.627 1.00 85.00 763 VAL A O 1
ATOM 5810 N N . VAL A 1 764 ? -30.355 13.726 38.368 1.00 87.12 764 VAL A N 1
ATOM 5811 C CA . VAL A 1 764 ? -31.394 13.281 37.419 1.00 87.12 764 VAL A CA 1
ATOM 5812 C C . VAL A 1 764 ? -31.961 14.481 36.664 1.00 87.12 764 VAL A C 1
ATOM 5814 O O . VAL A 1 764 ? -32.556 15.386 37.262 1.00 87.12 764 VAL A O 1
ATOM 5817 N N . SER A 1 765 ? -31.776 14.456 35.346 1.00 86.88 765 SER A N 1
ATOM 5818 C CA . SER A 1 765 ? -32.305 15.426 34.389 1.00 86.88 765 SER A CA 1
ATOM 5819 C C . SER A 1 765 ? -33.491 14.818 33.646 1.00 86.88 765 SER A C 1
ATOM 5821 O O . SER A 1 765 ? -33.391 13.697 33.137 1.00 86.88 765 SER A O 1
ATOM 5823 N N . LEU A 1 766 ? -34.617 15.533 33.617 1.00 86.31 766 LEU A N 1
ATOM 5824 C CA . LEU A 1 766 ? -35.879 15.073 33.030 1.00 86.31 766 LEU A CA 1
ATOM 5825 C C . LEU A 1 766 ? -36.354 16.044 31.937 1.00 86.31 766 LEU A C 1
ATOM 5827 O O . LEU A 1 766 ? -36.036 17.228 32.018 1.00 86.31 766 LEU A O 1
ATOM 5831 N N . PRO A 1 767 ? -37.194 15.606 30.980 1.00 79.06 767 PRO A N 1
ATOM 5832 C CA . PRO A 1 767 ? -37.702 16.461 29.897 1.00 79.06 767 PRO A CA 1
ATOM 5833 C C . PRO A 1 767 ? -38.407 17.741 30.360 1.00 79.06 767 PRO A C 1
ATOM 5835 O O . PRO A 1 767 ? -38.347 18.768 29.697 1.00 79.06 767 PRO A O 1
ATOM 5838 N N . HIS A 1 768 ? -39.076 17.680 31.512 1.00 77.69 768 HIS A N 1
ATOM 5839 C CA . HIS A 1 768 ? -39.820 18.800 32.101 1.00 77.69 768 HIS A CA 1
ATOM 5840 C C . HIS A 1 768 ? -39.056 19.474 33.256 1.00 77.69 768 HIS A C 1
ATOM 5842 O O . HIS A 1 768 ? -39.589 20.352 33.929 1.00 77.69 768 HIS A O 1
ATOM 5848 N N . ARG A 1 769 ? -37.819 19.031 33.519 1.00 81.94 769 ARG A N 1
ATOM 5849 C CA . ARG A 1 769 ? -36.923 19.530 34.571 1.00 81.94 769 ARG A CA 1
ATOM 5850 C C . ARG A 1 769 ? -35.456 19.259 34.174 1.00 81.94 769 ARG A C 1
ATOM 5852 O O . ARG A 1 769 ? -34.811 18.402 34.799 1.00 81.94 769 ARG A O 1
ATOM 5859 N N . PRO A 1 770 ? -34.948 19.914 33.112 1.00 78.44 770 PRO A N 1
ATOM 5860 C CA . PRO A 1 770 ? -33.561 19.764 32.690 1.00 78.44 770 PRO A CA 1
ATOM 5861 C C . PRO A 1 770 ? -32.605 20.315 33.757 1.00 78.44 770 PRO A C 1
ATOM 5863 O O . PRO A 1 770 ? -32.922 21.274 34.462 1.00 78.44 770 PRO A O 1
ATOM 5866 N N . GLN A 1 771 ? -31.438 19.689 33.890 1.00 83.12 771 GLN A N 1
ATOM 5867 C CA . GLN A 1 771 ? -30.368 20.095 34.808 1.00 83.12 771 GLN A CA 1
ATOM 5868 C C . GLN A 1 771 ? -29.266 20.843 34.052 1.00 83.12 771 GLN A C 1
ATOM 5870 O O . GLN A 1 771 ? -29.035 20.580 32.877 1.00 83.12 771 GLN A O 1
ATOM 5875 N N . ASP A 1 772 ? -28.558 21.756 34.718 1.00 77.75 772 ASP A N 1
ATOM 5876 C CA . ASP A 1 772 ? -27.555 22.592 34.050 1.00 77.75 772 ASP A CA 1
ATOM 5877 C C . ASP A 1 772 ? -26.223 21.865 33.750 1.00 77.75 772 ASP A C 1
ATOM 5879 O O . ASP A 1 772 ? -25.919 20.768 34.241 1.00 77.75 772 ASP A O 1
ATOM 5883 N N . ALA A 1 773 ? -25.373 22.515 32.952 1.00 72.94 773 ALA A N 1
ATOM 5884 C CA . ALA A 1 773 ? -24.055 21.995 32.598 1.00 72.94 773 ALA A CA 1
ATOM 5885 C C . ALA A 1 773 ? -23.095 21.843 33.799 1.00 72.94 773 ALA A C 1
ATOM 5887 O O . ALA A 1 773 ? -22.163 21.036 33.735 1.00 72.94 773 ALA A O 1
ATOM 5888 N N . ALA A 1 774 ? -23.300 22.567 34.906 1.00 74.69 774 ALA A N 1
ATOM 5889 C CA . ALA A 1 774 ? -22.483 22.434 36.112 1.00 74.69 774 ALA A CA 1
ATOM 5890 C C . ALA A 1 774 ? -22.876 21.194 36.939 1.00 74.69 774 ALA A C 1
ATOM 5892 O O . ALA A 1 774 ? -22.001 20.519 37.498 1.00 74.69 774 ALA A O 1
ATOM 5893 N N . ALA A 1 775 ? -24.164 20.852 36.976 1.00 78.56 775 ALA A N 1
ATOM 5894 C CA . ALA A 1 775 ? -24.710 19.670 37.623 1.00 78.56 775 ALA A CA 1
ATOM 5895 C C . ALA A 1 775 ? -24.444 18.391 36.816 1.00 78.56 775 ALA A C 1
ATOM 5897 O O . ALA A 1 775 ? -23.978 17.392 37.374 1.00 78.56 775 ALA A O 1
ATOM 5898 N N . MET A 1 776 ? -24.681 18.429 35.501 1.00 79.06 776 MET A N 1
ATOM 5899 C CA . MET A 1 776 ? -24.521 17.275 34.608 1.00 79.06 776 MET A CA 1
ATOM 5900 C C . MET A 1 776 ? -23.060 17.034 34.185 1.00 79.06 776 MET A C 1
ATOM 5902 O O . MET A 1 776 ? -22.611 15.885 34.132 1.00 79.06 776 MET A O 1
ATOM 5906 N N . GLY A 1 777 ? -22.299 18.103 33.928 1.00 79.44 777 GLY A N 1
ATOM 5907 C CA . GLY A 1 777 ? -20.964 18.062 33.320 1.00 79.44 777 GLY A CA 1
ATOM 5908 C C . GLY A 1 777 ? -20.992 18.034 31.785 1.00 79.44 777 GLY A C 1
ATOM 5909 O O . GLY A 1 777 ? -21.939 17.520 31.187 1.00 79.44 777 GLY A O 1
ATOM 5910 N N . ASP A 1 778 ? -19.928 18.567 31.164 1.00 72.81 778 ASP A N 1
ATOM 5911 C CA . ASP A 1 778 ? -19.807 18.879 29.724 1.00 72.81 778 ASP A CA 1
ATOM 5912 C C . ASP A 1 778 ? -20.433 17.814 28.782 1.00 72.81 778 ASP A C 1
ATOM 5914 O O . ASP A 1 778 ? -21.216 18.137 27.890 1.00 72.81 778 ASP A O 1
ATOM 5918 N N . GLU A 1 779 ? -20.107 16.529 28.978 1.00 76.12 779 GLU A N 1
ATOM 5919 C CA . GLU A 1 779 ? -20.541 15.424 28.097 1.00 76.12 779 GLU A CA 1
ATOM 5920 C C . GLU A 1 779 ? -22.023 15.047 28.259 1.00 76.12 779 GLU A C 1
ATOM 5922 O O . GLU A 1 779 ? -22.645 14.564 27.316 1.00 76.12 779 GLU A O 1
ATOM 5927 N N . ALA A 1 780 ? -22.590 15.243 29.452 1.00 83.62 780 ALA A N 1
ATOM 5928 C CA . ALA A 1 780 ? -23.978 14.903 29.755 1.00 83.62 780 ALA A CA 1
ATOM 5929 C C . ALA A 1 780 ? -24.939 16.044 29.381 1.00 83.62 780 ALA A C 1
ATOM 5931 O O . ALA A 1 780 ? -26.058 15.775 28.951 1.00 83.62 780 ALA A O 1
ATOM 5932 N N . TRP A 1 781 ? -24.477 17.296 29.463 1.00 82.31 781 TRP A N 1
ATOM 5933 C CA . TRP A 1 781 ? -25.196 18.452 28.923 1.00 82.31 781 TRP A CA 1
ATOM 5934 C C . TRP A 1 781 ? -25.318 18.392 27.393 1.00 82.31 781 TRP A C 1
ATOM 5936 O O . TRP A 1 781 ? -26.409 18.561 26.861 1.00 82.31 781 TRP A O 1
ATOM 5946 N N . LEU A 1 782 ? -24.237 18.055 26.675 1.00 78.50 782 LEU A N 1
ATOM 5947 C CA . LEU A 1 782 ? -24.287 17.892 25.213 1.00 78.50 782 LEU A CA 1
ATOM 5948 C C . LEU A 1 782 ? -25.277 16.793 24.772 1.00 78.50 782 LEU A C 1
ATOM 5950 O O . LEU A 1 782 ? -25.887 16.907 23.712 1.00 78.50 782 LEU A O 1
ATOM 5954 N N . LEU A 1 783 ? -25.456 15.739 25.580 1.00 81.06 783 LEU A N 1
ATOM 5955 C CA . LEU A 1 783 ? -26.500 14.735 25.352 1.00 81.06 783 LEU A CA 1
ATOM 5956 C C . LEU A 1 783 ? -27.902 15.342 25.513 1.00 81.06 783 LEU A C 1
ATOM 5958 O O . LEU A 1 783 ? -28.714 15.203 24.602 1.00 81.06 783 LEU A O 1
ATOM 5962 N N . GLN A 1 784 ? -28.160 16.029 26.632 1.00 84.25 784 GLN A N 1
ATOM 5963 C CA . GLN A 1 784 ? -29.430 16.707 26.927 1.00 84.25 784 GLN A CA 1
ATOM 5964 C C . GLN A 1 784 ? -29.839 17.651 25.782 1.00 84.25 784 GLN A C 1
ATOM 5966 O O . GLN A 1 784 ? -30.906 17.487 25.193 1.00 84.25 784 GLN A O 1
ATOM 5971 N N . GLU A 1 785 ? -28.947 18.572 25.405 1.00 79.44 785 GLU A N 1
ATOM 5972 C CA . GLU A 1 785 ? -29.215 19.610 24.403 1.00 79.44 785 GLU A CA 1
ATOM 5973 C C . GLU A 1 785 ? -29.535 19.016 23.019 1.00 79.44 785 GLU A C 1
ATOM 5975 O O . GLU A 1 785 ? -30.405 19.514 22.305 1.00 79.44 785 GLU A O 1
ATOM 5980 N N . ARG A 1 786 ? -28.865 17.918 22.630 1.00 77.69 786 ARG A N 1
ATOM 5981 C CA . ARG A 1 786 ? -29.107 17.247 21.340 1.00 77.69 786 ARG A CA 1
ATOM 5982 C C . ARG A 1 786 ? -30.409 16.447 21.323 1.00 77.69 786 ARG A C 1
ATOM 5984 O O . ARG A 1 786 ? -31.050 16.398 20.279 1.00 77.69 786 ARG A O 1
ATOM 5991 N N . LEU A 1 787 ? -30.814 15.860 22.450 1.00 80.25 787 LEU A N 1
ATOM 5992 C CA . LEU A 1 787 ? -32.086 15.134 22.583 1.00 80.25 787 LEU A CA 1
ATOM 5993 C C . LEU A 1 787 ? -33.291 16.081 22.530 1.00 80.25 787 LEU A C 1
ATOM 5995 O O . LEU A 1 787 ? -34.282 15.789 21.864 1.00 80.25 787 LEU A O 1
ATOM 5999 N N . GLU A 1 788 ? -33.176 17.246 23.169 1.00 80.50 788 GLU A N 1
ATOM 6000 C CA . GLU A 1 788 ? -34.168 18.322 23.076 1.00 80.50 788 GLU A CA 1
ATOM 6001 C C . GLU A 1 788 ? -34.284 18.861 21.639 1.00 80.50 788 GLU A C 1
ATOM 6003 O O . GLU A 1 788 ? -35.394 19.036 21.139 1.00 80.50 788 GLU A O 1
ATOM 6008 N N . GLN A 1 789 ? -33.160 19.035 20.931 1.00 72.31 789 GLN A N 1
ATOM 6009 C CA . GLN A 1 789 ? -33.142 19.492 19.531 1.00 72.31 789 GLN A CA 1
ATOM 6010 C C . GLN A 1 789 ? -33.828 18.534 18.548 1.00 72.31 789 GLN A C 1
ATOM 6012 O O . GLN A 1 789 ? -34.468 19.003 17.611 1.00 72.31 789 GLN A O 1
ATOM 6017 N N . VAL A 1 790 ? -33.730 17.213 18.748 1.00 69.62 790 VAL A N 1
ATOM 6018 C CA . VAL A 1 790 ? -34.437 16.222 17.906 1.00 69.62 790 VAL A CA 1
ATOM 6019 C C . VAL A 1 790 ? -35.879 15.954 18.364 1.00 69.62 790 VAL A C 1
ATOM 6021 O O . VAL A 1 790 ? -36.522 15.035 17.863 1.00 69.62 790 VAL A O 1
ATOM 6024 N N . GLY A 1 791 ? -36.401 16.727 19.325 1.00 70.56 791 GLY A N 1
ATOM 6025 C CA . GLY A 1 791 ? -37.767 16.578 19.841 1.00 70.56 791 GLY A CA 1
ATOM 6026 C C . GLY A 1 791 ? -38.004 15.311 20.671 1.00 70.56 791 GLY A C 1
ATOM 6027 O O . GLY A 1 791 ? -39.152 14.985 20.968 1.00 70.56 791 GLY A O 1
ATOM 6028 N N . LEU A 1 792 ? -36.940 14.602 21.063 1.00 75.31 792 LEU A N 1
ATOM 6029 C CA . LEU A 1 792 ? -36.986 13.357 21.837 1.00 75.31 792 LEU A CA 1
ATOM 6030 C C . LEU A 1 792 ? -36.123 13.483 23.106 1.00 75.31 792 LEU A C 1
ATOM 6032 O O . LEU A 1 792 ? -35.111 12.788 23.234 1.00 75.31 792 LEU A O 1
ATOM 6036 N N . PRO A 1 793 ? -36.492 14.367 24.056 1.00 74.62 793 PRO A N 1
ATOM 6037 C CA . PRO A 1 793 ? -35.794 14.491 25.331 1.00 74.62 793 PRO A CA 1
ATOM 6038 C C . PRO A 1 793 ? -35.894 13.172 26.114 1.00 74.62 793 PRO A C 1
ATOM 6040 O O . PRO A 1 793 ? -36.925 12.850 26.702 1.00 74.62 793 PRO A O 1
ATOM 6043 N N . ALA A 1 794 ? -34.815 12.387 26.118 1.00 84.62 794 ALA A N 1
ATOM 6044 C CA . ALA A 1 794 ? -34.717 11.156 26.898 1.00 84.62 794 ALA A CA 1
ATOM 6045 C C . ALA A 1 794 ? -34.189 11.465 28.316 1.00 84.62 794 ALA A C 1
ATOM 6047 O O . ALA A 1 794 ? -33.218 12.216 28.438 1.00 84.62 794 ALA A O 1
ATOM 6048 N N . PRO A 1 795 ? -34.760 10.893 29.396 1.00 92.12 795 PRO A N 1
ATOM 6049 C CA . PRO A 1 795 ? -34.280 11.117 30.763 1.00 92.12 795 PRO A CA 1
ATOM 6050 C C . PRO A 1 795 ? -32.804 10.730 30.953 1.00 92.12 795 PRO A C 1
ATOM 6052 O O . PRO A 1 795 ? -32.380 9.662 30.503 1.00 92.12 795 PRO A O 1
ATOM 6055 N N . ILE A 1 796 ? -32.020 11.558 31.658 1.00 93.12 796 ILE A N 1
ATOM 6056 C CA . ILE A 1 796 ? -30.576 11.336 31.867 1.00 93.12 796 ILE A CA 1
ATOM 6057 C C . ILE A 1 796 ? -30.234 11.216 33.357 1.00 93.12 796 ILE A C 1
ATOM 6059 O O . ILE A 1 796 ? -30.404 12.150 34.142 1.00 93.12 796 ILE A O 1
ATOM 6063 N N . GLY A 1 797 ? -29.669 10.066 33.731 1.00 93.31 797 GLY A N 1
ATOM 6064 C CA . GLY A 1 797 ? -29.127 9.775 35.057 1.00 93.31 797 GLY A CA 1
ATOM 6065 C C . GLY A 1 797 ? -27.601 9.877 35.074 1.00 93.31 797 GLY A C 1
ATOM 6066 O O . GLY A 1 797 ? -26.901 9.165 34.346 1.00 93.31 797 GLY A O 1
ATOM 6067 N N . VAL A 1 798 ? -27.067 10.747 35.932 1.00 91.44 798 VAL A N 1
ATOM 6068 C CA . VAL A 1 798 ? -25.643 11.105 35.974 1.00 91.44 798 VAL A CA 1
ATOM 6069 C C . VAL A 1 798 ? -25.021 10.672 37.306 1.00 91.44 798 VAL A C 1
ATOM 6071 O O . VAL A 1 798 ? -25.269 11.276 38.353 1.00 91.44 798 VAL A O 1
ATOM 6074 N N . SER A 1 799 ? -24.183 9.627 37.286 1.00 90.44 799 SER A N 1
ATOM 6075 C CA . SER A 1 799 ? -23.447 9.169 38.476 1.00 90.44 799 SER A CA 1
ATOM 6076 C C . SER A 1 799 ? -22.219 8.313 38.145 1.00 90.44 799 SER A C 1
ATOM 6078 O O . SER A 1 799 ? -22.146 7.632 37.123 1.00 90.44 799 SER A O 1
ATOM 6080 N N . GLY A 1 800 ? -21.271 8.236 39.084 1.00 85.25 800 GLY A N 1
ATOM 6081 C CA . GLY A 1 800 ? -20.271 7.166 39.092 1.00 85.25 800 GLY A CA 1
ATOM 6082 C C . GLY A 1 800 ? -20.903 5.771 39.227 1.00 85.25 800 GLY A C 1
ATOM 6083 O O . GLY A 1 800 ? -20.444 4.826 38.576 1.00 85.25 800 GLY A O 1
ATOM 6084 N N . ASP A 1 801 ? -21.984 5.654 40.007 1.00 89.38 801 ASP A N 1
ATOM 6085 C CA . ASP A 1 801 ? -22.733 4.420 40.256 1.00 89.38 801 ASP A CA 1
ATOM 6086 C C . ASP A 1 801 ? -24.019 4.378 39.412 1.00 89.38 801 ASP A C 1
ATOM 6088 O O . ASP A 1 801 ? -25.078 4.871 39.802 1.00 89.38 801 ASP A O 1
ATOM 6092 N N . ARG A 1 802 ? -23.924 3.770 38.223 1.00 92.69 802 ARG A N 1
ATOM 6093 C CA . ARG A 1 802 ? -25.042 3.696 37.263 1.00 92.69 802 ARG A CA 1
ATOM 6094 C C . ARG A 1 802 ? -26.235 2.892 37.775 1.00 92.69 802 ARG A C 1
ATOM 6096 O O . ARG A 1 802 ? -27.341 3.128 37.313 1.00 92.69 802 ARG A O 1
ATOM 6103 N N . TRP A 1 803 ? -26.036 1.969 38.718 1.00 93.62 803 TRP A N 1
ATOM 6104 C CA . TRP A 1 803 ? -27.151 1.216 39.290 1.00 93.62 803 TRP A CA 1
ATOM 6105 C C . TRP A 1 803 ? -28.018 2.126 40.169 1.00 93.62 803 TRP A C 1
ATOM 6107 O O . TRP A 1 803 ? -29.232 2.155 39.998 1.00 93.62 803 TRP A O 1
ATOM 6117 N N . ARG A 1 804 ? -27.400 2.967 41.012 1.00 91.94 804 ARG A N 1
ATOM 6118 C CA . ARG A 1 804 ? -28.126 3.988 41.789 1.00 91.94 804 ARG A CA 1
ATOM 6119 C C . ARG A 1 804 ? -28.821 5.021 40.896 1.00 91.94 804 ARG A C 1
ATOM 6121 O O . ARG A 1 804 ? -29.955 5.388 41.176 1.00 91.94 804 ARG A O 1
ATOM 6128 N N . ALA A 1 805 ? -28.174 5.452 39.811 1.00 92.62 805 ALA A N 1
ATOM 6129 C CA . ALA A 1 805 ? -28.788 6.369 38.847 1.00 92.62 805 ALA A CA 1
ATOM 6130 C C . ALA A 1 805 ? -29.984 5.753 38.099 1.00 92.62 805 ALA A C 1
ATOM 6132 O O . ALA A 1 805 ? -30.996 6.424 37.920 1.00 92.62 805 ALA A O 1
ATOM 6133 N N . GLY A 1 806 ? -29.898 4.476 37.711 1.00 93.75 806 GLY A N 1
ATOM 6134 C CA . GLY A 1 806 ? -31.010 3.762 37.083 1.00 93.75 806 GLY A CA 1
ATOM 6135 C C . GLY A 1 806 ? -32.192 3.529 38.027 1.00 93.75 806 GLY A C 1
ATOM 6136 O O . GLY A 1 806 ? -33.329 3.640 37.588 1.00 93.75 806 GLY A O 1
ATOM 6137 N N . LEU A 1 807 ? -31.952 3.266 39.318 1.00 94.25 807 LEU A N 1
ATOM 6138 C CA . LEU A 1 807 ? -33.039 3.166 40.301 1.00 94.25 807 LEU A CA 1
ATOM 6139 C C . LEU A 1 807 ? -33.755 4.507 40.507 1.00 94.25 807 LEU A C 1
ATOM 6141 O O . LEU A 1 807 ? -34.970 4.547 40.362 1.00 94.25 807 LEU A O 1
ATOM 6145 N N . ARG A 1 808 ? -33.017 5.606 40.724 1.00 93.12 808 ARG A N 1
ATOM 6146 C CA . ARG A 1 808 ? -33.621 6.940 40.907 1.00 93.12 808 ARG A CA 1
ATOM 6147 C C . ARG A 1 808 ? -34.440 7.395 39.690 1.00 93.12 808 ARG A C 1
ATOM 6149 O O . ARG A 1 808 ? -35.461 8.048 39.838 1.00 93.12 808 ARG A O 1
ATOM 6156 N N . LEU A 1 809 ? -34.043 6.999 38.477 1.00 93.44 809 LEU A N 1
ATOM 6157 C CA . LEU A 1 809 ? -34.857 7.232 37.279 1.00 93.44 809 LEU A CA 1
ATOM 6158 C C . LEU A 1 809 ? -36.188 6.461 37.290 1.00 93.44 809 LEU A C 1
ATOM 6160 O O . LEU A 1 809 ? -37.186 7.021 36.860 1.00 93.44 809 LEU A O 1
ATOM 6164 N N . LEU A 1 810 ? -36.233 5.226 37.804 1.00 94.19 810 LEU A N 1
ATOM 6165 C CA . LEU A 1 810 ? -37.479 4.442 37.911 1.00 94.19 810 LEU A CA 1
ATOM 6166 C C . LEU A 1 810 ? -38.440 4.965 38.989 1.00 94.19 810 LEU A C 1
ATOM 6168 O O . LEU A 1 810 ? -39.612 4.601 38.977 1.00 94.19 810 LEU A O 1
ATOM 6172 N N . GLU A 1 811 ? -37.946 5.787 39.916 1.00 92.69 811 GLU A N 1
ATOM 6173 C CA . GLU A 1 811 ? -38.753 6.492 40.919 1.00 92.69 811 GLU A CA 1
ATOM 6174 C C . GLU A 1 811 ? -39.419 7.752 40.331 1.00 92.69 811 GLU A C 1
ATOM 6176 O O . GLU A 1 811 ? -40.490 8.144 40.787 1.00 92.69 811 GLU A O 1
ATOM 6181 N N . GLU A 1 812 ? -38.806 8.378 39.316 1.00 90.50 812 GLU A N 1
ATOM 6182 C CA . GLU A 1 812 ? -39.252 9.661 38.747 1.00 90.50 812 GLU A CA 1
ATOM 6183 C C . GLU A 1 812 ? -39.946 9.543 37.369 1.00 90.50 812 GLU A C 1
ATOM 6185 O O . GLU A 1 812 ? -40.771 10.393 37.040 1.00 90.50 812 GLU A O 1
ATOM 6190 N N . VAL A 1 813 ? -39.636 8.526 36.550 1.00 91.44 813 VAL A N 1
ATOM 6191 C CA . VAL A 1 813 ? -40.165 8.361 35.177 1.00 91.44 813 VAL A CA 1
ATOM 6192 C C . VAL A 1 813 ? -40.352 6.896 34.763 1.00 91.44 813 VAL A C 1
ATOM 6194 O O . VAL A 1 813 ? -39.679 5.986 35.250 1.00 91.44 813 VAL A O 1
ATOM 6197 N N . ARG A 1 814 ? -41.251 6.659 33.794 1.00 89.81 814 ARG A N 1
ATOM 6198 C CA . ARG A 1 814 ? -41.376 5.356 33.125 1.00 89.81 814 ARG A CA 1
ATOM 6199 C C . ARG A 1 814 ? -40.162 5.128 32.210 1.00 89.81 814 ARG A C 1
ATOM 6201 O O . ARG A 1 814 ? -39.710 6.044 31.527 1.00 89.81 814 ARG A O 1
ATOM 6208 N N . VAL A 1 815 ? -39.602 3.918 32.260 1.00 92.62 815 VAL A N 1
ATOM 6209 C CA . VAL A 1 815 ? -38.429 3.500 31.477 1.00 92.62 815 VAL A CA 1
ATOM 6210 C C . VAL A 1 815 ? -38.599 2.041 31.062 1.00 92.62 815 VAL A C 1
ATOM 6212 O O . VAL A 1 815 ? -38.860 1.173 31.906 1.00 92.62 815 VAL A O 1
ATOM 6215 N N . ASP A 1 816 ? -38.383 1.763 29.778 1.00 91.62 816 ASP A N 1
ATOM 6216 C CA . ASP A 1 816 ? -38.352 0.416 29.203 1.00 91.62 816 ASP A CA 1
ATOM 6217 C C . ASP A 1 816 ? -36.925 -0.139 29.094 1.00 91.62 816 ASP A C 1
ATOM 6219 O O . ASP A 1 816 ? -36.701 -1.333 29.334 1.00 91.62 816 ASP A O 1
ATOM 6223 N N . LEU A 1 817 ? -35.946 0.721 28.784 1.00 95.69 817 LEU A N 1
ATOM 6224 C CA . LEU A 1 817 ? -34.533 0.352 28.697 1.00 95.69 817 LEU A CA 1
ATOM 6225 C C . LEU A 1 817 ? -33.566 1.446 29.167 1.00 95.69 817 LEU A C 1
ATOM 6227 O O . LEU A 1 817 ? -33.835 2.640 29.066 1.00 95.69 817 LEU A O 1
ATOM 6231 N N . PHE A 1 818 ? -32.380 1.017 29.596 1.00 96.81 818 PHE A N 1
ATOM 6232 C CA . PHE A 1 818 ? -31.256 1.885 29.925 1.00 96.81 818 PHE A CA 1
ATOM 6233 C C . PHE A 1 818 ? -30.150 1.817 28.868 1.00 96.81 818 PHE A C 1
ATOM 6235 O O . PHE A 1 818 ? -29.669 0.731 28.538 1.00 96.81 818 PHE A O 1
ATOM 6242 N N . LEU A 1 819 ? -29.701 2.986 28.406 1.00 96.25 819 LEU A N 1
ATOM 6243 C CA . LEU A 1 819 ? -28.569 3.175 27.497 1.00 96.25 819 LEU A CA 1
ATOM 6244 C C . LEU A 1 819 ? -27.369 3.739 28.274 1.00 96.25 819 LEU A C 1
ATOM 6246 O O . LEU A 1 819 ? -27.358 4.904 28.666 1.00 96.25 819 LEU A O 1
ATOM 6250 N N . LEU A 1 820 ? -26.341 2.928 28.525 1.00 95.06 820 LEU A N 1
ATOM 6251 C CA . LEU A 1 820 ? -25.147 3.364 29.259 1.00 95.06 820 LEU A CA 1
ATOM 6252 C C . LEU A 1 820 ? -24.106 3.963 28.302 1.00 95.06 820 LEU A C 1
ATOM 6254 O O . LEU A 1 820 ? -23.547 3.219 27.489 1.00 95.06 820 LEU A O 1
ATOM 6258 N N . ASP A 1 821 ? -23.756 5.244 28.475 1.00 91.94 821 ASP A N 1
ATOM 6259 C CA . ASP A 1 821 ? -22.551 5.810 27.849 1.00 91.94 821 ASP A CA 1
ATOM 6260 C C . ASP A 1 821 ? -21.293 5.417 28.648 1.00 91.94 821 ASP A C 1
ATOM 6262 O O . ASP A 1 821 ? -21.248 5.389 29.887 1.00 91.94 821 ASP A O 1
ATOM 6266 N N . ASP A 1 822 ? -20.266 5.043 27.894 1.00 88.56 822 ASP A N 1
ATOM 6267 C CA . ASP A 1 822 ? -19.025 4.408 28.324 1.00 88.56 822 ASP A CA 1
ATOM 6268 C C . ASP A 1 822 ? -19.208 3.211 29.284 1.00 88.56 822 ASP A C 1
ATOM 6270 O O . ASP A 1 822 ? -18.356 2.923 30.132 1.00 88.56 822 ASP A O 1
ATOM 6274 N N . GLY A 1 823 ? -20.334 2.498 29.160 1.00 87.06 823 GLY A N 1
ATOM 6275 C CA . GLY A 1 823 ? -20.755 1.456 30.102 1.00 87.06 823 GLY A CA 1
ATOM 6276 C C . GLY A 1 823 ? -19.891 0.192 30.100 1.00 87.06 823 GLY A C 1
ATOM 6277 O O . GLY A 1 823 ? -19.911 -0.573 31.065 1.00 87.06 823 GLY A O 1
ATOM 6278 N N . LEU A 1 824 ? -19.094 -0.027 29.049 1.00 89.69 824 LEU A N 1
ATOM 6279 C CA . LEU A 1 824 ? -18.434 -1.309 28.781 1.00 89.69 824 LEU A CA 1
ATOM 6280 C C . LEU A 1 824 ? -17.475 -1.771 29.897 1.00 89.69 824 LEU A C 1
ATOM 6282 O O . LEU A 1 824 ? -17.381 -2.973 30.135 1.00 89.69 824 LEU A O 1
ATOM 6286 N N . GLN A 1 825 ? -16.794 -0.859 30.601 1.00 90.44 825 GLN A N 1
ATOM 6287 C CA . GLN A 1 825 ? -15.919 -1.195 31.742 1.00 90.44 825 GLN A CA 1
ATOM 6288 C C . GLN A 1 825 ? -16.650 -1.270 33.101 1.00 90.44 825 GLN A C 1
ATOM 6290 O O . GLN A 1 825 ? -16.032 -1.613 34.112 1.00 90.44 825 GLN A O 1
ATOM 6295 N N . HIS A 1 826 ? -17.947 -0.954 33.173 1.00 89.81 826 HIS A N 1
ATOM 6296 C CA . HIS A 1 826 ? -18.695 -0.827 34.433 1.00 89.81 826 HIS A CA 1
ATOM 6297 C C . HIS A 1 826 ? -19.196 -2.188 34.953 1.00 89.81 826 HIS A C 1
ATOM 6299 O O . HIS A 1 826 ? -20.391 -2.423 35.102 1.00 89.81 826 HIS A O 1
ATOM 6305 N N . HIS A 1 827 ? -18.263 -3.110 35.224 1.00 87.88 827 HIS A N 1
ATOM 6306 C CA . HIS A 1 827 ? -18.533 -4.518 35.570 1.00 87.88 827 HIS A CA 1
ATOM 6307 C C . HIS A 1 827 ? -19.446 -4.747 36.789 1.00 87.88 827 HIS A C 1
ATOM 6309 O O . HIS A 1 827 ? -20.020 -5.829 36.900 1.00 87.88 827 HIS A O 1
ATOM 6315 N N . ARG A 1 828 ? -19.596 -3.749 37.672 1.00 90.56 828 ARG A N 1
ATOM 6316 C CA . ARG A 1 828 ? -20.503 -3.800 38.828 1.00 90.56 828 ARG A CA 1
ATOM 6317 C C . ARG A 1 828 ? -21.978 -3.833 38.423 1.00 90.56 828 ARG A C 1
ATOM 6319 O O . ARG A 1 828 ? -22.771 -4.424 39.144 1.00 90.56 828 ARG A O 1
ATOM 6326 N N . LEU A 1 829 ? -22.342 -3.225 37.293 1.00 92.38 829 LEU A N 1
ATOM 6327 C CA . LEU A 1 829 ? -23.689 -3.313 36.733 1.00 92.38 829 LEU A CA 1
ATOM 6328 C C . LEU A 1 829 ? -23.726 -4.453 35.708 1.00 92.38 829 LEU A C 1
ATOM 6330 O O . LEU A 1 829 ? -22.964 -4.454 34.736 1.00 92.38 829 LEU A O 1
ATOM 6334 N N . GLU A 1 830 ? -24.595 -5.434 35.945 1.00 91.81 830 GLU A N 1
ATOM 6335 C CA . GLU A 1 830 ? -24.970 -6.442 34.957 1.00 91.81 830 GLU A CA 1
ATOM 6336 C C . GLU A 1 830 ? -25.730 -5.780 33.797 1.00 91.81 830 GLU A C 1
ATOM 6338 O O . GLU A 1 830 ? -26.436 -4.790 33.984 1.00 91.81 830 GLU A O 1
ATOM 6343 N N . ARG A 1 831 ? -25.523 -6.293 32.582 1.00 93.44 831 ARG A N 1
ATOM 6344 C CA . ARG A 1 831 ? -26.024 -5.715 31.334 1.00 93.44 831 ARG A CA 1
ATOM 6345 C C . ARG A 1 831 ? -26.466 -6.836 30.413 1.00 93.44 831 ARG A C 1
ATOM 6347 O O . ARG A 1 831 ? -25.827 -7.888 30.379 1.00 93.44 831 ARG A O 1
ATOM 6354 N N . ASP A 1 832 ? -27.532 -6.586 29.675 1.00 94.94 832 ASP A N 1
ATOM 6355 C CA . ASP A 1 832 ? -28.161 -7.553 28.784 1.00 94.94 832 ASP A CA 1
ATOM 6356 C C . ASP A 1 832 ? -27.549 -7.495 27.368 1.00 94.94 832 ASP A C 1
ATOM 6358 O O . ASP A 1 832 ? -27.536 -8.501 26.657 1.00 94.94 832 ASP A O 1
ATOM 6362 N N . PHE A 1 833 ? -26.978 -6.344 26.979 1.00 96.25 833 PHE A N 1
ATOM 6363 C CA . PHE A 1 833 ? -26.383 -6.120 25.655 1.00 96.25 833 PHE A CA 1
ATOM 6364 C C . PHE A 1 833 ? -25.156 -5.181 25.718 1.00 96.25 833 PHE A C 1
ATOM 6366 O O . PHE A 1 833 ? -25.277 -4.010 26.065 1.00 96.25 833 PHE A O 1
ATOM 6373 N N . ASP A 1 834 ? -23.967 -5.667 25.353 1.00 96.38 834 ASP A N 1
ATOM 6374 C CA . ASP A 1 834 ? -22.752 -4.868 25.128 1.00 96.38 834 ASP A CA 1
ATOM 6375 C C . ASP A 1 834 ? -22.590 -4.608 23.612 1.00 96.38 834 ASP A C 1
ATOM 6377 O O . ASP A 1 834 ? -22.193 -5.504 22.856 1.00 96.38 834 ASP A O 1
ATOM 6381 N N . LEU A 1 835 ? -22.852 -3.370 23.171 1.00 97.06 835 LEU A N 1
ATOM 6382 C CA . LEU A 1 835 ? -22.524 -2.874 21.829 1.00 97.06 835 LEU A CA 1
ATOM 6383 C C . LEU A 1 835 ? -21.118 -2.260 21.850 1.00 97.06 835 LEU A C 1
ATOM 6385 O O . LEU A 1 835 ? -20.886 -1.210 22.458 1.00 97.06 835 LEU A O 1
ATOM 6389 N N . VAL A 1 836 ? -20.160 -2.917 21.188 1.00 95.94 836 VAL A N 1
ATOM 6390 C CA . VAL A 1 836 ? -18.745 -2.527 21.283 1.00 95.94 836 VAL A CA 1
ATOM 6391 C C . VAL A 1 836 ? -18.271 -1.772 20.043 1.00 95.94 836 VAL A C 1
ATOM 6393 O O . VAL A 1 836 ? -18.165 -2.331 18.950 1.00 95.94 836 VAL A O 1
ATOM 6396 N N . LEU A 1 837 ? -17.936 -0.499 20.246 1.00 94.38 837 LEU A N 1
ATOM 6397 C CA . LEU A 1 837 ? -17.484 0.431 19.215 1.00 94.38 837 LEU A CA 1
ATOM 6398 C C . LEU A 1 837 ? -15.971 0.353 19.006 1.00 94.38 837 LEU A C 1
ATOM 6400 O O . LEU A 1 837 ? -15.186 0.290 19.962 1.00 94.38 837 LEU A O 1
ATOM 6404 N N . LEU A 1 838 ? -15.561 0.400 17.740 1.00 90.56 838 LEU A N 1
ATOM 6405 C CA . LEU A 1 838 ? -14.175 0.256 17.308 1.00 90.56 838 LEU A CA 1
ATOM 6406 C C . LEU A 1 838 ? -13.867 1.261 16.190 1.00 90.56 838 LEU A C 1
ATOM 6408 O O . LEU A 1 838 ? -14.347 1.126 15.069 1.00 90.56 838 LEU A O 1
ATOM 6412 N N . ASP A 1 839 ? -13.029 2.247 16.504 1.00 84.88 839 ASP A N 1
ATOM 6413 C CA . ASP A 1 839 ? -12.494 3.220 15.545 1.00 84.88 839 ASP A CA 1
ATOM 6414 C C . ASP A 1 839 ? -11.684 2.494 14.457 1.00 84.88 839 ASP A C 1
ATOM 6416 O O . ASP A 1 839 ? -10.760 1.748 14.792 1.00 84.88 839 ASP A O 1
ATOM 6420 N N . VAL A 1 840 ? -12.011 2.694 13.175 1.00 79.06 840 VAL A N 1
ATOM 6421 C CA . VAL A 1 840 ? -11.222 2.136 12.055 1.00 79.06 840 VAL A CA 1
ATOM 6422 C C . VAL A 1 840 ? -10.105 3.069 11.589 1.00 79.06 840 VAL A C 1
ATOM 6424 O O . VAL A 1 840 ? -9.106 2.595 11.051 1.00 79.06 840 VAL A O 1
ATOM 6427 N N . ALA A 1 841 ? -10.214 4.375 11.853 1.00 68.56 841 ALA A N 1
ATOM 6428 C CA . ALA A 1 841 ? -9.183 5.361 11.521 1.00 68.56 841 ALA A CA 1
ATOM 6429 C C . ALA A 1 841 ? -7.955 5.266 12.451 1.00 68.56 841 ALA A C 1
ATOM 6431 O O . ALA A 1 841 ? -6.918 5.881 12.196 1.00 68.56 841 ALA A O 1
ATOM 6432 N N . ARG A 1 842 ? -8.047 4.478 13.530 1.00 71.25 842 ARG A N 1
ATOM 6433 C CA . ARG A 1 842 ? -6.939 4.130 14.429 1.00 71.25 842 ARG A CA 1
ATOM 6434 C C . ARG A 1 842 ? -6.888 2.608 14.573 1.00 71.25 842 ARG A C 1
ATOM 6436 O O . ARG A 1 842 ? -7.897 2.018 14.935 1.00 71.25 842 ARG A O 1
ATOM 6443 N N . PRO A 1 843 ? -5.747 1.930 14.351 1.00 66.44 843 PRO A N 1
ATOM 6444 C CA . PRO A 1 843 ? -5.708 0.470 14.318 1.00 66.44 843 PRO A CA 1
ATOM 6445 C C . PRO A 1 843 ? -5.856 -0.131 15.726 1.00 66.44 843 PRO A C 1
ATOM 6447 O O . PRO A 1 843 ? -4.873 -0.503 16.370 1.00 66.44 843 PRO A O 1
ATOM 6450 N N . VAL A 1 844 ? -7.099 -0.273 16.199 1.00 71.25 844 VAL A N 1
ATOM 6451 C CA . VAL A 1 844 ? -7.465 -0.708 17.562 1.00 71.25 844 VAL A CA 1
ATOM 6452 C C . VAL A 1 844 ? -6.798 -2.027 17.970 1.00 71.25 844 VAL A C 1
ATOM 6454 O O . VAL A 1 844 ? -6.449 -2.239 19.129 1.00 71.25 844 VAL A O 1
ATOM 6457 N N . PHE A 1 845 ? -6.535 -2.897 16.994 1.00 74.00 845 PHE A N 1
ATOM 6458 C CA . PHE A 1 845 ? -5.876 -4.189 17.161 1.00 74.00 845 PHE A CA 1
ATOM 6459 C C . PHE A 1 845 ? -4.337 -4.150 17.261 1.00 74.00 845 PHE A C 1
ATOM 6461 O O . PHE A 1 845 ? -3.725 -5.189 17.544 1.00 74.00 845 PHE A O 1
ATOM 6468 N N . ARG A 1 846 ? -3.723 -2.980 17.043 1.00 72.19 846 ARG A N 1
ATOM 6469 C CA . ARG A 1 846 ? -2.285 -2.690 17.204 1.00 72.19 846 ARG A CA 1
ATOM 6470 C C . ARG A 1 846 ? -1.986 -1.859 18.465 1.00 72.19 846 ARG A C 1
ATOM 6472 O O . ARG A 1 846 ? -0.834 -1.804 18.882 1.00 72.19 846 ARG A O 1
ATOM 6479 N N . GLU A 1 847 ? -3.002 -1.266 19.101 1.00 76.69 847 GLU A N 1
ATOM 6480 C CA . GLU A 1 847 ? -2.861 -0.509 20.355 1.00 76.69 847 GLU A CA 1
ATOM 6481 C C . GLU A 1 847 ? -2.217 -1.338 21.481 1.00 76.69 847 GLU A C 1
ATOM 6483 O O . GLU A 1 847 ? -2.561 -2.505 21.714 1.00 76.69 847 GLU A O 1
ATOM 6488 N N . ALA A 1 848 ? -1.304 -0.712 22.225 1.00 82.69 848 ALA A N 1
ATOM 6489 C CA . ALA A 1 848 ? -0.808 -1.234 23.495 1.00 82.69 848 ALA A CA 1
ATOM 6490 C C . ALA A 1 848 ? -1.793 -0.905 24.632 1.00 82.69 848 ALA A C 1
ATOM 6492 O O . ALA A 1 848 ? -2.676 -0.061 24.483 1.00 82.69 848 ALA A O 1
ATOM 6493 N N . SER A 1 849 ? -1.658 -1.587 25.772 1.00 88.06 849 SER A N 1
ATOM 6494 C CA . SER A 1 849 ? -2.442 -1.254 26.968 1.00 88.06 849 SER A CA 1
ATOM 6495 C C . SER A 1 849 ? -1.944 0.041 27.606 1.00 88.06 849 SER A C 1
ATOM 6497 O O . SER A 1 849 ? -0.765 0.377 27.464 1.00 88.06 849 SER A O 1
ATOM 6499 N N . LEU A 1 850 ? -2.816 0.721 28.350 1.00 88.62 850 LEU A N 1
ATOM 6500 C CA . LEU A 1 850 ? -2.422 1.826 29.230 1.00 88.62 850 LEU A CA 1
ATOM 6501 C C . LEU A 1 850 ? -1.275 1.381 30.159 1.00 88.62 850 LEU A C 1
ATOM 6503 O O . LEU A 1 850 ? -1.327 0.249 30.637 1.00 88.62 850 LEU A O 1
ATOM 6507 N N . PRO A 1 851 ? -0.244 2.211 30.419 1.00 88.56 851 PRO A N 1
ATOM 6508 C CA . PRO A 1 851 ? -0.007 3.555 29.879 1.00 88.56 851 PRO A CA 1
ATOM 6509 C C . PRO A 1 851 ? 0.796 3.599 28.557 1.00 88.56 851 PRO A C 1
ATOM 6511 O O . PRO A 1 851 ? 1.004 4.680 28.016 1.00 88.56 851 PRO A O 1
ATOM 6514 N N . LEU A 1 852 ? 1.270 2.466 28.016 1.00 86.69 852 LEU A N 1
ATOM 6515 C CA . LEU A 1 852 ? 2.079 2.430 26.778 1.00 86.69 852 LEU A CA 1
ATOM 6516 C C . LEU A 1 852 ? 1.261 2.724 25.502 1.00 86.69 852 LEU A C 1
ATOM 6518 O O . LEU A 1 852 ? 1.819 3.159 24.495 1.00 86.69 852 LEU A O 1
ATOM 6522 N N . GLY A 1 853 ? -0.047 2.469 25.533 1.00 83.69 853 GLY A N 1
ATOM 6523 C CA . GLY A 1 853 ? -1.013 2.788 24.479 1.00 83.69 853 GLY A CA 1
ATOM 6524 C C . GLY A 1 853 ? -2.406 3.010 25.066 1.00 83.69 853 GLY A C 1
ATOM 6525 O O . GLY A 1 853 ? -2.570 3.057 26.281 1.00 83.69 853 GLY A O 1
ATOM 6526 N N . ARG A 1 854 ? -3.430 3.158 24.225 1.00 85.00 854 ARG A N 1
ATOM 6527 C CA . ARG A 1 854 ? -4.766 3.600 24.668 1.00 85.00 854 ARG A CA 1
ATOM 6528 C C . ARG A 1 854 ? -5.682 2.479 25.158 1.00 85.00 854 ARG A C 1
ATOM 6530 O O . ARG A 1 854 ? -6.777 2.777 25.629 1.00 85.00 854 ARG A O 1
ATOM 6537 N N . ARG A 1 855 ? -5.308 1.201 25.039 1.00 90.00 855 ARG A N 1
ATOM 6538 C CA . ARG A 1 855 ? -6.220 0.084 25.338 1.00 90.00 855 ARG A CA 1
ATOM 6539 C C . ARG A 1 855 ? -6.463 -0.073 26.849 1.00 90.00 855 ARG A C 1
ATOM 6541 O O . ARG A 1 855 ? -5.543 -0.360 27.612 1.00 90.00 855 ARG A O 1
ATOM 6548 N N . ARG A 1 856 ? -7.730 0.059 27.252 1.00 89.81 856 ARG A N 1
ATOM 6549 C CA . ARG A 1 856 ? -8.244 -0.086 28.623 1.00 89.81 856 ARG A CA 1
ATOM 6550 C C . ARG A 1 856 ? -8.322 -1.551 29.064 1.00 89.81 856 ARG A C 1
ATOM 6552 O O . ARG A 1 856 ? -7.882 -1.884 30.157 1.00 89.81 856 ARG A O 1
ATOM 6559 N N . GLU A 1 857 ? -8.834 -2.428 28.200 1.00 89.06 857 GLU A N 1
ATOM 6560 C CA . GLU A 1 857 ? -9.091 -3.851 28.480 1.00 89.06 857 GLU A CA 1
ATOM 6561 C C . GLU A 1 857 ? -8.437 -4.774 27.430 1.00 89.06 857 GLU A C 1
ATOM 6563 O O . GLU A 1 857 ? -8.339 -4.404 26.260 1.00 89.06 857 GLU A O 1
ATOM 6568 N N . PRO A 1 858 ? -8.009 -6.001 27.786 1.00 87.69 858 PRO A N 1
ATOM 6569 C CA . PRO A 1 858 ? -7.436 -6.955 26.829 1.00 87.69 858 PRO A CA 1
ATOM 6570 C C . PRO A 1 858 ? -8.458 -7.377 25.759 1.00 87.69 858 PRO A C 1
ATOM 6572 O O . PRO A 1 858 ? -9.636 -7.512 26.059 1.00 87.69 858 PRO A O 1
ATOM 6575 N N . PHE A 1 859 ? -8.019 -7.705 24.535 1.00 88.56 859 PHE A N 1
ATOM 6576 C CA . PHE A 1 859 ? -8.927 -8.073 23.427 1.00 88.56 859 PHE A CA 1
ATOM 6577 C C . PHE A 1 859 ? -9.849 -9.276 23.697 1.00 88.56 859 PHE A C 1
ATOM 6579 O O . PHE A 1 859 ? -10.881 -9.396 23.046 1.00 88.56 859 PHE A O 1
ATOM 6586 N N . SER A 1 860 ? -9.542 -10.131 24.680 1.00 85.81 860 SER A N 1
ATOM 6587 C CA . SER A 1 860 ? -10.476 -11.167 25.153 1.00 85.81 860 SER A CA 1
ATOM 6588 C C . SER A 1 860 ? -11.739 -10.595 25.811 1.00 85.81 860 SER A C 1
ATOM 6590 O O . SER A 1 860 ? -12.634 -11.350 26.151 1.00 85.81 860 SER A O 1
ATOM 6592 N N . ALA A 1 861 ? -11.821 -9.280 26.021 1.00 87.19 861 ALA A N 1
ATOM 6593 C CA . ALA A 1 861 ? -13.038 -8.580 26.405 1.00 87.19 861 ALA A CA 1
ATOM 6594 C C . ALA A 1 861 ? -14.097 -8.592 25.291 1.00 87.19 861 ALA A C 1
ATOM 6596 O O . ALA A 1 861 ? -15.279 -8.603 25.606 1.00 87.19 861 ALA A O 1
ATOM 6597 N N . LEU A 1 862 ? -13.701 -8.650 24.010 1.00 91.44 862 LEU A N 1
ATOM 6598 C CA . LEU A 1 862 ? -14.631 -8.625 22.869 1.00 91.44 862 LEU A CA 1
ATOM 6599 C C . LEU A 1 862 ? -15.535 -9.869 22.782 1.00 91.44 862 LEU A C 1
ATOM 6601 O O . LEU A 1 862 ? -16.555 -9.839 22.097 1.00 91.44 862 LEU A O 1
ATOM 6605 N N . SER A 1 863 ? -15.209 -10.947 23.503 1.00 90.19 863 SER A N 1
ATOM 6606 C CA . SER A 1 863 ? -16.020 -12.170 23.548 1.00 90.19 863 SER A CA 1
ATOM 6607 C C . SER A 1 863 ? -17.378 -11.997 24.238 1.00 90.19 863 SER A C 1
ATOM 6609 O O . SER A 1 863 ? -18.191 -12.911 24.166 1.00 90.19 863 SER A O 1
ATOM 6611 N N . ARG A 1 864 ? -17.617 -10.873 24.933 1.00 89.00 864 ARG A N 1
ATOM 6612 C CA . ARG A 1 864 ? -18.905 -10.580 25.591 1.00 89.00 864 ARG A CA 1
ATOM 6613 C C . ARG A 1 864 ? -19.866 -9.733 24.757 1.00 89.00 864 ARG A C 1
ATOM 6615 O O . ARG A 1 864 ? -21.006 -9.589 25.166 1.00 89.00 864 ARG A O 1
ATOM 6622 N N . ALA A 1 865 ? -19.401 -9.159 23.646 1.00 94.62 865 ALA A N 1
ATOM 6623 C CA . ALA A 1 865 ? -20.203 -8.263 22.818 1.00 94.62 865 ALA A CA 1
ATOM 6624 C C . ALA A 1 865 ? -21.351 -9.011 22.122 1.00 94.62 865 ALA A C 1
ATOM 6626 O O . ALA A 1 865 ? -21.149 -10.111 21.601 1.00 94.62 865 ALA A O 1
ATOM 6627 N N . GLN A 1 866 ? -22.527 -8.391 22.055 1.00 96.38 866 GLN A N 1
ATOM 6628 C CA . GLN A 1 866 ? -23.682 -8.894 21.304 1.00 96.38 866 GLN A CA 1
ATOM 6629 C C . GLN A 1 866 ? -23.653 -8.404 19.847 1.00 96.38 866 GLN A C 1
ATOM 6631 O O . GLN A 1 866 ? -24.189 -9.080 18.963 1.00 96.38 866 GLN A O 1
ATOM 6636 N N . ALA A 1 867 ? -22.982 -7.273 19.603 1.00 96.94 867 ALA A N 1
ATOM 6637 C CA . ALA A 1 867 ? -22.710 -6.674 18.300 1.00 96.94 867 ALA A CA 1
ATOM 6638 C C . ALA A 1 867 ? -21.440 -5.795 18.347 1.00 96.94 867 ALA A C 1
ATOM 6640 O O . ALA A 1 867 ? -21.054 -5.287 19.405 1.00 96.94 867 ALA A O 1
ATOM 6641 N N . PHE A 1 868 ? -20.812 -5.584 17.188 1.00 96.38 868 PHE A N 1
ATOM 6642 C CA . PHE A 1 868 ? -19.719 -4.628 16.996 1.00 96.38 868 PHE A CA 1
ATOM 6643 C C . PHE A 1 868 ? -20.135 -3.503 16.048 1.00 96.38 868 PHE A C 1
ATOM 6645 O O . PHE A 1 868 ? -20.761 -3.767 15.023 1.00 96.38 868 PHE A O 1
ATOM 6652 N N . LEU A 1 869 ? -19.709 -2.274 16.346 1.00 95.19 869 LEU A N 1
ATOM 6653 C CA . LEU A 1 869 ? -19.906 -1.111 15.480 1.00 95.19 869 LEU A CA 1
ATOM 6654 C C . LEU A 1 869 ? -18.545 -0.530 15.081 1.00 95.19 869 LEU A C 1
ATOM 6656 O O . LEU A 1 869 ? -17.797 -0.036 15.928 1.00 95.19 869 LEU A O 1
ATOM 6660 N N . LEU A 1 870 ? -18.200 -0.614 13.798 1.00 92.69 870 LEU A N 1
ATOM 6661 C CA . LEU A 1 870 ? -16.993 0.010 13.261 1.00 92.69 870 LEU A CA 1
ATOM 6662 C C . LEU A 1 870 ? -17.278 1.487 12.993 1.00 92.69 870 LEU A C 1
ATOM 6664 O O . LEU A 1 870 ? -18.124 1.793 12.160 1.00 92.69 870 LEU A O 1
ATOM 6668 N N . THR A 1 871 ? -16.599 2.396 13.694 1.00 89.19 871 THR A N 1
ATOM 6669 C CA . THR A 1 871 ? -16.853 3.843 13.608 1.00 89.19 871 THR A CA 1
ATOM 6670 C C . THR A 1 871 ? -15.754 4.575 12.835 1.00 89.19 871 THR A C 1
ATOM 6672 O O . THR A 1 871 ? -14.606 4.126 12.796 1.00 89.19 871 THR A O 1
ATOM 6675 N N . ARG A 1 872 ? -16.107 5.722 12.233 1.00 80.94 872 ARG A N 1
ATOM 6676 C CA . ARG A 1 872 ? -15.276 6.484 11.271 1.00 80.94 872 ARG A CA 1
ATOM 6677 C C . ARG A 1 872 ? -14.993 5.714 9.972 1.00 80.94 872 ARG A C 1
ATOM 6679 O O . ARG A 1 872 ? -13.897 5.813 9.418 1.00 80.94 872 ARG A O 1
ATOM 6686 N N . THR A 1 873 ? -15.968 4.941 9.493 1.00 81.06 873 THR A N 1
ATOM 6687 C CA . THR A 1 873 ? -15.881 4.289 8.178 1.00 8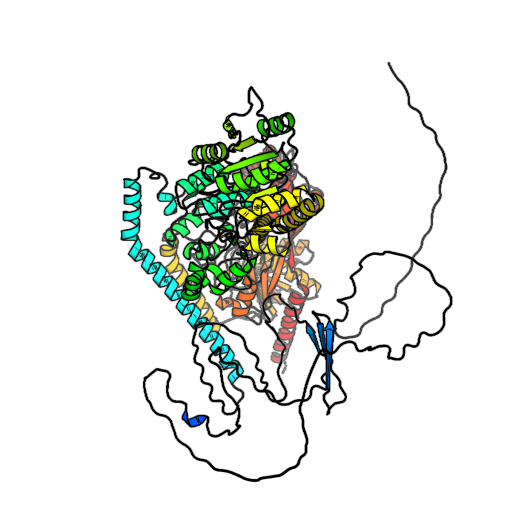1.06 873 THR A CA 1
ATOM 6688 C C . THR A 1 873 ? -15.963 5.310 7.039 1.00 81.06 873 THR A C 1
ATOM 6690 O O . THR A 1 873 ? -16.455 6.423 7.219 1.00 81.06 873 THR A O 1
ATOM 6693 N N . ALA A 1 874 ? -15.454 4.934 5.866 1.00 70.31 874 ALA A N 1
ATOM 6694 C CA . ALA A 1 874 ? -15.486 5.731 4.642 1.00 70.31 874 ALA A CA 1
ATOM 6695 C C . ALA A 1 874 ? -16.125 4.914 3.501 1.00 70.31 874 ALA A C 1
ATOM 6697 O O . ALA A 1 874 ? -15.943 3.692 3.480 1.00 70.31 874 ALA A O 1
ATOM 6698 N N . PRO A 1 875 ? -16.856 5.544 2.558 1.00 64.38 875 PRO A N 1
ATOM 6699 C CA . PRO A 1 875 ? -17.441 4.846 1.412 1.00 64.38 875 PRO A CA 1
ATOM 6700 C C . PRO A 1 875 ? -16.396 4.076 0.591 1.00 64.38 875 PRO A C 1
ATOM 6702 O O . PRO A 1 875 ? -15.256 4.514 0.455 1.00 64.38 875 PRO A O 1
ATOM 6705 N N . GLY A 1 876 ? -16.775 2.912 0.057 1.00 60.09 876 GLY A N 1
ATOM 6706 C CA . GLY A 1 876 ? -15.917 2.060 -0.782 1.00 60.09 876 GLY A CA 1
ATOM 6707 C C . GLY A 1 876 ? -14.815 1.274 -0.049 1.00 60.09 876 GLY A C 1
ATOM 6708 O O . GLY A 1 876 ? -14.381 0.237 -0.547 1.00 60.09 876 GLY A O 1
ATOM 6709 N N . CYS A 1 877 ? -14.387 1.697 1.143 1.00 62.62 877 CYS A N 1
ATOM 6710 C CA . CYS A 1 877 ? -13.327 1.027 1.899 1.00 62.62 877 CYS A CA 1
ATOM 6711 C C . CYS A 1 877 ? -13.753 -0.351 2.440 1.00 62.62 877 CYS A C 1
ATOM 6713 O O . CYS A 1 877 ? -14.769 -0.485 3.126 1.00 62.62 877 CYS A O 1
ATOM 6715 N N . ARG A 1 878 ? -12.919 -1.375 2.219 1.00 67.81 878 ARG A N 1
ATOM 6716 C CA . ARG A 1 878 ? -13.097 -2.717 2.799 1.00 67.81 878 ARG A CA 1
ATOM 6717 C C . ARG A 1 878 ? -12.448 -2.816 4.181 1.00 67.81 878 ARG A C 1
ATOM 6719 O O . ARG A 1 878 ? -11.316 -2.389 4.385 1.00 67.81 878 ARG A O 1
ATOM 6726 N N . TYR A 1 879 ? -13.146 -3.441 5.132 1.00 77.50 879 TYR A N 1
ATOM 6727 C CA . TYR A 1 879 ? -12.694 -3.596 6.529 1.00 77.50 879 TYR A CA 1
ATOM 6728 C C . TYR A 1 879 ? -12.401 -5.052 6.913 1.00 77.50 879 TYR A C 1
ATOM 6730 O O . TYR A 1 879 ? -12.445 -5.423 8.090 1.00 77.50 879 TYR A O 1
ATOM 6738 N N . ASP A 1 880 ? -12.106 -5.901 5.930 1.00 70.25 880 ASP A N 1
ATOM 6739 C CA . ASP A 1 880 ? -12.091 -7.353 6.112 1.00 70.25 880 ASP A CA 1
ATOM 6740 C C . ASP A 1 880 ? -11.010 -7.840 7.079 1.00 70.25 880 ASP A C 1
ATOM 6742 O O . ASP A 1 880 ? -11.237 -8.806 7.795 1.00 70.25 880 ASP A O 1
ATOM 6746 N N . ASP A 1 881 ? -9.888 -7.141 7.237 1.00 67.69 881 ASP A N 1
ATOM 6747 C CA . ASP A 1 881 ? -8.912 -7.442 8.294 1.00 67.69 881 ASP A CA 1
ATOM 6748 C C . ASP A 1 881 ? -9.482 -7.273 9.711 1.00 67.69 881 ASP A C 1
ATOM 6750 O O . ASP A 1 881 ? -9.239 -8.097 10.601 1.00 67.69 881 ASP A O 1
ATOM 6754 N N . VAL A 1 882 ? -10.290 -6.231 9.918 1.00 80.12 882 VAL A N 1
ATOM 6755 C CA . VAL A 1 882 ? -10.968 -5.963 11.191 1.00 80.12 882 VAL A CA 1
ATOM 6756 C C . VAL A 1 882 ? -12.067 -7.006 11.406 1.00 80.12 882 VAL A C 1
ATOM 6758 O O . VAL A 1 882 ? -12.105 -7.633 12.466 1.00 80.12 882 VAL A O 1
ATOM 6761 N N . ARG A 1 883 ? -12.889 -7.284 10.382 1.00 84.19 883 ARG A N 1
ATOM 6762 C CA . ARG A 1 883 ? -13.968 -8.293 10.425 1.00 84.19 883 ARG A CA 1
ATOM 6763 C C . ARG A 1 883 ? -13.421 -9.712 10.649 1.00 84.19 883 ARG A C 1
ATOM 6765 O O . ARG A 1 883 ? -13.836 -10.378 11.598 1.00 84.19 883 ARG A O 1
ATOM 6772 N N . ARG A 1 884 ? -12.410 -10.146 9.878 1.00 78.31 884 ARG A N 1
ATOM 6773 C CA . ARG A 1 884 ? -11.695 -11.436 10.033 1.00 78.31 884 ARG A CA 1
ATOM 6774 C C . ARG A 1 884 ? -11.095 -11.587 11.434 1.00 78.31 884 ARG A C 1
ATOM 6776 O O . ARG A 1 884 ? -11.019 -12.706 11.943 1.00 78.31 884 ARG A O 1
ATOM 6783 N N . ARG A 1 885 ? -10.658 -10.497 12.078 1.00 81.19 885 ARG A N 1
ATOM 6784 C CA . ARG A 1 885 ? -10.097 -10.533 13.439 1.00 81.19 885 ARG A CA 1
ATOM 6785 C C . ARG A 1 885 ? -11.159 -10.491 14.540 1.00 81.19 885 ARG A C 1
ATOM 6787 O O . ARG A 1 885 ? -10.949 -11.134 15.566 1.00 81.19 885 ARG A O 1
ATOM 6794 N N . LEU A 1 886 ? -12.293 -9.824 14.321 1.00 87.88 886 LEU A N 1
ATOM 6795 C CA . LEU A 1 886 ? -13.449 -9.864 15.223 1.00 87.88 886 LEU A CA 1
ATOM 6796 C C . LEU A 1 886 ? -14.100 -11.248 15.242 1.00 87.88 886 LEU A C 1
ATOM 6798 O O . LEU A 1 886 ? -14.237 -11.821 16.319 1.00 87.88 886 LEU A O 1
ATOM 6802 N N . ALA A 1 887 ? -14.357 -11.848 14.078 1.00 84.62 887 ALA A N 1
ATOM 6803 C CA . ALA A 1 887 ? -14.927 -13.194 13.973 1.00 84.62 887 ALA A CA 1
ATOM 6804 C C . ALA A 1 887 ? -14.075 -14.277 14.675 1.00 84.62 887 ALA A C 1
ATOM 6806 O O . ALA A 1 887 ? -14.607 -15.254 15.194 1.00 84.62 887 ALA A O 1
ATOM 6807 N N . ARG A 1 888 ? -12.746 -14.093 14.759 1.00 83.38 888 ARG A N 1
ATOM 6808 C CA . ARG A 1 888 ? -11.833 -14.974 15.524 1.00 83.38 888 ARG A CA 1
ATOM 6809 C C . ARG A 1 888 ? -11.911 -14.794 17.047 1.00 83.38 888 ARG A C 1
ATOM 6811 O O . ARG A 1 888 ? -11.445 -15.670 17.768 1.00 83.38 888 ARG A O 1
ATOM 6818 N N . LEU A 1 889 ? -12.420 -13.661 17.533 1.00 87.19 889 LEU A N 1
ATOM 6819 C CA . LEU A 1 889 ? -12.543 -13.334 18.962 1.00 87.19 889 LEU A CA 1
ATOM 6820 C C . LEU A 1 889 ? -13.975 -13.519 19.483 1.00 87.19 889 LEU A C 1
ATOM 6822 O O . LEU A 1 889 ? -14.160 -13.830 20.658 1.00 87.19 889 LEU A O 1
ATOM 6826 N N . ASN A 1 890 ? -14.968 -13.331 18.614 1.00 92.50 890 ASN A N 1
ATOM 6827 C CA . ASN A 1 890 ? -16.383 -13.547 18.875 1.00 92.50 890 ASN A CA 1
ATOM 6828 C C . ASN A 1 890 ? -17.105 -13.854 17.543 1.00 92.50 890 ASN A C 1
ATOM 6830 O O . ASN A 1 890 ? -17.480 -12.925 16.829 1.00 92.50 890 ASN A O 1
ATOM 6834 N N . PRO A 1 891 ? -17.297 -15.135 17.178 1.00 88.69 891 PRO A N 1
ATOM 6835 C CA . PRO A 1 891 ? -17.934 -15.515 15.914 1.00 88.69 891 PRO A CA 1
ATOM 6836 C C . PRO A 1 891 ? -19.466 -15.360 15.910 1.00 88.69 891 PRO A C 1
ATOM 6838 O O . PRO A 1 891 ? -20.083 -15.643 14.889 1.00 88.69 891 PRO A O 1
ATOM 6841 N N . LYS A 1 892 ? -20.092 -14.965 17.031 1.00 91.69 892 LYS A N 1
ATOM 6842 C CA . LYS A 1 892 ? -21.558 -14.829 17.166 1.00 91.69 892 LYS A CA 1
ATOM 6843 C C . LYS A 1 892 ? -22.062 -13.381 17.085 1.00 91.69 892 LYS A C 1
ATOM 6845 O O . LYS A 1 892 ? -23.272 -13.165 17.018 1.00 91.69 892 LYS A O 1
ATOM 6850 N N . ALA A 1 893 ? -21.160 -12.401 17.130 1.00 93.94 893 ALA A N 1
ATOM 6851 C CA . ALA A 1 893 ? -21.503 -10.984 17.095 1.00 93.94 893 ALA A CA 1
ATOM 6852 C C . ALA A 1 893 ? -21.359 -10.422 15.664 1.00 93.94 893 ALA A C 1
ATOM 6854 O O . ALA A 1 893 ? -20.255 -10.479 15.112 1.00 93.94 893 ALA A O 1
ATOM 6855 N N . PRO A 1 894 ? -22.431 -9.872 15.059 1.00 95.25 894 PRO A N 1
ATOM 6856 C CA . PRO A 1 894 ? -22.352 -9.172 13.780 1.00 95.25 894 PRO A CA 1
ATOM 6857 C C . PRO A 1 894 ? -21.486 -7.909 13.877 1.00 95.25 894 PRO A C 1
ATOM 6859 O O . PRO A 1 894 ? -21.212 -7.392 14.965 1.00 95.25 894 PRO A O 1
ATOM 6862 N N . VAL A 1 895 ? -21.041 -7.425 12.715 1.00 94.62 895 VAL A N 1
ATOM 6863 C CA . VAL A 1 895 ? -20.167 -6.253 12.575 1.00 94.62 895 VAL A CA 1
ATOM 6864 C C . VAL A 1 895 ? -20.818 -5.254 11.623 1.00 94.62 895 VAL A C 1
ATOM 6866 O O . VAL A 1 895 ? -20.749 -5.435 10.403 1.00 94.62 895 VAL A O 1
ATOM 6869 N N . TYR A 1 896 ? -21.408 -4.212 12.203 1.00 94.69 896 TYR A N 1
ATOM 6870 C CA . TYR A 1 896 ? -22.029 -3.084 11.511 1.00 94.69 896 TYR A CA 1
ATOM 6871 C C . TYR A 1 896 ? -20.992 -1.982 11.233 1.00 94.69 896 TYR A C 1
ATOM 6873 O O . TYR A 1 896 ? -19.950 -1.909 11.896 1.00 94.69 896 TYR A O 1
ATOM 6881 N N . LEU A 1 897 ? -21.274 -1.119 10.257 1.00 92.19 897 LEU A N 1
ATOM 6882 C CA . LEU A 1 897 ? -20.423 0.005 9.850 1.00 92.19 897 LEU A CA 1
ATOM 6883 C C . LEU A 1 897 ? -21.124 1.334 10.160 1.00 92.19 897 LEU A C 1
ATOM 6885 O O . LEU A 1 897 ? -22.337 1.429 9.989 1.00 92.19 897 LEU A O 1
ATOM 6889 N N . ALA A 1 898 ? -20.373 2.348 10.598 1.00 91.12 898 ALA A N 1
ATOM 6890 C CA . ALA A 1 898 ? -20.904 3.678 10.878 1.00 91.12 898 ALA A CA 1
ATOM 6891 C C . ALA A 1 898 ? -19.933 4.827 10.559 1.00 91.12 898 ALA A C 1
ATOM 6893 O O . ALA A 1 898 ? -18.764 4.848 10.976 1.00 91.12 898 ALA A O 1
ATOM 6894 N N . ARG A 1 899 ? -20.479 5.846 9.896 1.00 86.62 899 ARG A N 1
ATOM 6895 C CA . ARG A 1 899 ? -19.801 7.096 9.529 1.00 86.62 899 ARG A CA 1
ATOM 6896 C C . ARG A 1 899 ? -20.506 8.289 10.165 1.00 86.62 899 ARG A C 1
ATOM 6898 O O . ARG A 1 899 ? -21.709 8.237 10.408 1.00 86.62 899 ARG A O 1
ATOM 6905 N N . MET A 1 900 ? -19.759 9.368 10.381 1.00 84.31 900 MET A N 1
ATOM 6906 C CA . MET A 1 900 ? -20.379 10.684 10.530 1.00 84.31 900 MET A CA 1
ATOM 6907 C C . MET A 1 900 ? -20.718 11.203 9.132 1.00 84.31 900 MET A C 1
ATOM 6909 O O . MET A 1 900 ? -19.909 11.044 8.217 1.00 84.31 900 MET A O 1
ATOM 6913 N N . VAL A 1 901 ? -21.888 11.808 8.971 1.00 86.75 901 VAL A N 1
ATOM 6914 C CA . VAL A 1 901 ? -22.326 12.473 7.739 1.00 86.75 901 VAL A CA 1
ATOM 6915 C C . VAL A 1 901 ? -22.713 13.902 8.117 1.00 86.75 901 VAL A C 1
ATOM 6917 O O . VAL A 1 901 ? -23.475 14.055 9.072 1.00 86.75 901 VAL A O 1
ATOM 6920 N N . PRO A 1 902 ? -22.194 14.948 7.448 1.00 89.06 902 PRO A N 1
ATOM 6921 C CA . PRO A 1 902 ? -22.708 16.302 7.639 1.00 89.06 902 PRO A CA 1
ATOM 6922 C C . PRO A 1 902 ? -24.170 16.356 7.183 1.00 89.06 902 PRO A C 1
ATOM 6924 O O . PRO A 1 902 ? -24.525 15.708 6.198 1.00 89.06 902 PRO A O 1
ATOM 6927 N N . VAL A 1 903 ? -25.010 17.110 7.892 1.00 87.56 903 VAL A N 1
ATOM 6928 C CA . VAL A 1 903 ? -26.453 17.201 7.592 1.00 87.56 903 VAL A CA 1
ATOM 6929 C C . VAL A 1 903 ? -26.895 18.643 7.386 1.00 87.56 903 VAL A C 1
ATOM 6931 O O . VAL A 1 903 ? -27.579 18.935 6.411 1.00 87.56 903 VAL A O 1
ATOM 6934 N N . GLU A 1 904 ? -26.430 19.561 8.229 1.00 89.00 904 GLU A N 1
ATOM 6935 C CA . GLU A 1 904 ? -26.728 20.989 8.107 1.00 89.00 904 GLU A CA 1
ATOM 6936 C C . GLU A 1 904 ? -25.597 21.851 8.688 1.00 89.00 904 GLU A C 1
ATOM 6938 O O . GLU A 1 904 ? -24.624 21.345 9.259 1.00 89.00 904 GLU A O 1
ATOM 6943 N N . THR A 1 905 ? -25.739 23.172 8.574 1.00 90.62 905 THR A N 1
ATOM 6944 C CA . THR A 1 905 ? -24.962 24.120 9.379 1.00 90.62 905 THR A CA 1
ATOM 6945 C C . THR A 1 905 ? -25.875 24.924 10.288 1.00 90.62 905 THR A C 1
ATOM 6947 O O . THR A 1 905 ? -26.985 25.283 9.906 1.00 90.62 905 THR A O 1
ATOM 6950 N N . ARG A 1 906 ? -25.385 25.268 11.477 1.00 86.31 906 ARG A N 1
ATOM 6951 C CA . ARG A 1 906 ? -26.104 26.103 12.442 1.00 86.31 906 ARG A CA 1
ATOM 6952 C C . ARG A 1 906 ? -25.330 27.398 12.695 1.00 86.31 906 ARG A C 1
ATOM 6954 O O . ARG A 1 906 ? -24.121 27.315 12.923 1.00 86.31 906 ARG A O 1
ATOM 6961 N N . PRO A 1 907 ? -25.973 28.581 12.679 1.00 87.19 907 PRO A N 1
ATOM 6962 C CA . PRO A 1 907 ? -25.341 29.822 13.118 1.00 87.19 907 PRO A CA 1
ATOM 6963 C C . PRO A 1 907 ? -24.811 29.676 14.545 1.00 87.19 907 PRO A C 1
ATOM 6965 O O . PRO A 1 907 ? -25.536 29.254 15.447 1.00 87.19 907 PRO A O 1
ATOM 6968 N N . ALA A 1 908 ? -23.539 30.003 14.736 1.00 81.62 908 ALA A N 1
ATOM 6969 C CA . ALA A 1 908 ? -22.818 29.806 15.990 1.00 81.62 908 ALA A CA 1
ATOM 6970 C C . ALA A 1 908 ? -22.325 31.128 16.607 1.00 81.62 908 ALA A C 1
ATOM 6972 O O . ALA A 1 908 ? -21.842 31.129 17.735 1.00 81.62 908 ALA A O 1
ATOM 6973 N N . ASP A 1 909 ? -22.524 32.262 15.923 1.00 75.50 909 ASP A N 1
ATOM 6974 C CA . ASP A 1 909 ? -22.292 33.609 16.464 1.00 75.50 909 ASP A CA 1
ATOM 6975 C C . ASP A 1 909 ? -23.450 34.159 17.325 1.00 75.50 909 ASP A C 1
ATOM 6977 O O . ASP A 1 909 ? -23.382 35.291 17.804 1.00 75.50 909 ASP A O 1
ATOM 6981 N N . ARG A 1 910 ? -24.510 33.362 17.534 1.00 70.50 910 ARG A N 1
ATOM 6982 C CA . ARG A 1 910 ? -25.763 33.733 18.228 1.00 70.50 910 ARG A CA 1
ATOM 6983 C C . ARG A 1 910 ? -26.523 34.910 17.593 1.00 70.50 910 ARG A C 1
ATOM 6985 O O . ARG A 1 910 ? -27.467 35.416 18.196 1.00 70.50 910 ARG A O 1
ATOM 6992 N N . LEU A 1 911 ? -26.166 35.324 16.375 1.00 72.44 911 LEU A N 1
ATOM 6993 C CA . LEU A 1 911 ? -26.914 36.328 15.621 1.00 72.44 911 LEU A CA 1
ATOM 6994 C C . LEU A 1 911 ? -28.078 35.666 14.855 1.00 72.44 911 LEU A C 1
ATOM 6996 O O . LEU A 1 911 ? -27.975 34.498 14.467 1.00 72.44 911 LEU A O 1
ATOM 7000 N N . PRO A 1 912 ? -29.192 36.383 14.607 1.00 72.50 912 PRO A N 1
ATOM 7001 C CA . PRO A 1 912 ? -30.336 35.846 13.872 1.00 72.50 912 PRO A CA 1
ATOM 7002 C C . PRO A 1 912 ? -29.993 35.681 12.382 1.00 72.50 912 PRO A C 1
ATOM 7004 O O . PRO A 1 912 ? -30.207 36.578 11.567 1.00 72.50 912 PRO A O 1
ATOM 7007 N N . ARG A 1 913 ? -29.427 34.524 12.024 1.00 81.31 913 ARG A N 1
ATOM 7008 C CA . ARG A 1 913 ? -29.040 34.161 10.653 1.00 81.31 913 ARG A CA 1
ATOM 7009 C C . ARG A 1 913 ? -29.762 32.906 10.171 1.00 81.31 913 ARG A C 1
ATOM 7011 O O . ARG A 1 913 ? -30.199 32.073 10.959 1.00 81.31 913 ARG A O 1
ATOM 7018 N N . ARG A 1 914 ? -29.822 32.745 8.849 1.00 88.88 914 ARG A N 1
ATOM 7019 C CA . ARG A 1 914 ? -30.255 31.506 8.193 1.00 88.88 914 ARG A CA 1
ATOM 7020 C C . ARG A 1 914 ? -29.149 30.442 8.275 1.00 88.88 914 ARG A C 1
ATOM 7022 O O . ARG A 1 914 ? -27.987 30.754 8.037 1.00 88.88 914 ARG A O 1
ATOM 7029 N N . ALA A 1 915 ? -29.525 29.188 8.519 1.00 87.88 915 ALA A N 1
ATOM 7030 C CA . ALA A 1 915 ? -28.674 28.017 8.295 1.00 87.88 915 ALA A CA 1
ATOM 7031 C C . ALA A 1 915 ? -28.262 27.888 6.811 1.00 87.88 915 ALA A C 1
ATOM 7033 O O . ALA A 1 915 ? -29.117 27.878 5.917 1.00 87.88 915 ALA A O 1
ATOM 7034 N N . LEU A 1 916 ? -26.962 27.772 6.526 1.00 89.56 916 LEU A N 1
ATOM 7035 C CA . LEU A 1 916 ? -26.498 27.446 5.174 1.00 89.56 916 LEU A CA 1
ATOM 7036 C C . LEU A 1 916 ? -26.757 25.959 4.910 1.00 89.56 916 LEU A C 1
ATOM 7038 O O . LEU A 1 916 ? -26.404 25.110 5.736 1.00 89.56 916 LEU A O 1
ATOM 7042 N N . ARG A 1 917 ? -27.351 25.640 3.756 1.00 91.00 917 ARG A N 1
ATOM 7043 C CA . ARG A 1 917 ? -27.432 24.251 3.289 1.00 91.00 917 ARG A CA 1
ATOM 7044 C C . ARG A 1 917 ? -26.040 23.779 2.869 1.00 91.00 917 ARG A C 1
ATOM 7046 O O . ARG A 1 917 ? -25.183 24.598 2.535 1.00 91.00 917 ARG A O 1
ATOM 7053 N N . LEU A 1 918 ? -25.807 22.471 2.879 1.00 90.94 918 LEU A N 1
ATOM 7054 C CA . LEU A 1 918 ? -24.478 21.904 2.631 1.00 90.94 918 LEU A CA 1
ATOM 7055 C C . LEU A 1 918 ? -23.941 22.236 1.232 1.00 90.94 918 LEU A C 1
ATOM 7057 O O . LEU A 1 918 ? -22.749 22.484 1.076 1.00 90.94 918 LEU A O 1
ATOM 7061 N N . GLU A 1 919 ? -24.820 22.317 0.234 1.00 90.94 919 GLU A N 1
ATOM 7062 C CA . GLU A 1 919 ? -24.476 22.668 -1.147 1.00 90.94 919 GLU A CA 1
ATOM 7063 C C . GLU A 1 919 ? -23.998 24.124 -1.264 1.00 90.94 919 GLU A C 1
ATOM 7065 O O . GLU A 1 919 ? -23.229 24.460 -2.159 1.00 90.94 919 GLU A O 1
ATOM 7070 N N . GLU A 1 920 ? -24.416 24.995 -0.339 1.00 90.81 920 GLU A N 1
ATOM 7071 C CA . GLU A 1 920 ? -24.031 26.410 -0.298 1.00 90.81 920 GLU A CA 1
ATOM 7072 C C . GLU A 1 920 ? -22.650 26.641 0.332 1.00 90.81 920 GLU A C 1
ATOM 7074 O O . GLU A 1 920 ? -22.206 27.787 0.402 1.00 90.81 920 GLU A O 1
ATOM 7079 N N . LEU A 1 921 ? -21.981 25.582 0.801 1.00 91.62 921 LEU A N 1
ATOM 7080 C CA . LEU A 1 921 ? -20.593 25.616 1.271 1.00 91.62 921 LEU A CA 1
ATOM 7081 C C . LEU A 1 921 ? -19.588 25.347 0.140 1.00 91.62 921 LEU A C 1
ATOM 7083 O O . LEU A 1 921 ? -18.418 25.716 0.259 1.00 91.62 921 LEU A O 1
ATOM 7087 N N . ALA A 1 922 ? -20.031 24.720 -0.954 1.00 92.50 922 ALA A N 1
ATOM 7088 C CA . ALA A 1 922 ? -19.177 24.385 -2.084 1.00 92.50 922 ALA A CA 1
ATOM 7089 C C . ALA A 1 922 ? -18.594 25.654 -2.732 1.00 92.50 922 ALA A C 1
ATOM 7091 O O . ALA A 1 922 ? -19.296 26.636 -2.968 1.00 92.50 922 ALA A O 1
ATOM 7092 N N . GLY A 1 923 ? -17.287 25.646 -3.001 1.00 89.00 923 GLY A N 1
ATOM 7093 C CA . GLY A 1 923 ? -16.551 26.768 -3.591 1.00 89.00 923 GLY A CA 1
ATOM 7094 C C . GLY A 1 923 ? -16.236 27.934 -2.643 1.00 89.00 923 GLY A C 1
ATOM 7095 O O . GLY A 1 923 ? -15.262 28.641 -2.898 1.00 89.00 923 GLY A O 1
ATOM 7096 N N . ARG A 1 924 ? -16.982 28.117 -1.541 1.00 93.75 924 ARG A N 1
ATOM 7097 C CA . ARG A 1 924 ? -16.776 29.241 -0.609 1.00 93.75 924 ARG A CA 1
ATOM 7098 C C . ARG A 1 924 ? -15.416 29.213 0.075 1.00 93.75 924 ARG A C 1
ATOM 7100 O O . ARG A 1 924 ? -14.957 28.144 0.481 1.00 93.75 924 ARG A O 1
ATOM 7107 N N . ALA A 1 925 ? -14.832 30.388 0.297 1.00 94.44 925 ALA A N 1
ATOM 7108 C CA . ALA A 1 925 ? -13.646 30.572 1.128 1.00 94.44 925 ALA A CA 1
ATOM 7109 C C . ALA A 1 925 ? -13.977 30.344 2.618 1.00 94.44 925 ALA A C 1
ATOM 7111 O O . ALA A 1 925 ? -14.611 31.177 3.266 1.00 94.44 925 ALA A O 1
ATOM 7112 N N . VAL A 1 926 ? -13.545 29.212 3.178 1.00 95.00 926 VAL A N 1
ATOM 7113 C CA . VAL A 1 926 ? -13.820 28.811 4.569 1.00 95.00 926 VAL A CA 1
ATOM 7114 C C . VAL A 1 926 ? -12.560 28.883 5.428 1.00 95.00 926 VAL A C 1
ATOM 7116 O O . VAL A 1 926 ? -11.570 28.211 5.130 1.00 95.00 926 VAL A O 1
ATOM 7119 N N . PHE A 1 927 ? -12.620 29.604 6.552 1.00 94.44 927 PHE A N 1
ATOM 7120 C CA . PHE A 1 927 ? -11.667 29.417 7.648 1.00 94.44 927 PHE A CA 1
ATOM 7121 C C . PHE A 1 927 ? -12.228 28.416 8.662 1.00 94.44 927 PHE A C 1
ATOM 7123 O O . PHE A 1 927 ? -13.317 28.623 9.196 1.00 94.44 927 PHE A O 1
ATOM 7130 N N . ALA A 1 928 ? -11.506 27.330 8.946 1.00 94.62 928 ALA A N 1
ATOM 7131 C CA . ALA A 1 928 ? -12.044 26.222 9.738 1.00 94.62 928 ALA A CA 1
ATOM 7132 C C . ALA A 1 928 ? -11.303 25.985 11.066 1.00 94.62 928 ALA A C 1
ATOM 7134 O O . ALA A 1 928 ? -10.085 25.809 11.075 1.00 94.62 928 ALA A O 1
ATOM 7135 N N . PHE A 1 929 ? -12.010 25.884 12.195 1.00 93.62 929 PHE A N 1
ATOM 7136 C CA . PHE A 1 929 ? -11.385 25.535 13.482 1.00 93.62 929 PHE A CA 1
ATOM 7137 C C . PHE A 1 929 ? -12.084 24.381 14.202 1.00 93.62 929 PHE A C 1
ATOM 7139 O O . PHE A 1 929 ? -13.261 24.146 13.973 1.00 93.62 929 PHE A O 1
ATOM 7146 N N . CYS A 1 930 ? -11.369 23.629 15.048 1.00 91.12 930 CYS A N 1
ATOM 7147 C CA . CYS A 1 930 ? -12.010 22.660 15.949 1.00 91.12 930 CYS A CA 1
ATOM 7148 C C . CYS A 1 930 ? -11.134 22.237 17.144 1.00 91.12 930 CYS A C 1
ATOM 7150 O O . CYS A 1 930 ? -9.903 22.253 17.056 1.00 91.12 930 CYS A O 1
ATOM 7152 N N . GLY A 1 931 ? -11.778 21.816 18.236 1.00 84.12 931 GLY A N 1
ATOM 7153 C CA . GLY A 1 931 ? -11.210 21.274 19.478 1.00 84.12 931 GLY A CA 1
ATOM 7154 C C . GLY A 1 931 ? -11.436 19.764 19.596 1.00 84.12 931 GLY A C 1
ATOM 7155 O O . GLY A 1 931 ? -11.873 19.245 20.629 1.00 84.12 931 GLY A O 1
ATOM 7156 N N . LEU A 1 932 ? -11.180 19.046 18.497 1.00 76.56 932 LEU A N 1
ATOM 7157 C CA . LEU A 1 932 ? -11.426 17.610 18.350 1.00 76.56 932 LEU A CA 1
ATOM 7158 C C . LEU A 1 932 ? -10.147 16.784 18.520 1.00 76.56 932 LEU A C 1
ATOM 7160 O O . LEU A 1 932 ? -9.143 17.029 17.860 1.00 76.56 932 LEU A O 1
ATOM 7164 N N . GLY A 1 933 ? -10.218 15.671 19.255 1.00 63.03 933 GLY A N 1
ATOM 7165 C CA . GLY A 1 933 ? -9.125 14.689 19.375 1.00 63.03 933 GLY A CA 1
ATOM 7166 C C . GLY A 1 933 ? -8.782 13.874 18.109 1.00 63.03 933 GLY A C 1
ATOM 7167 O O . GLY A 1 933 ? -8.177 12.799 18.234 1.00 63.03 933 GLY A O 1
ATOM 7168 N N . ALA A 1 934 ? -9.215 14.320 16.923 1.00 66.00 934 ALA A N 1
ATOM 7169 C CA . ALA A 1 934 ? -8.918 13.790 15.581 1.00 66.00 934 ALA A CA 1
ATOM 7170 C C . ALA A 1 934 ? -9.370 14.806 14.492 1.00 66.00 934 ALA A C 1
ATOM 7172 O O . ALA A 1 934 ? -10.346 14.542 13.777 1.00 66.00 934 ALA A O 1
ATOM 7173 N N . PRO A 1 935 ? -8.737 15.992 14.393 1.00 76.44 935 PRO A N 1
ATOM 7174 C CA . PRO A 1 935 ? -9.220 17.099 13.558 1.00 76.44 935 PRO A CA 1
ATOM 7175 C C . PRO A 1 935 ? -9.138 16.803 12.047 1.00 76.44 935 PRO A C 1
ATOM 7177 O O . PRO A 1 935 ? -9.851 17.403 11.246 1.00 76.44 935 PRO A O 1
ATOM 7180 N N . GLU A 1 936 ? -8.330 15.822 11.636 1.00 71.12 936 GLU A N 1
ATOM 7181 C CA . GLU A 1 936 ? -8.123 15.437 10.233 1.00 71.12 936 GLU A CA 1
ATOM 7182 C C . GLU A 1 936 ? -9.366 14.810 9.588 1.00 71.12 936 GLU A C 1
ATOM 7184 O O . GLU A 1 936 ? -9.451 14.732 8.361 1.00 71.12 936 GLU A O 1
ATOM 7189 N N . ALA A 1 937 ? -10.318 14.337 10.399 1.00 72.38 937 ALA A N 1
ATOM 7190 C CA . ALA A 1 937 ? -11.623 13.900 9.920 1.00 72.38 937 ALA A CA 1
ATOM 7191 C C . ALA A 1 937 ? -12.468 15.104 9.476 1.00 72.38 937 ALA A C 1
ATOM 7193 O O . ALA A 1 937 ? -12.949 15.122 8.348 1.00 72.38 937 ALA A O 1
ATOM 7194 N N . PHE A 1 938 ? -12.557 16.136 10.320 1.00 83.62 938 PHE A N 1
ATOM 7195 C CA . PHE A 1 938 ? -13.312 17.360 10.044 1.00 83.62 938 PHE A CA 1
ATOM 7196 C C . PHE A 1 938 ? -12.755 18.104 8.820 1.00 83.62 938 PHE A C 1
ATOM 7198 O O . PHE A 1 938 ? -13.508 18.413 7.901 1.00 83.62 938 PHE A O 1
ATOM 7205 N N . TRP A 1 939 ? -11.426 18.264 8.717 1.00 84.94 939 TRP A N 1
ATOM 7206 C CA . TRP A 1 939 ? -10.794 18.854 7.524 1.00 84.94 939 TRP A CA 1
ATOM 7207 C C . TRP A 1 939 ? -11.116 18.099 6.227 1.00 84.94 939 TRP A C 1
ATOM 7209 O O . TRP A 1 939 ? -11.181 18.714 5.164 1.00 84.94 939 TRP A O 1
ATOM 7219 N N . ARG A 1 940 ? -11.293 16.770 6.292 1.00 79.06 940 ARG A N 1
ATOM 7220 C CA . ARG A 1 940 ? -11.671 15.977 5.118 1.00 79.06 940 ARG A CA 1
ATOM 7221 C C . ARG A 1 940 ? -13.129 16.202 4.749 1.00 79.06 940 ARG A C 1
ATOM 7223 O O . ARG A 1 940 ? -13.384 16.454 3.582 1.00 79.06 940 ARG A O 1
ATOM 7230 N N . THR A 1 941 ? -14.036 16.206 5.724 1.00 85.12 941 THR A N 1
ATOM 7231 C CA . THR A 1 941 ? -15.462 16.470 5.489 1.00 85.12 941 THR A CA 1
ATOM 7232 C C . THR A 1 941 ? -15.690 17.827 4.818 1.00 85.12 941 THR A C 1
ATOM 7234 O O . THR A 1 941 ? -16.501 17.913 3.907 1.00 85.12 941 THR A O 1
ATOM 7237 N N . LEU A 1 942 ? -14.917 18.866 5.160 1.00 89.56 942 LEU A N 1
ATOM 7238 C CA . LEU A 1 942 ? -14.990 20.153 4.449 1.00 89.56 942 LEU A CA 1
ATOM 7239 C C . LEU A 1 942 ? -14.500 20.062 2.989 1.00 89.56 942 LEU A C 1
ATOM 7241 O O . LEU A 1 942 ? -15.111 20.654 2.106 1.00 89.56 942 LEU A O 1
ATOM 7245 N N . LYS A 1 943 ? -13.446 19.284 2.700 1.00 84.69 943 LYS A N 1
ATOM 7246 C CA . LYS A 1 943 ? -12.987 19.039 1.315 1.00 84.69 943 LYS A CA 1
ATOM 7247 C C . LYS A 1 943 ? -13.962 18.143 0.529 1.00 84.69 943 LYS A C 1
ATOM 7249 O O . LYS A 1 943 ? -14.100 18.319 -0.675 1.00 84.69 943 LYS A O 1
ATOM 7254 N N . GLU A 1 944 ? -14.654 17.221 1.198 1.00 83.25 944 GLU A N 1
ATOM 7255 C CA . GLU A 1 944 ? -15.712 16.362 0.635 1.00 83.25 944 GLU A CA 1
ATOM 7256 C C . GLU A 1 944 ? -17.004 17.150 0.340 1.00 83.25 944 GLU A C 1
ATOM 7258 O O . GLU A 1 944 ? -17.681 16.853 -0.637 1.00 83.25 944 GLU A O 1
ATOM 7263 N N . LEU A 1 945 ? -17.296 18.200 1.119 1.00 89.25 945 LEU A N 1
ATOM 7264 C CA . LEU A 1 945 ? -18.350 19.196 0.860 1.00 89.25 945 LEU A CA 1
ATOM 7265 C C . LEU A 1 945 ? -17.972 20.232 -0.221 1.00 89.25 945 LEU A C 1
ATOM 7267 O O . LEU A 1 945 ? -18.768 21.112 -0.539 1.00 89.25 945 LEU A O 1
ATOM 7271 N N . GLY A 1 946 ? -16.763 20.157 -0.785 1.00 88.75 946 GLY A N 1
ATOM 7272 C CA . GLY A 1 946 ? -16.293 21.079 -1.822 1.00 88.75 946 GLY A CA 1
ATOM 7273 C C . GLY A 1 946 ? -15.903 22.477 -1.323 1.00 88.75 946 GLY A C 1
ATOM 7274 O O . GLY A 1 946 ? -15.746 23.378 -2.146 1.00 88.75 946 GLY A O 1
ATOM 7275 N N . CYS A 1 947 ? -15.740 22.686 -0.013 1.00 91.75 947 CYS A N 1
ATOM 7276 C CA . CYS A 1 947 ? -15.329 23.973 0.552 1.00 91.75 947 CYS A CA 1
ATOM 7277 C C . CYS A 1 947 ? -13.916 24.367 0.086 1.00 91.75 947 CYS A C 1
ATOM 7279 O O . CYS A 1 947 ? -12.982 23.560 0.167 1.00 91.75 947 CYS A O 1
ATOM 7281 N N . ASN A 1 948 ? -13.711 25.634 -0.287 1.00 92.25 948 ASN A N 1
ATOM 7282 C CA . ASN A 1 948 ? -12.373 26.192 -0.475 1.00 92.25 948 ASN A CA 1
ATOM 7283 C C . ASN A 1 948 ? -11.792 26.574 0.899 1.00 92.25 948 ASN A C 1
ATOM 7285 O O . ASN A 1 948 ? -11.943 27.697 1.374 1.00 92.25 948 ASN A O 1
ATOM 7289 N N . VAL A 1 949 ? -11.182 25.608 1.593 1.00 92.75 949 VAL A N 1
ATOM 7290 C CA . VAL A 1 949 ? -10.633 25.809 2.948 1.00 92.75 949 VAL A CA 1
ATOM 7291 C C . VAL A 1 949 ? -9.342 26.640 2.885 1.00 92.75 949 VAL A C 1
ATOM 7293 O O . VAL A 1 949 ? -8.244 26.086 2.817 1.00 92.75 949 VAL A O 1
ATOM 7296 N N . VAL A 1 950 ? -9.488 27.968 2.911 1.00 92.06 950 VAL A N 1
ATOM 7297 C CA . VAL A 1 950 ? -8.394 28.953 2.806 1.00 92.06 950 VAL A CA 1
ATOM 7298 C C . VAL A 1 950 ? -7.477 28.979 4.032 1.00 92.06 950 VAL A C 1
ATOM 7300 O O . VAL A 1 950 ? -6.296 29.287 3.910 1.00 92.06 950 VAL A O 1
ATOM 7303 N N . GLY A 1 951 ? -7.982 28.595 5.207 1.00 90.31 951 GLY A N 1
ATOM 7304 C CA . GLY A 1 951 ? -7.188 28.507 6.433 1.00 90.31 951 GLY A CA 1
ATOM 7305 C C . GLY A 1 951 ? -7.807 27.568 7.466 1.00 90.31 951 GLY A C 1
ATOM 7306 O O . GLY A 1 951 ? -8.990 27.229 7.392 1.00 90.31 951 GLY A O 1
ATOM 7307 N N . ARG A 1 952 ? -6.999 27.099 8.427 1.00 94.88 952 ARG A N 1
ATOM 7308 C CA . ARG A 1 952 ? -7.481 26.212 9.499 1.00 94.88 952 ARG A CA 1
ATOM 7309 C C . ARG A 1 952 ? -6.662 26.269 10.788 1.00 94.88 952 ARG A C 1
ATOM 7311 O O . ARG A 1 952 ? -5.437 26.366 10.731 1.00 94.88 952 ARG A O 1
ATOM 7318 N N . ARG A 1 953 ? -7.318 26.074 11.940 1.00 90.69 953 ARG A N 1
ATOM 7319 C CA . ARG A 1 953 ? -6.682 26.024 13.272 1.00 90.69 953 ARG A CA 1
ATOM 7320 C C . ARG A 1 953 ? -7.199 24.855 14.123 1.00 90.69 953 ARG A C 1
ATOM 7322 O O . ARG A 1 953 ? -8.397 24.705 14.338 1.00 90.69 953 ARG A O 1
ATOM 7329 N N . ALA A 1 954 ? -6.288 24.018 14.621 1.00 88.00 954 ALA A N 1
ATOM 7330 C CA . ALA A 1 954 ? -6.611 22.898 15.510 1.00 88.00 954 ALA A CA 1
ATOM 7331 C C . ALA A 1 954 ? -6.326 23.257 16.976 1.00 88.00 954 ALA A C 1
ATOM 7333 O O . ALA A 1 954 ? -5.272 23.816 17.279 1.00 88.00 954 ALA A O 1
ATOM 7334 N N . PHE A 1 955 ? -7.234 22.876 17.871 1.00 85.31 955 PHE A N 1
ATOM 7335 C CA . PHE A 1 955 ? -7.134 23.052 19.319 1.00 85.31 955 PHE A CA 1
ATOM 7336 C C . PHE A 1 955 ? -7.136 21.685 20.042 1.00 85.31 955 PHE A C 1
ATOM 7338 O O . PHE A 1 955 ? -7.490 20.669 19.436 1.00 85.31 955 PHE A O 1
ATOM 7345 N N . PRO A 1 956 ? -6.723 21.614 21.324 1.00 73.94 956 PRO A N 1
ATOM 7346 C CA . PRO A 1 956 ? -6.806 20.390 22.127 1.00 73.94 956 PRO A CA 1
ATOM 7347 C C . PRO A 1 956 ? -8.227 19.805 22.231 1.00 73.94 956 PRO A C 1
ATOM 7349 O O . PRO A 1 956 ? -9.222 20.515 22.114 1.00 73.94 956 PRO A O 1
ATOM 7352 N N . ASP A 1 957 ? -8.332 18.501 22.510 1.00 72.25 957 ASP A N 1
ATOM 7353 C CA . ASP A 1 957 ? -9.631 17.836 22.688 1.00 72.25 957 ASP A CA 1
ATOM 7354 C C . ASP A 1 957 ? -10.336 18.356 23.957 1.00 72.25 957 ASP A C 1
ATOM 7356 O O . ASP A 1 957 ? -9.784 18.248 25.056 1.00 72.25 957 ASP A O 1
ATOM 7360 N N . HIS A 1 958 ? -11.559 18.883 23.819 1.00 69.25 958 HIS A N 1
ATOM 7361 C CA . HIS A 1 958 ? -12.272 19.631 24.876 1.00 69.25 958 HIS A CA 1
ATOM 7362 C C . HIS A 1 958 ? -11.544 20.920 25.332 1.00 69.25 958 HIS A C 1
ATOM 7364 O O . HIS A 1 958 ? -11.501 21.213 26.536 1.00 69.25 958 HIS A O 1
ATOM 7370 N N . HIS A 1 959 ? -10.951 21.664 24.389 1.00 78.06 959 HIS A N 1
ATOM 7371 C CA . HIS A 1 959 ? -10.510 23.052 24.596 1.00 78.06 959 HIS A CA 1
ATOM 7372 C C . HIS A 1 959 ? -11.700 23.950 24.960 1.00 78.06 959 HIS A C 1
ATOM 7374 O O . HIS A 1 959 ? -12.792 23.743 24.439 1.00 78.06 959 HIS A O 1
ATOM 7380 N N . ARG A 1 960 ? -11.491 24.948 25.827 1.00 80.44 960 ARG A N 1
ATOM 7381 C CA . ARG A 1 960 ? -12.458 26.028 26.086 1.00 80.44 960 ARG A CA 1
ATOM 7382 C C . ARG A 1 960 ? -11.910 27.313 25.485 1.00 80.44 960 ARG A C 1
ATOM 7384 O O . ARG A 1 960 ? -10.756 27.649 25.737 1.00 80.44 960 ARG A O 1
ATOM 7391 N N . TYR A 1 961 ? -12.715 27.972 24.661 1.00 81.31 961 TYR A N 1
ATOM 7392 C CA . TYR A 1 961 ? -12.257 29.053 23.794 1.00 81.31 961 TYR A CA 1
ATOM 7393 C C . TYR A 1 961 ? -12.169 30.366 24.562 1.00 81.31 961 TYR A C 1
ATOM 7395 O O . TYR A 1 961 ? -13.188 30.955 24.904 1.00 81.31 961 TYR A O 1
ATOM 7403 N N . SER A 1 962 ? -10.939 30.806 24.828 1.00 82.44 962 SER A N 1
ATOM 7404 C CA . SER A 1 962 ? -10.675 32.092 25.473 1.00 82.44 962 SER A CA 1
ATOM 7405 C C . SER A 1 962 ? -10.857 33.263 24.502 1.00 82.44 962 SER A C 1
ATOM 7407 O O . SER A 1 962 ? -10.803 33.087 23.281 1.00 82.44 962 SER A O 1
ATOM 7409 N N . LEU A 1 963 ? -10.989 34.482 25.033 1.00 79.38 963 LEU A N 1
ATOM 7410 C CA . LEU A 1 963 ? -10.979 35.709 24.225 1.00 79.38 963 LEU A CA 1
ATOM 7411 C C . LEU A 1 963 ? -9.722 35.804 23.333 1.00 79.38 963 LEU A C 1
ATOM 7413 O O . LEU A 1 963 ? -9.834 36.155 22.162 1.00 79.38 963 LEU A O 1
ATOM 7417 N N . ASP A 1 964 ? -8.547 35.400 23.825 1.00 80.31 964 ASP A N 1
ATOM 7418 C CA . ASP A 1 964 ? -7.304 35.338 23.034 1.00 80.31 964 ASP A CA 1
ATOM 7419 C C . ASP A 1 964 ? -7.390 34.359 21.851 1.00 80.31 964 ASP A C 1
ATOM 7421 O O . ASP A 1 964 ? -6.839 34.616 20.776 1.00 80.31 964 ASP A O 1
ATOM 7425 N N . ASP A 1 965 ? -8.067 33.221 22.028 1.00 86.44 965 ASP A N 1
ATOM 7426 C CA . ASP A 1 965 ? -8.284 32.256 20.947 1.00 86.44 965 ASP A CA 1
ATOM 7427 C C . ASP A 1 965 ? -9.244 32.823 19.898 1.00 86.44 965 ASP A C 1
ATOM 7429 O O . ASP A 1 965 ? -9.007 32.653 18.701 1.00 86.44 965 ASP A O 1
ATOM 7433 N N . TRP A 1 966 ? -10.273 33.556 20.332 1.00 82.38 966 TRP A N 1
ATOM 7434 C CA . TRP A 1 966 ? -11.187 34.277 19.450 1.00 82.38 966 TRP A CA 1
ATOM 7435 C C . TRP A 1 966 ? -10.490 35.364 18.632 1.00 82.38 966 TRP A C 1
ATOM 7437 O O . TRP A 1 966 ? -10.666 35.398 17.414 1.00 82.38 966 TRP A O 1
ATOM 7447 N N . TRP A 1 967 ? -9.653 36.199 19.257 1.00 80.06 967 TRP A N 1
ATOM 7448 C CA . TRP A 1 967 ? -8.847 37.202 18.552 1.00 80.06 967 TRP A CA 1
ATOM 7449 C C . TRP A 1 967 ? -7.954 36.564 17.482 1.00 80.06 967 TRP A C 1
ATOM 7451 O O . TRP A 1 967 ? -7.862 37.084 16.371 1.00 80.06 967 TRP A O 1
ATOM 7461 N N . ARG A 1 968 ? -7.351 35.403 17.774 1.00 84.38 968 ARG A N 1
ATOM 7462 C CA . ARG A 1 968 ? -6.529 34.644 16.813 1.00 84.38 968 ARG A CA 1
ATOM 7463 C C . ARG A 1 968 ? -7.353 34.046 15.673 1.00 84.38 968 ARG A C 1
ATOM 7465 O O . ARG A 1 968 ? -6.942 34.159 14.526 1.00 84.38 968 ARG A O 1
ATOM 7472 N N . ILE A 1 969 ? -8.510 33.446 15.960 1.00 88.00 969 ILE A N 1
ATOM 7473 C CA . ILE A 1 969 ? -9.420 32.906 14.932 1.00 88.00 969 ILE A CA 1
ATOM 7474 C C . ILE A 1 969 ? -9.913 34.029 14.006 1.00 88.00 969 ILE A C 1
ATOM 7476 O O . ILE A 1 969 ? -9.905 33.868 12.788 1.00 88.00 969 ILE A O 1
ATOM 7480 N N . ALA A 1 970 ? -10.298 35.179 14.566 1.00 83.31 970 ALA A N 1
ATOM 7481 C CA . ALA A 1 970 ? -10.781 36.328 13.804 1.00 83.31 970 ALA A CA 1
ATOM 7482 C C . ALA A 1 970 ? -9.664 37.085 13.059 1.00 83.31 970 ALA A C 1
ATOM 7484 O O . ALA A 1 970 ? -9.947 37.747 12.062 1.00 83.31 970 ALA A O 1
ATOM 7485 N N . ALA A 1 971 ? -8.409 37.023 13.517 1.00 84.06 971 ALA A N 1
ATOM 7486 C CA . ALA A 1 971 ? -7.249 37.488 12.754 1.00 84.06 971 ALA A CA 1
ATOM 7487 C C . ALA A 1 971 ? -6.986 36.556 11.561 1.00 84.06 971 ALA A C 1
ATOM 7489 O O . ALA A 1 971 ? -7.168 36.983 10.423 1.00 84.06 971 ALA A O 1
ATOM 7490 N N . ASP A 1 972 ? -6.712 35.268 11.816 1.00 88.75 972 ASP A N 1
ATOM 7491 C CA . ASP A 1 972 ? -6.429 34.275 10.771 1.00 88.75 972 ASP A CA 1
ATOM 7492 C C . ASP A 1 972 ? -7.501 34.268 9.663 1.00 88.75 972 ASP A C 1
ATOM 7494 O O . ASP A 1 972 ? -7.177 34.188 8.480 1.00 88.75 972 ASP A O 1
ATOM 7498 N N . ALA A 1 973 ? -8.788 34.339 10.030 1.00 88.69 973 ALA A N 1
ATOM 7499 C CA . ALA A 1 973 ? -9.892 34.302 9.073 1.00 88.69 973 ALA A CA 1
ATOM 7500 C C . ALA A 1 973 ? -9.935 35.532 8.149 1.00 88.69 973 ALA A C 1
ATOM 7502 O O . ALA A 1 973 ? -10.347 35.405 6.996 1.00 88.69 973 ALA A O 1
ATOM 7503 N N . ARG A 1 974 ? -9.495 36.705 8.628 1.00 86.81 974 ARG A N 1
ATOM 7504 C CA . ARG A 1 974 ? -9.367 37.925 7.812 1.00 86.81 974 ARG A CA 1
ATOM 7505 C C . ARG A 1 974 ? -8.103 37.890 6.957 1.00 86.81 974 ARG A C 1
ATOM 7507 O O . ARG A 1 974 ? -8.188 38.189 5.770 1.00 86.81 974 ARG A O 1
ATOM 7514 N N . ASP A 1 975 ? -6.982 37.439 7.518 1.00 88.25 975 ASP A N 1
ATOM 7515 C CA . ASP A 1 975 ? -5.709 37.293 6.798 1.00 88.25 975 ASP A CA 1
ATOM 7516 C C . ASP A 1 975 ? -5.817 36.266 5.652 1.00 88.25 975 ASP A C 1
ATOM 7518 O O . ASP A 1 975 ? -5.247 36.459 4.580 1.00 88.25 975 ASP A O 1
ATOM 7522 N N . CYS A 1 976 ? -6.612 35.205 5.839 1.00 90.19 976 CYS A N 1
ATOM 7523 C CA . CYS A 1 976 ? -6.944 34.220 4.802 1.00 90.19 976 CYS A CA 1
ATOM 7524 C C . CYS A 1 976 ? -8.110 34.645 3.879 1.00 90.19 976 CYS A C 1
ATOM 7526 O O . CYS A 1 976 ? -8.530 33.845 3.046 1.00 90.19 976 CYS A O 1
ATOM 7528 N N . GLN A 1 977 ? -8.663 35.855 4.040 1.00 90.19 977 GLN A N 1
ATOM 7529 C CA . GLN A 1 977 ? -9.803 36.393 3.276 1.00 90.19 977 GLN A CA 1
ATOM 7530 C C . GLN A 1 977 ? -11.035 35.461 3.213 1.00 90.19 977 GLN A C 1
ATOM 7532 O O . GLN A 1 977 ? -11.661 35.303 2.165 1.00 90.19 977 GLN A O 1
ATOM 7537 N N . ALA A 1 978 ? -11.389 34.816 4.329 1.00 91.19 978 ALA A N 1
ATOM 7538 C CA . ALA A 1 978 ? -12.507 33.876 4.376 1.00 91.19 978 ALA A CA 1
ATOM 7539 C C . ALA A 1 978 ? -13.882 34.568 4.299 1.00 91.19 978 ALA A C 1
ATOM 7541 O O . ALA A 1 978 ? -14.125 35.577 4.957 1.00 91.19 978 ALA A O 1
ATOM 7542 N N . GLU A 1 979 ? -14.816 33.966 3.559 1.00 92.19 979 GLU A N 1
ATOM 7543 C CA . GLU A 1 979 ? -16.231 34.358 3.527 1.00 92.19 979 GLU A CA 1
ATOM 7544 C C . GLU A 1 979 ? -16.979 33.940 4.794 1.00 92.19 979 GLU A C 1
ATOM 7546 O O . GLU A 1 979 ? -17.906 34.629 5.213 1.00 92.19 979 GLU A O 1
ATOM 7551 N N . ILE A 1 980 ? -16.616 32.789 5.374 1.00 92.25 980 ILE A N 1
ATOM 7552 C CA . ILE A 1 980 ? -17.255 32.219 6.567 1.00 92.25 980 ILE A CA 1
ATOM 7553 C C . ILE A 1 980 ? -16.213 31.585 7.495 1.00 92.25 980 ILE A C 1
ATOM 7555 O O . ILE A 1 980 ? -15.211 31.022 7.041 1.00 92.25 980 ILE A O 1
ATOM 7559 N N . VAL A 1 981 ? -16.488 31.614 8.800 1.00 92.50 981 VAL A N 1
ATOM 7560 C CA . VAL A 1 981 ? -15.781 30.792 9.792 1.00 92.50 981 VAL A CA 1
ATOM 7561 C C . VAL A 1 981 ? -16.627 29.557 10.094 1.00 92.50 981 VAL A C 1
ATOM 7563 O O . VAL A 1 981 ? -17.843 29.662 10.261 1.00 92.50 981 VAL A O 1
ATOM 7566 N N . LEU A 1 982 ? -16.010 28.376 10.157 1.00 93.56 982 LEU A N 1
ATOM 7567 C CA . LEU A 1 982 ? -16.735 27.112 10.279 1.00 93.56 982 LEU A CA 1
ATOM 7568 C C . LEU A 1 982 ? -16.092 26.177 11.318 1.00 93.56 982 LEU A C 1
ATOM 7570 O O . LEU A 1 982 ? -14.917 25.820 11.219 1.00 93.56 982 LEU A O 1
ATOM 7574 N N . THR A 1 983 ? -16.868 25.787 12.331 1.00 92.62 983 THR A N 1
ATOM 7575 C CA . THR A 1 983 ? -16.413 24.983 13.478 1.00 92.62 983 THR A CA 1
ATOM 7576 C C . THR A 1 983 ? -17.154 23.651 13.615 1.00 92.62 983 THR A C 1
ATOM 7578 O O . THR A 1 983 ? -18.102 23.382 12.873 1.00 92.62 983 THR A O 1
ATOM 7581 N N . SER A 1 984 ? -16.719 22.779 14.528 1.00 89.00 984 SER A N 1
ATOM 7582 C CA . SER A 1 984 ? -17.414 21.517 14.798 1.00 89.00 984 SER A CA 1
ATOM 7583 C C . SER A 1 984 ? -18.516 21.691 15.846 1.00 89.00 984 SER A C 1
ATOM 7585 O O . SER A 1 984 ? -18.381 22.476 16.781 1.00 89.00 984 SER A O 1
ATOM 7587 N N . GLU A 1 985 ? -19.593 20.910 15.742 1.00 83.06 985 GLU A N 1
ATOM 7588 C CA . GLU A 1 985 ? -20.664 20.877 16.749 1.00 83.06 985 GLU A CA 1
ATOM 7589 C C . GLU A 1 985 ? -20.156 20.700 18.193 1.00 83.06 985 GLU A C 1
ATOM 7591 O O . GLU A 1 985 ? -20.654 21.357 19.102 1.00 83.06 985 GLU A O 1
ATOM 7596 N N . LYS A 1 986 ? -19.138 19.856 18.424 1.00 77.81 986 LYS A N 1
ATOM 7597 C CA . LYS A 1 986 ? -18.599 19.612 19.777 1.00 77.81 986 LYS A CA 1
ATOM 7598 C C . LYS A 1 986 ? -17.998 20.882 20.398 1.00 77.81 986 LYS A C 1
ATOM 7600 O O . LYS A 1 986 ? -17.917 21.002 21.621 1.00 77.81 986 LYS A O 1
ATOM 7605 N N . ASP A 1 987 ? -17.566 21.821 19.566 1.00 81.88 987 ASP A N 1
ATOM 7606 C CA . ASP A 1 987 ? -16.935 23.049 20.024 1.00 81.88 987 ASP A CA 1
ATOM 7607 C C . ASP A 1 987 ? -17.973 24.090 20.469 1.00 81.88 987 ASP A C 1
ATOM 7609 O O . ASP A 1 987 ? -17.652 24.874 21.357 1.00 81.88 987 ASP A O 1
ATOM 7613 N N . LEU A 1 988 ? -19.231 24.022 19.987 1.00 78.12 988 LEU A N 1
ATOM 7614 C CA . LEU A 1 988 ? -20.344 24.912 20.380 1.00 78.12 988 LEU A CA 1
ATOM 7615 C C . LEU A 1 988 ? -20.493 25.052 21.900 1.00 78.12 988 LEU A C 1
ATOM 7617 O O . LEU A 1 988 ? -20.544 26.165 22.415 1.00 78.12 988 LEU A O 1
ATOM 7621 N N . VAL A 1 989 ? -20.518 23.929 22.626 1.00 69.69 989 VAL A N 1
ATOM 7622 C CA . VAL A 1 989 ? -20.688 23.907 24.094 1.00 69.69 989 VAL A CA 1
ATOM 7623 C C . VAL A 1 989 ? -19.448 24.385 24.866 1.00 69.69 989 VAL A C 1
ATOM 7625 O O . VAL A 1 989 ? -19.480 24.485 26.090 1.00 69.69 989 VAL A O 1
ATOM 7628 N N . ASN A 1 990 ? -18.347 24.663 24.162 1.00 73.31 990 ASN A N 1
ATOM 7629 C CA . ASN A 1 990 ? -17.103 25.207 24.706 1.00 73.31 990 ASN A CA 1
ATOM 7630 C C . ASN A 1 990 ? -16.814 26.643 24.221 1.00 73.31 990 ASN A C 1
ATOM 7632 O O . ASN A 1 990 ? -15.785 27.211 24.605 1.00 73.31 990 ASN A O 1
ATOM 7636 N N . LEU A 1 991 ? -17.696 27.219 23.395 1.00 73.25 991 LEU A N 1
ATOM 7637 C CA . LEU A 1 991 ? -17.710 28.642 23.072 1.00 73.25 991 LEU A CA 1
ATOM 7638 C C . LEU A 1 991 ? -18.308 29.404 24.261 1.00 73.25 991 LEU A C 1
ATOM 7640 O O . LEU A 1 991 ? -19.354 29.018 24.787 1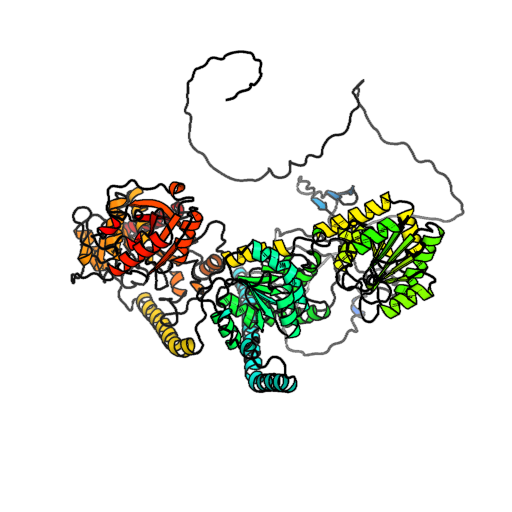.00 73.25 991 LEU A O 1
ATOM 7644 N N . GLU A 1 992 ? -17.661 30.484 24.697 1.00 61.44 992 GLU A N 1
ATOM 7645 C CA . GLU A 1 992 ? -18.213 31.318 25.769 1.00 61.44 992 GLU A CA 1
ATOM 7646 C C . GLU A 1 992 ? -19.506 32.040 25.323 1.00 61.44 992 GLU A C 1
ATOM 7648 O O . GLU A 1 992 ? -19.717 32.244 24.124 1.00 61.44 992 GLU A O 1
ATOM 7653 N N . PRO A 1 993 ? -20.412 32.414 26.255 1.00 55.50 993 PRO A N 1
ATOM 7654 C CA . PRO A 1 993 ? -21.745 32.915 25.906 1.00 55.50 993 PRO A CA 1
ATOM 7655 C C . PRO A 1 993 ? -21.770 34.201 25.070 1.00 55.50 993 PRO A C 1
ATOM 7657 O O . PRO A 1 993 ? -22.786 34.489 24.429 1.00 55.50 993 PRO A O 1
ATOM 7660 N N . GLU A 1 994 ? -20.681 34.967 25.095 1.00 58.00 994 GLU A N 1
ATOM 7661 C CA . GLU A 1 994 ? -20.550 36.264 24.446 1.00 58.00 994 GLU A CA 1
ATOM 7662 C C . GLU A 1 994 ? -19.473 36.218 23.363 1.00 58.00 994 GLU A C 1
ATOM 7664 O O . GLU A 1 994 ? -18.275 36.262 23.632 1.00 58.00 994 GLU A O 1
ATOM 7669 N N . VAL A 1 995 ? -19.910 36.181 22.105 1.00 60.66 995 VAL A N 1
ATOM 7670 C CA . VAL A 1 995 ? -19.021 36.435 20.968 1.00 60.66 995 VAL A CA 1
ATOM 7671 C C . VAL A 1 995 ? -18.592 37.909 21.011 1.00 60.66 995 VAL A C 1
ATOM 7673 O O . VAL A 1 995 ? -19.483 38.767 21.121 1.00 60.66 995 VAL A O 1
ATOM 7676 N N . PRO A 1 996 ? -17.283 38.227 20.927 1.00 62.31 996 PRO A N 1
ATOM 7677 C CA . PRO A 1 996 ? -16.779 39.597 21.020 1.00 62.31 996 PRO A CA 1
ATOM 7678 C C . PRO A 1 996 ? -17.478 40.568 20.050 1.00 62.31 996 PRO A C 1
ATOM 7680 O O . PRO A 1 996 ? -17.817 40.154 18.933 1.00 62.31 996 PRO A O 1
ATOM 7683 N N . PRO A 1 997 ? -17.715 41.843 20.430 1.00 59.09 997 PRO A N 1
ATOM 7684 C CA . PRO A 1 997 ? -18.384 42.831 19.576 1.00 59.09 997 PRO A CA 1
ATOM 7685 C C . PRO A 1 997 ? -17.765 42.959 18.176 1.00 59.09 997 PRO A C 1
ATOM 7687 O O . PRO A 1 997 ? -18.485 43.099 17.192 1.00 59.09 997 PRO A O 1
ATOM 7690 N N . GLU A 1 998 ? -16.448 42.809 18.062 1.00 55.41 998 GLU A N 1
ATOM 7691 C CA . GLU A 1 998 ? -15.678 42.898 16.819 1.00 55.41 998 GLU A CA 1
ATOM 7692 C C . GLU A 1 998 ? -15.968 41.737 15.855 1.00 55.41 998 GLU A C 1
ATOM 7694 O O . GLU A 1 998 ? -15.799 41.881 14.645 1.00 55.41 998 GLU A O 1
ATOM 7699 N N . MET A 1 999 ? -16.468 40.601 16.357 1.00 58.81 999 MET A N 1
ATOM 7700 C CA . MET A 1 999 ? -17.017 39.531 15.515 1.00 58.81 999 MET A CA 1
ATOM 7701 C C . MET A 1 999 ? -18.482 39.756 15.116 1.00 58.81 999 MET A C 1
ATOM 7703 O O . MET A 1 999 ? -18.970 39.101 14.196 1.00 58.81 999 MET A O 1
ATOM 7707 N N . ARG A 1 1000 ? -19.183 40.701 15.753 1.00 59.19 1000 ARG A N 1
ATOM 7708 C CA . ARG A 1 1000 ? -20.544 41.114 15.364 1.00 59.19 1000 ARG A CA 1
ATOM 7709 C C . ARG A 1 1000 ? -20.513 42.148 14.232 1.00 59.19 1000 ARG A C 1
ATOM 7711 O O . ARG A 1 1000 ? -21.454 42.207 13.443 1.00 59.19 1000 ARG A O 1
ATOM 7718 N N . THR A 1 1001 ? -19.427 42.918 14.112 1.00 53.84 1001 THR A N 1
ATOM 7719 C CA . THR A 1 1001 ? -19.241 43.968 13.095 1.00 53.84 1001 THR A CA 1
ATOM 7720 C C . THR A 1 1001 ? -17.964 43.771 12.269 1.00 53.84 1001 THR A C 1
ATOM 7722 O O . THR A 1 1001 ? -16.881 44.181 12.677 1.00 53.84 1001 THR A O 1
ATOM 7725 N N . GLY A 1 1002 ? -18.099 43.206 11.064 1.00 60.69 1002 GLY A N 1
ATOM 7726 C CA . GLY A 1 1002 ? -17.029 43.172 10.052 1.00 60.69 1002 GLY A CA 1
ATOM 7727 C C . GLY A 1 1002 ? -16.179 41.895 9.995 1.00 60.69 1002 GLY A C 1
ATOM 7728 O O . GLY A 1 1002 ? -15.343 41.777 9.102 1.00 60.69 1002 GLY A O 1
ATOM 7729 N N . ALA A 1 1003 ? -16.395 40.926 10.887 1.00 66.94 1003 ALA A N 1
ATOM 7730 C CA . ALA A 1 1003 ? -15.816 39.586 10.759 1.00 66.94 1003 ALA A CA 1
ATOM 7731 C C . ALA A 1 1003 ? -16.680 38.659 9.870 1.00 66.94 1003 ALA A C 1
ATOM 7733 O O . ALA A 1 1003 ? -17.885 38.898 9.730 1.00 66.94 1003 ALA A O 1
ATOM 7734 N N . PRO A 1 1004 ? -16.109 37.576 9.304 1.00 82.56 1004 PRO A N 1
ATOM 7735 C CA . PRO A 1 1004 ? -16.884 36.582 8.565 1.00 82.56 1004 PRO A CA 1
ATOM 7736 C C . PRO A 1 1004 ? -17.841 35.818 9.506 1.00 82.56 1004 PRO A C 1
ATOM 7738 O O . PRO A 1 1004 ? -17.431 35.451 10.610 1.00 82.56 1004 PRO A O 1
ATOM 7741 N N . PRO A 1 1005 ? -19.102 35.552 9.110 1.00 87.44 1005 PRO A N 1
ATOM 7742 C CA . PRO A 1 1005 ? -20.089 34.883 9.959 1.00 87.44 1005 PRO A CA 1
ATOM 7743 C C . PRO A 1 1005 ? -19.659 33.467 10.364 1.00 87.44 1005 PRO A C 1
ATOM 7745 O O . PRO A 1 1005 ? -19.108 32.712 9.558 1.00 87.44 1005 PRO A O 1
ATOM 7748 N N . LEU A 1 1006 ? -19.955 33.108 11.616 1.00 88.50 1006 LEU A N 1
ATOM 7749 C CA . LEU A 1 1006 ? -19.562 31.839 12.226 1.00 88.50 1006 LEU A CA 1
ATOM 7750 C C . LEU A 1 1006 ? -20.695 30.805 12.173 1.00 88.50 1006 LEU A C 1
ATOM 7752 O O . LEU A 1 1006 ? -21.790 31.038 12.691 1.00 88.50 1006 LEU A O 1
ATOM 7756 N N . TYR A 1 1007 ? -20.389 29.621 11.646 1.00 90.94 1007 TYR A N 1
ATOM 7757 C CA . TYR A 1 1007 ? -21.280 28.460 11.624 1.00 90.94 1007 TYR A CA 1
ATOM 7758 C C . TYR A 1 1007 ? -20.629 27.244 12.289 1.00 90.94 1007 TYR A C 1
ATOM 7760 O O . TYR A 1 1007 ? -19.417 27.055 12.212 1.00 90.94 1007 TYR A O 1
ATOM 7768 N N . ALA A 1 1008 ? -21.433 26.373 12.891 1.00 90.38 1008 ALA A N 1
ATOM 7769 C CA . ALA A 1 1008 ? -21.025 25.019 13.250 1.00 90.38 1008 ALA A CA 1
ATOM 7770 C C . ALA A 1 1008 ? -21.579 24.015 12.233 1.00 90.38 1008 ALA A C 1
ATOM 7772 O O . ALA A 1 1008 ? -22.732 24.126 11.812 1.00 90.38 1008 ALA A O 1
ATOM 7773 N N . LEU A 1 1009 ? -20.769 23.026 11.852 1.00 91.62 1009 LEU A N 1
ATOM 7774 C CA . LEU A 1 1009 ? -21.210 21.898 11.035 1.00 91.62 1009 LEU A CA 1
ATOM 7775 C C . LEU A 1 1009 ? -21.850 20.835 11.928 1.00 91.62 1009 LEU A C 1
ATOM 7777 O O . LEU A 1 1009 ? -21.182 20.254 12.791 1.00 91.62 1009 LEU A O 1
ATOM 7781 N N . ILE A 1 1010 ? -23.129 20.572 11.684 1.00 86.69 1010 ILE A N 1
ATOM 7782 C CA . ILE A 1 1010 ? -23.911 19.547 12.368 1.00 86.69 1010 ILE A CA 1
ATOM 7783 C C . ILE A 1 1010 ? -23.727 18.237 11.603 1.00 86.69 1010 ILE A C 1
ATOM 7785 O O . ILE A 1 1010 ? -23.881 18.187 10.378 1.00 86.69 1010 ILE A O 1
ATOM 7789 N N . ALA A 1 1011 ? -23.366 17.170 12.316 1.00 85.38 1011 ALA A N 1
ATOM 7790 C CA . ALA A 1 1011 ? -23.113 15.865 11.719 1.00 85.38 1011 ALA A CA 1
ATOM 7791 C C . ALA A 1 1011 ? -23.791 14.745 12.511 1.00 85.38 1011 ALA A C 1
ATOM 7793 O O . ALA A 1 1011 ? -23.607 14.618 13.721 1.00 85.38 1011 ALA A O 1
ATOM 7794 N N . GLU A 1 1012 ? -24.525 13.894 11.804 1.00 85.25 1012 GLU A N 1
ATOM 7795 C CA . GLU A 1 1012 ? -25.197 12.717 12.353 1.00 85.25 1012 GLU A CA 1
ATOM 7796 C C . GLU A 1 1012 ? -24.346 11.464 12.164 1.00 85.25 1012 GLU A C 1
ATOM 7798 O O . GLU A 1 1012 ? -23.542 11.367 11.232 1.00 85.25 1012 GLU A O 1
ATOM 7803 N N . GLN A 1 1013 ? -24.550 10.462 13.018 1.00 87.62 1013 GLN A N 1
ATOM 7804 C CA . GLN A 1 1013 ? -23.979 9.140 12.803 1.00 87.62 1013 GLN A CA 1
ATOM 7805 C C . GLN A 1 1013 ? -24.964 8.272 12.015 1.00 87.62 1013 GLN A C 1
ATOM 7807 O O . GLN A 1 1013 ? -25.991 7.874 12.554 1.00 87.62 1013 GLN A O 1
ATOM 7812 N N . ARG A 1 1014 ? -24.620 7.917 10.771 1.00 89.88 1014 ARG A N 1
ATOM 7813 C CA . ARG A 1 1014 ? -25.383 6.937 9.981 1.00 89.88 1014 ARG A CA 1
ATOM 7814 C C . ARG A 1 1014 ? -24.749 5.555 10.083 1.00 89.88 1014 ARG A C 1
ATOM 7816 O O . ARG A 1 1014 ? -23.530 5.420 9.923 1.00 89.88 1014 ARG A O 1
ATOM 7823 N N . ILE A 1 1015 ? -25.582 4.547 10.331 1.00 93.38 1015 ILE A N 1
ATOM 7824 C CA . ILE A 1 1015 ? -25.217 3.128 10.397 1.00 93.38 1015 ILE A CA 1
ATOM 7825 C C . ILE A 1 1015 ? -25.711 2.448 9.110 1.00 93.38 1015 ILE A C 1
ATOM 7827 O O . ILE A 1 1015 ? -26.861 2.625 8.727 1.00 93.38 1015 ILE A O 1
ATOM 7831 N N . ASP A 1 1016 ? -24.848 1.701 8.414 1.00 88.62 1016 ASP A N 1
ATOM 7832 C CA . ASP A 1 1016 ? -25.159 1.179 7.063 1.00 88.62 1016 ASP A CA 1
ATOM 7833 C C . ASP A 1 1016 ? -26.230 0.074 7.032 1.00 88.62 1016 ASP A C 1
ATOM 7835 O O . ASP A 1 1016 ? -26.859 -0.148 6.003 1.00 88.62 1016 ASP A O 1
ATOM 7839 N N . ASP A 1 1017 ? -26.430 -0.609 8.157 1.00 90.06 1017 ASP A N 1
ATOM 7840 C CA . ASP A 1 1017 ? -27.454 -1.640 8.366 1.00 90.06 1017 ASP A CA 1
ATOM 7841 C C . ASP A 1 1017 ? -28.071 -1.420 9.758 1.00 90.06 1017 ASP A C 1
ATOM 7843 O O . ASP A 1 1017 ? -27.897 -2.193 10.700 1.00 90.06 1017 ASP A O 1
ATOM 7847 N N . GLU A 1 1018 ? -28.665 -0.235 9.926 1.00 94.31 1018 GLU A N 1
ATOM 7848 C CA . GLU A 1 1018 ? -29.209 0.243 11.201 1.00 94.31 1018 GLU A CA 1
ATOM 7849 C C . GLU A 1 1018 ? -30.418 -0.578 11.657 1.00 94.31 1018 GLU A C 1
ATOM 7851 O O . GLU A 1 1018 ? -30.521 -0.930 12.832 1.00 94.31 1018 GLU A O 1
ATOM 7856 N N . GLN A 1 1019 ? -31.291 -0.948 10.716 1.00 95.00 1019 GLN A N 1
ATOM 7857 C CA . GLN A 1 1019 ? -32.511 -1.700 10.996 1.00 95.00 1019 GLN A CA 1
ATOM 7858 C C . GLN A 1 1019 ? -32.185 -3.056 11.639 1.00 95.00 1019 GLN A C 1
ATOM 7860 O O . GLN A 1 1019 ? -32.661 -3.325 12.738 1.00 95.00 1019 GLN A O 1
ATOM 7865 N N . ALA A 1 1020 ? -31.268 -3.843 11.062 1.00 95.06 1020 ALA A N 1
ATOM 7866 C CA . ALA A 1 1020 ? -30.877 -5.136 11.626 1.00 95.06 1020 ALA A CA 1
ATOM 7867 C C . ALA A 1 1020 ? -30.026 -5.033 12.910 1.00 95.06 1020 ALA A C 1
ATOM 7869 O O . ALA A 1 1020 ? -29.779 -6.051 13.566 1.00 95.06 1020 ALA A O 1
ATOM 7870 N N . LEU A 1 1021 ? -29.544 -3.841 13.291 1.00 96.19 1021 LEU A N 1
ATOM 7871 C CA . LEU A 1 1021 ? -28.997 -3.585 14.630 1.00 96.19 1021 LEU A CA 1
ATOM 7872 C C . LEU A 1 1021 ? -30.121 -3.321 15.640 1.00 96.19 1021 LEU A C 1
ATOM 7874 O O . LEU A 1 1021 ? -30.090 -3.887 16.732 1.00 96.19 1021 LEU A O 1
ATOM 7878 N N . LEU A 1 1022 ? -31.103 -2.494 15.278 1.00 96.06 1022 LEU A N 1
ATOM 7879 C CA . LEU A 1 1022 ? -32.255 -2.162 16.120 1.00 96.06 1022 LEU A CA 1
ATOM 7880 C C . LEU A 1 1022 ? -33.147 -3.387 16.366 1.00 96.06 1022 LEU A C 1
ATOM 7882 O O . LEU A 1 1022 ? -33.428 -3.695 17.520 1.00 96.06 1022 LEU A O 1
ATOM 7886 N N . ASP A 1 1023 ? -33.486 -4.150 15.322 1.00 95.12 1023 ASP A N 1
ATOM 7887 C CA . ASP A 1 1023 ? -34.285 -5.383 15.417 1.00 95.12 1023 ASP A CA 1
ATOM 7888 C C . ASP A 1 1023 ? -33.663 -6.364 16.428 1.00 95.12 1023 ASP A C 1
ATOM 7890 O O . ASP A 1 1023 ? -34.330 -6.882 17.320 1.00 95.12 1023 ASP A O 1
ATOM 7894 N N . ARG A 1 1024 ? -32.336 -6.534 16.364 1.00 95.06 1024 ARG A N 1
ATOM 7895 C CA . ARG A 1 1024 ? -31.543 -7.381 17.269 1.00 95.06 1024 ARG A CA 1
ATOM 7896 C C . ARG A 1 1024 ? -31.496 -6.860 18.714 1.00 95.06 1024 ARG A C 1
ATOM 7898 O O . ARG A 1 1024 ? -31.295 -7.645 19.644 1.00 95.06 1024 ARG A O 1
ATOM 7905 N N . ILE A 1 1025 ? -31.630 -5.550 18.921 1.00 95.69 1025 ILE A N 1
ATOM 7906 C CA . ILE A 1 1025 ? -31.768 -4.950 20.256 1.00 95.69 1025 ILE A CA 1
ATOM 7907 C C . ILE A 1 1025 ? -33.180 -5.220 20.790 1.00 95.69 1025 ILE A C 1
ATOM 7909 O O . ILE A 1 1025 ? -33.319 -5.622 21.944 1.00 95.69 1025 ILE A O 1
ATOM 7913 N N . GLU A 1 1026 ? -34.213 -5.089 19.960 1.00 93.88 1026 GLU A N 1
ATOM 7914 C CA . GLU A 1 1026 ? -35.601 -5.352 20.351 1.00 93.88 1026 GLU A CA 1
ATOM 7915 C C . GLU A 1 1026 ? -35.867 -6.832 20.641 1.00 93.88 1026 GLU A C 1
ATOM 7917 O O . GLU A 1 1026 ? -36.466 -7.141 21.670 1.00 93.88 1026 GLU A O 1
ATOM 7922 N N . GLU A 1 1027 ? -35.337 -7.760 19.837 1.00 93.75 1027 GLU A N 1
ATOM 7923 C CA . GLU A 1 1027 ? -35.318 -9.197 20.150 1.00 93.75 1027 GLU A CA 1
ATOM 7924 C C . GLU A 1 1027 ? -34.773 -9.454 21.565 1.00 93.75 1027 GLU A C 1
ATOM 7926 O O . GLU A 1 1027 ? -35.347 -10.228 22.336 1.00 93.75 1027 GLU A O 1
ATOM 7931 N N . ALA A 1 1028 ? -33.688 -8.767 21.940 1.00 93.69 1028 ALA A N 1
ATOM 7932 C CA . ALA A 1 1028 ? -33.076 -8.888 23.258 1.00 93.69 1028 ALA A CA 1
ATOM 7933 C C . ALA A 1 1028 ? -33.919 -8.230 24.373 1.00 93.69 1028 ALA A C 1
ATOM 7935 O O . ALA A 1 1028 ? -34.014 -8.797 25.466 1.00 93.69 1028 ALA A O 1
ATOM 7936 N N . VAL A 1 1029 ? -34.582 -7.095 24.109 1.00 93.88 1029 VAL A N 1
ATOM 7937 C CA . VAL A 1 1029 ? -35.548 -6.453 25.029 1.00 93.88 1029 VAL A CA 1
ATOM 7938 C C . VAL A 1 1029 ? -36.743 -7.373 25.294 1.00 93.88 1029 VAL A C 1
ATOM 7940 O O . VAL A 1 1029 ? -37.110 -7.591 26.451 1.00 93.88 1029 VAL A O 1
ATOM 7943 N N . GLN A 1 1030 ? -37.337 -7.961 24.252 1.00 91.75 1030 GLN A N 1
ATOM 7944 C CA . GLN A 1 1030 ? -38.497 -8.842 24.401 1.00 91.75 1030 GLN A CA 1
ATOM 7945 C C . GLN A 1 1030 ? -38.107 -10.177 25.054 1.00 91.75 1030 GLN A C 1
ATOM 7947 O O . GLN A 1 1030 ? -38.802 -10.640 25.960 1.00 91.75 1030 GLN A O 1
ATOM 7952 N N . ALA A 1 1031 ? -36.951 -10.755 24.704 1.00 90.62 1031 ALA A N 1
ATOM 7953 C CA . ALA A 1 1031 ? -36.409 -11.926 25.397 1.00 90.62 1031 ALA A CA 1
ATOM 7954 C C . ALA A 1 1031 ? -36.141 -11.648 26.889 1.00 90.62 1031 ALA A C 1
ATOM 7956 O O . ALA A 1 1031 ? -36.386 -12.511 27.734 1.00 90.62 1031 ALA A O 1
ATOM 7957 N N . ARG A 1 1032 ? -35.696 -10.433 27.241 1.00 90.06 1032 ARG A N 1
ATOM 7958 C CA . ARG A 1 1032 ? -35.525 -10.002 28.636 1.00 90.06 1032 ARG A CA 1
ATOM 7959 C C . ARG A 1 1032 ? -36.866 -9.911 29.370 1.00 90.06 1032 ARG A C 1
ATOM 7961 O O . ARG A 1 1032 ? -36.998 -10.532 30.423 1.00 90.06 1032 ARG A O 1
ATOM 7968 N N . ARG A 1 1033 ? -37.865 -9.229 28.793 1.00 89.44 1033 ARG A N 1
ATOM 7969 C CA . ARG A 1 1033 ? -39.240 -9.138 29.332 1.00 89.44 1033 ARG A CA 1
ATOM 7970 C C . ARG A 1 1033 ? -39.872 -10.527 29.531 1.00 89.44 1033 ARG A C 1
ATOM 7972 O O . ARG A 1 1033 ? -40.483 -10.785 30.569 1.00 89.44 1033 ARG A O 1
ATOM 7979 N N . ALA A 1 1034 ? -39.665 -11.453 28.593 1.00 87.12 1034 ALA A N 1
ATOM 7980 C CA . ALA A 1 1034 ? -40.123 -12.844 28.688 1.00 87.12 1034 ALA A CA 1
ATOM 7981 C C . ALA A 1 1034 ? -39.400 -13.664 29.781 1.00 87.12 1034 ALA A C 1
ATOM 7983 O O . ALA A 1 1034 ? -39.972 -14.605 30.328 1.00 87.12 1034 ALA A O 1
ATOM 7984 N N . LEU A 1 1035 ? -38.152 -13.322 30.121 1.00 83.50 1035 LEU A N 1
ATOM 7985 C CA . LEU A 1 1035 ? -37.409 -13.950 31.222 1.00 83.50 1035 LEU A CA 1
ATOM 7986 C C . LEU A 1 1035 ? -37.794 -13.391 32.597 1.00 83.50 1035 LEU A C 1
ATOM 7988 O O . LEU A 1 1035 ? -37.802 -14.151 33.563 1.00 83.50 1035 LEU A O 1
ATOM 7992 N N . ASP A 1 1036 ? -38.109 -12.097 32.704 1.00 82.19 1036 ASP A N 1
ATOM 7993 C CA . ASP A 1 1036 ? -38.568 -11.502 33.966 1.00 82.19 1036 ASP A CA 1
ATOM 7994 C C . ASP A 1 1036 ? -40.004 -11.918 34.303 1.00 82.19 1036 ASP A C 1
ATOM 7996 O O . ASP A 1 1036 ? -40.253 -12.356 35.420 1.00 82.19 1036 ASP A O 1
ATOM 8000 N N . SER A 1 1037 ? -40.924 -11.902 33.333 1.00 78.19 1037 SER A N 1
ATOM 8001 C CA . SER A 1 1037 ? -42.306 -12.378 33.538 1.00 78.19 1037 SER A CA 1
ATOM 8002 C C . SER A 1 1037 ? -42.378 -13.843 33.993 1.00 78.19 1037 SER A C 1
ATOM 8004 O O . SER A 1 1037 ? -43.186 -14.179 34.852 1.00 78.19 1037 SER A O 1
ATOM 8006 N N . ARG A 1 1038 ? -41.472 -14.709 33.512 1.00 75.25 1038 ARG A N 1
ATOM 8007 C CA . ARG A 1 1038 ? -41.313 -16.100 33.994 1.00 75.25 1038 ARG A CA 1
ATOM 8008 C C . ARG A 1 1038 ? -40.688 -16.232 35.390 1.00 75.25 1038 ARG A C 1
ATOM 8010 O O . ARG A 1 1038 ? -40.651 -17.335 35.921 1.00 75.25 1038 ARG A O 1
ATOM 8017 N N . ARG A 1 1039 ? -40.163 -15.147 35.966 1.00 64.06 1039 ARG A N 1
ATOM 8018 C CA . ARG A 1 1039 ? -39.639 -15.075 37.345 1.00 64.06 1039 ARG A CA 1
ATOM 8019 C C . ARG A 1 1039 ? -40.596 -14.383 38.316 1.00 64.06 1039 ARG A C 1
ATOM 8021 O O . ARG A 1 1039 ? -40.348 -14.424 39.515 1.00 64.06 1039 ARG A O 1
ATOM 8028 N N . THR A 1 1040 ? -41.643 -13.737 37.804 1.00 57.56 1040 THR A N 1
ATOM 8029 C CA . THR A 1 1040 ? -42.686 -13.047 38.581 1.00 57.56 1040 THR A CA 1
ATOM 8030 C C . THR A 1 1040 ? -44.071 -13.681 38.412 1.00 57.56 1040 THR A C 1
ATOM 8032 O O . THR A 1 1040 ? -45.054 -13.115 38.882 1.00 57.56 1040 THR A O 1
ATOM 8035 N N . GLY A 1 1041 ? -44.167 -14.814 37.710 1.00 40.03 1041 GLY A N 1
ATOM 8036 C CA . GLY A 1 1041 ? -45.333 -15.695 37.782 1.00 40.03 1041 GLY A CA 1
ATOM 8037 C C . GLY A 1 1041 ? -45.343 -16.481 39.104 1.00 40.03 1041 GLY A C 1
ATOM 8038 O O . GLY A 1 1041 ? -44.272 -16.635 39.698 1.00 40.03 1041 GLY A O 1
ATOM 8039 N N . PRO A 1 1042 ? -46.524 -16.930 39.567 1.00 40.91 1042 PRO A N 1
ATOM 8040 C CA . PRO A 1 1042 ? -46.674 -17.724 40.789 1.00 40.91 1042 PRO A CA 1
ATOM 8041 C C . PRO A 1 1042 ? -46.084 -19.139 40.662 1.00 40.91 1042 PRO A C 1
ATOM 8043 O O . PRO A 1 1042 ? -46.102 -19.689 39.536 1.00 40.91 1042 PRO A O 1
#

Sequence (1042 aa):
MSDIRALLPRRSILPPDPQTPKPGIAQPLLRERNLEVEQLLAGGHIAQTGDVDRSAGQRVALVSDVEIEEAAFGGAGRDDRRRELVIDDLGLRQRALLDLRPAQARHVGNVARLGPWLVALGIPGLQIPAGDRLQAFVAPLHVAHLKILDVDHALALIGDHHEHRQKAIFVRIRLAERGLSLRVVVVGLDRHGHRALLLLGRIGGGFLRAKSRLGRREDGDSGQRRERIARQAHYHRKKAALLGQLYHLLLLVGAPVLVPYLIWRALARGHAWGRLGEKFGYLPPSIRQAEPGAIWVHAVSVGEALLCAQLLPALRRQFPDQKILVSTGTPTGQQQAVERLSRWADGFFYAPHDFPWAVAKTLRAIRPRLLIVMETEIWPNLFRQAKACGAGVLLVNGRISDRSAPRYQRLRGFFGPALEACDEILAQSELDAERVRAAGAPADSVSVGGNLKYDFDAKDAQTPAAVRDLLAALAPDAVILAGSTREDEEAPVARAFLEVVARHPRSLLVVAPRHPQRFDEAAEALAGAGLAVVRRSSLPLSEIPALPAALLVDSLGELASLYPLADAVFVGGSLNGWGGHNALEPALAGKPVVVGPTMQNFREITERLLTAGGLAQIEKPDQLGPLWLEWLADPAAAAALGARGRAVAEAARGAAERAAAAAREAWSAAAPTTPPSIWRRLALGPPAALWSLGARAHRGLYASGLLGRSRLPRFTLAVGNLTAGGVGKTPTVLRLAEQLALRGLEPAILTRGYRRRSQEPVVVSLPHRPQDAAAMGDEAWLLQERLEQVGLPAPIGVSGDRWRAGLRLLEEVRVDLFLLDDGLQHHRLERDFDLVLLDVARPVFREASLPLGRRREPFSALSRAQAFLLTRTAPGCRYDDVRRRLARLNPKAPVYLARMVPVETRPADRLPRRALRLEELAGRAVFAFCGLGAPEAFWRTLKELGCNVVGRRAFPDHHRYSLDDWWRIAADARDCQAEIVLTSEKDLVNLEPEVPPEMRTGAPPLYALIAEQRIDDEQALLDRIEEAVQARRALDSRRTGP